Protein AF-A0A5C3QUU9-F1 (afdb_monomer)

Mean predicted aligned error: 21.96 Å

Organism: NCBI:txid1884261

Solvent-accessible surface area (backbone atoms only — not comparable to full-atom values): 62866 Å² total; per-residue (Å²): 100,36,44,51,45,60,39,82,82,58,54,63,36,36,36,40,36,47,45,37,34,44,34,37,33,35,50,41,89,89,76,72,44,80,40,82,76,49,72,47,71,82,41,70,57,47,57,31,64,34,70,46,66,42,92,69,86,27,44,32,43,38,22,18,48,56,37,40,36,38,36,40,70,68,72,83,77,86,84,69,95,65,98,69,101,64,100,67,76,81,65,50,69,51,88,65,93,68,86,35,35,21,51,28,51,32,50,26,80,78,40,55,46,33,37,42,38,21,19,44,53,40,88,95,43,55,11,32,40,32,32,47,46,65,80,56,54,60,83,69,51,82,83,83,86,76,94,75,92,80,91,86,77,85,79,77,82,83,69,89,76,93,64,95,68,77,58,70,53,90,62,64,104,83,56,65,94,41,55,28,44,74,39,55,72,51,35,30,28,41,21,60,44,55,41,57,100,36,73,40,41,37,39,34,15,33,69,50,43,27,40,34,44,38,52,48,81,47,76,88,54,85,58,54,71,37,88,36,49,20,60,39,72,32,63,33,77,83,39,59,48,35,35,40,36,29,27,95,36,36,38,36,32,34,39,66,89,52,77,76,60,66,62,39,76,51,43,65,74,78,36,46,90,75,69,49,79,84,57,92,88,52,31,64,70,48,65,46,48,41,85,84,43,86,46,34,37,35,41,26,46,57,80,27,31,40,50,35,41,38,36,45,42,75,38,75,76,78,75,75,78,78,76,87,74,77,88,77,88,77,86,90,77,90,81,83,89,84,85,89,91,82,86,86,81,86,82,93,82,88,83,84,82,84,80,85,89,79,90,83,83,92,76,95,72,94,68,86,79,75,87,69,47,55,57,41,83,74,48,68,48,70,54,73,78,44,82,70,41,42,50,29,56,40,74,51,66,70,94,44,97,82,56,59,97,41,57,51,41,34,40,37,30,20,72,89,64,56,77,45,82,46,77,45,72,55,58,56,69,43,75,47,74,46,76,65,47,29,40,36,42,32,42,63,92,46,70,46,79,40,75,60,61,84,81,80,74,79,89,78,85,85,89,78,89,88,85,93,87,78,89,84,87,82,86,80,90,85,85,89,80,85,88,90,89,85,88,86,89,85,87,86,86,86,90,85,90,77,89,87,81,89,70,83,79,75,82,82,74,89,77,60,68,65,56,55,50,55,56,58,73,29,60,70,45,45,52,50,51,40,46,75,69,53,56,53,70,96,48,70,47,35,59,53,52,54,59,58,55,73,79,48,91,72,69,101,70,80,46,63,39,60,43,43,53,41,52,56,43,26,49,76,73,28,54,70,76,46,103,49,45,71,50,51,42,57,8,43,47,44,52,63,75,56,79,77,63,61,80,72,92,70,75,95,70,89,81,90,79,84,92,78,84,88,87,84,88,82,90,82,90,81,81,92,71,96,69,82,81,67,53,74,68,58,49,51,52,50,52,50,50,52,52,52,44,55,59,59,56,68,76,54,74,91,67,92,68,87,74,71,61,85,37,85,62,99,54,56,57,33,43,52,54,43,30,53,64,67,67,48,71,80,46,70,70,5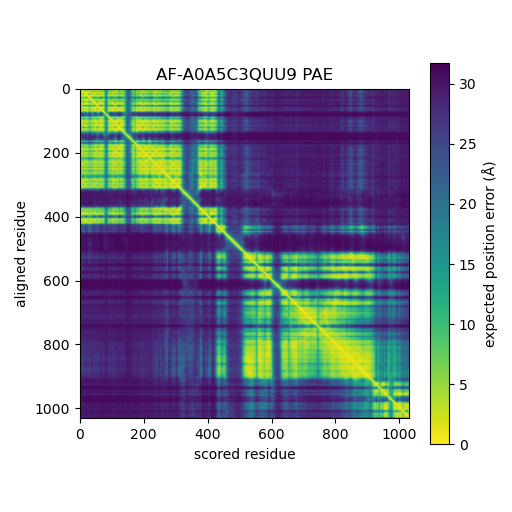7,47,53,49,48,31,54,53,30,43,76,71,68,40,46,54,57,24,34,35,52,29,48,76,74,66,40,54,68,63,26,37,51,54,23,62,71,42,90,47,69,69,52,28,59,45,27,60,57,47,68,72,55,57,89,48,102,87,57,67,88,76,81,52,55,70,60,30,58,47,42,57,64,46,32,80,72,49,84,54,62,41,54,23,37,42,42,45,34,65,53,69,70,47,65,70,68,47,58,64,48,76,87,50,59,67,71,58,42,50,48,50,40,61,38,64,41,44,70,67,57,37,53,54,48,51,52,49,47,46,54,50,13,42,74,70,16,43,66,56,36,34,59,37,47,8,80,36,81,68,21,52,47,21,45,50,28,24,31,75,73,61,65,52,38,56,63,46,26,51,60,39,52,77,39,48,65,57,77,46,78,57,76,65,48,57,53,30,42,54,52,39,49,54,48,30,55,54,57,66,38,54,68,61,44,50,50,46,53,50,50,49,47,52,52,54,50,51,32,35,78,71,67,58,35,66,65,86,82,71,53,79,75,73,93,72,80,56,56,39,91,86,77,67,46,66,62,80,78,64,89,65,82,88,68,88,73,58,35,38,91,89,76,68,45,72,48,66,47,14,56,81,82,64,46,58,61,69,76,75,70,58,64,78,64,43,54,79,71,70,64,90,69,95,63,77,66,60,52,65,30,79,42,62,40,87,85,80,64,53,34,22,45,25,51,62,50,48,56,59,31,24,42,100,81,72,75,48,78,74,40,50,60,44,80,45,86,97,42,88,46,56,50,53,80,81,106

Foldseek 3Di:
DWAKDAQPVQAQKIWIDFQFKIWIWGQDLPPRDIGTDFMDGRNHQFQDKEFFNDPLRFWMWTWGQQRKIKIDGTDDDPPDPDDDPDSDQDIDIDDDDGGWGWQDKDAQNQDSQKIWTATAFDAPFFRIWIFRCVVVVVVNDDDDDDDDDDDDDDPPPPDDDPDDDQAADDDDPPDDPGTRDGHHHRWGWQEKDAFPPDRQWIWTDTNQFKIWIGGSNCNVDDIDIETDRFNYKEYALVDRQWIWGFHQFKIFIPGNVPPYGTLDIDGQVVCVVVVRDDDVRKGWDDKYHDNQDPQKIWTDIPQFQKIKIWRKDFADPPPPPDDPDDDDDDDDDDDDDDDDDDDDDDDDDDDDDDDDDDDDDDDDDDDPPPCGGRMDGDDMDMDDGHPPHWDYKDWNRDSDPVPDSQKTWMWTAHSVGDIDIDIDGRQPQDWDAFLQLWTWTGGPPDIDIDGLDDPPPPPDDDDDDDDDDDDDDDDDYDYDDDDDDDDDDDDDDDDDDDDDDDDDPPPPPPDCVVVSVVSCPALSNVLVQLLVLPVFFPDLSLVSVVVVVVVDDDPLAPCVSVLSVLLVLLCVQQCPDDPWDGSRQAALQCLLVDDGTDDDPDDPDDDDDDDDDDDDDDDDDDDDDPDDPDDPVRVRVVVRLVVLVVSVVPPPPPDDDDQDFPDDAPRSSSLVSNCVSLVNDSDPVVLLVVLVVCLVVVVLLQSLLVCVVVVVLVVSLVSQCPHPDPVSPVVSVLSVVLRDDPPDDPPPCLVSLVVLLVVLVVDPDLSSSLSSVCSSPVDCPVSLPSPSDPPSVSLNSLSRPPYSVVSSVVLVVLLVVLLVQLRLSNCNSGTLDPSNLSSLVNVCVNRVNLVVSLRSNLLCPPLVHHDPVNVVSVVVVLVSCVSNVVVVSSVVNVVSSVVSVLVSVVVVSDDCPPPPPDPPDFDADPVPRDTQLPDPDDDDQQQARPVPRHGADAALFPRGHQGDPRDVSVCVVVPDDDPDPCQQSDWDAQPVPRHTHRNVVVLVQQDPPVSPHGDDQADSHPPGRDRSNVVD

Secondary structure (DSSP, 8-state):
-EEEEE-TT--SEEEEEETTEEEEEEE-TTT--EEEEEEE---TTEEEEEE--SSSTTEEEEEETTS-EEEEES----------------PEEEP-SS---EEEEEE-SS-TTEEEEEE--BTTBEEEEEEE-TTTTTTT----------------------S-PPPPP---TTS-TTEEEEEEET--EEEEEEPTT-SSEEEEEETTTEEEEEETT-TTSPPEEEE---SEEEEETTEEEEEEEEETTEEEEEEGGGTTS-SEEEEGGGGGGGT--PPTT--EEEEEE-SSSTTEEEEEETT-SS-EEEEEEEPPP-----------------------------------PPPPP-----------------EEEEEEEE----SS-EEEEEEPPPSSTT--TTEEEEEEEETT--EEEEEEE---EEEEE-TTS-EEEEETTEEEEE-S----------------------------------------------------------SSHHHHHHHHTSHHHHHHHHHHTT--TTS-HHHHHHHHTTTS---TT--HHHHHHHHHHHHHHH---BTTB--TTB-HHHHHH------------S-------------------------HHHHHHHHHHHHHHHHHHHHS-S-------SS--S-HHHHHHHHHHTT----HHHHHHHHHHHHHTT-HHHHHHHHHHTT-HHHHHHHHHT-S-HHHHHHHHHHHHHS--TT--TTTTHHHHHHHHHHHTT-S-HHHHHHHHHHHH--HHHHHH-TTS-HHHHHHHHHHHS-HHHHHHHHHHHHHHHHHHT-GGGHHHHBSSHHHHHHHHHHHHHH--HHHHHHHHTTTTTTT---HHHHHHHHHHHHHHHHHT-HHHHHHHHHHHHHHHHHHHHTTSS-HHHHSPPPSS--B-TTT--BSTT----SS--SB-TTT-PBPPB-TTT--B------HHHHHTTT------TTTT-EEE-TTT--EEEHHHHHHHHB-TTSSSB---S-SSTT----GGGG-

Nearest PDB structures (foldseek):
  8adl-assembly1_O  TM=5.332E-01  e=1.946E-45  Saccharomyces cerevisiae
  7uhy-assembly1_B-2  TM=5.182E-01  e=1.044E-45  Homo sapiens
  8adl-assembly1_J  TM=5.142E-01  e=5.577E-45  Saccharomyces cerevisiae
  7uhy-assembly1_A-2  TM=4.954E-01  e=9.490E-46  Homo sapiens
  7fik-assembly1_c  TM=7.117E-01  e=5.600E-07  Xenopus laevis

Sequence (1032 aa):
MARILWNPRQENRFVVGTGTRLTLYELASEHSEIRQVMAQTDLQLMKCFAWSPLQTNDLFAVGLSTGKVDLIRLGAKDSSRTNALSSTKPVISLPQRNSRACNTLTFCPGDPKSLAVGLDKVRGDSSLVIWDISSALPVTSIQATSPTSDALSPPTFTRSQSGPRIPRIESGARADPRVLQQHCPAEIVSAITFLPESCNLLLAGLSHRWLRLFDLRSPSSPPTNVASKVHGICTDPLDANRVGCFGDGTVTIWDMRQFVQPLLTFSEKDALADGAKTRSGSTYSHIEFSSTRRGQLATLEKDAGYVRFWDVRQSKAIARENEVAAPKKREPTSVGSNEPHSLSSKKSWANLTWIPNYAGSNASSRLHEVDLGSLVLCDTRRTQTFTPSVASFTHVPPSRPDAHPLKSDIMVVNHSGDLKLHSMHDTPKQLTWSSQGDLLVGGGRAMRHRSGVQDEFDEDSTSSSSPSREKESSTPLPNLRVSPNSQGLTTVMKKGSSTARGSVQHDRSPSTRPVIRVLRDDILMTMRARCLAGYNIGQDNHKILQEENNDHVQSDRDTLPEVWEWIMRSQDFLSSKHQRYDFSYQGVAGLWEGFGPAEKLQQNRDQSPLPSEVPHETRKSKRHSKTTVRSAAEEEQHNYQSTLQSLLNRKEGSHKHSWKPAVPSSRVPQRQAALQMLEWSLKEDELLHLTKKWEKRGQVSRAVCWLIFIKQYKEAIETLMRSKDEALNLLSGTLAALVPGPNHHPSRNSELRTHCERLSIRLQDPYIRIMLTYLSNGDWTEVIQEETIPFRERLAIALQFFDDKNLTSYLYRCTQNALHHGYIDGLVVTGLTPTGMSILQSYVDHTGDVQTAAIISSLVCPWKFTDVRAGRWLDTYRDLLDGFKLFGSRVNFDIQRGQLIHAAIKEGELDAEEHVPPPQILIRCNYCNKSVSQADVAASKPTACPHCARDLPRCAICLLTLEIVRDPIKEASAGIDSFRETIDDAIIICQTCRHGGHASHILQWFLAEDGLTPVRETCPVASCDCKCANDF

InterPro domains:
  IPR015943 WD40/YVTN repeat-like-containing domain superfamily [G3DSA:2.130.10.10] (4-365)
  IPR031488 GATOR2 complex protein MIO, zinc-ribbon like domain [PF17034] (925-1029)
  IPR031488 GATOR2 complex protein MIO, zinc-ribbon like domain [cd16691] (952-1028)
  IPR036322 WD40-repeat-containing domain superfamily [SSF50978] (4-319)
  IPR037593 MIOS/Sea4 [PTHR16453] (39-1031)
  IPR049092 MIOS-like, alpha-solenoid domain [PF21719] (527-801)

Radius of gyration: 45.3 Å; Cα contacts (8 Å, |Δi|>4): 1473; chains: 1; bounding box: 105×97×145 Å

pLDDT: mean 71.47, std 22.04, range [22.73, 96.19]

Structure (mmCIF, N/CA/C/O backbone):
data_AF-A0A5C3QUU9-F1
#
_entry.id   AF-A0A5C3QUU9-F1
#
loop_
_atom_site.group_PDB
_atom_site.id
_atom_site.type_symbol
_atom_site.label_atom_id
_atom_site.label_alt_id
_atom_site.label_comp_id
_atom_site.label_asym_id
_atom_site.label_entity_id
_atom_site.label_seq_id
_atom_site.pdbx_PDB_ins_code
_atom_site.Cartn_x
_atom_site.Cartn_y
_atom_site.Cartn_z
_atom_site.occupancy
_atom_site.B_iso_or_equiv
_atom_site.auth_seq_id
_atom_site.auth_comp_id
_atom_site.auth_asym_id
_atom_site.auth_atom_id
_atom_site.pdbx_PDB_model_num
ATOM 1 N N . MET A 1 1 ? 13.265 -32.659 -34.474 1.00 68.31 1 MET A N 1
ATOM 2 C CA . MET A 1 1 ? 13.412 -31.253 -34.042 1.00 68.31 1 MET A CA 1
ATOM 3 C C . MET A 1 1 ? 12.612 -30.384 -34.997 1.00 68.31 1 MET A C 1
ATOM 5 O O . MET A 1 1 ? 12.866 -30.477 -36.192 1.00 68.31 1 MET A O 1
ATOM 9 N N . ALA A 1 2 ? 11.653 -29.606 -34.497 1.00 84.56 2 ALA A N 1
ATOM 10 C CA . ALA A 1 2 ? 11.007 -28.532 -35.248 1.00 84.56 2 ALA A CA 1
ATOM 11 C C . ALA A 1 2 ? 11.436 -27.205 -34.605 1.00 84.56 2 ALA A C 1
ATOM 13 O O . ALA A 1 2 ? 11.178 -26.999 -33.422 1.00 84.56 2 ALA A O 1
ATOM 14 N N . ARG A 1 3 ? 12.166 -26.358 -35.335 1.00 90.50 3 ARG A N 1
ATOM 15 C CA . ARG A 1 3 ? 12.666 -25.061 -34.846 1.00 90.50 3 ARG A CA 1
ATOM 16 C C . ARG A 1 3 ? 12.366 -23.978 -35.868 1.00 90.50 3 ARG A C 1
ATOM 18 O O . ARG A 1 3 ? 12.518 -24.214 -37.065 1.00 90.50 3 ARG A O 1
ATOM 25 N N . ILE A 1 4 ? 11.967 -22.808 -35.388 1.00 93.31 4 ILE A N 1
ATOM 26 C CA . ILE A 1 4 ? 11.741 -21.614 -36.202 1.00 93.31 4 ILE A CA 1
ATOM 27 C C . ILE A 1 4 ? 12.798 -20.564 -35.857 1.00 93.31 4 ILE A C 1
ATOM 29 O O . ILE A 1 4 ? 13.188 -20.453 -34.698 1.00 93.31 4 ILE A O 1
ATOM 33 N N . LEU A 1 5 ? 13.293 -19.840 -36.861 1.00 91.12 5 LEU A N 1
ATOM 34 C CA . LEU A 1 5 ? 14.155 -18.671 -36.685 1.00 91.12 5 LEU A CA 1
ATOM 35 C C . LEU A 1 5 ? 13.671 -17.555 -37.609 1.00 91.12 5 LEU A C 1
ATOM 37 O O . LEU A 1 5 ? 13.460 -17.784 -38.804 1.00 91.12 5 LEU A O 1
ATOM 41 N N . TRP A 1 6 ? 13.521 -16.353 -37.064 1.00 90.94 6 TRP A N 1
ATOM 42 C CA . TRP A 1 6 ? 13.255 -15.165 -37.865 1.00 90.94 6 TRP A CA 1
ATOM 43 C C . TRP A 1 6 ? 14.528 -14.666 -38.566 1.00 90.94 6 TRP A C 1
ATOM 45 O O . TRP A 1 6 ? 15.641 -14.964 -38.126 1.00 90.94 6 TRP A O 1
ATOM 55 N N . ASN A 1 7 ? 14.382 -13.911 -39.661 1.00 87.94 7 ASN A N 1
ATOM 56 C CA . ASN A 1 7 ? 15.516 -13.261 -40.318 1.00 87.94 7 ASN A CA 1
ATOM 57 C C . ASN A 1 7 ? 16.270 -12.370 -39.302 1.00 87.94 7 ASN A C 1
ATOM 59 O O . ASN A 1 7 ? 15.646 -11.478 -38.721 1.00 87.94 7 ASN A O 1
ATOM 63 N N . PRO A 1 8 ? 17.596 -12.539 -39.111 1.00 83.44 8 PRO A N 1
ATOM 64 C CA . PRO A 1 8 ? 18.386 -11.715 -38.191 1.00 83.44 8 PRO A CA 1
ATOM 65 C C . PRO A 1 8 ? 18.281 -10.202 -38.439 1.00 83.44 8 PRO A C 1
ATOM 67 O O . PRO A 1 8 ? 18.467 -9.411 -37.520 1.00 83.44 8 PRO A O 1
ATOM 70 N N . ARG A 1 9 ? 17.965 -9.788 -39.674 1.00 77.88 9 ARG A N 1
ATOM 71 C CA . ARG A 1 9 ? 17.764 -8.383 -40.070 1.00 77.88 9 ARG A CA 1
ATOM 72 C C . ARG A 1 9 ? 16.326 -7.889 -39.887 1.00 77.88 9 ARG A C 1
ATOM 74 O O . ARG A 1 9 ? 16.010 -6.786 -40.314 1.00 77.88 9 ARG A O 1
ATOM 81 N N . GLN A 1 10 ? 15.464 -8.705 -39.282 1.00 74.94 10 GLN A N 1
ATOM 82 C CA . GLN A 1 10 ? 14.058 -8.407 -39.004 1.00 74.94 10 GLN A CA 1
ATOM 83 C C . GLN A 1 10 ? 13.188 -8.133 -40.247 1.00 74.94 10 GLN A C 1
ATOM 85 O O . GLN A 1 10 ? 12.117 -7.546 -40.142 1.00 74.94 10 GLN A O 1
ATOM 90 N N . GLU A 1 11 ? 13.602 -8.598 -41.429 1.00 80.81 11 GLU A N 1
ATOM 91 C CA . GLU A 1 11 ? 12.764 -8.560 -42.636 1.00 80.81 11 GLU A CA 1
ATOM 92 C C . GLU A 1 11 ? 11.621 -9.588 -42.555 1.00 80.81 11 GLU A C 1
ATOM 94 O O . GLU A 1 11 ? 11.659 -10.494 -41.728 1.00 80.81 11 GLU A O 1
ATOM 99 N N . ASN A 1 12 ? 10.640 -9.524 -43.460 1.00 84.81 12 ASN A N 1
ATOM 100 C CA . ASN A 1 12 ? 9.428 -10.361 -43.448 1.00 84.81 12 ASN A CA 1
ATOM 101 C C . ASN A 1 12 ? 9.645 -11.844 -43.826 1.00 84.81 12 ASN A C 1
ATOM 103 O O . ASN A 1 12 ? 8.780 -12.465 -44.441 1.00 84.81 12 ASN A O 1
ATOM 107 N N . ARG A 1 13 ? 10.796 -12.434 -43.501 1.00 88.00 13 ARG A N 1
ATOM 108 C CA . ARG A 1 13 ? 11.130 -13.827 -43.814 1.00 88.00 13 ARG A CA 1
ATOM 109 C C . ARG A 1 13 ? 11.528 -14.586 -42.564 1.00 88.00 13 ARG A C 1
ATOM 111 O O . ARG A 1 13 ? 12.182 -14.052 -41.674 1.00 88.00 13 ARG A O 1
ATOM 118 N N . PHE A 1 14 ? 11.176 -15.861 -42.535 1.00 90.81 14 PHE A N 1
ATOM 119 C CA . PHE A 1 14 ? 11.520 -16.765 -41.447 1.00 90.81 14 PHE A CA 1
ATOM 120 C C . PHE A 1 14 ? 11.787 -18.166 -41.993 1.00 90.81 14 PHE A C 1
ATOM 122 O O . PHE A 1 14 ? 11.279 -18.548 -43.046 1.00 90.81 14 PHE A O 1
ATOM 129 N N . VAL A 1 15 ? 12.600 -18.942 -41.287 1.00 91.44 15 VAL A N 1
ATOM 130 C CA . VAL A 1 15 ? 12.964 -20.302 -41.686 1.00 91.44 15 VAL A CA 1
ATOM 131 C C . VAL A 1 15 ? 12.468 -21.303 -40.650 1.00 91.44 15 VAL A C 1
ATOM 133 O O . VAL A 1 15 ? 12.514 -21.054 -39.445 1.00 91.44 15 VAL A O 1
ATOM 136 N N . VAL A 1 16 ? 12.003 -22.455 -41.123 1.00 92.50 16 VAL A N 1
ATOM 137 C CA . VAL A 1 16 ? 11.516 -23.557 -40.296 1.00 92.50 16 VAL A CA 1
ATOM 138 C C . VAL A 1 16 ? 12.310 -24.810 -40.633 1.00 92.50 16 VAL A C 1
ATOM 140 O O . VAL A 1 16 ? 12.289 -25.292 -41.767 1.00 92.50 16 VAL A O 1
ATOM 143 N N . GLY A 1 17 ? 13.017 -25.344 -39.643 1.00 90.38 17 GLY A N 1
ATOM 144 C CA . GLY A 1 17 ? 13.727 -26.613 -39.742 1.00 90.38 17 GLY A CA 1
ATOM 145 C C . GLY A 1 17 ? 12.920 -27.728 -39.094 1.00 90.38 17 GLY A C 1
ATOM 146 O O . GLY A 1 17 ? 12.737 -27.715 -37.880 1.00 90.38 17 GLY A O 1
ATOM 147 N N . THR A 1 18 ? 12.469 -28.700 -39.885 1.00 85.38 18 THR A N 1
ATOM 148 C CA . THR A 1 18 ? 11.746 -29.901 -39.445 1.00 85.38 18 THR A CA 1
ATOM 149 C C . THR A 1 18 ? 12.597 -31.133 -39.730 1.00 85.38 18 THR A C 1
ATOM 151 O O . THR A 1 18 ? 12.534 -31.656 -40.837 1.00 85.38 18 THR A O 1
ATOM 154 N N . GLY A 1 19 ? 13.393 -31.591 -38.759 1.00 80.88 19 GLY A N 1
ATOM 155 C CA . GLY A 1 19 ? 14.133 -32.867 -38.769 1.00 80.88 19 GLY A CA 1
ATOM 156 C C . GLY A 1 19 ? 15.095 -33.089 -39.944 1.00 80.88 19 GLY A C 1
ATOM 157 O O . GLY A 1 19 ? 16.301 -33.066 -39.755 1.00 80.88 19 GLY A O 1
ATOM 158 N N . THR A 1 20 ? 14.559 -33.329 -41.136 1.00 85.25 20 THR A N 1
ATOM 159 C CA . THR A 1 20 ? 15.264 -33.604 -42.394 1.00 85.25 20 THR A CA 1
ATOM 160 C C . THR A 1 20 ? 15.078 -32.516 -43.458 1.00 85.25 20 THR A C 1
ATOM 162 O O . THR A 1 20 ? 15.618 -32.632 -44.558 1.00 85.25 20 THR A O 1
ATOM 165 N N . ARG A 1 21 ? 14.306 -31.462 -43.165 1.00 88.56 21 ARG A N 1
ATOM 166 C CA . ARG A 1 21 ? 13.968 -30.394 -44.115 1.00 88.56 21 ARG A CA 1
ATOM 167 C C . ARG A 1 21 ? 14.172 -29.013 -43.502 1.00 88.56 21 ARG A C 1
ATOM 169 O O . ARG A 1 21 ? 13.820 -28.796 -42.345 1.00 88.56 21 ARG A O 1
ATOM 176 N N . LEU A 1 22 ? 14.669 -28.073 -44.302 1.00 89.88 22 LEU A N 1
ATOM 177 C CA . LEU A 1 22 ? 14.775 -26.650 -43.973 1.00 89.88 22 LEU A CA 1
ATOM 178 C C . LEU A 1 22 ? 13.951 -25.847 -44.987 1.00 89.88 22 LEU A C 1
ATOM 180 O O . LEU A 1 22 ? 14.198 -25.938 -46.187 1.00 89.88 22 LEU A O 1
ATOM 184 N N . THR A 1 23 ? 12.943 -25.108 -44.526 1.00 89.62 23 THR A N 1
ATOM 185 C CA . THR A 1 23 ? 11.979 -24.400 -45.389 1.00 89.62 23 THR A CA 1
ATOM 186 C C . THR A 1 23 ? 11.966 -22.909 -45.076 1.00 89.62 23 THR A C 1
ATOM 188 O O . THR A 1 23 ? 11.754 -22.528 -43.929 1.00 89.62 23 THR A O 1
ATOM 191 N N . LEU A 1 24 ? 12.188 -22.075 -46.090 1.00 89.50 24 LEU A N 1
ATOM 192 C CA . LEU A 1 24 ? 12.133 -20.618 -46.027 1.00 89.50 24 LEU A CA 1
ATOM 193 C C . LEU A 1 24 ? 10.721 -20.133 -46.380 1.00 89.50 24 LEU A C 1
ATOM 195 O O . LEU A 1 24 ? 10.187 -20.487 -47.435 1.00 89.50 24 LEU A O 1
ATOM 199 N N . TYR A 1 25 ? 10.157 -19.295 -45.518 1.00 89.75 25 TYR A N 1
ATOM 200 C CA . TYR A 1 25 ? 8.849 -18.669 -45.664 1.00 89.75 25 TYR A CA 1
ATOM 201 C C . TYR A 1 25 ? 8.967 -17.141 -45.696 1.00 89.75 25 TYR A C 1
ATOM 203 O O . TYR A 1 25 ? 9.905 -16.557 -45.150 1.00 89.75 25 TYR A O 1
ATOM 211 N N . GLU A 1 26 ? 7.986 -16.499 -46.318 1.00 88.31 26 GLU A N 1
ATOM 212 C CA . GLU A 1 26 ? 7.803 -15.052 -46.377 1.00 88.31 26 GLU A CA 1
ATOM 213 C C . GLU A 1 26 ? 6.403 -14.704 -45.859 1.00 88.31 26 GLU A C 1
ATOM 215 O O . GLU A 1 26 ? 5.416 -15.335 -46.240 1.00 88.31 26 GLU A O 1
ATOM 220 N N . LEU A 1 27 ? 6.323 -13.728 -44.955 1.00 85.44 27 LEU A N 1
ATOM 221 C CA . LEU A 1 27 ? 5.078 -13.224 -44.386 1.00 85.44 27 LEU A CA 1
ATOM 222 C C . LEU A 1 27 ? 4.619 -12.001 -45.189 1.00 85.44 27 LEU A C 1
ATOM 224 O O . LEU A 1 27 ? 5.266 -10.954 -45.165 1.00 85.44 27 LEU A O 1
ATOM 228 N N . ALA A 1 28 ? 3.501 -12.115 -45.904 1.00 79.69 28 ALA A N 1
ATOM 229 C CA . ALA A 1 28 ? 2.961 -11.010 -46.690 1.00 79.69 28 ALA A CA 1
ATOM 230 C C . ALA A 1 28 ? 2.468 -9.866 -45.781 1.00 79.69 28 ALA A C 1
ATOM 232 O O . ALA A 1 28 ? 1.714 -10.092 -44.833 1.00 79.69 28 ALA A O 1
ATOM 233 N N . SER A 1 29 ? 2.859 -8.624 -46.093 1.00 67.25 29 SER A N 1
ATOM 234 C CA . SER A 1 29 ? 2.577 -7.446 -45.254 1.00 67.25 29 SER A CA 1
ATOM 235 C C . SER A 1 29 ? 1.111 -6.995 -45.256 1.00 67.25 29 SER A C 1
ATOM 237 O O . SER A 1 29 ? 0.694 -6.317 -44.322 1.00 67.25 29 SER A O 1
ATOM 239 N N . GLU A 1 30 ? 0.331 -7.346 -46.284 1.00 59.94 30 GLU A N 1
ATOM 240 C CA . GLU A 1 30 ? -1.042 -6.844 -46.471 1.00 59.94 30 GLU A CA 1
ATOM 241 C C . GLU A 1 30 ? -2.118 -7.743 -45.836 1.00 59.94 30 GLU A C 1
ATOM 243 O O . GLU A 1 30 ? -3.123 -7.236 -45.341 1.00 59.94 30 GLU A O 1
ATOM 248 N N . HIS A 1 31 ? -1.896 -9.063 -45.789 1.00 59.50 31 HIS A N 1
ATOM 249 C CA . HIS A 1 31 ? -2.888 -10.042 -45.310 1.00 59.50 31 HIS A CA 1
ATOM 250 C C . HIS A 1 31 ? -2.357 -11.037 -44.264 1.00 59.50 31 HIS A C 1
ATOM 252 O O . HIS A 1 31 ? -3.062 -11.979 -43.911 1.00 59.50 31 HIS A O 1
ATOM 258 N N . SER A 1 32 ? -1.126 -10.853 -43.762 1.00 70.50 32 SER A N 1
ATOM 259 C CA . SER A 1 32 ? -0.464 -11.799 -42.840 1.00 70.50 32 SER A CA 1
ATOM 260 C C . SER A 1 32 ? -0.453 -13.247 -43.354 1.00 70.50 32 SER A C 1
ATOM 262 O O . SER A 1 32 ? -0.446 -14.201 -42.576 1.00 70.50 32 SER A O 1
ATOM 264 N N . GLU A 1 33 ? -0.450 -13.415 -44.677 1.00 80.38 33 GLU A N 1
ATOM 265 C CA . GLU A 1 33 ? -0.435 -14.719 -45.327 1.00 80.38 33 GLU A CA 1
ATOM 266 C C . GLU A 1 33 ? 0.995 -15.267 -45.364 1.00 80.38 33 GLU A C 1
ATOM 268 O O . GLU A 1 33 ? 1.949 -14.550 -45.681 1.00 80.38 33 GLU A O 1
ATOM 273 N N . ILE A 1 34 ? 1.150 -16.545 -45.020 1.00 86.88 34 ILE A N 1
ATOM 274 C CA . ILE A 1 34 ? 2.443 -17.229 -44.981 1.00 86.88 34 ILE A CA 1
ATOM 275 C C . ILE A 1 34 ? 2.679 -17.898 -46.334 1.00 86.88 34 ILE A C 1
ATOM 277 O O . ILE A 1 34 ? 1.958 -18.820 -46.712 1.00 86.88 34 ILE A O 1
ATOM 281 N N . ARG A 1 35 ? 3.723 -17.476 -47.049 1.00 85.38 35 ARG A N 1
ATOM 282 C CA . ARG A 1 35 ? 4.095 -18.028 -48.356 1.00 85.38 35 ARG A CA 1
ATOM 283 C C . ARG A 1 35 ? 5.392 -18.813 -48.252 1.00 85.38 35 ARG A C 1
ATOM 285 O O . ARG A 1 35 ? 6.397 -18.301 -47.772 1.00 85.38 35 ARG A O 1
ATOM 292 N N . GLN A 1 36 ? 5.392 -20.057 -48.722 1.00 86.06 36 GLN A N 1
ATOM 293 C CA . GLN A 1 36 ? 6.623 -20.837 -48.839 1.00 86.06 36 GLN A CA 1
ATOM 294 C C . GLN A 1 36 ? 7.444 -20.329 -50.031 1.00 86.06 36 GLN A C 1
ATOM 296 O O . GLN A 1 36 ? 6.960 -20.327 -51.160 1.00 86.06 36 GLN A O 1
ATOM 301 N N . VAL A 1 37 ? 8.693 -19.933 -49.784 1.00 83.69 37 VAL A N 1
ATOM 302 C CA . VAL A 1 37 ? 9.618 -19.449 -50.820 1.00 83.69 37 VAL A CA 1
ATOM 303 C C . VAL A 1 37 ? 10.447 -20.604 -51.374 1.00 83.69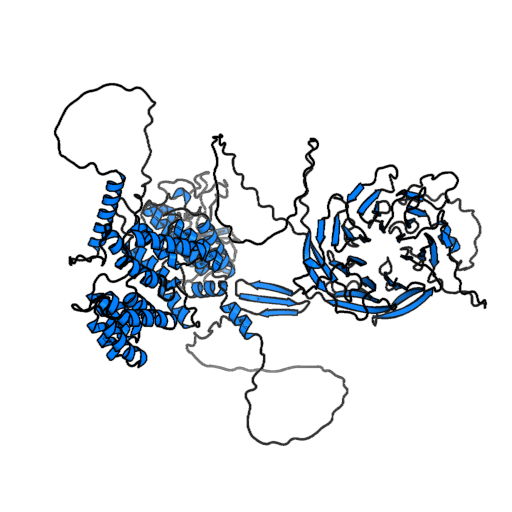 37 VAL A C 1
ATOM 305 O O . VAL A 1 37 ? 10.562 -20.775 -52.584 1.00 83.69 37 VAL A O 1
ATOM 308 N N . MET A 1 38 ? 11.048 -21.405 -50.491 1.00 83.19 38 MET A N 1
ATOM 309 C CA . MET A 1 38 ? 11.988 -22.455 -50.882 1.00 83.19 38 MET A CA 1
ATOM 310 C C . MET A 1 38 ? 12.097 -23.525 -49.797 1.00 83.19 38 MET A C 1
ATOM 312 O O . MET A 1 38 ? 12.000 -23.216 -48.615 1.00 83.19 38 MET A O 1
ATOM 316 N N . ALA A 1 39 ? 12.351 -24.775 -50.180 1.00 84.44 39 ALA A N 1
ATOM 317 C CA . ALA A 1 39 ? 12.685 -25.845 -49.245 1.00 84.44 39 ALA A CA 1
ATOM 318 C C . ALA A 1 39 ? 13.944 -26.585 -49.703 1.00 84.44 39 ALA A C 1
ATOM 320 O O . ALA A 1 39 ? 14.144 -26.799 -50.897 1.00 84.44 39 ALA A O 1
ATOM 321 N N . GLN A 1 40 ? 14.775 -26.978 -48.743 1.00 83.56 40 GLN A N 1
ATOM 322 C CA . GLN A 1 40 ? 15.856 -27.938 -48.922 1.00 83.56 40 GLN A CA 1
ATOM 323 C C . GLN A 1 40 ? 15.499 -29.209 -48.154 1.00 83.56 40 GLN A C 1
ATOM 325 O O . GLN A 1 40 ? 15.291 -29.164 -46.939 1.00 83.56 40 GLN A O 1
ATOM 330 N N . THR A 1 41 ? 15.405 -30.323 -48.873 1.00 83.69 41 THR A N 1
ATOM 331 C CA . THR A 1 41 ? 15.150 -31.662 -48.330 1.00 83.69 41 THR A CA 1
ATOM 332 C C . THR A 1 41 ? 16.457 -32.437 -48.158 1.00 83.69 41 THR A C 1
ATOM 334 O O . THR A 1 41 ? 17.532 -31.948 -48.512 1.00 83.69 41 THR A O 1
ATOM 337 N N . ASP A 1 42 ? 16.349 -33.635 -47.581 1.00 80.75 42 ASP A N 1
ATOM 338 C CA . ASP A 1 42 ? 17.434 -34.616 -47.447 1.00 80.75 42 ASP A CA 1
ATOM 339 C C . ASP A 1 42 ? 18.590 -34.194 -46.530 1.00 80.75 42 ASP A C 1
ATOM 341 O O . ASP A 1 42 ? 19.695 -34.729 -46.599 1.00 80.75 42 ASP A O 1
ATOM 345 N N . LEU A 1 43 ? 18.314 -33.296 -45.580 1.00 82.56 43 LEU A N 1
ATOM 346 C CA . LEU A 1 43 ? 19.232 -32.934 -44.497 1.00 82.56 43 LEU A CA 1
ATOM 347 C C . LEU A 1 43 ? 19.186 -33.991 -43.390 1.00 82.56 43 LEU A C 1
ATOM 349 O O . LEU A 1 43 ? 18.740 -33.737 -42.268 1.00 82.56 43 LEU A O 1
ATOM 353 N N . GLN A 1 44 ? 19.595 -35.216 -43.720 1.00 79.12 44 GLN A N 1
ATOM 354 C CA . GLN A 1 44 ? 19.636 -36.309 -42.756 1.00 79.12 44 GLN A CA 1
ATOM 355 C C . GLN A 1 44 ? 20.511 -35.923 -41.560 1.00 79.12 44 GLN A C 1
ATOM 357 O O . GLN A 1 44 ? 21.567 -35.316 -41.717 1.00 79.12 44 GLN A O 1
ATOM 362 N N . LEU A 1 45 ? 20.074 -36.299 -40.355 1.00 84.38 45 LEU A N 1
ATOM 363 C CA . LEU A 1 45 ? 20.822 -36.089 -39.113 1.00 84.38 45 LEU A CA 1
ATOM 364 C C . LEU A 1 45 ? 21.039 -34.615 -38.697 1.00 84.38 45 LEU A C 1
ATOM 366 O O . LEU A 1 45 ? 21.894 -34.363 -37.844 1.00 84.38 45 LEU A O 1
ATOM 370 N N . MET A 1 46 ? 20.276 -33.650 -39.229 1.00 90.69 46 MET A N 1
ATOM 371 C CA . MET A 1 46 ? 20.329 -32.249 -38.781 1.00 90.69 46 MET A CA 1
ATOM 372 C C . MET A 1 46 ? 19.986 -32.123 -37.287 1.00 90.69 46 MET A C 1
ATOM 374 O O . MET A 1 46 ? 18.916 -32.539 -36.837 1.00 90.69 46 MET A O 1
ATOM 378 N N . LYS A 1 47 ? 20.893 -31.505 -36.520 1.00 90.06 47 LYS A N 1
ATOM 379 C CA . LYS A 1 47 ? 20.756 -31.285 -35.071 1.00 90.06 47 LYS A CA 1
ATOM 380 C C . LYS A 1 47 ? 20.536 -29.818 -34.711 1.00 90.06 47 LYS A C 1
ATOM 382 O O . LYS A 1 47 ? 19.788 -29.530 -33.783 1.00 90.06 47 LYS A O 1
ATOM 387 N N . CYS A 1 48 ? 21.156 -28.894 -35.434 1.00 91.88 48 CYS A N 1
ATOM 388 C CA . CYS A 1 48 ? 20.980 -27.459 -35.240 1.00 91.88 48 CYS A CA 1
ATOM 389 C C . CYS A 1 48 ? 21.211 -26.713 -36.558 1.00 91.88 48 CYS A C 1
ATOM 391 O O . CYS A 1 48 ? 21.804 -27.247 -37.493 1.00 91.88 48 CYS A O 1
ATOM 393 N N . PHE A 1 49 ? 20.727 -25.480 -36.647 1.00 94.06 49 PHE A N 1
ATOM 394 C CA . PHE A 1 49 ? 21.001 -24.605 -37.779 1.00 94.06 49 PHE A CA 1
ATOM 395 C C . PHE A 1 49 ? 21.003 -23.145 -37.325 1.00 94.06 49 PHE A C 1
ATOM 397 O O . PHE A 1 49 ? 20.406 -22.811 -36.299 1.00 94.06 49 PHE A O 1
ATOM 404 N N . ALA A 1 50 ? 21.677 -22.291 -38.089 1.00 92.19 50 ALA A N 1
ATOM 405 C CA . ALA A 1 50 ? 21.758 -20.853 -37.865 1.00 92.19 50 ALA A CA 1
ATOM 406 C C . ALA A 1 50 ? 21.625 -20.097 -39.193 1.00 92.19 50 ALA A C 1
ATOM 408 O O . ALA A 1 50 ? 22.055 -20.589 -40.239 1.00 92.19 50 ALA A O 1
ATOM 409 N N . TRP A 1 51 ? 21.049 -18.896 -39.143 1.00 91.19 51 TRP A N 1
ATOM 410 C CA . TRP A 1 51 ? 20.913 -18.000 -40.294 1.00 91.19 51 TRP A CA 1
ATOM 411 C C . TRP A 1 51 ? 21.996 -16.920 -40.237 1.00 91.19 51 TRP A C 1
ATOM 413 O O . TRP A 1 51 ? 22.166 -16.262 -39.212 1.00 91.19 51 TRP A O 1
ATOM 423 N N . SER A 1 52 ? 22.746 -16.757 -41.327 1.00 88.50 52 SER A N 1
ATOM 424 C CA . SER A 1 52 ? 23.737 -15.691 -41.465 1.00 88.50 52 SER A CA 1
ATOM 425 C C . SER A 1 52 ? 23.091 -14.295 -41.528 1.00 88.50 52 SER A C 1
ATOM 427 O O . SER A 1 52 ? 22.138 -14.107 -42.283 1.00 88.50 52 SER A O 1
ATOM 429 N N . PRO A 1 53 ? 23.643 -13.289 -40.822 1.00 82.50 53 PRO A N 1
ATOM 430 C CA . PRO A 1 53 ? 23.198 -11.896 -40.906 1.00 82.50 53 PRO A CA 1
ATOM 431 C C . PRO A 1 53 ? 23.737 -11.132 -42.140 1.00 82.50 53 PRO A C 1
ATOM 433 O O . PRO A 1 53 ? 23.561 -9.917 -42.233 1.00 82.50 53 PRO A O 1
ATOM 436 N N . LEU A 1 54 ? 24.422 -11.800 -43.081 1.00 77.75 54 LEU A N 1
ATOM 437 C CA . LEU A 1 54 ? 25.033 -11.178 -44.266 1.00 77.75 54 LEU A CA 1
ATOM 438 C C . LEU A 1 54 ? 23.985 -10.593 -45.242 1.00 77.75 54 LEU A C 1
ATOM 440 O O . LEU A 1 54 ? 22.894 -11.128 -45.391 1.00 77.75 54 LEU A O 1
ATOM 444 N N . GLN A 1 55 ? 24.353 -9.532 -45.977 1.00 63.00 55 GLN A N 1
ATOM 445 C CA . GLN A 1 55 ? 23.480 -8.801 -46.918 1.00 63.00 55 GLN A CA 1
ATOM 446 C C . GLN A 1 55 ? 22.881 -9.662 -48.051 1.00 63.00 55 GLN A C 1
ATOM 448 O O . GLN A 1 55 ? 21.851 -9.309 -48.621 1.00 63.00 55 GLN A O 1
ATOM 453 N N . THR A 1 56 ? 23.507 -10.791 -48.393 1.00 63.31 56 THR A N 1
ATOM 454 C CA . THR A 1 56 ? 22.909 -11.808 -49.267 1.00 63.31 56 THR A CA 1
ATOM 455 C C . THR A 1 56 ? 22.037 -12.736 -48.415 1.00 63.31 56 THR A C 1
ATOM 457 O O . THR A 1 56 ? 22.560 -13.679 -47.821 1.00 63.31 56 THR A O 1
ATOM 460 N N . ASN A 1 57 ? 20.733 -12.454 -48.350 1.00 61.94 57 ASN A N 1
ATOM 461 C CA . ASN A 1 57 ? 19.741 -12.951 -47.373 1.00 61.94 57 ASN A CA 1
ATOM 462 C C . ASN A 1 57 ? 19.441 -14.475 -47.348 1.00 61.94 57 ASN A C 1
ATOM 464 O O . ASN A 1 57 ? 18.377 -14.882 -46.888 1.00 61.94 57 ASN A O 1
ATOM 468 N N . ASP A 1 58 ? 20.366 -15.337 -47.773 1.00 74.88 58 ASP A N 1
ATOM 469 C CA . ASP A 1 58 ? 20.063 -16.737 -48.088 1.00 74.88 58 ASP A CA 1
ATOM 470 C C . ASP A 1 58 ? 21.048 -17.761 -47.497 1.00 74.88 58 ASP A C 1
ATOM 472 O O . ASP A 1 58 ? 20.913 -18.940 -47.804 1.00 74.88 58 ASP A O 1
ATOM 476 N N . LEU A 1 59 ? 22.070 -17.370 -46.722 1.00 86.50 59 LEU A N 1
ATOM 477 C CA . LEU A 1 59 ? 23.089 -18.307 -46.217 1.00 86.50 59 LEU A CA 1
ATOM 478 C C . LEU A 1 59 ? 22.710 -18.908 -44.853 1.00 86.50 59 LEU A C 1
ATOM 480 O O . LEU A 1 59 ? 22.493 -18.188 -43.876 1.00 86.50 59 LEU A O 1
ATOM 484 N N . PHE A 1 60 ? 22.736 -20.237 -44.774 1.00 89.31 60 PHE A N 1
ATOM 485 C CA . PHE A 1 60 ? 22.433 -21.027 -43.584 1.00 89.31 60 PHE A CA 1
ATOM 486 C C . PHE A 1 60 ? 23.597 -21.959 -43.249 1.00 89.31 60 PHE A C 1
ATOM 488 O O . PHE A 1 60 ? 24.193 -22.561 -44.140 1.00 89.31 60 PHE A O 1
ATOM 495 N N . ALA A 1 61 ? 23.897 -22.108 -41.961 1.00 91.56 61 ALA A N 1
ATOM 496 C CA . ALA A 1 61 ? 24.782 -23.155 -41.458 1.00 91.56 61 ALA A CA 1
ATOM 497 C C . ALA A 1 61 ? 23.939 -24.254 -40.814 1.00 91.56 61 ALA A C 1
ATOM 499 O O . ALA A 1 61 ? 23.092 -23.956 -39.973 1.00 91.56 61 ALA A O 1
ATOM 500 N N . VAL A 1 62 ? 24.177 -25.508 -41.187 1.00 92.56 62 VAL A N 1
ATOM 501 C CA . VAL A 1 62 ? 23.463 -26.687 -40.687 1.00 92.56 62 VAL A CA 1
ATOM 502 C C . VAL A 1 62 ? 24.458 -27.620 -40.010 1.00 92.56 62 VAL A C 1
ATOM 504 O O . VAL A 1 62 ? 25.405 -28.092 -40.631 1.00 92.56 62 VAL A O 1
ATOM 507 N N . GLY A 1 63 ? 24.250 -27.880 -38.724 1.00 92.56 63 GLY A N 1
ATOM 508 C CA . GLY A 1 63 ? 25.072 -28.767 -37.911 1.00 92.56 63 GLY A CA 1
ATOM 509 C C . GLY A 1 63 ? 24.450 -30.152 -37.843 1.00 92.56 63 GLY A C 1
ATOM 510 O O . GLY A 1 63 ? 23.281 -30.303 -37.477 1.00 92.56 63 GLY A O 1
ATOM 511 N N . LEU A 1 64 ? 25.231 -31.169 -38.192 1.00 91.50 64 LEU A N 1
ATOM 512 C CA . LEU A 1 64 ? 24.788 -32.560 -38.199 1.00 91.50 64 LEU A CA 1
ATOM 513 C C . LEU A 1 64 ? 25.132 -33.267 -36.879 1.00 91.50 64 LEU A C 1
ATOM 515 O O . LEU A 1 64 ? 26.045 -32.871 -36.149 1.00 91.50 64 LEU A O 1
ATOM 519 N N . SER A 1 65 ? 24.439 -34.368 -36.578 1.00 90.69 65 SER A N 1
ATOM 520 C CA . SER A 1 65 ? 24.779 -35.240 -35.440 1.00 90.69 65 SER A CA 1
ATOM 521 C C . SER A 1 65 ? 26.121 -35.959 -35.615 1.00 90.69 65 SER A C 1
ATOM 523 O O . SER A 1 65 ? 26.715 -36.398 -34.633 1.00 90.69 65 SER A O 1
ATOM 525 N N . THR A 1 66 ? 26.635 -36.015 -36.845 1.00 89.12 66 THR A N 1
ATOM 526 C CA . THR A 1 66 ? 28.005 -36.447 -37.122 1.00 89.12 66 THR A CA 1
ATOM 527 C C . THR A 1 66 ? 29.025 -35.421 -36.647 1.00 89.12 66 THR A C 1
ATOM 529 O O . THR A 1 66 ? 30.114 -35.839 -36.291 1.00 89.12 66 THR A O 1
ATOM 532 N N . GLY A 1 67 ? 28.653 -34.131 -36.570 1.00 86.75 67 GLY A N 1
ATOM 533 C CA . GLY A 1 67 ? 29.463 -32.954 -36.194 1.00 86.75 67 GLY A CA 1
ATOM 534 C C . GLY A 1 67 ? 30.023 -32.155 -37.357 1.00 86.75 67 GLY A C 1
ATOM 535 O O . GLY A 1 67 ? 30.673 -31.128 -37.158 1.00 86.75 67 GLY A O 1
ATOM 536 N N . LYS A 1 68 ? 29.733 -32.611 -38.570 1.00 89.25 68 LYS A N 1
ATOM 537 C CA . LYS A 1 68 ? 29.962 -31.883 -39.804 1.00 89.25 68 LYS A CA 1
ATOM 538 C C . LYS A 1 68 ? 29.030 -30.670 -39.850 1.00 89.25 68 LYS A C 1
ATOM 540 O O . LYS A 1 68 ? 27.874 -30.759 -39.426 1.00 89.25 68 LYS A O 1
ATOM 545 N N . VAL A 1 69 ? 29.535 -29.555 -40.371 1.00 91.56 69 VAL A N 1
ATOM 546 C CA . VAL A 1 69 ? 28.749 -28.333 -40.576 1.00 91.56 69 VAL A CA 1
ATOM 547 C C . VAL A 1 69 ? 28.670 -28.046 -42.066 1.00 91.56 69 VAL A C 1
ATOM 549 O O . VAL A 1 69 ? 29.696 -27.873 -42.718 1.00 91.56 69 VAL A O 1
ATOM 552 N N . ASP A 1 70 ? 27.453 -27.995 -42.588 1.00 90.31 70 ASP A N 1
ATOM 553 C CA . ASP A 1 70 ? 27.160 -27.757 -43.995 1.00 90.31 70 ASP A CA 1
ATOM 554 C C . ASP A 1 70 ? 26.617 -26.334 -44.181 1.00 90.31 70 ASP A C 1
ATOM 556 O O . ASP A 1 70 ? 25.664 -25.918 -43.522 1.00 90.31 70 ASP A O 1
ATOM 560 N N . LEU A 1 71 ? 27.248 -25.568 -45.068 1.00 88.62 71 LEU A N 1
ATOM 561 C CA . LEU A 1 71 ? 26.828 -24.228 -45.468 1.00 88.62 71 LEU A CA 1
ATOM 562 C C . LEU A 1 71 ? 25.959 -24.336 -46.722 1.00 88.62 71 LEU A C 1
ATOM 564 O O . LEU A 1 71 ? 26.395 -24.874 -47.743 1.00 88.62 71 LEU A O 1
ATOM 568 N N . ILE A 1 72 ? 24.731 -23.827 -46.635 1.00 86.69 72 ILE A N 1
ATOM 569 C CA . ILE A 1 72 ? 23.681 -23.985 -47.647 1.00 86.69 72 ILE A CA 1
ATOM 570 C C . ILE A 1 72 ? 23.097 -22.618 -47.987 1.00 86.69 72 ILE A C 1
ATOM 572 O O . ILE A 1 72 ? 22.858 -21.807 -47.094 1.00 86.69 72 ILE A O 1
ATOM 576 N N . ARG A 1 73 ? 22.816 -22.374 -49.271 1.00 81.38 73 ARG A N 1
ATOM 577 C CA . ARG A 1 73 ? 22.142 -21.155 -49.728 1.00 81.38 73 ARG A CA 1
ATOM 578 C C . ARG A 1 73 ? 20.702 -21.422 -50.181 1.00 81.38 73 ARG A C 1
ATOM 580 O O . ARG A 1 73 ? 20.487 -22.182 -51.125 1.00 81.38 73 ARG A O 1
ATOM 587 N N . LEU A 1 74 ? 19.719 -20.772 -49.558 1.00 76.38 74 LEU A N 1
ATOM 588 C CA . LEU A 1 74 ? 18.294 -20.869 -49.898 1.00 76.38 74 LEU A CA 1
ATOM 589 C C . LEU A 1 74 ? 17.793 -19.547 -50.509 1.00 76.38 74 LEU A C 1
ATOM 591 O O . LEU A 1 74 ? 17.221 -18.735 -49.800 1.00 76.38 74 LEU A O 1
ATOM 595 N N . GLY A 1 75 ? 18.030 -19.305 -51.806 1.00 61.00 75 GLY A N 1
ATOM 596 C CA . GLY A 1 75 ? 17.479 -18.111 -52.482 1.00 61.00 75 GLY A CA 1
ATOM 597 C C . GLY A 1 75 ? 18.184 -17.605 -53.748 1.00 61.00 75 GLY A C 1
ATOM 598 O O . GLY A 1 75 ? 17.770 -16.590 -54.306 1.00 61.00 75 GLY A O 1
ATOM 599 N N . ALA A 1 76 ? 19.193 -18.311 -54.278 1.00 55.50 76 ALA A N 1
ATOM 600 C CA . ALA A 1 76 ? 19.717 -17.989 -55.608 1.00 55.50 76 ALA A CA 1
ATOM 601 C C . ALA A 1 76 ? 18.606 -18.186 -56.661 1.00 55.50 76 ALA A C 1
ATOM 603 O O . ALA A 1 76 ? 18.116 -19.300 -56.836 1.00 55.50 76 ALA A O 1
ATOM 604 N N . LYS A 1 77 ? 18.179 -17.107 -57.332 1.00 49.88 77 LYS A N 1
ATOM 605 C CA . LYS A 1 77 ? 17.279 -17.191 -58.489 1.00 49.88 77 LYS A CA 1
ATOM 606 C C . LYS A 1 77 ? 17.976 -18.004 -59.585 1.00 49.88 77 LYS A C 1
ATOM 608 O O . LYS A 1 77 ? 19.015 -17.574 -60.088 1.00 49.88 77 LYS A O 1
ATOM 613 N N . ASP A 1 78 ? 17.397 -19.147 -59.954 1.00 44.16 78 ASP A N 1
ATOM 614 C CA . ASP A 1 78 ? 17.798 -19.925 -61.129 1.00 44.16 78 ASP A CA 1
ATOM 615 C C . ASP A 1 78 ? 17.773 -19.022 -62.365 1.00 44.16 78 ASP A C 1
ATOM 617 O O . ASP A 1 78 ? 16.714 -18.637 -62.856 1.00 44.16 78 ASP A O 1
ATOM 621 N N . SER A 1 79 ? 18.956 -18.665 -62.861 1.00 41.88 79 SER A N 1
ATOM 622 C CA . SER A 1 79 ? 19.107 -17.943 -64.130 1.00 41.88 79 SER A CA 1
ATOM 623 C C . SER A 1 79 ? 19.435 -18.883 -65.296 1.00 41.88 79 SER A C 1
ATOM 625 O O . SER A 1 79 ? 19.563 -18.421 -66.423 1.00 41.88 79 SER A O 1
ATOM 627 N N . SER A 1 80 ? 19.535 -20.201 -65.078 1.00 37.47 80 SER A N 1
ATOM 628 C CA . SER A 1 80 ? 19.785 -21.172 -66.151 1.00 37.47 80 SER A CA 1
ATOM 629 C C . SER A 1 80 ? 18.604 -22.124 -66.334 1.00 37.47 80 SER A C 1
ATOM 631 O O . SER A 1 80 ? 18.501 -23.166 -65.688 1.00 37.47 80 SER A O 1
ATOM 633 N N . ARG A 1 81 ? 17.728 -21.789 -67.286 1.00 41.97 81 ARG A N 1
ATOM 634 C CA . ARG A 1 81 ? 16.867 -22.767 -67.959 1.00 41.97 81 ARG A CA 1
ATOM 635 C C . ARG A 1 81 ? 17.740 -23.699 -68.804 1.00 41.97 81 ARG A C 1
ATOM 637 O O . ARG A 1 81 ? 17.873 -23.481 -70.000 1.00 41.97 81 ARG A O 1
ATOM 644 N N . THR A 1 82 ? 18.305 -24.741 -68.207 1.00 34.59 82 THR A N 1
ATOM 645 C CA . THR A 1 82 ? 18.804 -25.900 -68.959 1.00 34.59 82 THR A CA 1
ATOM 646 C C . THR A 1 82 ? 18.582 -27.166 -68.145 1.00 34.59 82 THR A C 1
ATOM 648 O O . THR A 1 82 ? 19.093 -27.298 -67.037 1.00 34.59 82 THR A O 1
ATOM 651 N N . ASN A 1 83 ? 17.793 -28.073 -68.720 1.00 42.19 83 ASN A N 1
ATOM 652 C CA . ASN A 1 83 ? 17.517 -29.426 -68.250 1.00 42.19 83 ASN A CA 1
ATOM 653 C C . ASN A 1 83 ? 18.769 -30.130 -67.702 1.00 42.19 83 ASN A C 1
ATOM 655 O O . ASN A 1 83 ? 19.640 -30.519 -68.476 1.00 42.19 83 ASN A O 1
ATOM 659 N N . ALA A 1 84 ? 18.804 -30.375 -66.393 1.00 34.41 84 ALA A N 1
ATOM 660 C CA . ALA A 1 84 ? 19.569 -31.463 -65.793 1.00 34.41 84 ALA A CA 1
ATOM 661 C C . ALA A 1 84 ? 18.949 -31.830 -64.434 1.00 34.41 84 ALA A C 1
ATOM 663 O O . ALA A 1 84 ? 18.868 -31.003 -63.527 1.00 34.41 84 ALA A O 1
ATOM 664 N N . LEU A 1 85 ? 18.496 -33.078 -64.300 1.00 37.59 85 LEU A N 1
ATOM 665 C CA . LEU A 1 85 ? 17.981 -33.664 -63.063 1.00 37.59 85 LEU A CA 1
ATOM 666 C C . LEU A 1 85 ? 19.109 -33.867 -62.029 1.00 37.59 85 LEU A C 1
ATOM 668 O O . LEU A 1 85 ? 19.542 -34.992 -61.796 1.00 37.59 85 LEU A O 1
ATOM 672 N N . SER A 1 86 ? 19.570 -32.800 -61.374 1.00 34.44 86 SER A N 1
ATOM 673 C CA . SER A 1 86 ? 20.373 -32.927 -60.149 1.00 34.44 86 SER A CA 1
ATOM 674 C C . SER A 1 86 ? 19.923 -31.905 -59.105 1.00 34.44 86 SER A C 1
ATOM 676 O O . SER A 1 86 ? 20.335 -30.751 -59.096 1.00 34.44 86 SER A O 1
ATOM 678 N N . SER A 1 87 ? 19.045 -32.364 -58.213 1.00 41.88 87 SER A N 1
ATOM 679 C CA . SER A 1 87 ? 18.368 -31.642 -57.121 1.00 41.88 87 SER A CA 1
ATOM 680 C C . SER A 1 87 ? 19.290 -31.218 -55.954 1.00 41.88 87 SER A C 1
ATOM 682 O O . SER A 1 87 ? 18.860 -31.130 -54.803 1.00 41.88 87 SER A O 1
ATOM 684 N N . THR A 1 88 ? 20.575 -30.970 -56.196 1.00 49.72 88 THR A N 1
ATOM 685 C CA . THR A 1 88 ? 21.550 -30.682 -55.133 1.00 49.72 88 THR A CA 1
ATOM 686 C C . THR A 1 88 ? 22.267 -29.372 -55.415 1.00 49.72 88 THR A C 1
ATOM 688 O O . THR A 1 88 ? 23.179 -29.310 -56.237 1.00 49.72 88 THR A O 1
ATOM 691 N N . LYS A 1 89 ? 21.845 -28.314 -54.716 1.00 58.91 89 LYS A N 1
ATOM 692 C CA . LYS A 1 89 ? 22.557 -27.028 -54.654 1.00 58.91 89 LYS A CA 1
ATOM 693 C C . LYS A 1 89 ? 23.973 -27.229 -54.094 1.00 58.91 89 LYS A C 1
ATOM 695 O O . LYS A 1 89 ? 24.178 -28.173 -53.330 1.00 58.91 89 LYS A O 1
ATOM 700 N N . PRO A 1 90 ? 24.942 -26.352 -54.416 1.00 64.62 90 PRO A N 1
ATOM 701 C CA . PRO A 1 90 ? 26.292 -26.456 -53.872 1.00 64.62 90 PRO A CA 1
ATOM 702 C C . PRO A 1 90 ? 26.260 -26.317 -52.343 1.00 64.62 90 PRO A C 1
ATOM 704 O O . PRO A 1 90 ? 25.914 -25.262 -51.811 1.00 64.62 90 PRO A O 1
ATOM 707 N N . VAL A 1 91 ? 26.611 -27.400 -51.645 1.00 73.06 91 VAL A N 1
ATOM 708 C CA . VAL A 1 91 ? 26.785 -27.445 -50.188 1.00 73.06 91 VAL A CA 1
ATOM 709 C C . VAL A 1 91 ? 28.277 -27.392 -49.893 1.00 73.06 91 VAL A C 1
ATOM 711 O O . VAL A 1 91 ? 29.036 -28.220 -50.396 1.00 73.06 91 VAL A O 1
ATOM 714 N N . ILE A 1 92 ? 28.708 -26.432 -49.072 1.00 82.62 92 ILE A N 1
ATOM 715 C CA . ILE A 1 92 ? 30.105 -26.355 -48.629 1.00 82.62 92 ILE A CA 1
ATOM 716 C C . ILE A 1 92 ? 30.203 -26.901 -47.217 1.00 82.62 92 ILE A C 1
ATOM 718 O O . ILE A 1 92 ? 29.641 -26.348 -46.278 1.00 82.62 92 ILE A O 1
ATOM 722 N N . SER A 1 93 ? 30.969 -27.969 -47.068 1.00 84.69 93 SER A N 1
ATOM 723 C CA . SER A 1 93 ? 31.166 -28.635 -45.791 1.00 84.69 93 SER A CA 1
ATOM 724 C C . SER A 1 93 ? 32.423 -28.147 -45.079 1.00 84.69 93 SER A C 1
ATOM 726 O O . SER A 1 93 ? 33.514 -28.127 -45.659 1.00 84.69 93 SER A O 1
ATOM 728 N N . LEU A 1 94 ? 32.291 -27.800 -43.802 1.00 85.62 94 LEU A N 1
ATOM 729 C CA . LEU A 1 94 ? 33.423 -27.581 -42.908 1.00 85.62 94 LEU A CA 1
ATOM 730 C C . LEU A 1 94 ? 33.917 -28.949 -42.398 1.00 85.62 94 LEU A C 1
ATOM 732 O O . LEU A 1 94 ? 33.115 -29.726 -41.868 1.00 85.62 94 LEU A O 1
ATOM 736 N N . PRO A 1 95 ? 35.202 -29.289 -42.600 1.00 77.31 95 PRO A N 1
ATOM 737 C CA . PRO A 1 95 ? 35.724 -30.613 -42.312 1.00 77.31 95 PRO A CA 1
ATOM 738 C C . PRO A 1 95 ? 35.811 -30.851 -40.811 1.00 77.31 95 PRO A C 1
ATOM 740 O O . PRO A 1 95 ? 36.122 -29.962 -40.017 1.00 77.31 95 PRO A O 1
ATOM 743 N N . GLN A 1 96 ? 35.572 -32.100 -40.435 1.00 74.31 96 GLN A N 1
ATOM 744 C CA . GLN A 1 96 ? 35.541 -32.540 -39.055 1.00 74.31 96 GLN A CA 1
ATOM 745 C C . GLN A 1 96 ? 36.696 -33.497 -38.769 1.00 74.31 96 GLN A C 1
ATOM 747 O O . GLN A 1 96 ? 36.939 -34.426 -39.534 1.00 74.31 96 GLN A O 1
ATOM 752 N N . ARG A 1 97 ? 37.381 -33.295 -37.635 1.00 74.06 97 ARG A N 1
ATOM 753 C CA . ARG A 1 97 ? 38.488 -34.159 -37.189 1.00 74.06 97 ARG A CA 1
ATOM 754 C C . ARG A 1 97 ? 38.007 -35.462 -36.546 1.00 74.06 97 ARG A C 1
ATOM 756 O O . ARG A 1 97 ? 38.570 -36.510 -36.822 1.00 74.06 97 ARG A O 1
ATOM 763 N N . ASN A 1 98 ? 36.975 -35.389 -35.702 1.00 82.88 98 ASN A N 1
ATOM 764 C CA . ASN A 1 98 ? 36.425 -36.518 -34.942 1.00 82.88 98 ASN A CA 1
ATOM 765 C C . ASN A 1 98 ? 34.898 -36.490 -34.960 1.00 82.88 98 ASN A C 1
ATOM 767 O O . ASN A 1 98 ? 34.349 -35.461 -34.573 1.00 82.88 98 ASN A O 1
ATOM 771 N N . SER A 1 99 ? 34.237 -37.597 -35.322 1.00 86.56 99 SER A N 1
ATOM 772 C CA . SER A 1 99 ? 32.766 -37.722 -35.355 1.00 86.56 99 SER A CA 1
ATOM 773 C C . SER A 1 99 ? 32.141 -37.570 -33.959 1.00 86.56 99 SER A C 1
ATOM 775 O O . SER A 1 99 ? 32.421 -38.367 -33.065 1.00 86.56 99 SER A O 1
ATOM 777 N N . ARG A 1 100 ? 31.306 -36.542 -33.769 1.00 91.31 100 ARG A N 1
ATOM 778 C CA . ARG A 1 100 ? 30.629 -36.149 -32.514 1.00 91.31 100 ARG A CA 1
ATOM 779 C C . ARG A 1 100 ? 29.540 -35.124 -32.809 1.00 91.31 100 ARG A C 1
ATOM 781 O O . ARG A 1 100 ? 29.699 -34.366 -33.748 1.00 91.31 100 ARG A O 1
ATOM 788 N N . ALA A 1 101 ? 28.475 -35.023 -32.023 1.00 91.56 101 ALA A N 1
ATOM 789 C CA . ALA A 1 101 ? 27.353 -34.172 -32.416 1.00 91.56 101 ALA A CA 1
ATOM 790 C C . ALA A 1 101 ? 27.654 -32.663 -32.352 1.00 91.56 101 ALA A C 1
ATOM 792 O O . ALA A 1 101 ? 28.315 -32.186 -31.428 1.00 91.56 101 ALA A O 1
ATOM 793 N N . CYS A 1 102 ? 27.115 -31.907 -33.316 1.00 93.69 102 CYS A N 1
ATOM 794 C CA . CYS A 1 102 ? 27.089 -30.446 -33.285 1.00 93.69 102 CYS A CA 1
ATOM 795 C C . CYS A 1 102 ? 25.830 -29.952 -32.561 1.00 93.69 102 CYS A C 1
ATOM 797 O O . CYS A 1 102 ? 24.715 -30.123 -33.050 1.00 93.69 102 CYS A O 1
ATOM 799 N N . ASN A 1 103 ? 25.997 -29.370 -31.374 1.00 93.50 103 ASN A N 1
ATOM 800 C CA . ASN A 1 103 ? 24.889 -28.982 -30.498 1.00 93.50 103 ASN A CA 1
ATOM 801 C C . ASN A 1 103 ? 24.315 -27.613 -30.855 1.00 93.50 103 ASN A C 1
ATOM 803 O O . ASN A 1 103 ? 23.102 -27.422 -30.825 1.00 93.50 103 ASN A O 1
ATOM 807 N N . THR A 1 104 ? 25.180 -26.664 -31.210 1.00 94.38 104 THR A N 1
ATOM 808 C CA . THR A 1 104 ? 24.792 -25.268 -31.418 1.00 94.38 104 THR A CA 1
ATOM 809 C C . THR A 1 104 ? 25.717 -24.582 -32.415 1.00 94.38 104 THR A C 1
ATOM 811 O O . THR A 1 104 ? 26.907 -24.891 -32.504 1.00 94.38 104 THR A O 1
ATOM 814 N N . LEU A 1 105 ? 25.152 -23.635 -33.155 1.00 94.81 105 LEU A N 1
ATOM 815 C CA . LEU A 1 105 ? 25.816 -22.832 -34.174 1.00 94.81 105 LEU A CA 1
ATOM 816 C C . LEU A 1 105 ? 25.367 -21.386 -34.001 1.00 94.81 105 LEU A C 1
ATOM 818 O O . LEU A 1 105 ? 24.178 -21.143 -33.806 1.00 94.81 105 LEU A O 1
ATOM 822 N N . THR A 1 106 ? 26.290 -20.435 -34.106 1.00 93.56 106 THR A N 1
ATOM 823 C CA . THR A 1 106 ? 25.932 -19.014 -34.148 1.00 93.56 106 THR A CA 1
ATOM 824 C C . THR A 1 106 ? 26.888 -18.242 -35.040 1.00 93.56 106 THR A C 1
ATOM 826 O O . THR A 1 106 ? 28.109 -18.378 -34.940 1.00 93.56 106 THR A O 1
ATOM 829 N N . PHE A 1 107 ? 26.327 -17.413 -35.914 1.00 92.25 107 PHE A N 1
ATOM 830 C CA . PHE A 1 107 ? 27.100 -16.409 -36.635 1.00 92.25 107 PHE A CA 1
ATOM 831 C C . PHE A 1 107 ? 27.416 -15.241 -35.705 1.00 92.25 107 PHE A C 1
ATOM 833 O O . PHE A 1 107 ? 26.650 -14.954 -34.781 1.00 92.25 107 PHE A O 1
ATOM 840 N N . CYS A 1 108 ? 28.535 -14.570 -35.950 1.00 89.44 108 CYS A N 1
ATOM 841 C CA . CYS A 1 108 ? 28.834 -13.303 -35.303 1.00 89.44 108 CYS A CA 1
ATOM 842 C C . CYS A 1 108 ? 27.988 -12.181 -35.947 1.00 89.44 108 CYS A C 1
ATOM 844 O O . CYS A 1 108 ? 28.044 -12.016 -37.169 1.00 89.44 108 CYS A O 1
ATOM 846 N N . PRO A 1 109 ? 27.206 -11.403 -35.169 1.00 83.50 109 PRO A N 1
ATOM 847 C CA . PRO A 1 109 ? 26.369 -10.332 -35.712 1.00 83.50 109 PRO A CA 1
ATOM 848 C C . PRO A 1 109 ? 27.158 -9.211 -36.400 1.00 83.50 109 PRO A C 1
ATOM 850 O O . PRO A 1 109 ? 26.730 -8.719 -37.440 1.00 83.50 109 PRO A O 1
ATOM 853 N N . GLY A 1 110 ? 28.304 -8.807 -35.837 1.00 79.88 110 GLY A N 1
ATOM 854 C CA . GLY A 1 110 ? 29.113 -7.709 -36.381 1.00 79.88 110 GLY A CA 1
ATOM 855 C C . GLY A 1 110 ? 30.160 -8.136 -37.419 1.00 79.88 110 GLY A C 1
ATOM 856 O O . GLY A 1 110 ? 30.597 -7.308 -38.215 1.00 79.88 110 GLY A O 1
ATOM 857 N N . ASP A 1 111 ? 30.518 -9.423 -37.466 1.00 83.94 111 ASP A N 1
ATOM 858 C CA . ASP A 1 111 ? 31.342 -10.015 -38.525 1.00 83.94 111 ASP A CA 1
ATOM 859 C C . ASP A 1 111 ? 30.696 -11.314 -39.045 1.00 83.94 111 ASP A C 1
ATOM 861 O O . ASP A 1 111 ? 31.032 -12.408 -38.584 1.00 83.94 111 ASP A O 1
ATOM 865 N N . PRO A 1 112 ? 29.791 -11.233 -40.039 1.00 79.94 112 PRO A N 1
ATOM 866 C CA . PRO A 1 112 ? 29.050 -12.391 -40.551 1.00 79.94 112 PRO A CA 1
ATOM 867 C C . PRO A 1 112 ? 29.926 -13.499 -41.159 1.00 79.94 112 PRO A C 1
ATOM 869 O O . PRO A 1 112 ? 29.420 -14.576 -41.478 1.00 79.94 112 PRO A O 1
ATOM 872 N N . LYS A 1 113 ? 31.226 -13.240 -41.358 1.00 84.44 113 LYS A N 1
ATOM 873 C CA . LYS A 1 113 ? 32.216 -14.205 -41.856 1.00 84.44 113 LYS A CA 1
ATOM 874 C C . LYS A 1 113 ? 32.715 -15.154 -40.768 1.00 84.44 113 LYS A C 1
ATOM 876 O O . LYS A 1 113 ? 33.346 -16.158 -41.088 1.00 84.44 113 LYS A O 1
ATOM 881 N N . SER A 1 114 ? 32.433 -14.850 -39.507 1.00 89.31 114 SER A N 1
ATOM 882 C CA . SER A 1 114 ? 32.845 -15.645 -38.360 1.00 89.31 114 SER A CA 1
ATOM 883 C C . SER A 1 114 ? 31.684 -16.514 -37.862 1.00 89.31 114 SER A C 1
ATOM 885 O O . SER A 1 114 ? 30.601 -16.014 -37.545 1.00 89.31 114 SER A O 1
ATOM 887 N N . LEU A 1 115 ? 31.908 -17.828 -37.781 1.00 92.50 115 LEU A N 1
ATOM 888 C CA . LEU A 1 115 ? 30.934 -18.825 -37.321 1.00 92.50 115 LEU A CA 1
ATOM 889 C C . LEU A 1 115 ? 31.478 -19.575 -36.100 1.00 92.50 115 LEU A C 1
ATOM 891 O O . LEU A 1 115 ? 32.510 -20.239 -36.188 1.00 92.50 115 LEU A O 1
ATOM 895 N N . ALA A 1 116 ? 30.766 -19.519 -34.975 1.00 94.25 116 ALA A N 1
ATOM 896 C CA . ALA A 1 116 ? 31.088 -20.305 -33.789 1.00 94.25 116 ALA A CA 1
ATOM 897 C C . ALA A 1 116 ? 30.301 -21.624 -33.778 1.00 94.25 116 ALA A C 1
ATOM 899 O O . ALA A 1 116 ? 29.084 -21.647 -33.987 1.00 94.25 116 ALA A O 1
ATOM 900 N N . VAL A 1 117 ? 31.011 -22.720 -33.516 1.00 94.88 117 VAL A N 1
ATOM 901 C CA . VAL A 1 117 ? 30.498 -24.093 -33.542 1.00 94.88 117 VAL A CA 1
ATOM 902 C C . VAL A 1 117 ? 30.724 -24.751 -32.186 1.00 94.88 117 VAL A C 1
ATOM 904 O O . VAL A 1 117 ? 31.861 -24.844 -31.721 1.00 94.88 117 VAL A O 1
ATOM 907 N N . GLY A 1 118 ? 29.639 -25.225 -31.571 1.00 94.88 118 GLY A N 1
ATOM 908 C CA . GLY A 1 118 ? 29.652 -25.973 -30.316 1.00 94.88 118 GLY A CA 1
ATOM 909 C C . GLY A 1 118 ? 29.413 -27.457 -30.545 1.00 94.88 118 GLY A C 1
ATOM 910 O O . GLY A 1 118 ? 28.407 -27.852 -31.140 1.00 94.88 118 GLY A O 1
ATOM 911 N N . LEU A 1 119 ? 30.341 -28.276 -30.068 1.00 94.25 119 LEU A N 1
ATOM 912 C CA . LEU A 1 119 ? 30.388 -29.718 -30.273 1.00 94.25 119 LEU A CA 1
ATOM 913 C C . LEU A 1 119 ? 30.299 -30.471 -28.937 1.00 94.25 119 LEU A C 1
ATOM 915 O O . LEU A 1 119 ? 30.519 -29.917 -27.855 1.00 94.25 119 LEU A O 1
ATOM 919 N N . ASP A 1 120 ? 30.012 -31.767 -29.025 1.00 94.06 120 ASP A N 1
ATOM 920 C CA . ASP A 1 120 ? 30.145 -32.688 -27.898 1.00 94.06 120 ASP A CA 1
ATOM 921 C C . ASP A 1 120 ? 31.611 -32.914 -27.498 1.00 94.06 120 ASP A C 1
ATOM 923 O O . ASP A 1 120 ? 32.549 -32.733 -28.284 1.00 94.06 120 ASP A O 1
ATOM 927 N N . LYS A 1 121 ? 31.816 -33.353 -26.252 1.00 91.69 121 LYS A N 1
ATOM 928 C CA . LYS A 1 121 ? 33.152 -33.658 -25.735 1.00 91.69 121 LYS A CA 1
ATOM 929 C C . LYS A 1 121 ? 33.772 -34.847 -26.466 1.00 91.69 121 LYS A C 1
ATOM 931 O O . LYS A 1 121 ? 33.175 -35.916 -26.555 1.00 91.69 121 LYS A O 1
ATOM 936 N N . VAL A 1 122 ? 35.015 -34.686 -26.906 1.00 90.25 122 VAL A N 1
ATOM 937 C CA . VAL A 1 122 ? 35.882 -35.778 -27.366 1.00 90.25 122 VAL A CA 1
ATOM 938 C C . VAL A 1 122 ? 37.273 -35.569 -26.778 1.00 90.25 122 VAL A C 1
ATOM 940 O O . VAL A 1 122 ? 37.727 -34.438 -26.610 1.00 90.25 122 VAL A O 1
ATOM 943 N N . ARG A 1 123 ? 37.947 -36.663 -26.409 1.00 83.94 123 ARG A N 1
ATOM 944 C CA . ARG A 1 123 ? 39.313 -36.602 -25.875 1.00 83.94 123 ARG A CA 1
ATOM 945 C C . ARG A 1 123 ? 40.271 -36.114 -26.966 1.00 83.94 123 ARG A C 1
ATOM 947 O O . ARG A 1 123 ? 40.274 -36.661 -28.062 1.00 83.94 123 ARG A O 1
ATOM 954 N N . GLY A 1 124 ? 41.097 -35.120 -26.644 1.00 80.81 124 GLY A N 1
ATOM 955 C CA . GLY A 1 124 ? 42.140 -34.615 -27.544 1.00 80.81 124 GLY A CA 1
ATOM 956 C C . GLY A 1 124 ? 41.671 -33.640 -28.632 1.00 80.81 124 GLY A C 1
ATOM 957 O O . GLY A 1 124 ? 42.464 -33.318 -29.514 1.00 80.81 124 GLY A O 1
ATOM 958 N N . ASP A 1 125 ? 40.422 -33.158 -28.589 1.00 86.69 125 ASP A N 1
ATOM 959 C CA . ASP A 1 125 ? 39.916 -32.145 -29.525 1.00 86.69 125 ASP A CA 1
ATOM 960 C C . ASP A 1 125 ? 39.045 -31.100 -28.808 1.00 86.69 125 ASP A C 1
ATOM 962 O O . ASP A 1 125 ? 38.342 -31.400 -27.837 1.00 86.69 125 ASP A O 1
ATOM 966 N N . SER A 1 126 ? 39.097 -29.861 -29.288 1.00 89.56 126 SER A N 1
ATOM 967 C CA . SER A 1 126 ? 38.399 -28.714 -28.695 1.00 89.56 126 SER A CA 1
ATOM 968 C C . SER A 1 126 ? 36.929 -28.711 -29.085 1.00 89.56 126 SER A C 1
ATOM 970 O O . SER A 1 126 ? 36.601 -28.923 -30.249 1.00 89.56 126 SER A O 1
ATOM 972 N N . SER A 1 127 ? 36.026 -28.498 -28.135 1.00 92.12 127 SER A N 1
ATOM 973 C CA . SER A 1 127 ? 34.582 -28.574 -28.386 1.00 92.12 127 SER A CA 1
ATOM 974 C C . SER A 1 127 ? 33.955 -27.247 -28.812 1.00 92.12 127 SER A C 1
ATOM 976 O O . SER A 1 127 ? 32.828 -27.244 -29.296 1.00 92.12 127 SER A O 1
ATOM 978 N N . LEU A 1 128 ? 34.673 -26.132 -28.665 1.00 93.12 128 LEU A N 1
ATOM 979 C CA . LEU A 1 128 ? 34.283 -24.825 -29.186 1.00 93.12 128 LEU A CA 1
ATOM 980 C C . LEU A 1 128 ? 35.257 -24.420 -30.296 1.00 93.12 128 LEU A C 1
ATOM 982 O O . LEU A 1 128 ? 36.453 -24.281 -30.045 1.00 93.12 128 LEU A O 1
ATOM 986 N N . VAL A 1 129 ? 34.761 -24.236 -31.520 1.00 92.12 129 VAL A N 1
ATOM 987 C CA . VAL A 1 129 ? 35.592 -23.893 -32.686 1.00 92.12 129 VAL A CA 1
ATOM 988 C C . VAL A 1 129 ? 35.020 -22.676 -33.402 1.00 92.12 129 VAL A C 1
ATOM 990 O O . VAL A 1 129 ? 33.828 -22.637 -33.702 1.00 92.12 129 VAL A O 1
ATOM 993 N N . ILE A 1 130 ? 35.875 -21.699 -33.698 1.00 92.56 130 ILE A N 1
ATOM 994 C CA . ILE A 1 130 ? 35.518 -20.490 -34.446 1.00 92.56 130 ILE A CA 1
ATOM 995 C C . ILE A 1 130 ? 36.088 -20.605 -35.858 1.00 92.56 130 ILE A C 1
ATOM 997 O O . ILE A 1 130 ? 37.293 -20.794 -36.027 1.00 92.56 130 ILE A O 1
ATOM 1001 N N . TRP A 1 131 ? 35.226 -20.491 -36.861 1.00 90.56 131 TRP A N 1
ATOM 1002 C CA . TRP A 1 131 ? 35.549 -20.647 -38.277 1.00 90.56 131 TRP A CA 1
ATOM 1003 C C . TRP A 1 131 ? 35.440 -19.321 -39.030 1.00 90.56 131 TRP A C 1
ATOM 1005 O O . TRP A 1 131 ? 34.489 -18.572 -38.826 1.00 90.56 131 TRP A O 1
ATOM 1015 N N . ASP A 1 132 ? 36.375 -19.083 -39.948 1.00 88.19 132 ASP A N 1
ATOM 1016 C CA . ASP A 1 132 ? 36.308 -18.068 -40.998 1.00 88.19 132 ASP A CA 1
ATOM 1017 C C . ASP A 1 132 ? 35.702 -18.697 -42.259 1.00 88.19 132 ASP A C 1
ATOM 1019 O O . ASP A 1 132 ? 36.323 -19.519 -42.943 1.00 88.19 132 ASP A O 1
ATOM 1023 N N . ILE A 1 133 ? 34.471 -18.308 -42.575 1.00 86.69 133 ILE A N 1
ATOM 1024 C CA . ILE A 1 133 ? 33.747 -18.785 -43.754 1.00 86.69 133 ILE A CA 1
ATOM 1025 C C . ILE A 1 133 ? 33.977 -17.904 -44.991 1.00 86.69 133 ILE A C 1
ATOM 1027 O O . ILE A 1 133 ? 33.365 -18.150 -46.028 1.00 86.69 133 ILE A O 1
ATOM 1031 N N . SER A 1 134 ? 34.886 -16.919 -44.945 1.00 81.06 134 SER A N 1
ATOM 1032 C CA . SER A 1 134 ? 35.159 -16.004 -46.069 1.00 81.06 134 SER A CA 1
ATOM 1033 C C . SER A 1 134 ? 35.542 -16.722 -47.363 1.00 81.06 134 SER A C 1
ATOM 1035 O O . SER A 1 134 ? 35.191 -16.263 -48.443 1.00 81.06 134 SER A O 1
ATOM 1037 N N . SER A 1 135 ? 36.236 -17.858 -47.263 1.00 69.00 135 SER A N 1
ATOM 1038 C CA . SER A 1 135 ? 36.631 -18.686 -48.415 1.00 69.00 135 SER A CA 1
ATOM 1039 C C . SER A 1 135 ? 35.468 -19.475 -49.033 1.00 69.00 135 SER A C 1
ATOM 1041 O O . SER A 1 135 ? 35.545 -19.869 -50.193 1.00 69.00 135 SER A O 1
ATOM 1043 N N . ALA A 1 136 ? 34.378 -19.679 -48.287 1.00 67.38 136 ALA A N 1
ATOM 1044 C CA . ALA A 1 136 ? 33.180 -20.385 -48.739 1.00 67.38 136 ALA A CA 1
ATOM 1045 C C . ALA A 1 136 ? 32.159 -19.455 -49.432 1.00 67.38 136 ALA A C 1
ATOM 1047 O O . ALA A 1 136 ? 31.298 -19.922 -50.179 1.00 67.38 136 ALA A O 1
ATOM 1048 N N . LEU A 1 137 ? 32.259 -18.136 -49.225 1.00 68.62 137 LEU A N 1
ATOM 1049 C CA . LEU A 1 137 ? 31.341 -17.142 -49.803 1.00 68.62 137 LEU A CA 1
ATOM 1050 C C . LEU A 1 137 ? 31.434 -17.007 -51.345 1.00 68.62 137 LEU A C 1
ATOM 1052 O O . LEU A 1 137 ? 30.383 -16.917 -51.976 1.00 68.62 137 LEU A O 1
ATOM 1056 N N . PRO A 1 138 ? 32.620 -17.035 -51.996 1.00 58.41 138 PRO A N 1
ATOM 1057 C CA . PRO A 1 138 ? 32.730 -16.908 -53.455 1.00 58.41 138 PRO A CA 1
ATOM 1058 C C . PRO A 1 138 ? 32.294 -18.173 -54.205 1.00 58.41 138 PRO A C 1
ATOM 1060 O O . PRO A 1 138 ? 31.678 -18.098 -55.262 1.00 58.41 138 PRO A O 1
ATOM 1063 N N . VAL A 1 139 ? 32.569 -19.354 -53.639 1.00 56.69 139 VAL A N 1
ATOM 1064 C CA . VAL A 1 139 ? 32.196 -20.661 -54.219 1.00 56.69 139 VAL A CA 1
ATOM 1065 C C . VAL A 1 139 ? 30.672 -20.877 -54.193 1.00 56.69 139 VAL A C 1
ATOM 1067 O O . VAL A 1 139 ? 30.130 -21.658 -54.967 1.00 56.69 139 VAL A O 1
ATOM 1070 N N . THR A 1 140 ? 29.961 -20.135 -53.340 1.00 50.44 140 THR A N 1
ATOM 1071 C CA . THR A 1 140 ? 28.491 -20.101 -53.257 1.00 50.44 140 THR A CA 1
ATOM 1072 C C . THR A 1 140 ? 27.857 -18.904 -53.988 1.00 50.44 140 THR A C 1
ATOM 1074 O O . THR A 1 140 ? 26.629 -18.754 -53.979 1.00 50.44 140 THR A O 1
ATOM 1077 N N . SER A 1 141 ? 28.654 -18.049 -54.643 1.00 47.75 141 SER A N 1
ATOM 1078 C CA . SER A 1 141 ? 28.173 -16.961 -55.500 1.00 47.75 141 SER A CA 1
ATOM 1079 C C . SER A 1 141 ? 28.342 -17.327 -56.976 1.00 47.75 141 SER A C 1
ATOM 1081 O O . SER A 1 141 ? 29.449 -17.301 -57.504 1.00 47.75 141 SER A O 1
ATOM 1083 N N . ILE A 1 142 ? 27.244 -17.651 -57.659 1.00 44.62 142 ILE A N 1
ATOM 1084 C CA . ILE A 1 142 ? 27.234 -17.747 -59.124 1.00 44.62 142 ILE A CA 1
ATOM 1085 C C . ILE A 1 142 ? 27.239 -16.313 -59.673 1.00 44.62 142 ILE A C 1
ATOM 1087 O O . ILE A 1 142 ? 26.381 -15.508 -59.307 1.00 44.62 142 ILE A O 1
ATOM 1091 N N . GLN A 1 143 ? 28.238 -15.985 -60.497 1.00 38.69 143 GLN A N 1
ATOM 1092 C CA . GLN A 1 143 ? 28.388 -14.685 -61.156 1.00 38.69 143 GLN A CA 1
ATOM 1093 C C . GLN A 1 143 ? 27.165 -14.377 -62.033 1.00 38.69 143 GLN A C 1
ATOM 1095 O O . GLN A 1 143 ? 26.867 -15.113 -62.969 1.00 38.69 143 GLN A O 1
ATOM 1100 N N . ALA A 1 144 ? 26.491 -13.257 -61.770 1.00 32.72 144 ALA A N 1
ATOM 1101 C CA . ALA A 1 144 ? 25.627 -12.623 -62.757 1.00 32.72 144 ALA A CA 1
ATOM 1102 C C . ALA A 1 144 ? 26.523 -11.806 -63.701 1.00 32.72 144 ALA A C 1
ATOM 1104 O O . ALA A 1 144 ? 27.096 -10.794 -63.304 1.00 32.72 144 ALA A O 1
ATOM 1105 N N . THR A 1 145 ? 26.700 -12.281 -64.931 1.00 33.59 145 THR A N 1
ATOM 1106 C CA . THR A 1 145 ? 27.419 -11.572 -65.993 1.00 33.59 145 THR A CA 1
ATOM 1107 C C . THR A 1 145 ? 26.588 -10.408 -66.528 1.00 33.59 145 THR A C 1
ATOM 1109 O O . THR A 1 145 ? 25.475 -10.617 -67.007 1.00 33.59 145 THR A O 1
ATOM 1112 N N . SER A 1 146 ? 27.168 -9.212 -66.564 1.00 31.64 146 SER A N 1
ATOM 1113 C CA . SER A 1 146 ? 26.851 -8.185 -67.562 1.00 31.64 146 SER A CA 1
ATOM 1114 C C . SER A 1 146 ? 28.169 -7.733 -68.199 1.00 31.64 146 SER A C 1
ATOM 1116 O O . SER A 1 146 ? 29.075 -7.355 -67.453 1.00 31.64 146 SER A O 1
ATOM 1118 N N . PRO A 1 147 ? 28.330 -7.799 -69.534 1.00 39.34 147 PRO A N 1
ATOM 1119 C CA . PRO A 1 147 ? 29.554 -7.383 -70.193 1.00 39.34 147 PRO A CA 1
ATOM 1120 C C . PRO A 1 147 ? 29.477 -5.887 -70.492 1.00 39.34 147 PRO A C 1
ATOM 1122 O O . PRO A 1 147 ? 28.651 -5.460 -71.290 1.00 39.34 147 PRO A O 1
ATOM 1125 N N . THR A 1 148 ? 30.365 -5.094 -69.906 1.00 32.28 148 THR A N 1
ATOM 1126 C CA . THR A 1 148 ? 30.780 -3.825 -70.510 1.00 32.28 148 THR A CA 1
ATOM 1127 C C . THR A 1 148 ? 32.279 -3.671 -70.317 1.00 32.28 148 THR A C 1
ATOM 1129 O O . THR A 1 148 ? 32.799 -3.812 -69.212 1.00 32.28 148 THR A O 1
ATOM 1132 N N . SER A 1 149 ? 32.934 -3.466 -71.451 1.00 39.66 149 SER A N 1
ATOM 1133 C CA . SER A 1 149 ? 34.337 -3.142 -71.670 1.00 39.66 149 SER A CA 1
ATOM 1134 C C . SER A 1 149 ? 34.894 -2.139 -70.662 1.00 39.66 149 SER A C 1
ATOM 1136 O O . SER A 1 149 ? 34.338 -1.059 -70.505 1.00 39.66 149 SER A O 1
ATOM 1138 N N . ASP A 1 150 ? 35.990 -2.505 -70.001 1.00 31.91 150 ASP A N 1
ATOM 1139 C CA . ASP A 1 150 ? 37.276 -1.816 -70.161 1.00 31.91 150 ASP A CA 1
ATOM 1140 C C . ASP A 1 150 ? 38.335 -2.512 -69.299 1.00 31.91 150 ASP A C 1
ATOM 1142 O O . ASP A 1 150 ? 38.305 -2.508 -68.068 1.00 31.91 150 ASP A O 1
ATOM 1146 N N . ALA A 1 151 ? 39.276 -3.162 -69.978 1.00 38.06 151 ALA A N 1
ATOM 1147 C CA . ALA A 1 151 ? 40.509 -3.638 -69.382 1.00 38.06 151 ALA A CA 1
ATOM 1148 C C . ALA A 1 151 ? 41.541 -2.515 -69.478 1.00 38.06 151 ALA A C 1
ATOM 1150 O O . ALA A 1 151 ? 41.795 -2.044 -70.580 1.00 38.06 151 ALA A O 1
ATOM 1151 N N . LEU A 1 152 ? 42.133 -2.134 -68.342 1.00 36.75 152 LEU A N 1
ATOM 1152 C CA . LEU A 1 152 ? 43.542 -1.744 -68.171 1.00 36.75 152 LEU A CA 1
ATOM 1153 C C . LEU A 1 152 ? 43.753 -1.321 -66.710 1.00 36.75 152 LEU A C 1
ATOM 1155 O O . LEU A 1 152 ? 43.559 -0.160 -66.367 1.00 36.75 152 LEU A O 1
ATOM 1159 N N . SER A 1 153 ? 44.106 -2.285 -65.852 1.00 33.28 153 SER A N 1
ATOM 1160 C CA . SER A 1 153 ? 44.972 -2.159 -64.657 1.00 33.28 153 SER A CA 1
ATOM 1161 C C . SER A 1 153 ? 44.853 -3.434 -63.807 1.00 33.28 153 SER A C 1
ATOM 1163 O O . SER A 1 153 ? 43.730 -3.824 -63.485 1.00 33.28 153 SER A O 1
ATOM 1165 N N . PRO A 1 154 ? 45.951 -4.090 -63.388 1.00 36.78 154 PRO A N 1
ATOM 1166 C CA . PRO A 1 154 ? 45.874 -5.078 -62.319 1.00 36.78 154 PRO A CA 1
ATOM 1167 C C . PRO A 1 154 ? 45.611 -4.324 -61.004 1.00 36.78 154 PRO A C 1
ATOM 1169 O O . PRO A 1 154 ? 46.428 -3.480 -60.633 1.00 36.78 154 PRO A O 1
ATOM 1172 N N . PRO A 1 155 ? 44.508 -4.563 -60.271 1.00 36.97 155 PRO A N 1
ATOM 1173 C CA . PRO A 1 155 ? 44.364 -3.957 -58.963 1.00 36.97 155 PRO A CA 1
ATOM 1174 C C . PRO A 1 155 ? 45.294 -4.699 -58.007 1.00 36.97 155 PRO A C 1
ATOM 1176 O O . PRO A 1 155 ? 45.016 -5.810 -57.552 1.00 36.97 155 PRO A O 1
ATOM 1179 N N . THR A 1 156 ? 46.417 -4.070 -57.686 1.00 32.47 156 THR A N 1
ATOM 1180 C CA . THR A 1 156 ? 47.160 -4.319 -56.457 1.00 32.47 156 THR A CA 1
ATOM 1181 C C . THR A 1 156 ? 46.174 -4.120 -55.304 1.00 32.47 156 THR A C 1
ATOM 1183 O O . THR A 1 156 ? 45.850 -2.995 -54.932 1.00 32.47 156 THR A O 1
ATOM 1186 N N . PHE A 1 157 ? 45.624 -5.206 -54.755 1.00 31.81 157 PHE A N 1
ATOM 1187 C CA . PHE A 1 157 ? 44.768 -5.152 -53.569 1.00 31.81 157 PHE A CA 1
ATOM 1188 C C . PHE A 1 157 ? 45.619 -4.893 -52.315 1.00 31.81 157 PHE A C 1
ATOM 1190 O O . PHE A 1 157 ? 45.698 -5.711 -51.405 1.00 31.81 157 PHE A O 1
ATOM 1197 N N . THR A 1 158 ? 46.231 -3.716 -52.224 1.00 36.03 158 THR A N 1
ATOM 1198 C CA . THR A 1 158 ? 46.530 -3.091 -50.934 1.00 36.03 158 THR A CA 1
ATOM 1199 C C . THR A 1 158 ? 45.252 -2.407 -50.465 1.00 36.03 158 THR A C 1
ATOM 1201 O O . THR A 1 158 ? 45.050 -1.216 -50.688 1.00 36.03 158 THR A O 1
ATOM 1204 N N . ARG A 1 159 ? 44.342 -3.173 -49.855 1.00 32.56 159 ARG A N 1
ATOM 1205 C CA . ARG A 1 159 ? 43.179 -2.613 -49.159 1.00 32.56 159 ARG A CA 1
ATOM 1206 C C . ARG A 1 159 ? 43.337 -2.860 -47.666 1.00 32.56 159 ARG A C 1
ATOM 1208 O O . ARG A 1 159 ? 43.133 -3.973 -47.188 1.00 32.56 159 ARG A O 1
ATOM 1215 N N . SER A 1 160 ? 43.679 -1.796 -46.949 1.00 37.81 160 SER A N 1
ATOM 1216 C CA . SER A 1 160 ? 43.465 -1.663 -45.513 1.00 37.81 160 SER A CA 1
ATOM 1217 C C . SER A 1 160 ? 42.016 -2.045 -45.177 1.00 37.81 160 SER A C 1
ATOM 1219 O O . SER A 1 160 ? 41.064 -1.372 -45.568 1.00 37.81 160 SER A O 1
ATOM 1221 N N . GLN A 1 161 ? 41.823 -3.174 -44.491 1.00 37.91 161 GLN A N 1
ATOM 1222 C CA . GLN A 1 161 ? 40.535 -3.530 -43.893 1.00 37.91 161 GLN A CA 1
ATOM 1223 C C . GLN A 1 161 ? 40.582 -3.153 -42.412 1.00 37.91 161 GLN A C 1
ATOM 1225 O O . GLN A 1 161 ? 40.993 -3.941 -41.567 1.00 37.91 161 GLN A O 1
ATOM 1230 N N . SER A 1 162 ? 40.191 -1.918 -42.110 1.00 36.62 162 SER A N 1
ATOM 1231 C CA . SER A 1 162 ? 39.970 -1.417 -40.753 1.00 36.62 162 SER A CA 1
ATOM 1232 C C . SER A 1 162 ? 38.609 -1.898 -40.229 1.00 36.62 162 SER A C 1
ATOM 1234 O O . SER A 1 162 ? 37.631 -1.154 -40.241 1.00 36.62 162 SER A O 1
ATOM 1236 N N . GLY A 1 163 ? 38.533 -3.163 -39.814 1.00 46.59 163 GLY A N 1
ATOM 1237 C CA . GLY A 1 163 ? 37.391 -3.739 -39.096 1.00 46.59 163 GLY A CA 1
ATOM 1238 C C . GLY A 1 163 ? 37.872 -4.705 -38.004 1.00 46.59 163 GLY A C 1
ATOM 1239 O O . GLY A 1 163 ? 38.966 -5.260 -38.144 1.00 46.59 163 GLY A O 1
ATOM 1240 N N . PRO A 1 164 ? 37.116 -4.900 -36.907 1.00 50.06 164 PRO A N 1
ATOM 1241 C CA . PRO A 1 164 ? 37.521 -5.772 -35.807 1.00 50.06 164 PRO A CA 1
ATOM 1242 C C . PRO A 1 164 ? 37.566 -7.227 -36.288 1.00 50.06 164 PRO A C 1
ATOM 1244 O O . PRO A 1 164 ? 36.531 -7.857 -36.478 1.00 50.06 164 PRO A O 1
ATOM 1247 N N . ARG A 1 165 ? 38.769 -7.762 -36.516 1.00 65.00 165 ARG A N 1
ATOM 1248 C CA . ARG A 1 165 ? 38.971 -9.155 -36.929 1.00 65.00 165 ARG A CA 1
ATOM 1249 C C . ARG A 1 165 ? 39.387 -9.985 -35.718 1.00 65.00 165 ARG A C 1
ATOM 1251 O O . ARG A 1 165 ? 40.326 -9.608 -35.020 1.00 65.00 165 ARG A O 1
ATOM 1258 N N . ILE A 1 166 ? 38.708 -11.110 -35.485 1.00 77.88 166 ILE A N 1
ATOM 1259 C CA . ILE A 1 166 ? 39.086 -12.071 -34.439 1.00 77.88 166 ILE A CA 1
ATOM 1260 C C . ILE A 1 166 ? 40.522 -12.557 -34.727 1.00 77.88 166 ILE A C 1
ATOM 1262 O O . ILE A 1 166 ? 40.773 -13.049 -35.834 1.00 77.88 166 ILE A O 1
ATOM 1266 N N . PRO A 1 167 ? 41.473 -12.424 -33.780 1.00 75.25 167 PRO A N 1
ATOM 1267 C CA . PRO A 1 167 ? 42.845 -12.879 -33.966 1.00 75.25 167 PRO A CA 1
ATOM 1268 C C . PRO A 1 167 ? 42.895 -14.372 -34.271 1.00 75.25 167 PRO A C 1
ATOM 1270 O O . PRO A 1 167 ? 42.243 -15.180 -33.605 1.00 75.25 167 PRO A O 1
ATOM 1273 N N . ARG A 1 168 ? 43.696 -14.742 -35.266 1.00 77.50 168 ARG A N 1
ATOM 1274 C CA . ARG A 1 168 ? 43.958 -16.141 -35.581 1.00 77.50 168 ARG A CA 1
ATOM 1275 C C . ARG A 1 168 ? 45.026 -16.679 -34.634 1.00 77.50 168 ARG A C 1
ATOM 1277 O O . ARG A 1 168 ? 46.083 -16.071 -34.510 1.00 77.50 168 ARG A O 1
ATOM 1284 N N . ILE A 1 169 ? 44.769 -17.824 -34.012 1.00 75.19 169 ILE A N 1
ATOM 1285 C CA . ILE A 1 169 ? 45.767 -18.536 -33.206 1.00 75.19 169 ILE A CA 1
ATOM 1286 C C . ILE A 1 169 ? 46.277 -19.707 -34.036 1.00 75.19 169 ILE A C 1
ATOM 1288 O O . ILE A 1 169 ? 45.481 -20.518 -34.516 1.00 75.19 169 ILE A O 1
ATOM 1292 N N . GLU A 1 170 ? 47.592 -19.808 -34.209 1.00 56.41 170 GLU A N 1
ATOM 1293 C CA . GLU A 1 170 ? 48.214 -20.946 -34.884 1.00 56.41 170 GLU A CA 1
ATOM 1294 C C . GLU A 1 170 ? 47.981 -22.231 -34.076 1.00 56.41 170 GLU A C 1
ATOM 1296 O O . GLU A 1 170 ? 48.680 -22.549 -33.119 1.00 56.41 170 GLU A O 1
ATOM 1301 N N . SER A 1 171 ? 46.950 -22.982 -34.461 1.00 55.84 171 SER A N 1
ATOM 1302 C CA . SER A 1 171 ? 46.833 -24.398 -34.118 1.00 55.84 171 SER A CA 1
ATOM 1303 C C . SER A 1 171 ? 47.779 -25.174 -35.035 1.00 55.84 171 SER A C 1
ATOM 1305 O O . SER A 1 171 ? 47.846 -24.863 -36.221 1.00 55.84 171 SER A O 1
ATOM 1307 N N . GLY A 1 172 ? 48.530 -26.137 -34.481 1.00 57.53 172 GLY A N 1
ATOM 1308 C CA . GLY A 1 172 ? 49.701 -26.764 -35.120 1.00 57.53 172 GLY A CA 1
ATOM 1309 C C . GLY A 1 172 ? 49.503 -27.265 -36.560 1.00 57.53 172 GLY A C 1
ATOM 1310 O O . GLY A 1 172 ? 48.379 -27.385 -37.032 1.00 57.53 172 GLY A O 1
ATOM 1311 N N . ALA A 1 173 ? 50.608 -27.623 -37.232 1.00 48.72 173 ALA A N 1
ATOM 1312 C CA . ALA A 1 173 ? 50.788 -27.859 -38.683 1.00 48.72 173 ALA A CA 1
ATOM 1313 C C . ALA A 1 173 ? 49.778 -28.765 -39.450 1.00 48.72 173 ALA A C 1
ATOM 1315 O O . ALA A 1 173 ? 49.959 -29.010 -40.639 1.00 48.72 173 ALA A O 1
ATOM 1316 N N . ARG A 1 174 ? 48.723 -29.279 -38.807 1.00 54.97 174 ARG A N 1
ATOM 1317 C CA . ARG A 1 174 ? 47.624 -30.077 -39.382 1.00 54.97 174 ARG A CA 1
ATOM 1318 C C . ARG A 1 174 ? 46.229 -29.427 -39.252 1.00 54.97 174 ARG A C 1
ATOM 1320 O O . ARG A 1 174 ? 45.236 -30.103 -39.513 1.00 54.97 174 ARG A O 1
ATOM 1327 N N . ALA A 1 175 ? 46.116 -28.176 -38.799 1.00 64.94 175 ALA A N 1
ATOM 1328 C CA . ALA A 1 175 ? 44.829 -27.489 -38.639 1.00 64.94 175 ALA A CA 1
ATOM 1329 C C . ALA A 1 175 ? 44.340 -26.833 -39.948 1.00 64.94 175 ALA A C 1
ATOM 1331 O O . ALA A 1 175 ? 45.134 -26.289 -40.711 1.00 64.94 175 ALA A O 1
ATOM 1332 N N . ASP A 1 176 ? 43.026 -26.872 -40.206 1.00 73.81 176 ASP A N 1
ATOM 1333 C CA . ASP A 1 176 ? 42.420 -26.268 -41.402 1.00 73.81 176 ASP A CA 1
ATOM 1334 C C . ASP A 1 176 ? 42.635 -24.736 -41.409 1.00 73.81 176 ASP A C 1
ATOM 1336 O O . ASP A 1 176 ? 42.357 -24.070 -40.402 1.00 73.81 176 ASP A O 1
ATOM 1340 N N . PRO A 1 177 ? 43.075 -24.143 -42.538 1.00 74.81 177 PRO A N 1
ATOM 1341 C CA . PRO A 1 177 ? 43.304 -22.707 -42.674 1.00 74.81 177 PRO A CA 1
ATOM 1342 C C . PRO A 1 177 ? 42.029 -21.852 -42.546 1.00 74.81 177 PRO A C 1
ATOM 1344 O O . PRO A 1 177 ? 42.107 -20.627 -42.575 1.00 74.81 177 PRO A O 1
ATOM 1347 N N . ARG A 1 178 ? 40.853 -22.427 -42.314 1.00 83.19 178 ARG A N 1
ATOM 1348 C CA . ARG A 1 178 ? 39.615 -21.706 -41.979 1.00 83.19 178 ARG A CA 1
ATOM 1349 C C . ARG A 1 178 ? 39.334 -21.632 -40.479 1.00 83.19 178 ARG A C 1
ATOM 1351 O O . ARG A 1 178 ? 38.450 -20.889 -40.083 1.00 83.19 178 ARG A O 1
ATOM 1358 N N . VAL A 1 179 ? 40.066 -22.344 -39.623 1.00 86.69 179 VAL A N 1
ATOM 1359 C CA . VAL A 1 179 ? 39.869 -22.266 -38.164 1.00 86.69 179 VAL A CA 1
ATOM 1360 C C . VAL A 1 179 ? 40.590 -21.042 -37.592 1.00 86.69 179 VAL A C 1
ATOM 1362 O O . VAL A 1 179 ? 41.804 -20.915 -37.737 1.00 86.69 179 VAL A O 1
ATOM 1365 N N . LEU A 1 180 ? 39.849 -20.151 -36.932 1.00 86.56 180 LEU A N 1
ATOM 1366 C CA . LEU A 1 180 ? 40.375 -18.946 -36.284 1.00 86.56 180 LEU A CA 1
ATOM 1367 C C . LEU A 1 180 ? 40.879 -19.232 -34.869 1.00 86.56 180 LEU A C 1
ATOM 1369 O O . LEU A 1 180 ? 42.009 -18.874 -34.537 1.00 86.56 180 LEU A O 1
ATOM 1373 N N . GLN A 1 181 ? 40.045 -19.870 -34.044 1.00 88.81 181 GLN A N 1
ATOM 1374 C CA . GLN A 1 181 ? 40.344 -20.186 -32.644 1.00 88.81 181 GLN A CA 1
ATOM 1375 C C . GLN A 1 181 ? 39.657 -21.484 -32.207 1.00 88.81 181 GLN A C 1
ATOM 1377 O O . GLN A 1 181 ? 38.611 -21.862 -32.743 1.00 88.81 181 GLN A O 1
ATOM 1382 N N . GLN A 1 182 ? 40.234 -22.146 -31.204 1.00 89.56 182 GLN A N 1
ATOM 1383 C CA . GLN A 1 182 ? 39.717 -23.372 -30.602 1.00 89.56 182 GLN A CA 1
ATOM 1384 C C . GLN A 1 182 ? 39.773 -23.274 -29.076 1.00 89.56 182 GLN A C 1
ATOM 1386 O O . GLN A 1 182 ? 40.815 -22.947 -28.519 1.00 89.56 182 GLN A O 1
ATOM 1391 N N . HIS A 1 183 ? 38.666 -23.600 -28.414 1.00 89.94 183 HIS A N 1
ATOM 1392 C CA . HIS A 1 183 ? 38.466 -23.455 -26.970 1.00 89.94 183 HIS A CA 1
ATOM 1393 C C . HIS A 1 183 ? 37.760 -24.693 -26.386 1.00 89.94 183 HIS A C 1
ATOM 1395 O O . HIS A 1 183 ? 37.240 -25.534 -27.123 1.00 89.94 183 HIS A O 1
ATOM 1401 N N . CYS A 1 184 ? 37.695 -24.796 -25.054 1.00 89.19 184 CYS A N 1
ATOM 1402 C CA . CYS A 1 184 ? 36.985 -25.871 -24.336 1.00 89.19 184 CYS A CA 1
ATOM 1403 C C . CYS A 1 184 ? 37.454 -27.294 -24.700 1.00 89.19 184 CYS A C 1
ATOM 1405 O O . CYS A 1 184 ? 36.706 -28.053 -25.330 1.00 89.19 184 CYS A O 1
ATOM 1407 N N . PRO A 1 185 ? 38.676 -27.696 -24.307 1.00 87.81 185 PRO A N 1
ATOM 1408 C CA . PRO A 1 185 ? 39.130 -29.067 -24.510 1.00 87.81 185 PRO A CA 1
ATO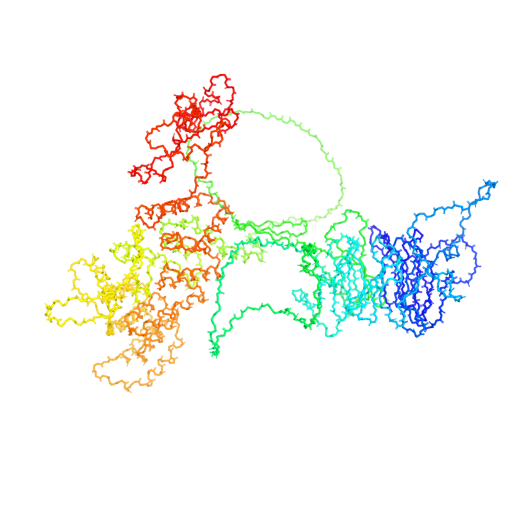M 1409 C C . PRO A 1 185 ? 38.270 -30.040 -23.690 1.00 87.81 185 PRO A C 1
ATOM 1411 O O . PRO A 1 185 ? 38.134 -29.890 -22.480 1.00 87.81 185 PRO A O 1
ATOM 1414 N N . ALA A 1 186 ? 37.699 -31.055 -24.347 1.00 85.31 186 ALA A N 1
ATOM 1415 C CA . ALA A 1 186 ? 36.938 -32.139 -23.709 1.00 85.31 186 ALA A CA 1
ATOM 1416 C C . ALA A 1 186 ? 35.723 -31.728 -22.834 1.00 85.31 186 ALA A C 1
ATOM 1418 O O . ALA A 1 186 ? 35.241 -32.534 -22.033 1.00 85.31 186 ALA A O 1
ATOM 1419 N N . GLU A 1 187 ? 35.167 -30.529 -23.019 1.00 91.88 187 GLU A N 1
ATOM 1420 C CA . GLU A 1 187 ? 33.900 -30.100 -22.402 1.00 91.88 187 GLU A CA 1
ATOM 1421 C C . GLU A 1 187 ? 32.744 -30.223 -23.409 1.00 91.88 187 GLU A C 1
ATOM 1423 O O . GLU A 1 187 ? 32.968 -30.183 -24.613 1.00 91.88 187 GLU A O 1
ATOM 1428 N N . ILE A 1 188 ? 31.500 -30.405 -22.959 1.00 94.00 188 ILE A N 1
ATOM 1429 C CA . ILE A 1 188 ? 30.333 -30.345 -23.862 1.00 94.00 188 ILE A CA 1
ATOM 1430 C C . ILE A 1 188 ? 29.928 -28.883 -23.993 1.00 94.00 188 ILE A C 1
ATOM 1432 O O . ILE A 1 188 ? 29.738 -28.232 -22.968 1.00 94.00 188 ILE A O 1
ATOM 1436 N N . VAL A 1 189 ? 29.744 -28.380 -25.211 1.00 95.44 189 VAL A N 1
ATOM 1437 C CA . VAL A 1 189 ? 29.184 -27.040 -25.421 1.00 95.44 189 VAL A CA 1
ATOM 1438 C C . VAL A 1 189 ? 27.693 -27.174 -25.718 1.00 95.44 189 VAL A C 1
ATOM 1440 O O . VAL A 1 189 ? 27.324 -27.727 -26.754 1.00 95.44 189 VAL A O 1
ATOM 1443 N N . SER A 1 190 ? 26.837 -26.726 -24.796 1.00 94.25 190 SER A N 1
ATOM 1444 C CA . SER A 1 190 ? 25.375 -26.867 -24.897 1.00 94.25 190 SER A CA 1
ATOM 1445 C C . SER A 1 190 ? 24.726 -25.717 -25.669 1.00 94.25 190 SER A C 1
ATOM 1447 O O . SER A 1 190 ? 23.835 -25.951 -26.480 1.00 94.25 190 SER A O 1
ATOM 1449 N N . ALA A 1 191 ? 25.197 -24.488 -25.457 1.00 94.88 191 ALA A N 1
ATOM 1450 C CA . ALA A 1 191 ? 24.676 -23.272 -26.078 1.00 94.88 191 ALA A CA 1
ATOM 1451 C C . ALA A 1 191 ? 25.807 -22.261 -26.307 1.00 94.88 191 ALA A C 1
ATOM 1453 O O . ALA A 1 191 ? 26.757 -22.222 -25.527 1.00 94.88 191 ALA A O 1
ATOM 1454 N N . ILE A 1 192 ? 25.718 -21.454 -27.366 1.00 95.94 192 ILE A N 1
ATOM 1455 C CA . ILE A 1 192 ? 26.687 -20.393 -27.680 1.00 95.94 192 ILE A CA 1
ATOM 1456 C C . ILE A 1 192 ? 25.929 -19.190 -28.234 1.00 95.94 192 ILE A C 1
ATOM 1458 O O . ILE A 1 192 ? 25.046 -19.371 -29.071 1.00 95.94 192 ILE A O 1
ATOM 1462 N N . THR A 1 193 ? 26.321 -17.983 -27.832 1.00 94.19 193 THR A N 1
ATOM 1463 C CA . THR A 1 193 ? 25.916 -16.735 -28.490 1.00 94.19 193 THR A CA 1
ATOM 1464 C C . THR A 1 193 ? 27.036 -15.700 -28.426 1.00 94.19 193 THR A C 1
ATOM 1466 O O . THR A 1 193 ? 27.777 -15.638 -27.444 1.00 94.19 193 THR A O 1
ATOM 1469 N N . PHE A 1 194 ? 27.152 -14.864 -29.454 1.00 93.00 194 PHE A N 1
ATOM 1470 C CA . PHE A 1 194 ? 27.912 -13.615 -29.352 1.00 93.00 194 PHE A CA 1
ATOM 1471 C C . PHE A 1 194 ? 27.073 -12.579 -28.598 1.00 93.00 194 PHE A C 1
ATOM 1473 O O . PHE A 1 194 ? 25.843 -12.620 -28.686 1.00 93.00 194 PHE A O 1
ATOM 1480 N N . LEU A 1 195 ? 27.713 -11.668 -27.858 1.00 89.88 195 LEU A N 1
ATOM 1481 C CA . LEU A 1 195 ? 26.989 -10.537 -27.270 1.00 89.88 195 LEU A CA 1
ATOM 1482 C C . LEU A 1 195 ? 26.589 -9.531 -28.362 1.00 89.88 195 LEU A C 1
ATOM 1484 O O . LEU A 1 195 ? 27.371 -9.332 -29.300 1.00 89.88 195 LEU A O 1
ATOM 1488 N N . PRO A 1 196 ? 25.419 -8.872 -28.248 1.00 81.31 196 PRO A N 1
ATOM 1489 C CA . PRO A 1 196 ? 25.016 -7.822 -29.177 1.00 81.31 196 PRO A CA 1
ATOM 1490 C C . PRO A 1 196 ? 26.088 -6.730 -29.260 1.00 81.31 196 PRO A C 1
ATOM 1492 O O . PRO A 1 196 ? 26.794 -6.471 -28.289 1.00 81.31 196 PRO A O 1
ATOM 1495 N N . GLU A 1 197 ? 26.245 -6.120 -30.435 1.00 79.00 197 GLU A N 1
ATOM 1496 C CA . GLU A 1 197 ? 27.208 -5.032 -30.710 1.00 79.00 197 GLU A CA 1
ATOM 1497 C C . GLU A 1 197 ? 28.704 -5.397 -30.608 1.00 79.00 197 GLU A C 1
ATOM 1499 O O . GLU A 1 197 ? 29.558 -4.613 -31.025 1.00 79.00 197 GLU A O 1
ATOM 1504 N N . SER A 1 198 ? 29.057 -6.601 -30.144 1.00 84.19 198 SER A N 1
ATOM 1505 C CA . SER A 1 198 ? 30.448 -7.040 -30.004 1.00 84.19 198 SER A CA 1
ATOM 1506 C C . SER A 1 198 ? 30.771 -8.248 -30.893 1.00 84.19 198 SER A C 1
ATOM 1508 O O . SER A 1 198 ? 30.016 -9.212 -30.970 1.00 84.19 198 SER A O 1
ATOM 1510 N N . CYS A 1 199 ? 31.937 -8.228 -31.548 1.00 83.88 199 CYS A N 1
ATOM 1511 C CA . CYS A 1 199 ? 32.453 -9.382 -32.309 1.00 83.88 199 CYS A CA 1
ATOM 1512 C C . CYS A 1 199 ? 33.429 -10.248 -31.504 1.00 83.88 199 CYS A C 1
ATOM 1514 O O . CYS A 1 199 ? 33.858 -11.307 -31.954 1.00 83.88 199 CYS A O 1
ATOM 1516 N N . ASN A 1 200 ? 33.817 -9.758 -30.327 1.00 87.50 200 ASN A N 1
ATOM 1517 C CA . ASN A 1 200 ? 34.943 -10.270 -29.559 1.00 87.50 200 ASN A CA 1
ATOM 1518 C C . ASN A 1 200 ? 34.519 -10.957 -28.264 1.00 87.50 200 ASN A C 1
ATOM 1520 O O . ASN A 1 200 ? 35.337 -11.646 -27.671 1.00 87.50 200 ASN A O 1
ATOM 1524 N N . LEU A 1 201 ? 33.282 -10.763 -27.804 1.00 90.38 201 LEU A N 1
ATOM 1525 C CA . LEU A 1 201 ? 32.786 -11.385 -26.584 1.00 90.38 201 LEU A CA 1
ATOM 1526 C C . LEU A 1 201 ? 31.824 -12.511 -26.951 1.00 90.38 201 LEU A C 1
ATOM 1528 O O . LEU A 1 201 ? 30.817 -12.299 -27.632 1.00 90.38 201 LEU A O 1
ATOM 1532 N N . LEU A 1 202 ? 32.161 -13.715 -26.503 1.00 92.69 202 LEU A N 1
ATOM 1533 C CA . LEU A 1 202 ? 31.425 -14.936 -26.801 1.00 92.69 202 LEU A CA 1
ATOM 1534 C C . LEU A 1 202 ? 31.005 -15.607 -25.498 1.00 92.69 202 LEU A C 1
ATOM 1536 O O . LEU A 1 202 ? 31.840 -15.890 -24.643 1.00 92.69 202 LEU A O 1
ATOM 1540 N N . LEU A 1 203 ? 29.717 -15.893 -25.355 1.00 94.62 203 LEU A N 1
ATOM 1541 C CA . LEU A 1 203 ? 29.165 -16.565 -24.188 1.00 94.62 203 LEU A CA 1
ATOM 1542 C C . LEU A 1 203 ? 28.821 -18.013 -24.537 1.00 94.62 203 LEU A C 1
ATOM 1544 O O . LEU A 1 203 ? 28.164 -18.268 -25.548 1.00 94.62 203 LEU A O 1
ATOM 1548 N N . ALA A 1 204 ? 29.242 -18.959 -23.699 1.00 95.31 204 ALA A N 1
ATOM 1549 C CA . ALA A 1 204 ? 28.963 -20.376 -23.900 1.00 95.31 204 ALA A CA 1
ATOM 1550 C C . ALA A 1 204 ? 28.454 -21.061 -22.626 1.00 95.31 204 ALA A C 1
ATOM 1552 O O . ALA A 1 204 ? 28.980 -20.860 -21.530 1.00 95.31 204 ALA A O 1
ATOM 1553 N N . GLY A 1 205 ? 27.449 -21.918 -22.799 1.00 95.75 205 GLY A N 1
ATOM 1554 C CA . GLY A 1 205 ? 26.997 -22.883 -21.805 1.00 95.75 205 GLY A CA 1
ATOM 1555 C C . GLY A 1 205 ? 27.815 -24.166 -21.928 1.00 95.75 205 GLY A C 1
ATOM 1556 O O . GLY A 1 205 ? 27.905 -24.742 -23.015 1.00 95.75 205 GLY A O 1
ATOM 1557 N N . LEU A 1 206 ? 28.428 -24.609 -20.831 1.00 94.62 206 LEU A N 1
ATOM 1558 C CA . LEU A 1 206 ? 29.355 -25.739 -20.817 1.00 94.62 206 LEU A CA 1
ATOM 1559 C C . LEU A 1 206 ? 28.915 -26.816 -19.831 1.00 94.62 206 LEU A C 1
ATOM 1561 O O . LEU A 1 206 ? 28.578 -26.543 -18.676 1.00 94.62 206 LEU A O 1
ATOM 1565 N N . SER A 1 207 ? 28.947 -28.067 -20.290 1.00 92.44 207 SER A N 1
ATOM 1566 C CA . SER A 1 207 ? 28.618 -29.279 -19.525 1.00 92.44 207 SER A CA 1
ATOM 1567 C C . SER A 1 207 ? 27.300 -29.189 -18.740 1.00 92.44 207 SER A C 1
ATOM 1569 O O . SER A 1 207 ? 27.160 -29.841 -17.709 1.00 92.44 207 SER A O 1
ATOM 1571 N N . HIS A 1 208 ? 26.358 -28.355 -19.201 1.00 90.81 208 HIS A N 1
ATOM 1572 C CA . HIS A 1 208 ? 25.086 -28.043 -18.534 1.00 90.81 208 HIS A CA 1
ATOM 1573 C C . HIS A 1 208 ? 25.220 -27.529 -17.084 1.00 90.81 208 HIS A C 1
ATOM 1575 O O . HIS A 1 208 ? 24.268 -27.604 -16.311 1.00 90.81 208 HIS A O 1
ATOM 1581 N N . ARG A 1 209 ? 26.394 -27.010 -16.700 1.00 92.00 209 ARG A N 1
ATOM 1582 C CA . ARG A 1 209 ? 26.708 -26.585 -15.321 1.00 92.00 209 ARG A CA 1
ATOM 1583 C C . ARG A 1 209 ? 27.382 -25.216 -15.235 1.00 92.00 209 ARG A C 1
ATOM 1585 O O . ARG A 1 209 ? 27.414 -24.615 -14.161 1.00 92.00 209 ARG A O 1
ATOM 1592 N N . TRP A 1 210 ? 27.935 -24.743 -16.338 1.00 92.94 210 TRP A N 1
ATOM 1593 C CA . TRP A 1 210 ? 28.772 -23.558 -16.366 1.00 92.94 210 TRP A CA 1
ATOM 1594 C C . TRP A 1 210 ? 28.286 -22.591 -17.437 1.00 92.94 210 TRP A C 1
ATOM 1596 O O . TRP A 1 210 ? 27.971 -23.012 -18.550 1.00 92.94 210 TRP A O 1
ATOM 1606 N N . LEU A 1 211 ? 28.276 -21.303 -17.106 1.00 94.75 211 LEU A N 1
ATOM 1607 C CA . LEU A 1 211 ? 28.141 -20.206 -18.056 1.00 94.75 211 LEU A CA 1
ATOM 1608 C C . LEU A 1 211 ? 29.484 -19.479 -18.109 1.00 94.75 211 LEU A C 1
ATOM 1610 O O . LEU A 1 211 ? 29.969 -18.997 -17.085 1.00 94.75 211 LEU A O 1
ATOM 1614 N N . ARG A 1 212 ? 30.103 -19.431 -19.290 1.00 94.44 212 ARG A N 1
ATOM 1615 C CA . ARG A 1 212 ? 31.477 -18.948 -19.457 1.00 94.44 212 ARG A CA 1
ATOM 1616 C C . ARG A 1 212 ? 31.567 -17.879 -20.540 1.00 94.44 212 ARG A C 1
ATOM 1618 O O . ARG A 1 212 ? 31.082 -18.092 -21.651 1.00 94.44 212 ARG A O 1
ATOM 1625 N N . LEU A 1 213 ? 32.208 -16.758 -20.210 1.00 93.44 213 LEU A N 1
ATOM 1626 C CA . LEU A 1 213 ? 32.446 -15.619 -21.095 1.00 93.44 213 LEU A CA 1
ATOM 1627 C C . LEU A 1 213 ? 33.887 -15.649 -21.622 1.00 93.44 213 LEU A C 1
ATOM 1629 O O . LEU A 1 213 ? 34.840 -15.663 -20.845 1.00 93.44 213 LEU A O 1
ATOM 1633 N N . PHE A 1 214 ? 34.035 -15.637 -22.943 1.00 91.38 214 PHE A N 1
ATOM 1634 C CA . PHE A 1 214 ? 35.311 -15.619 -23.651 1.00 91.38 214 PHE A CA 1
ATOM 1635 C C . PHE A 1 214 ? 35.554 -14.250 -24.283 1.00 91.38 214 PHE A C 1
ATOM 1637 O O . PHE A 1 214 ? 34.698 -13.750 -25.014 1.00 91.38 214 PHE A O 1
ATOM 1644 N N . ASP A 1 215 ? 36.744 -13.689 -24.063 1.00 89.88 215 ASP A N 1
ATOM 1645 C CA . ASP A 1 215 ? 37.252 -12.558 -24.839 1.00 89.88 215 ASP A CA 1
ATOM 1646 C C . ASP A 1 215 ? 38.175 -13.069 -25.950 1.00 89.88 215 ASP A C 1
ATOM 1648 O O . ASP A 1 215 ? 39.325 -13.447 -25.729 1.00 89.88 215 ASP A O 1
ATOM 1652 N N . LEU A 1 216 ? 37.660 -13.067 -27.174 1.00 88.50 216 LEU A N 1
ATOM 1653 C CA . LEU A 1 216 ? 38.341 -13.574 -28.359 1.00 88.50 216 LEU A CA 1
ATOM 1654 C C . LEU A 1 216 ? 39.561 -12.731 -28.756 1.00 88.50 216 LEU A C 1
ATOM 1656 O O . LEU A 1 216 ? 40.370 -13.190 -29.559 1.00 88.50 216 LEU A O 1
ATOM 1660 N N . ARG A 1 217 ? 39.738 -11.522 -28.202 1.00 85.56 217 ARG A N 1
ATOM 1661 C CA . ARG A 1 217 ? 40.950 -10.711 -28.428 1.00 85.56 217 ARG A CA 1
ATOM 1662 C C . ARG A 1 217 ? 42.156 -11.255 -27.673 1.00 85.56 217 ARG A C 1
ATOM 1664 O O . ARG A 1 217 ? 43.280 -11.092 -28.134 1.00 85.56 217 ARG A O 1
ATOM 1671 N N . SER A 1 218 ? 41.922 -11.873 -26.516 1.00 82.12 218 SER A N 1
ATOM 1672 C CA . SER A 1 218 ? 42.962 -12.370 -25.612 1.00 82.12 218 SER A CA 1
ATOM 1673 C C . SER A 1 218 ? 42.736 -13.853 -25.303 1.00 82.12 218 SER A C 1
ATOM 1675 O O . SER A 1 218 ? 42.452 -14.229 -24.170 1.00 82.12 218 SER A O 1
ATOM 1677 N N . PRO A 1 219 ? 42.877 -14.740 -26.299 1.00 74.81 219 PRO A N 1
ATOM 1678 C CA . PRO A 1 219 ? 42.519 -16.147 -26.142 1.00 74.81 219 PRO A CA 1
ATOM 1679 C C . PRO A 1 219 ? 43.407 -16.923 -25.155 1.00 74.81 219 PRO A C 1
ATOM 1681 O O . PRO A 1 219 ? 43.057 -18.033 -24.769 1.00 74.81 219 PRO A O 1
ATOM 1684 N N . SER A 1 220 ? 44.554 -16.363 -24.759 1.00 73.50 220 SER A N 1
ATOM 1685 C CA . SER A 1 220 ? 45.416 -16.890 -23.696 1.00 73.50 220 SER A CA 1
ATOM 1686 C C . SER A 1 220 ? 44.966 -16.489 -22.284 1.00 73.50 220 SER A C 1
ATOM 1688 O O . SER A 1 220 ? 45.450 -17.069 -21.314 1.00 73.50 220 SER A O 1
ATOM 1690 N N . SER A 1 221 ? 44.064 -15.510 -22.153 1.00 77.12 221 SER A N 1
ATOM 1691 C CA . SER A 1 221 ? 43.511 -15.076 -20.870 1.00 77.12 221 SER A CA 1
ATOM 1692 C C . SER A 1 221 ? 42.503 -16.108 -20.348 1.00 77.12 221 SER A C 1
ATOM 1694 O O . SER A 1 221 ? 41.696 -16.616 -21.135 1.00 77.12 221 SER A O 1
ATOM 1696 N N . PRO A 1 222 ? 42.506 -16.441 -19.042 1.00 77.00 222 PRO A N 1
ATOM 1697 C CA . PRO A 1 222 ? 41.507 -17.340 -18.486 1.00 77.00 222 PRO A CA 1
ATOM 1698 C C . PRO A 1 222 ? 40.104 -16.722 -18.632 1.00 77.00 222 PRO A C 1
ATOM 1700 O O . PRO A 1 222 ? 39.883 -15.587 -18.207 1.00 77.00 222 PRO A O 1
ATOM 1703 N N . PRO A 1 223 ? 39.138 -17.449 -19.217 1.00 80.69 223 PRO A N 1
ATOM 1704 C CA . PRO A 1 223 ? 37.779 -16.949 -19.381 1.00 80.69 223 PRO A CA 1
ATOM 1705 C C . PRO A 1 223 ? 37.050 -16.872 -18.034 1.00 80.69 223 PRO A C 1
ATOM 1707 O O . PRO A 1 223 ? 37.218 -17.740 -17.172 1.00 80.69 223 PRO A O 1
ATOM 1710 N N . THR A 1 224 ? 36.178 -15.878 -17.870 1.00 86.25 224 THR A N 1
ATOM 1711 C CA . THR A 1 224 ? 35.344 -15.746 -16.668 1.00 86.25 224 THR A CA 1
ATOM 1712 C C . THR A 1 224 ? 34.268 -16.830 -16.673 1.00 86.25 224 THR A C 1
ATOM 1714 O O . THR A 1 224 ? 33.563 -17.002 -17.669 1.00 86.25 224 THR A O 1
ATOM 1717 N N . ASN A 1 225 ? 34.129 -17.580 -15.579 1.00 90.06 225 ASN A N 1
ATOM 1718 C CA . ASN A 1 225 ? 33.215 -18.719 -15.486 1.00 90.06 225 ASN A CA 1
ATOM 1719 C C . ASN A 1 225 ? 32.336 -18.626 -14.234 1.00 90.06 225 ASN A C 1
ATOM 1721 O O . ASN A 1 225 ? 32.851 -18.394 -13.143 1.00 90.06 225 ASN A O 1
ATOM 1725 N N . VAL A 1 226 ? 31.034 -18.875 -14.383 1.00 92.56 226 VAL A N 1
ATOM 1726 C CA . VAL A 1 226 ? 30.054 -18.867 -13.290 1.00 92.56 226 VAL A CA 1
ATOM 1727 C C . VAL A 1 226 ? 29.264 -20.175 -13.286 1.00 92.56 226 VAL A C 1
ATOM 1729 O O . VAL A 1 226 ? 28.934 -20.731 -14.336 1.00 92.56 226 VAL A O 1
ATOM 1732 N N . ALA A 1 227 ? 28.961 -20.696 -12.095 1.00 90.56 227 ALA A N 1
ATOM 1733 C CA . ALA A 1 227 ? 28.119 -21.878 -11.941 1.00 90.56 227 ALA A CA 1
ATOM 1734 C C . ALA A 1 227 ? 26.666 -21.540 -12.312 1.00 90.56 227 ALA A C 1
ATOM 1736 O O . ALA A 1 227 ? 26.003 -20.773 -11.620 1.00 90.56 227 ALA A O 1
ATOM 1737 N N . SER A 1 228 ? 26.166 -22.117 -13.404 1.00 89.81 228 SER A N 1
ATOM 1738 C CA . SER A 1 228 ? 24.788 -21.944 -13.861 1.00 89.81 228 SER A CA 1
ATOM 1739 C C . SER A 1 228 ? 24.380 -23.102 -14.763 1.00 89.81 228 SER A C 1
ATOM 1741 O O . SER A 1 228 ? 25.133 -23.536 -15.636 1.00 89.81 228 SER A O 1
ATOM 1743 N N . LYS A 1 229 ? 23.172 -23.622 -14.567 1.00 90.62 229 LYS A N 1
ATOM 1744 C CA . LYS A 1 229 ? 22.626 -24.693 -15.401 1.00 90.62 229 LYS A CA 1
ATOM 1745 C C . LYS A 1 229 ? 22.108 -24.074 -16.693 1.00 90.62 229 LYS A C 1
ATOM 1747 O O . LYS A 1 229 ? 21.129 -23.337 -16.664 1.00 90.62 229 LYS A O 1
ATOM 1752 N N . VAL A 1 230 ? 22.776 -24.344 -17.813 1.00 93.12 230 VAL A N 1
ATOM 1753 C CA . VAL A 1 230 ? 22.489 -23.679 -19.094 1.00 93.12 230 VAL A CA 1
ATOM 1754 C C . VAL A 1 230 ? 22.272 -24.700 -20.207 1.00 93.12 230 VAL A C 1
ATOM 1756 O O . VAL A 1 230 ? 23.200 -25.388 -20.644 1.00 93.12 230 VAL A O 1
ATOM 1759 N N . HIS A 1 231 ? 21.030 -24.762 -20.682 1.00 92.56 231 HIS A N 1
ATOM 1760 C CA . HIS A 1 231 ? 20.601 -25.513 -21.867 1.00 92.56 231 HIS A CA 1
ATOM 1761 C C . HIS A 1 231 ? 20.430 -24.606 -23.090 1.00 92.56 231 HIS A C 1
ATOM 1763 O O . HIS A 1 231 ? 20.601 -25.070 -24.213 1.00 92.56 231 HIS A O 1
ATOM 1769 N N . GLY A 1 232 ? 20.153 -23.317 -22.885 1.00 92.75 232 GLY A N 1
ATOM 1770 C CA . GLY A 1 232 ? 20.063 -22.318 -23.947 1.00 92.75 232 GLY A CA 1
ATOM 1771 C C . GLY A 1 232 ? 20.317 -20.901 -23.441 1.00 92.75 232 GLY A C 1
ATOM 1772 O O . GLY A 1 232 ? 20.189 -20.626 -22.246 1.00 92.75 232 GLY A O 1
ATOM 1773 N N . ILE A 1 233 ? 20.703 -20.022 -24.367 1.00 95.56 233 ILE A N 1
ATOM 1774 C CA . ILE A 1 233 ? 21.090 -18.628 -24.120 1.00 95.56 233 ILE A CA 1
ATOM 1775 C C . ILE A 1 233 ? 20.372 -17.739 -25.144 1.00 95.56 233 ILE A C 1
ATOM 1777 O O . ILE A 1 233 ? 20.295 -18.104 -26.316 1.00 95.56 233 ILE A O 1
ATOM 1781 N N . CYS A 1 234 ? 19.886 -16.579 -24.709 1.00 93.69 234 CYS A N 1
ATOM 1782 C CA . CYS A 1 234 ? 19.333 -15.522 -25.551 1.00 93.69 234 CYS A CA 1
ATOM 1783 C C . CYS A 1 234 ? 19.864 -14.157 -25.105 1.00 93.69 234 CYS A C 1
ATOM 1785 O O . CYS A 1 234 ? 19.931 -13.864 -23.914 1.00 93.69 234 CYS A O 1
ATOM 1787 N N . THR A 1 235 ? 20.201 -13.303 -26.062 1.00 92.88 235 THR A N 1
ATOM 1788 C CA . THR A 1 235 ? 20.619 -11.915 -25.828 1.00 92.88 235 THR A CA 1
ATOM 1789 C C . THR A 1 235 ? 19.437 -10.965 -25.977 1.00 92.88 235 THR A C 1
ATOM 1791 O O . THR A 1 235 ? 18.570 -11.224 -26.810 1.00 92.88 235 THR A O 1
ATOM 1794 N N . ASP A 1 236 ? 19.398 -9.874 -25.213 1.00 90.44 236 ASP A N 1
ATOM 1795 C CA . ASP A 1 236 ? 18.383 -8.827 -25.380 1.00 90.44 236 ASP A CA 1
ATOM 1796 C C . ASP A 1 236 ? 18.742 -7.920 -26.582 1.00 90.44 236 ASP A C 1
ATOM 1798 O O . ASP A 1 236 ? 19.817 -7.316 -26.585 1.00 90.44 236 ASP A O 1
ATOM 1802 N N . PRO A 1 237 ? 17.884 -7.802 -27.618 1.00 85.75 237 PRO A N 1
ATOM 1803 C CA . PRO A 1 237 ? 18.129 -6.903 -28.748 1.00 85.75 237 PRO A CA 1
ATOM 1804 C C . PRO A 1 237 ? 18.162 -5.412 -28.377 1.00 85.75 237 PRO A C 1
ATOM 1806 O O . PRO A 1 237 ? 18.669 -4.610 -29.156 1.00 85.75 237 PRO A O 1
ATOM 1809 N N . LEU A 1 238 ? 17.587 -5.025 -27.232 1.00 86.06 238 LEU A N 1
ATOM 1810 C CA . LEU A 1 238 ? 17.429 -3.632 -26.798 1.00 86.06 238 LEU A CA 1
ATOM 1811 C C . LEU A 1 238 ? 18.407 -3.226 -25.678 1.00 86.06 238 LEU A C 1
ATOM 1813 O O . LEU A 1 238 ? 18.470 -2.042 -25.324 1.00 86.06 238 LEU A O 1
ATOM 1817 N N . ASP A 1 239 ? 19.147 -4.186 -25.115 1.00 86.94 239 ASP A N 1
ATOM 1818 C CA . ASP A 1 239 ? 20.144 -3.996 -24.055 1.00 86.94 239 ASP A CA 1
ATOM 1819 C C . ASP A 1 239 ? 21.332 -4.956 -24.261 1.00 86.94 239 ASP A C 1
ATOM 1821 O O . ASP A 1 239 ? 21.274 -6.135 -23.913 1.00 86.94 239 ASP A O 1
ATOM 1825 N N . ALA A 1 240 ? 22.439 -4.442 -24.807 1.00 86.06 240 ALA A N 1
ATOM 1826 C CA . ALA A 1 240 ? 23.595 -5.249 -25.211 1.00 86.06 240 ALA A CA 1
ATOM 1827 C C . ALA A 1 240 ? 24.261 -6.033 -24.065 1.00 86.06 240 ALA A C 1
ATOM 1829 O O . ALA A 1 240 ? 24.941 -7.031 -24.309 1.00 86.06 240 ALA A O 1
ATOM 1830 N N . ASN A 1 241 ? 24.067 -5.608 -22.812 1.00 88.31 241 ASN A N 1
ATOM 1831 C CA . ASN A 1 241 ? 24.670 -6.264 -21.653 1.00 88.31 241 ASN A CA 1
ATOM 1832 C C . ASN A 1 241 ? 23.726 -7.252 -20.965 1.00 88.31 241 ASN A C 1
ATOM 1834 O O . ASN A 1 241 ? 24.135 -7.887 -19.997 1.00 88.31 241 ASN A O 1
ATOM 1838 N N . ARG A 1 242 ? 22.485 -7.404 -21.436 1.00 91.12 242 ARG A N 1
ATOM 1839 C CA . ARG A 1 242 ? 21.499 -8.280 -20.806 1.00 91.12 242 ARG A CA 1
ATOM 1840 C C . ARG A 1 242 ? 21.382 -9.606 -21.534 1.00 91.12 242 ARG A C 1
ATOM 1842 O O . ARG A 1 242 ? 21.146 -9.671 -22.741 1.00 91.12 242 ARG A O 1
ATOM 1849 N N . VAL A 1 243 ? 21.500 -10.683 -20.766 1.00 93.88 243 VAL A N 1
ATOM 1850 C CA . VAL A 1 243 ? 21.434 -12.046 -21.295 1.00 93.88 243 VAL A CA 1
ATOM 1851 C C . VAL A 1 243 ? 20.501 -12.908 -20.458 1.00 93.88 243 VAL A C 1
ATOM 1853 O O . VAL A 1 243 ? 20.570 -12.923 -19.235 1.00 93.88 243 VAL A O 1
ATOM 1856 N N . GLY A 1 244 ? 19.634 -13.657 -21.129 1.00 94.81 244 GLY A N 1
ATOM 1857 C CA . GLY A 1 244 ? 18.728 -14.636 -20.548 1.00 94.81 244 GLY A CA 1
ATOM 1858 C C . GLY A 1 244 ? 19.244 -16.046 -20.806 1.00 94.81 244 GLY A C 1
ATOM 1859 O O . GLY A 1 244 ? 19.631 -16.382 -21.922 1.00 94.81 244 GLY A O 1
ATOM 1860 N N . CYS A 1 245 ? 19.241 -16.888 -19.783 1.00 95.62 245 CYS A N 1
ATOM 1861 C CA . CYS A 1 245 ? 19.603 -18.299 -19.876 1.00 95.62 245 CYS A CA 1
ATOM 1862 C C . CYS A 1 245 ? 18.492 -19.154 -19.270 1.00 95.62 245 CYS A C 1
ATOM 1864 O O . CYS A 1 245 ? 17.829 -18.726 -18.327 1.00 95.62 245 CYS A O 1
ATOM 1866 N N . PHE A 1 246 ? 18.323 -20.384 -19.751 1.00 95.12 246 PHE A N 1
ATOM 1867 C CA . PHE A 1 246 ? 17.440 -21.359 -19.105 1.00 95.12 246 PHE A CA 1
ATOM 1868 C C . PHE A 1 246 ? 18.153 -22.682 -18.834 1.00 95.12 246 PHE A C 1
ATOM 1870 O O . PHE A 1 246 ? 18.980 -23.127 -19.635 1.00 95.12 246 PHE A O 1
ATOM 1877 N N . GLY A 1 247 ? 17.791 -23.338 -17.731 1.00 90.94 247 GLY A N 1
ATOM 1878 C CA . GLY A 1 247 ? 18.247 -24.685 -17.403 1.00 90.94 247 GLY A CA 1
ATOM 1879 C C . GLY A 1 247 ? 17.488 -25.308 -16.234 1.00 90.94 247 GLY A C 1
ATOM 1880 O O . GLY A 1 247 ? 17.056 -24.606 -15.332 1.00 90.94 247 GLY A O 1
ATOM 1881 N N . ASP A 1 248 ? 17.288 -26.629 -16.273 1.00 81.75 248 ASP A N 1
ATOM 1882 C CA . ASP A 1 248 ? 16.636 -27.439 -15.224 1.00 81.75 248 ASP A CA 1
ATOM 1883 C C . ASP A 1 248 ? 15.391 -26.797 -14.570 1.00 81.75 248 ASP A C 1
ATOM 1885 O O . ASP A 1 248 ? 15.241 -26.792 -13.349 1.00 81.75 248 ASP A O 1
ATOM 1889 N N . GLY A 1 249 ? 14.492 -26.247 -15.394 1.00 87.81 249 GLY A N 1
ATOM 1890 C CA . GLY A 1 249 ? 13.214 -25.676 -14.946 1.00 87.81 249 GLY A CA 1
ATOM 1891 C C . GLY A 1 249 ? 13.280 -24.233 -14.430 1.00 87.81 249 GLY A C 1
ATOM 1892 O O . GLY A 1 249 ? 12.260 -23.707 -13.987 1.00 87.81 249 GLY A O 1
ATOM 1893 N N . THR A 1 250 ? 14.435 -23.567 -14.512 1.00 92.88 250 THR A N 1
ATOM 1894 C CA . THR A 1 250 ? 14.590 -22.149 -14.158 1.00 92.88 250 THR A CA 1
ATOM 1895 C C . THR A 1 250 ? 15.079 -21.311 -15.337 1.00 92.88 250 THR A C 1
ATOM 1897 O O . THR A 1 250 ? 15.712 -21.803 -16.277 1.00 92.88 250 THR A O 1
ATOM 1900 N N . VAL A 1 251 ? 14.757 -20.022 -15.280 1.00 95.00 251 VAL A N 1
ATOM 1901 C CA . VAL A 1 251 ? 15.250 -18.968 -16.164 1.00 95.00 251 VAL A CA 1
ATOM 1902 C C . VAL A 1 251 ? 16.050 -17.984 -15.323 1.00 95.00 251 VAL A C 1
ATOM 1904 O O . VAL A 1 251 ? 15.646 -17.627 -14.219 1.00 95.00 251 VAL A O 1
ATOM 1907 N N . THR A 1 252 ? 17.197 -17.558 -15.841 1.00 94.81 252 THR A N 1
ATOM 1908 C CA . THR A 1 252 ? 18.111 -16.615 -15.188 1.00 94.81 252 THR A CA 1
ATOM 1909 C C . THR A 1 252 ? 18.424 -15.457 -16.127 1.00 94.81 252 THR A C 1
ATOM 1911 O O . THR A 1 252 ? 18.644 -15.673 -17.318 1.00 94.81 252 THR A O 1
ATOM 1914 N N . ILE A 1 253 ? 18.449 -14.232 -15.606 1.00 94.44 253 ILE A N 1
ATOM 1915 C CA . ILE A 1 253 ? 18.840 -13.019 -16.338 1.00 94.44 253 ILE A CA 1
ATOM 1916 C C . ILE A 1 253 ? 20.157 -12.510 -15.760 1.00 94.44 253 ILE A C 1
ATOM 1918 O O . ILE A 1 253 ? 20.311 -12.457 -14.545 1.00 94.44 253 ILE A O 1
ATOM 1922 N N . TRP A 1 254 ? 21.091 -12.129 -16.622 1.00 93.06 254 TRP A N 1
ATOM 1923 C CA . TRP A 1 254 ? 22.458 -11.739 -16.288 1.00 93.06 254 TRP A CA 1
ATOM 1924 C C . TRP A 1 254 ? 22.783 -10.361 -16.865 1.00 93.06 254 TRP A C 1
ATOM 1926 O O . TRP A 1 254 ? 22.338 -10.042 -17.970 1.00 93.06 254 TRP A O 1
ATOM 1936 N N . ASP A 1 255 ? 23.587 -9.584 -16.135 1.00 90.62 255 ASP A N 1
ATOM 1937 C CA . ASP A 1 255 ? 24.296 -8.416 -16.670 1.00 90.62 255 ASP A CA 1
ATOM 1938 C C . ASP A 1 255 ? 25.742 -8.813 -16.955 1.00 90.62 255 ASP A C 1
ATOM 1940 O O . ASP A 1 255 ? 26.474 -9.235 -16.057 1.00 90.62 255 ASP A O 1
ATOM 1944 N N . MET A 1 256 ? 26.180 -8.660 -18.198 1.00 88.88 256 MET A N 1
ATOM 1945 C CA . MET A 1 256 ? 27.534 -9.021 -18.606 1.00 88.88 256 MET A CA 1
ATOM 1946 C C . MET A 1 256 ? 28.607 -8.116 -17.993 1.00 88.88 256 MET A C 1
ATOM 1948 O O . MET A 1 256 ? 29.766 -8.521 -17.911 1.00 88.88 256 MET A O 1
ATOM 1952 N N . ARG A 1 257 ? 28.237 -6.923 -17.511 1.00 85.12 257 ARG A N 1
ATOM 1953 C CA . ARG A 1 257 ? 29.134 -6.022 -16.771 1.00 85.12 257 ARG A CA 1
ATOM 1954 C C . ARG A 1 257 ? 29.359 -6.491 -15.332 1.00 85.12 257 ARG A C 1
ATOM 1956 O O . ARG A 1 257 ? 30.388 -6.170 -14.749 1.00 85.12 257 ARG A O 1
ATOM 1963 N N . GLN A 1 258 ? 28.428 -7.275 -14.781 1.00 83.31 258 GLN A N 1
ATOM 1964 C CA . GLN A 1 258 ? 28.492 -7.858 -13.439 1.00 83.31 258 GLN A CA 1
ATOM 1965 C C . GLN A 1 258 ? 28.317 -9.381 -13.519 1.00 83.31 258 GLN A C 1
ATOM 1967 O O . GLN A 1 258 ? 27.382 -9.974 -12.980 1.00 83.31 258 GLN A O 1
ATOM 1972 N N . PHE A 1 259 ? 29.249 -10.031 -14.213 1.00 88.06 259 PHE A N 1
ATOM 1973 C CA . PHE A 1 259 ? 29.196 -11.461 -14.509 1.00 88.06 259 PHE A CA 1
ATOM 1974 C C . PHE A 1 259 ? 29.669 -12.330 -13.324 1.00 88.06 259 PHE A C 1
ATOM 1976 O O . PHE A 1 259 ? 30.668 -13.043 -13.406 1.00 88.06 259 PHE A O 1
ATOM 1983 N N . VAL A 1 260 ? 28.956 -12.228 -12.197 1.00 86.50 260 VAL A N 1
ATOM 1984 C CA . VAL A 1 260 ? 29.222 -12.974 -10.950 1.00 86.50 260 VAL A CA 1
ATOM 1985 C C . VAL A 1 260 ? 27.969 -13.702 -10.466 1.00 86.50 260 VAL A C 1
ATOM 1987 O O . VAL A 1 260 ? 28.034 -14.884 -10.137 1.00 86.50 260 VAL A O 1
ATOM 1990 N N . GLN A 1 261 ? 26.821 -13.022 -10.467 1.00 88.38 261 GLN A N 1
ATOM 1991 C CA . GLN A 1 261 ? 25.534 -13.572 -10.038 1.00 88.38 261 GLN A CA 1
ATOM 1992 C C . GLN A 1 261 ? 24.416 -13.150 -11.003 1.00 88.38 261 GLN A C 1
ATOM 1994 O O . GLN A 1 261 ? 24.533 -12.094 -11.632 1.00 88.38 261 GLN A O 1
ATOM 1999 N N . PRO A 1 262 ? 23.336 -13.940 -11.138 1.00 89.81 262 PRO A N 1
ATOM 2000 C CA . PRO A 1 262 ? 22.203 -13.542 -11.962 1.00 89.81 262 PRO A CA 1
ATOM 2001 C C . PRO A 1 262 ? 21.471 -12.356 -11.321 1.00 89.81 262 PRO A C 1
ATOM 2003 O O . PRO A 1 262 ? 21.267 -12.330 -10.109 1.00 89.81 262 PRO A O 1
ATOM 2006 N N . LEU A 1 263 ? 21.023 -11.405 -12.142 1.00 89.38 263 LEU A N 1
ATOM 2007 C CA . LEU A 1 263 ? 20.161 -10.295 -11.725 1.00 89.38 263 LEU A CA 1
ATOM 2008 C C . LEU A 1 263 ? 18.789 -10.774 -11.245 1.00 89.38 263 LEU A C 1
ATOM 2010 O O . LEU A 1 263 ? 18.190 -10.170 -10.363 1.00 89.38 263 LEU A O 1
ATOM 2014 N N . LEU A 1 264 ? 18.262 -11.826 -11.874 1.00 91.12 264 LEU A N 1
ATOM 2015 C CA . LEU A 1 264 ? 16.938 -12.363 -11.590 1.00 91.12 264 LEU A CA 1
ATOM 2016 C C . LEU A 1 264 ? 16.912 -13.856 -11.917 1.00 91.12 264 LEU A C 1
ATOM 2018 O O . LEU A 1 264 ? 17.422 -14.269 -12.957 1.00 91.12 264 LEU A O 1
ATOM 2022 N N . THR A 1 265 ? 16.303 -14.657 -11.046 1.00 92.75 265 THR A N 1
ATOM 2023 C CA . THR A 1 265 ? 16.050 -16.086 -11.273 1.00 92.75 265 THR A CA 1
ATOM 2024 C C . THR A 1 265 ? 14.585 -16.372 -11.005 1.00 92.75 265 THR A C 1
ATOM 2026 O O . THR A 1 265 ? 14.082 -15.996 -9.951 1.00 92.75 265 THR A O 1
ATOM 2029 N N . PHE A 1 266 ? 13.910 -17.033 -11.939 1.00 92.88 266 PHE A N 1
ATOM 2030 C CA . PHE A 1 266 ? 12.496 -17.375 -11.810 1.00 92.88 266 PHE A CA 1
ATOM 2031 C C . PHE A 1 266 ? 12.158 -18.685 -12.522 1.00 92.88 266 PHE A C 1
ATOM 2033 O O . PHE A 1 266 ? 12.964 -19.265 -13.254 1.00 92.88 266 PHE A O 1
ATOM 2040 N N . SER A 1 267 ? 10.959 -19.189 -12.276 1.00 92.00 267 SER A N 1
ATOM 2041 C CA . SER A 1 267 ? 10.446 -20.462 -12.765 1.00 92.00 267 SER A CA 1
ATOM 2042 C C . SER A 1 267 ? 8.940 -20.381 -13.012 1.00 92.00 267 SER A C 1
ATOM 2044 O O . SER A 1 267 ? 8.289 -19.387 -12.709 1.00 92.00 267 SER A O 1
ATOM 2046 N N . GLU A 1 268 ? 8.358 -21.472 -13.505 1.00 88.81 268 GLU A N 1
ATOM 2047 C CA . GLU A 1 268 ? 6.906 -21.592 -13.687 1.00 88.81 268 GLU A CA 1
ATOM 2048 C C . GLU A 1 268 ? 6.112 -21.342 -12.389 1.00 88.81 268 GLU A C 1
ATOM 2050 O O . GLU A 1 268 ? 4.963 -20.902 -12.427 1.00 88.81 268 GLU A O 1
ATOM 2055 N N . LYS A 1 269 ? 6.732 -21.595 -11.226 1.00 87.81 269 LYS A N 1
ATOM 2056 C CA . LYS A 1 269 ? 6.130 -21.374 -9.902 1.00 87.81 269 LYS A CA 1
ATOM 2057 C C . LYS A 1 269 ? 5.826 -19.899 -9.632 1.00 87.81 269 LYS A C 1
ATOM 2059 O O . LYS A 1 269 ? 4.896 -19.606 -8.890 1.00 87.81 269 LYS A O 1
ATOM 2064 N N . ASP A 1 270 ? 6.560 -18.982 -10.250 1.00 87.00 270 ASP A N 1
ATOM 2065 C CA . ASP A 1 270 ? 6.376 -17.542 -10.047 1.00 87.00 270 ASP A CA 1
ATOM 2066 C C . ASP A 1 270 ? 5.149 -17.001 -10.806 1.00 87.00 270 ASP A C 1
ATOM 2068 O O . ASP A 1 270 ? 4.693 -15.892 -10.549 1.00 87.00 270 ASP A O 1
ATOM 2072 N N . ALA A 1 271 ? 4.549 -17.814 -11.686 1.00 85.25 271 ALA A N 1
ATOM 2073 C CA . ALA A 1 271 ? 3.320 -17.504 -12.416 1.00 85.25 271 ALA A CA 1
ATOM 2074 C C . ALA A 1 271 ? 2.059 -18.174 -11.819 1.00 85.25 271 ALA A C 1
ATOM 2076 O O . ALA A 1 271 ? 1.029 -18.273 -12.491 1.00 85.25 271 ALA A O 1
ATOM 2077 N N . LEU A 1 272 ? 2.102 -18.658 -10.567 1.00 82.19 272 LEU A N 1
ATOM 2078 C CA . LEU A 1 272 ? 0.951 -19.319 -9.924 1.00 82.19 272 LEU A CA 1
ATOM 2079 C C . LEU A 1 272 ? -0.288 -18.410 -9.825 1.00 82.19 272 LEU A C 1
ATOM 2081 O O . LEU A 1 272 ? -1.409 -18.902 -9.947 1.00 82.19 272 LEU A O 1
ATOM 2085 N N . ALA A 1 273 ? -0.093 -17.097 -9.664 1.00 68.62 273 ALA A N 1
ATOM 2086 C CA . ALA A 1 273 ? -1.180 -16.118 -9.602 1.00 68.62 273 ALA A CA 1
ATOM 2087 C C . ALA A 1 273 ? -1.978 -15.999 -10.921 1.00 68.62 273 ALA A C 1
ATOM 2089 O O . ALA A 1 273 ? -3.173 -15.726 -10.881 1.00 68.62 273 ALA A O 1
ATOM 2090 N N . ASP A 1 274 ? -1.356 -16.286 -12.074 1.00 67.12 274 ASP A N 1
ATOM 2091 C CA . ASP A 1 274 ? -2.001 -16.342 -13.404 1.00 67.12 274 ASP A CA 1
ATOM 2092 C C . ASP A 1 274 ? -2.581 -17.749 -13.713 1.00 67.12 274 ASP A C 1
ATOM 2094 O O . ASP A 1 274 ? -2.868 -18.126 -14.852 1.00 67.12 274 ASP A O 1
ATOM 2098 N N . GLY A 1 275 ? -2.721 -18.604 -12.692 1.00 68.31 275 GLY A N 1
ATOM 2099 C CA . GLY A 1 275 ? -3.251 -19.960 -12.849 1.00 68.31 275 GLY A CA 1
ATOM 2100 C C . GLY A 1 275 ? -2.317 -20.898 -13.624 1.00 68.31 275 GLY A C 1
ATOM 2101 O O . GLY A 1 275 ? -2.784 -21.779 -14.365 1.00 68.31 275 GLY A O 1
ATOM 2102 N N . ALA A 1 276 ? -0.998 -20.711 -13.498 1.00 75.50 276 ALA A N 1
ATOM 2103 C CA . ALA A 1 276 ? -0.009 -21.666 -13.991 1.00 75.50 276 ALA A CA 1
ATOM 2104 C C . ALA A 1 276 ? -0.128 -23.008 -13.247 1.00 75.50 276 ALA A C 1
ATOM 2106 O O . ALA A 1 276 ? -0.323 -23.054 -12.034 1.00 75.50 276 ALA A O 1
ATOM 2107 N N . LYS A 1 277 ? 0.001 -24.120 -13.979 1.00 75.44 277 LYS A N 1
ATOM 2108 C CA . LYS A 1 277 ? 0.032 -25.471 -13.403 1.00 75.44 277 LYS A CA 1
ATOM 2109 C C . LYS A 1 277 ? 1.444 -26.012 -13.532 1.00 75.44 277 LYS A C 1
ATOM 2111 O O . LYS A 1 277 ? 1.889 -26.292 -14.642 1.00 75.44 277 LYS A O 1
ATOM 2116 N N . THR A 1 278 ? 2.129 -26.178 -12.409 1.00 77.00 278 THR A N 1
ATOM 2117 C CA . THR A 1 278 ? 3.481 -26.734 -12.383 1.00 77.00 278 THR A CA 1
ATOM 2118 C C . THR A 1 278 ? 3.436 -28.214 -12.762 1.00 77.00 278 THR A C 1
ATOM 2120 O O . THR A 1 278 ? 2.734 -29.018 -12.148 1.00 77.00 278 THR A O 1
ATOM 2123 N N . ARG A 1 279 ? 4.166 -28.589 -13.815 1.00 78.31 279 ARG A N 1
ATOM 2124 C CA . ARG A 1 279 ? 4.311 -29.988 -14.231 1.00 78.31 279 ARG A CA 1
ATOM 2125 C C . ARG A 1 279 ? 5.566 -30.553 -13.571 1.00 78.31 279 ARG A C 1
ATOM 2127 O O . ARG A 1 279 ? 6.629 -29.942 -13.624 1.00 78.31 279 ARG A O 1
ATOM 2134 N N . SER A 1 280 ? 5.457 -31.714 -12.928 1.00 73.31 280 SER A N 1
ATOM 2135 C CA . SER A 1 280 ? 6.622 -32.350 -12.303 1.00 73.31 280 SER A CA 1
ATOM 2136 C C . SER A 1 280 ? 7.669 -32.681 -13.371 1.00 73.31 280 SER A C 1
ATOM 2138 O O . SER A 1 280 ? 7.366 -33.381 -14.335 1.00 73.31 280 SER A O 1
ATOM 2140 N N . GLY A 1 281 ? 8.881 -32.143 -13.219 1.00 77.12 281 GLY A N 1
ATOM 2141 C CA . GLY A 1 281 ? 9.978 -32.337 -14.168 1.00 77.12 281 GLY A CA 1
ATOM 21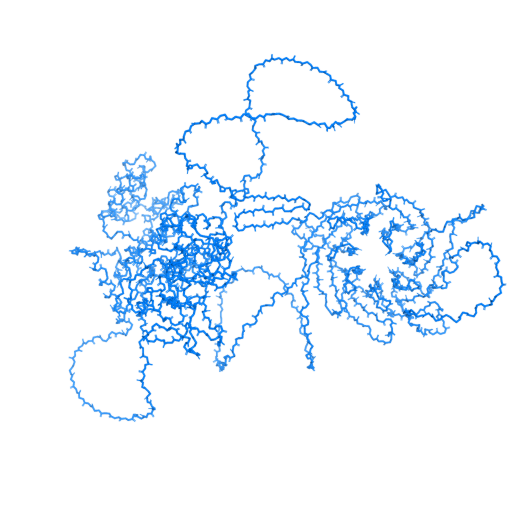42 C C . GLY A 1 281 ? 9.890 -31.520 -15.464 1.00 77.12 281 GLY A C 1
ATOM 2143 O O . GLY A 1 281 ? 10.616 -31.847 -16.403 1.00 77.12 281 GLY A O 1
ATOM 2144 N N . SER A 1 282 ? 9.043 -30.480 -15.556 1.00 82.44 282 SER A N 1
ATOM 2145 C CA . SER A 1 282 ? 9.075 -29.591 -16.724 1.00 82.44 282 SER A CA 1
ATOM 2146 C C . SER A 1 282 ? 10.391 -28.820 -16.809 1.00 82.44 282 SER A C 1
ATOM 2148 O O . SER A 1 282 ? 10.925 -28.304 -15.828 1.00 82.44 282 SER A O 1
ATOM 2150 N N . THR A 1 283 ? 10.927 -28.747 -18.023 1.00 90.44 283 THR A N 1
ATOM 2151 C CA . THR A 1 283 ? 12.127 -27.976 -18.348 1.00 90.44 283 THR A CA 1
ATOM 2152 C C . THR A 1 283 ? 11.802 -26.992 -19.454 1.00 90.44 283 THR A C 1
ATOM 2154 O O . THR A 1 283 ? 11.054 -27.325 -20.374 1.00 90.44 283 THR A O 1
ATOM 2157 N N . TYR A 1 284 ? 12.418 -25.816 -19.433 1.00 92.88 284 TYR A N 1
ATOM 2158 C CA . TYR A 1 284 ? 12.350 -24.895 -20.562 1.00 92.88 284 TYR A CA 1
ATOM 2159 C C . TYR A 1 284 ? 13.056 -25.466 -21.796 1.00 92.88 284 TYR A C 1
ATOM 2161 O O . TYR A 1 284 ? 14.043 -26.194 -21.687 1.00 92.88 284 TYR A O 1
ATOM 2169 N N . SER A 1 285 ? 12.513 -25.148 -22.967 1.00 92.06 285 SER A N 1
ATOM 2170 C CA . SER A 1 285 ? 13.022 -25.564 -24.279 1.00 92.06 285 SER A CA 1
ATOM 2171 C C . SER A 1 285 ? 13.402 -24.379 -25.168 1.00 92.06 285 SER A C 1
ATOM 2173 O O . SER A 1 285 ? 14.265 -24.520 -26.035 1.00 92.06 285 SER A O 1
ATOM 2175 N N . HIS A 1 286 ? 12.792 -23.210 -24.944 1.00 92.56 286 HIS A N 1
ATOM 2176 C CA . HIS A 1 286 ? 13.056 -21.997 -25.709 1.00 92.56 286 HIS A CA 1
ATOM 2177 C C . HIS A 1 286 ? 12.883 -20.738 -24.852 1.00 92.56 286 HIS A C 1
ATOM 2179 O O . HIS A 1 286 ? 12.021 -20.698 -23.967 1.00 92.56 286 HIS A O 1
ATOM 2185 N N . ILE A 1 287 ? 13.689 -19.719 -25.145 1.00 94.81 287 ILE A N 1
ATOM 2186 C CA . ILE A 1 287 ? 13.646 -18.385 -24.543 1.00 94.81 287 ILE A CA 1
ATOM 2187 C C . ILE A 1 287 ? 13.976 -17.352 -25.626 1.00 94.81 287 ILE A C 1
ATOM 2189 O O . ILE A 1 287 ? 14.898 -17.578 -26.408 1.00 94.81 287 ILE A O 1
ATOM 2193 N N . GLU A 1 288 ? 13.249 -16.238 -25.667 1.00 93.56 288 GLU A N 1
ATOM 2194 C CA . GLU A 1 288 ? 13.514 -15.139 -26.604 1.00 93.56 288 GLU A CA 1
ATOM 2195 C C . GLU A 1 288 ? 13.121 -13.794 -25.975 1.00 93.56 288 GLU A C 1
ATOM 2197 O O . GLU A 1 288 ? 12.051 -13.681 -25.375 1.00 93.56 288 GLU A O 1
ATOM 2202 N N . PHE A 1 289 ? 13.981 -12.778 -26.083 1.00 92.88 289 PHE A N 1
ATOM 2203 C CA . PHE A 1 289 ? 13.624 -11.405 -25.715 1.00 92.88 289 PHE A CA 1
ATOM 2204 C C . PHE A 1 289 ? 12.826 -10.738 -26.832 1.00 92.88 289 PHE A C 1
ATOM 2206 O O . PHE A 1 289 ? 13.073 -10.968 -28.016 1.00 92.88 289 PHE A O 1
ATOM 2213 N N . SER A 1 290 ? 11.914 -9.845 -26.454 1.00 88.56 290 SER A N 1
ATOM 2214 C CA . SER A 1 290 ? 11.207 -9.027 -27.432 1.00 88.56 290 SER A CA 1
ATOM 2215 C C . SER A 1 290 ? 12.156 -8.034 -28.104 1.00 88.56 290 SER A C 1
ATOM 2217 O O . SER A 1 290 ? 12.847 -7.264 -27.443 1.00 88.56 290 SER A O 1
ATOM 2219 N N . SER A 1 291 ? 12.130 -7.987 -29.435 1.00 83.00 291 SER A N 1
ATOM 2220 C CA . SER A 1 291 ? 12.847 -6.981 -30.229 1.00 83.00 291 SER A CA 1
ATOM 2221 C C . SER A 1 291 ? 12.162 -5.610 -30.250 1.00 83.00 291 SER A C 1
ATOM 2223 O O . SER A 1 291 ? 12.731 -4.650 -30.763 1.00 83.00 291 SER A O 1
ATOM 2225 N N . THR A 1 292 ? 10.944 -5.505 -29.709 1.00 79.19 292 THR A N 1
ATOM 2226 C CA . THR A 1 292 ? 10.120 -4.283 -29.753 1.00 79.19 292 THR A CA 1
ATOM 2227 C C . THR A 1 292 ? 9.895 -3.670 -28.380 1.00 79.19 292 THR A C 1
ATOM 2229 O O . THR A 1 292 ? 9.818 -2.448 -28.256 1.00 79.19 292 THR A O 1
ATOM 2232 N N . ARG A 1 293 ? 9.798 -4.498 -27.333 1.00 80.12 293 ARG A N 1
ATOM 2233 C CA . ARG A 1 293 ? 9.478 -4.050 -25.976 1.00 80.12 293 ARG A CA 1
ATOM 2234 C C . ARG A 1 293 ? 10.602 -4.365 -25.007 1.00 80.12 293 ARG A C 1
ATOM 2236 O O . ARG A 1 293 ? 10.914 -5.525 -24.751 1.00 80.12 293 ARG A O 1
ATOM 2243 N N . ARG A 1 294 ? 11.159 -3.315 -24.404 1.00 83.12 294 ARG A N 1
ATOM 2244 C CA . ARG A 1 294 ? 12.170 -3.448 -23.349 1.00 83.12 294 ARG A CA 1
ATOM 2245 C C . ARG A 1 294 ? 11.592 -4.207 -22.159 1.00 83.12 294 ARG A C 1
ATOM 2247 O O . ARG A 1 294 ? 10.495 -3.895 -21.705 1.00 83.12 294 ARG A O 1
ATOM 2254 N N . GLY A 1 295 ? 12.360 -5.154 -21.630 1.00 83.38 295 GLY A N 1
ATOM 2255 C CA . GLY A 1 295 ? 11.986 -5.900 -20.429 1.00 83.38 295 GLY A CA 1
ATOM 2256 C C . GLY A 1 295 ? 10.939 -6.994 -20.645 1.00 83.38 295 GLY A C 1
ATOM 2257 O O . GLY A 1 295 ? 10.586 -7.646 -19.674 1.00 83.38 295 GLY A O 1
ATOM 2258 N N . GLN A 1 296 ? 10.472 -7.241 -21.873 1.00 89.12 296 GLN A N 1
ATOM 2259 C CA . GLN A 1 296 ? 9.589 -8.372 -22.164 1.00 89.12 296 GLN A CA 1
ATOM 2260 C C . GLN A 1 296 ? 10.398 -9.586 -22.630 1.00 89.12 296 GLN A C 1
ATOM 2262 O O . GLN A 1 296 ? 11.203 -9.501 -23.560 1.00 89.12 296 GLN A O 1
ATOM 2267 N N . LEU A 1 297 ? 10.143 -10.728 -22.001 1.00 92.94 297 LEU A N 1
ATOM 2268 C CA . LEU A 1 297 ? 10.819 -11.995 -22.250 1.00 92.94 297 LEU A CA 1
ATOM 2269 C C . LEU A 1 297 ? 9.781 -13.095 -22.460 1.00 92.94 297 LEU A C 1
ATOM 2271 O O . LEU A 1 297 ? 8.855 -13.224 -21.666 1.00 92.94 297 LEU A O 1
ATOM 2275 N N . ALA A 1 298 ? 9.930 -13.908 -23.498 1.00 94.19 298 ALA A N 1
ATOM 2276 C CA . ALA A 1 298 ? 9.054 -15.041 -23.762 1.00 94.19 298 ALA A CA 1
ATOM 2277 C C . ALA A 1 298 ? 9.767 -16.372 -23.487 1.00 94.19 298 ALA A C 1
ATOM 2279 O O . ALA A 1 298 ? 10.960 -16.525 -23.758 1.00 94.19 298 ALA A O 1
ATOM 2280 N N . THR A 1 299 ? 9.040 -17.356 -22.955 1.00 95.06 299 THR A N 1
ATOM 2281 C CA . THR A 1 299 ? 9.552 -18.700 -22.656 1.00 95.06 299 THR A CA 1
ATOM 2282 C C . THR A 1 299 ? 8.583 -19.793 -23.106 1.00 95.06 299 THR A C 1
ATOM 2284 O O . THR A 1 299 ? 7.365 -19.605 -23.165 1.00 95.06 299 THR A O 1
ATOM 2287 N N . LEU A 1 300 ? 9.140 -20.967 -23.410 1.00 93.81 300 LEU A N 1
ATOM 2288 C CA . LEU A 1 300 ? 8.398 -22.177 -23.763 1.00 93.81 300 LEU A CA 1
ATOM 2289 C C . LEU A 1 300 ? 8.909 -23.364 -22.944 1.00 93.81 300 LEU A C 1
ATOM 2291 O O . LEU A 1 300 ? 10.070 -23.766 -23.070 1.00 93.81 300 LEU A O 1
ATOM 2295 N N . GLU A 1 301 ? 8.037 -23.958 -22.132 1.00 92.19 301 GLU A N 1
ATOM 2296 C CA . GLU A 1 301 ? 8.304 -25.251 -21.499 1.00 92.19 301 GLU A CA 1
ATOM 2297 C C . GLU A 1 301 ? 8.235 -26.392 -22.525 1.00 92.19 301 GLU A C 1
ATOM 2299 O O . GLU A 1 301 ? 7.483 -26.347 -23.499 1.00 92.19 301 GLU A O 1
ATOM 2304 N N . LYS A 1 302 ? 9.031 -27.439 -22.307 1.00 89.56 302 LYS A N 1
ATOM 2305 C CA . LYS A 1 302 ? 9.020 -28.644 -23.135 1.00 89.56 302 LYS A CA 1
ATOM 2306 C C . LYS A 1 302 ? 7.627 -29.285 -23.105 1.00 89.56 302 LYS A C 1
ATOM 2308 O O . LYS A 1 302 ? 7.025 -29.428 -22.042 1.00 89.56 302 LYS A O 1
ATOM 2313 N N . ASP A 1 303 ? 7.118 -29.653 -24.280 1.00 87.12 303 ASP A N 1
ATOM 2314 C CA . ASP A 1 303 ? 5.782 -30.236 -24.472 1.00 87.12 303 ASP A CA 1
ATOM 2315 C C . ASP A 1 303 ? 4.622 -29.329 -23.996 1.00 87.12 303 ASP A C 1
ATOM 2317 O O . ASP A 1 303 ? 3.495 -29.786 -23.757 1.00 87.12 303 ASP A O 1
ATOM 2321 N N . ALA A 1 304 ? 4.863 -28.021 -23.848 1.00 88.81 304 ALA A N 1
ATOM 2322 C CA . ALA A 1 304 ? 3.811 -27.059 -23.557 1.00 88.81 304 ALA A CA 1
ATOM 2323 C C . ALA A 1 304 ? 2.975 -26.750 -24.804 1.00 88.81 304 ALA A C 1
ATOM 2325 O O . ALA A 1 304 ? 3.461 -26.668 -25.931 1.00 88.81 304 ALA A O 1
ATOM 2326 N N . GLY A 1 305 ? 1.676 -26.559 -24.586 1.00 89.88 305 GLY A N 1
ATOM 2327 C CA . GLY A 1 305 ? 0.760 -26.077 -25.615 1.00 89.88 305 GLY A CA 1
ATOM 2328 C C . GLY A 1 305 ? 0.702 -24.556 -25.685 1.00 89.88 305 GLY A C 1
ATOM 2329 O O . GLY A 1 305 ? -0.150 -24.042 -26.378 1.00 89.88 305 GLY A O 1
ATOM 2330 N N . TYR A 1 306 ? 1.521 -23.810 -24.951 1.00 91.50 306 TYR A N 1
ATOM 2331 C CA . TYR A 1 306 ? 1.444 -22.351 -24.908 1.00 91.50 306 TYR A CA 1
ATOM 2332 C C . TYR A 1 306 ? 2.838 -21.749 -24.739 1.00 91.50 306 TYR A C 1
ATOM 2334 O O . TYR A 1 306 ? 3.735 -22.370 -24.172 1.00 91.50 306 TYR A O 1
ATOM 2342 N N . VAL A 1 307 ? 2.989 -20.517 -25.208 1.00 93.44 307 VAL A N 1
ATOM 2343 C CA . VAL A 1 307 ? 4.124 -19.629 -24.926 1.00 93.44 307 VAL A CA 1
ATOM 2344 C C . VAL A 1 307 ? 3.734 -18.687 -23.786 1.00 93.44 307 VAL A C 1
ATOM 2346 O O . VAL A 1 307 ? 2.598 -18.190 -23.766 1.00 93.44 307 VAL A O 1
ATOM 2349 N N . ARG A 1 308 ? 4.653 -18.450 -22.843 1.00 92.31 308 ARG A N 1
ATOM 2350 C CA . ARG A 1 308 ? 4.481 -17.495 -21.737 1.00 92.31 308 ARG A CA 1
ATOM 2351 C C . ARG A 1 308 ? 5.358 -16.268 -21.934 1.00 92.31 308 ARG A C 1
ATOM 2353 O O . ARG A 1 308 ? 6.482 -16.384 -22.400 1.00 92.31 308 ARG A O 1
ATOM 2360 N N . PHE A 1 309 ? 4.837 -15.120 -21.533 1.00 91.94 309 PHE A N 1
ATOM 2361 C CA . PHE A 1 309 ? 5.491 -13.824 -21.510 1.00 91.94 309 PHE A CA 1
ATOM 2362 C C . PHE A 1 309 ? 5.709 -13.385 -20.063 1.00 91.94 309 PHE A C 1
ATOM 2364 O O . PHE A 1 309 ? 4.847 -13.590 -19.204 1.00 91.94 309 PHE A O 1
ATOM 2371 N N . TRP A 1 310 ? 6.855 -12.766 -19.827 1.00 91.62 310 TRP A N 1
ATOM 2372 C CA . TRP A 1 310 ? 7.321 -12.257 -18.548 1.00 91.62 310 TRP A CA 1
ATOM 2373 C C . TRP A 1 310 ? 7.726 -10.804 -18.741 1.00 91.62 310 TRP A C 1
ATOM 2375 O O . TRP A 1 310 ? 8.580 -10.512 -19.582 1.00 91.62 310 TRP A O 1
ATOM 2385 N N . ASP A 1 311 ? 7.137 -9.908 -17.958 1.00 89.00 311 ASP A N 1
ATOM 2386 C CA . ASP A 1 311 ? 7.509 -8.500 -17.961 1.00 89.00 311 ASP A CA 1
ATOM 2387 C C . ASP A 1 311 ? 8.445 -8.229 -16.772 1.00 89.00 311 ASP A C 1
ATOM 2389 O O . ASP A 1 311 ? 8.086 -8.387 -15.601 1.00 89.00 311 ASP A O 1
ATOM 2393 N N . VAL A 1 312 ? 9.671 -7.819 -17.083 1.00 89.44 312 VAL A N 1
ATOM 2394 C CA . VAL A 1 312 ? 10.764 -7.557 -16.145 1.00 89.44 312 VAL A CA 1
ATOM 2395 C C . VAL A 1 312 ? 11.015 -6.055 -16.087 1.00 89.44 312 VAL A C 1
ATOM 2397 O O . VAL A 1 312 ? 11.340 -5.425 -17.097 1.00 89.44 312 VAL A O 1
ATOM 2400 N N . ARG A 1 313 ? 10.908 -5.466 -14.893 1.00 84.50 313 ARG A N 1
ATOM 2401 C CA . ARG A 1 313 ? 11.151 -4.033 -14.677 1.00 84.50 313 ARG A CA 1
ATOM 2402 C C . ARG A 1 313 ? 12.280 -3.806 -13.691 1.00 84.50 313 ARG A C 1
ATOM 2404 O O . ARG A 1 313 ? 12.481 -4.580 -12.764 1.00 84.50 313 ARG A O 1
ATOM 2411 N N . GLN A 1 314 ? 13.002 -2.712 -13.896 1.00 79.56 314 GLN A N 1
ATOM 2412 C CA . GLN A 1 314 ? 14.005 -2.250 -12.951 1.00 79.56 314 GLN A CA 1
ATOM 2413 C C . GLN A 1 314 ? 13.321 -1.452 -11.839 1.00 79.56 314 GLN A C 1
ATOM 2415 O O . GLN A 1 314 ? 12.645 -0.459 -12.112 1.00 79.56 314 GLN A O 1
ATOM 2420 N N . SER A 1 315 ? 13.484 -1.899 -10.599 1.00 65.81 315 SER A N 1
ATOM 2421 C CA . SER A 1 315 ? 13.074 -1.173 -9.404 1.00 65.81 315 SER A CA 1
ATOM 2422 C C . SER A 1 315 ? 14.185 -0.213 -8.996 1.00 65.81 315 SER A C 1
ATOM 2424 O O . SER A 1 315 ? 15.340 -0.616 -8.873 1.00 65.81 315 SER A O 1
ATOM 2426 N N . LYS A 1 316 ? 13.851 1.062 -8.785 1.00 51.09 316 LYS A N 1
ATOM 2427 C CA . LYS A 1 316 ? 14.756 1.998 -8.114 1.00 51.09 316 LYS A CA 1
ATOM 2428 C C . LYS A 1 316 ? 14.549 1.816 -6.617 1.00 51.09 316 LYS A C 1
ATOM 2430 O O . LYS A 1 316 ? 13.450 2.075 -6.130 1.00 51.09 316 LYS A O 1
ATOM 2435 N N . ALA A 1 317 ? 15.574 1.368 -5.898 1.00 46.16 317 ALA A N 1
ATOM 2436 C CA . ALA A 1 317 ? 15.552 1.469 -4.449 1.00 46.16 317 ALA A CA 1
ATOM 2437 C C . ALA A 1 317 ? 15.471 2.963 -4.104 1.00 46.16 317 ALA A C 1
ATOM 2439 O O . ALA A 1 317 ? 16.337 3.745 -4.491 1.00 46.16 317 ALA A O 1
ATOM 2440 N N . ILE A 1 318 ? 14.394 3.383 -3.441 1.00 39.25 318 ILE A N 1
ATOM 2441 C CA . ILE A 1 318 ? 14.392 4.677 -2.765 1.00 39.25 318 ILE A CA 1
ATOM 2442 C C . ILE A 1 318 ? 15.347 4.477 -1.597 1.00 39.25 318 ILE A C 1
ATOM 2444 O O . ILE A 1 318 ? 15.022 3.756 -0.651 1.00 39.25 318 ILE A O 1
ATOM 2448 N N . ALA A 1 319 ? 16.551 5.034 -1.712 1.00 34.41 319 ALA A N 1
ATOM 2449 C CA . ALA A 1 319 ? 17.473 5.108 -0.598 1.00 34.41 319 ALA A CA 1
ATOM 2450 C C . ALA A 1 319 ? 16.709 5.731 0.576 1.00 34.41 319 ALA A C 1
ATOM 2452 O O . ALA A 1 319 ? 16.255 6.871 0.495 1.00 34.41 319 ALA A O 1
ATOM 2453 N N . ARG A 1 320 ? 16.511 4.957 1.647 1.00 33.69 320 ARG A N 1
ATOM 2454 C CA . ARG A 1 320 ? 16.169 5.534 2.943 1.00 33.69 320 ARG A CA 1
ATOM 2455 C C . ARG A 1 320 ? 17.318 6.477 3.268 1.00 33.69 320 ARG A C 1
ATOM 2457 O O . ARG A 1 320 ? 18.440 6.008 3.450 1.00 33.69 320 ARG A O 1
ATOM 2464 N N . GLU A 1 321 ? 17.068 7.780 3.251 1.00 28.91 321 GLU A N 1
ATOM 2465 C CA . GLU A 1 321 ? 18.050 8.743 3.727 1.00 28.91 321 GLU A CA 1
ATOM 2466 C C . GLU A 1 321 ? 18.438 8.349 5.153 1.00 28.91 321 GLU A C 1
ATOM 2468 O O . GLU A 1 321 ? 17.594 8.139 6.024 1.00 28.91 321 GLU A O 1
ATOM 2473 N N . ASN A 1 322 ? 19.738 8.139 5.339 1.00 31.73 322 ASN A N 1
ATOM 2474 C CA . ASN A 1 322 ? 20.334 7.767 6.606 1.00 31.73 322 ASN A CA 1
ATOM 2475 C C . ASN A 1 322 ? 20.052 8.861 7.643 1.00 31.73 322 ASN A C 1
ATOM 2477 O O . ASN A 1 322 ? 20.637 9.942 7.576 1.00 31.73 322 ASN A O 1
ATOM 2481 N N . GLU A 1 323 ? 19.230 8.556 8.646 1.00 29.94 323 GLU A N 1
ATOM 2482 C CA . GLU A 1 323 ? 19.285 9.262 9.922 1.00 29.94 323 GLU A CA 1
ATOM 2483 C C . GLU A 1 323 ? 20.667 9.022 10.547 1.00 29.94 323 GLU A C 1
ATOM 2485 O O . GLU A 1 323 ? 21.091 7.888 10.790 1.00 29.94 323 GLU A O 1
ATOM 2490 N N . VAL A 1 324 ? 21.390 10.113 10.796 1.00 34.75 324 VAL A N 1
ATOM 2491 C CA . VAL A 1 324 ? 22.655 10.122 11.532 1.00 34.75 324 VAL A CA 1
ATOM 2492 C C . VAL A 1 324 ? 22.360 9.784 12.996 1.00 34.75 324 VAL A C 1
ATOM 2494 O O . VAL A 1 324 ? 22.147 10.661 13.829 1.00 34.75 324 VAL A O 1
ATOM 2497 N N . ALA A 1 325 ? 22.344 8.494 13.328 1.00 29.19 325 ALA A N 1
ATOM 2498 C CA . ALA A 1 325 ? 22.325 8.038 14.711 1.00 29.19 325 ALA A CA 1
ATOM 2499 C C . ALA A 1 325 ? 23.749 8.103 15.292 1.00 29.19 325 ALA A C 1
ATOM 2501 O O . ALA A 1 325 ? 24.635 7.326 14.931 1.00 29.19 325 ALA A O 1
ATOM 2502 N N . ALA A 1 326 ? 23.972 9.056 16.198 1.00 26.52 326 ALA A N 1
ATOM 2503 C CA . ALA A 1 326 ? 25.209 9.207 16.959 1.00 26.52 326 ALA A CA 1
ATOM 2504 C C . ALA A 1 326 ? 25.534 7.940 17.789 1.00 26.52 326 ALA A C 1
ATOM 2506 O O . ALA A 1 326 ? 24.629 7.335 18.374 1.00 26.52 326 ALA A O 1
ATOM 2507 N N . PRO A 1 327 ? 26.815 7.536 17.916 1.00 30.22 327 PRO A N 1
ATOM 2508 C CA . PRO A 1 327 ? 27.172 6.306 18.609 1.00 30.22 327 PRO A CA 1
ATOM 2509 C C . PRO A 1 327 ? 27.154 6.519 20.130 1.00 30.22 327 PRO A C 1
ATOM 2511 O O . PRO A 1 327 ? 28.052 7.141 20.699 1.00 30.22 327 PRO A O 1
ATOM 2514 N N . LYS A 1 328 ? 26.154 5.961 20.824 1.00 29.47 328 LYS A N 1
ATOM 2515 C CA . LYS A 1 328 ? 26.210 5.796 22.285 1.00 29.47 328 LYS A CA 1
ATOM 2516 C C . LYS A 1 328 ? 27.053 4.564 22.627 1.00 29.47 328 LYS A C 1
ATOM 2518 O O . LYS A 1 328 ? 26.669 3.434 22.336 1.00 29.47 328 LYS A O 1
ATOM 2523 N N . LYS A 1 329 ? 28.198 4.802 23.273 1.00 29.00 329 LYS A N 1
ATOM 2524 C CA . LYS A 1 329 ? 29.007 3.784 23.960 1.00 29.00 329 LYS A CA 1
ATOM 2525 C C . LYS A 1 329 ? 28.151 3.062 25.008 1.00 29.00 329 LYS A C 1
ATOM 2527 O O . LYS A 1 329 ? 27.514 3.717 25.830 1.00 29.00 329 LYS A O 1
ATOM 2532 N N . ARG A 1 330 ? 28.187 1.729 25.023 1.00 26.48 330 ARG A N 1
ATOM 2533 C CA . ARG A 1 330 ? 27.789 0.914 26.178 1.00 26.48 330 ARG A CA 1
ATOM 2534 C C . ARG A 1 330 ? 28.888 -0.101 26.471 1.00 26.48 330 ARG A C 1
ATOM 2536 O O . ARG A 1 330 ? 29.293 -0.852 25.589 1.00 26.48 330 ARG A O 1
ATOM 2543 N N . GLU A 1 331 ? 29.375 -0.048 27.704 1.00 24.36 331 GLU A N 1
ATOM 2544 C CA . GLU A 1 331 ? 30.280 -1.023 28.310 1.00 24.36 331 GLU A CA 1
ATOM 2545 C C . GLU A 1 331 ? 29.554 -2.349 28.604 1.00 24.36 331 GLU A C 1
ATOM 2547 O O . GLU A 1 331 ? 28.323 -2.357 28.719 1.00 24.36 331 GLU A O 1
ATOM 2552 N N . PRO A 1 332 ? 30.288 -3.471 28.718 1.00 29.69 332 PRO A N 1
ATOM 2553 C CA . PRO A 1 332 ? 29.705 -4.791 28.877 1.00 29.69 332 PRO A CA 1
ATOM 2554 C C . PRO A 1 332 ? 29.605 -5.189 30.354 1.00 29.69 332 PRO A C 1
ATOM 2556 O O . PRO A 1 332 ? 30.580 -5.103 31.096 1.00 29.69 332 PRO A O 1
ATOM 2559 N N . THR A 1 333 ? 28.470 -5.758 30.752 1.00 27.55 333 THR A N 1
ATOM 2560 C CA . THR A 1 333 ? 28.413 -6.661 31.906 1.00 27.55 333 THR A CA 1
ATOM 2561 C C . THR A 1 333 ? 27.674 -7.944 31.532 1.00 27.55 333 THR A C 1
ATOM 2563 O O . THR A 1 333 ? 26.511 -7.950 31.140 1.00 27.55 333 THR A O 1
ATOM 2566 N N . SER A 1 334 ? 28.418 -9.048 31.631 1.00 27.78 334 SER A N 1
ATOM 2567 C CA . SER A 1 334 ? 27.953 -10.432 31.786 1.00 27.78 334 SER A CA 1
ATOM 2568 C C . SER A 1 334 ? 26.943 -10.527 32.943 1.00 27.78 334 SER A C 1
ATOM 2570 O O . SER A 1 334 ? 27.089 -9.789 33.912 1.00 27.78 334 SER A O 1
ATOM 2572 N N . VAL A 1 335 ? 25.916 -11.384 32.920 1.00 29.92 335 VAL A N 1
ATOM 2573 C CA . VAL A 1 335 ? 25.986 -12.821 33.259 1.00 29.92 335 VAL A CA 1
ATOM 2574 C C . VAL A 1 335 ? 24.670 -13.532 32.857 1.00 29.92 335 VAL A C 1
ATOM 2576 O O . VAL A 1 335 ? 23.591 -13.064 33.197 1.00 29.92 335 VAL A O 1
ATOM 2579 N N . GLY A 1 336 ? 24.793 -14.693 32.193 1.00 27.72 336 GLY A N 1
ATOM 2580 C CA . GLY A 1 336 ? 24.122 -15.963 32.547 1.00 27.72 336 GLY A CA 1
ATOM 2581 C C . GLY A 1 336 ? 22.598 -16.141 32.422 1.00 27.72 336 GLY A C 1
ATOM 2582 O O . GLY A 1 336 ? 21.888 -16.058 33.413 1.00 27.72 336 GLY A O 1
ATOM 2583 N N . SER A 1 337 ? 22.155 -16.533 31.221 1.00 27.70 337 SER A N 1
ATOM 2584 C CA . SER A 1 337 ? 21.292 -17.698 30.901 1.00 27.70 337 SER A CA 1
ATOM 2585 C C . SER A 1 337 ? 20.165 -18.146 31.862 1.00 27.70 337 SER A C 1
ATOM 2587 O O . SER A 1 337 ? 20.438 -18.745 32.901 1.00 27.70 337 SER A O 1
ATOM 2589 N N . ASN A 1 338 ? 18.905 -18.070 31.409 1.00 26.50 338 ASN A N 1
ATOM 2590 C CA . ASN A 1 338 ? 18.145 -19.236 30.906 1.00 26.50 338 ASN A CA 1
ATOM 2591 C C . ASN A 1 338 ? 16.715 -18.840 30.471 1.00 26.50 338 ASN A C 1
ATOM 2593 O O . ASN A 1 338 ? 15.907 -18.362 31.260 1.00 26.50 338 ASN A O 1
ATOM 2597 N N . GLU A 1 339 ? 16.443 -19.064 29.187 1.00 26.64 339 GLU A N 1
ATOM 2598 C CA . GLU A 1 339 ? 15.138 -19.098 28.499 1.00 26.64 339 GLU A CA 1
ATOM 2599 C C . GLU A 1 339 ? 14.333 -20.386 28.873 1.00 26.64 339 GLU A C 1
ATOM 2601 O O . GLU A 1 339 ? 14.901 -21.186 29.626 1.00 26.64 339 GLU A O 1
ATOM 2606 N N . PRO A 1 340 ? 13.104 -20.701 28.356 1.00 36.62 340 PRO A N 1
ATOM 2607 C CA . PRO A 1 340 ? 12.463 -20.193 27.122 1.00 36.62 340 PRO A CA 1
ATOM 2608 C C . PRO A 1 340 ? 10.918 -19.986 27.133 1.00 36.62 340 PRO A C 1
ATOM 2610 O O . PRO A 1 340 ? 10.198 -20.370 28.052 1.00 36.62 340 PRO A O 1
ATOM 2613 N N . HIS A 1 341 ? 10.445 -19.481 25.981 1.00 25.72 341 HIS A N 1
ATOM 2614 C CA . HIS A 1 341 ? 9.120 -19.621 25.342 1.00 25.72 341 HIS A CA 1
ATOM 2615 C C . HIS A 1 341 ? 8.145 -18.430 25.405 1.00 25.72 341 HIS A C 1
ATOM 2617 O O . HIS A 1 341 ? 7.301 -18.316 26.288 1.00 25.72 341 HIS A O 1
ATOM 2623 N N . SER A 1 342 ? 8.166 -17.626 24.332 1.00 26.84 342 SER A N 1
ATOM 2624 C CA . SER A 1 342 ? 7.013 -16.864 23.838 1.00 26.84 342 SER A CA 1
ATOM 2625 C C . SER A 1 342 ? 6.833 -17.119 22.338 1.00 26.84 342 SER A C 1
ATOM 2627 O O . SER A 1 342 ? 7.790 -17.116 21.563 1.00 26.84 342 SER A O 1
ATOM 2629 N N . LEU A 1 343 ? 5.588 -17.423 21.973 1.00 29.27 343 LEU A N 1
ATOM 2630 C CA . LEU A 1 343 ? 5.126 -17.929 20.688 1.00 29.27 343 LEU A CA 1
ATOM 2631 C C . LEU A 1 343 ? 4.975 -16.816 19.650 1.00 29.27 343 LEU A C 1
ATOM 2633 O O . LEU A 1 343 ? 4.328 -15.795 19.870 1.00 29.27 343 LEU A O 1
ATOM 2637 N N . SER A 1 344 ? 5.520 -17.096 18.469 1.00 25.44 344 SER A N 1
ATOM 2638 C CA . SER A 1 344 ? 5.377 -16.314 17.250 1.00 25.44 344 SER A CA 1
ATOM 2639 C C . SER A 1 344 ? 3.943 -16.351 16.707 1.00 25.44 344 SER A C 1
ATOM 2641 O O . SER A 1 344 ? 3.442 -17.424 16.352 1.00 25.44 344 SER A O 1
ATOM 2643 N N . SER A 1 345 ? 3.331 -15.181 16.514 1.00 25.36 345 SER A N 1
ATOM 2644 C CA . SER A 1 345 ? 2.228 -15.010 15.565 1.00 25.36 345 SER A CA 1
ATOM 2645 C C . SER A 1 345 ? 2.774 -14.540 14.212 1.00 25.36 345 SER A C 1
ATOM 2647 O O . SER A 1 345 ? 3.262 -13.425 14.046 1.00 25.36 345 SER A O 1
ATOM 2649 N N . LYS A 1 346 ? 2.749 -15.491 13.279 1.00 28.94 346 LYS A N 1
ATOM 2650 C CA . LYS A 1 346 ? 2.751 -15.432 11.811 1.00 28.94 346 LYS A CA 1
ATOM 2651 C C . LYS A 1 346 ? 2.853 -14.040 11.154 1.00 28.94 346 LYS A C 1
ATOM 2653 O O . LYS A 1 346 ? 1.855 -13.349 10.979 1.00 28.94 346 LYS A O 1
ATOM 2658 N N . LYS A 1 347 ? 4.017 -13.760 10.556 1.00 27.75 347 LYS A N 1
ATOM 2659 C CA . LYS A 1 347 ? 4.100 -13.054 9.266 1.00 27.75 347 LYS A CA 1
ATOM 2660 C C . LYS A 1 347 ? 4.900 -13.906 8.282 1.00 27.75 347 LYS A C 1
ATOM 2662 O O . LYS A 1 347 ? 6.066 -14.221 8.485 1.00 27.75 347 LYS A O 1
ATOM 2667 N N . SER A 1 348 ? 4.182 -14.340 7.254 1.00 26.36 348 SER A N 1
ATOM 2668 C CA . SER A 1 348 ? 4.609 -15.190 6.149 1.00 26.36 348 SER A CA 1
ATOM 2669 C C . SER A 1 348 ? 5.313 -14.344 5.095 1.00 26.36 348 SER A C 1
ATOM 2671 O O . SER A 1 348 ? 4.615 -13.712 4.318 1.00 26.36 348 SER A O 1
ATOM 2673 N N . TRP A 1 349 ? 6.644 -14.384 5.035 1.00 26.22 349 TRP A N 1
ATOM 2674 C CA . TRP A 1 349 ? 7.447 -14.195 3.816 1.00 26.22 349 TRP A CA 1
ATOM 2675 C C . TRP A 1 349 ? 8.696 -15.076 3.972 1.00 26.22 349 TRP A C 1
ATOM 2677 O O . TRP A 1 349 ? 9.714 -14.654 4.511 1.00 26.22 349 TRP A O 1
ATOM 2687 N N . ALA A 1 350 ? 8.586 -16.348 3.583 1.00 26.03 350 ALA A N 1
ATOM 2688 C CA . ALA A 1 350 ? 9.690 -17.303 3.601 1.00 26.03 350 ALA A CA 1
ATOM 2689 C C . ALA A 1 350 ? 10.206 -17.528 2.176 1.00 26.03 350 ALA A C 1
ATOM 2691 O O . ALA A 1 350 ? 9.489 -18.076 1.342 1.00 26.03 350 ALA A O 1
ATOM 2692 N N . ASN A 1 351 ? 11.444 -17.104 1.909 1.00 24.34 351 ASN A N 1
ATOM 2693 C CA . ASN A 1 351 ? 12.566 -18.001 1.587 1.00 24.34 351 ASN A CA 1
ATOM 2694 C C . ASN A 1 351 ? 13.744 -17.200 1.013 1.00 24.34 351 ASN A C 1
ATOM 2696 O O . ASN A 1 351 ? 13.929 -17.112 -0.198 1.00 24.34 351 ASN A O 1
ATOM 2700 N N . LEU A 1 352 ? 14.579 -16.663 1.903 1.00 27.66 352 LEU A N 1
ATOM 2701 C CA . LEU A 1 352 ? 15.968 -16.345 1.582 1.00 27.66 352 LEU A CA 1
ATOM 2702 C C . LEU A 1 352 ? 16.810 -17.572 1.946 1.00 27.66 352 LEU A C 1
ATOM 2704 O O . LEU A 1 352 ? 16.954 -17.916 3.118 1.00 27.66 352 LEU A O 1
ATOM 2708 N N . THR A 1 353 ? 17.323 -18.271 0.936 1.00 26.23 353 THR A N 1
ATOM 2709 C CA . THR A 1 353 ? 18.234 -19.407 1.111 1.00 26.23 353 THR A CA 1
ATOM 2710 C C . THR A 1 353 ? 19.635 -18.912 1.462 1.00 26.23 353 THR A C 1
ATOM 2712 O O . THR A 1 353 ? 20.243 -18.168 0.696 1.00 26.23 353 THR A O 1
ATOM 2715 N N . TRP A 1 354 ? 20.141 -19.349 2.614 1.00 28.89 354 TRP A N 1
ATOM 2716 C CA . TRP A 1 354 ? 21.515 -19.154 3.075 1.00 28.89 354 TRP A CA 1
ATOM 2717 C C . TRP A 1 354 ? 22.539 -19.857 2.157 1.00 28.89 354 TRP A C 1
ATOM 2719 O O . TRP A 1 354 ? 22.289 -20.962 1.676 1.00 28.89 354 TRP A O 1
ATOM 2729 N N . ILE A 1 355 ? 23.712 -19.239 1.973 1.00 28.84 355 ILE A N 1
ATOM 2730 C CA . ILE A 1 355 ? 24.935 -19.824 1.382 1.00 28.84 355 ILE A CA 1
ATOM 2731 C C . ILE A 1 355 ? 25.897 -20.196 2.535 1.00 28.84 355 ILE A C 1
ATOM 2733 O O . ILE A 1 355 ? 25.949 -19.451 3.516 1.00 28.84 355 ILE A O 1
ATOM 2737 N N . PRO A 1 356 ? 26.670 -21.303 2.463 1.00 27.08 356 PRO A N 1
ATOM 2738 C CA . PRO A 1 356 ? 27.649 -21.649 3.488 1.00 27.08 356 PRO A CA 1
ATOM 2739 C C . PRO A 1 356 ? 28.962 -20.862 3.352 1.00 27.08 356 PRO A C 1
ATOM 2741 O O . PRO A 1 356 ? 29.453 -20.608 2.253 1.00 27.08 356 PRO A O 1
ATOM 2744 N N . ASN A 1 357 ? 29.537 -20.537 4.512 1.00 26.47 357 ASN A N 1
ATOM 2745 C CA . ASN A 1 357 ? 30.827 -19.879 4.710 1.00 26.47 357 ASN A CA 1
ATOM 2746 C C . ASN A 1 357 ? 31.983 -20.542 3.944 1.00 26.47 357 ASN A C 1
ATOM 2748 O O . ASN A 1 357 ? 32.256 -21.727 4.129 1.00 26.47 357 ASN A O 1
ATOM 2752 N N . TYR A 1 358 ? 32.764 -19.721 3.241 1.00 24.00 358 TYR A N 1
ATOM 2753 C CA . TYR A 1 358 ? 34.202 -19.923 3.083 1.00 24.00 358 TYR A CA 1
ATOM 2754 C C . TYR A 1 358 ? 34.920 -18.645 3.521 1.00 24.00 358 TYR A C 1
ATOM 2756 O O . TYR A 1 358 ? 34.749 -17.581 2.934 1.00 24.00 358 TYR A O 1
ATOM 2764 N N . ALA A 1 359 ? 35.701 -18.765 4.593 1.00 27.80 359 ALA A N 1
ATOM 2765 C CA . ALA A 1 359 ? 36.636 -17.749 5.047 1.00 27.80 359 ALA A CA 1
ATOM 2766 C C . ALA A 1 359 ? 37.885 -17.757 4.152 1.00 27.80 359 ALA A C 1
ATOM 2768 O O . ALA A 1 359 ? 38.410 -18.826 3.838 1.00 27.80 359 ALA A O 1
ATOM 2769 N N . GLY A 1 360 ? 38.385 -16.574 3.781 1.00 23.88 360 GLY A N 1
ATOM 2770 C CA . GLY A 1 360 ? 39.646 -16.453 3.054 1.00 23.88 360 GLY A CA 1
ATOM 2771 C C . GLY A 1 360 ? 40.002 -15.037 2.603 1.00 23.88 360 GLY A C 1
ATOM 2772 O O . GLY A 1 360 ? 39.686 -14.645 1.489 1.00 23.88 360 GLY A O 1
ATOM 2773 N N . SER A 1 361 ? 40.757 -14.345 3.461 1.00 25.89 361 SER A N 1
ATOM 2774 C CA . SER A 1 361 ? 41.703 -13.243 3.194 1.00 25.89 361 SER A CA 1
ATOM 2775 C C . SER A 1 361 ? 41.214 -11.864 2.717 1.00 25.89 361 SER A C 1
ATOM 2777 O O . SER A 1 361 ? 40.715 -11.668 1.615 1.00 25.89 361 SER A O 1
ATOM 2779 N N . ASN A 1 362 ? 41.532 -10.893 3.579 1.00 27.91 362 ASN A N 1
ATOM 2780 C CA . ASN A 1 362 ? 41.596 -9.448 3.383 1.00 27.91 362 ASN A CA 1
ATOM 2781 C C . ASN A 1 362 ? 42.226 -9.007 2.051 1.00 27.91 362 ASN A C 1
ATOM 2783 O O . ASN A 1 362 ? 43.387 -9.312 1.788 1.00 27.91 362 ASN A O 1
ATOM 2787 N N . ALA A 1 363 ? 41.535 -8.115 1.341 1.00 26.12 363 ALA A N 1
ATOM 2788 C CA . ALA A 1 363 ? 42.165 -7.014 0.618 1.00 26.12 363 ALA A CA 1
ATOM 2789 C C . ALA A 1 363 ? 41.179 -5.841 0.512 1.00 26.12 363 ALA A C 1
ATOM 2791 O O . ALA A 1 363 ? 40.149 -5.910 -0.152 1.00 26.12 363 ALA A O 1
ATOM 2792 N N . SER A 1 364 ? 41.518 -4.762 1.212 1.00 28.52 364 SER A N 1
ATOM 2793 C CA . SER A 1 364 ? 40.878 -3.456 1.115 1.00 28.52 364 SER A CA 1
ATOM 2794 C C . SER A 1 364 ? 41.012 -2.912 -0.309 1.00 28.52 364 SER A C 1
ATOM 2796 O O . SER A 1 364 ? 42.121 -2.655 -0.769 1.00 28.52 364 SER A O 1
ATOM 2798 N N . SER A 1 365 ? 39.892 -2.698 -0.995 1.00 25.48 365 SER A N 1
ATOM 2799 C CA . SER A 1 365 ? 39.782 -1.637 -1.997 1.00 25.48 365 SER A CA 1
ATOM 2800 C C . SER A 1 365 ? 38.323 -1.197 -2.105 1.00 25.48 365 SER A C 1
ATOM 2802 O O . SER A 1 365 ? 37.432 -1.974 -2.436 1.00 25.48 365 SER A O 1
ATOM 2804 N N . ARG A 1 366 ? 38.081 0.067 -1.744 1.00 30.52 366 ARG A N 1
ATOM 2805 C CA . ARG A 1 366 ? 36.814 0.762 -1.965 1.00 30.52 366 ARG A CA 1
ATOM 2806 C C . ARG A 1 366 ? 36.598 0.872 -3.472 1.00 30.52 366 ARG A C 1
ATOM 2808 O O . ARG A 1 366 ? 37.300 1.637 -4.129 1.00 30.52 366 ARG A O 1
ATOM 2815 N N . LEU A 1 367 ? 35.620 0.149 -3.998 1.00 26.52 367 LEU A N 1
ATOM 2816 C CA . LEU A 1 367 ? 34.983 0.483 -5.264 1.00 26.52 367 LEU A CA 1
ATOM 2817 C C . LEU A 1 367 ? 33.576 0.971 -4.941 1.00 26.52 367 LEU A C 1
ATOM 2819 O O . LEU A 1 367 ? 32.871 0.353 -4.149 1.00 26.52 367 LEU A O 1
ATOM 2823 N N . HIS A 1 368 ? 33.220 2.119 -5.514 1.00 26.80 368 HIS A N 1
ATOM 2824 C CA . HIS A 1 368 ? 31.870 2.663 -5.503 1.00 26.80 368 HIS A CA 1
ATOM 2825 C C . HIS A 1 368 ? 30.878 1.567 -5.907 1.00 26.80 368 HIS A C 1
ATOM 2827 O O . HIS A 1 368 ? 30.873 1.125 -7.056 1.00 26.80 368 HIS A O 1
ATOM 2833 N N . GLU A 1 369 ? 30.053 1.136 -4.960 1.00 29.52 369 GLU A N 1
ATOM 2834 C CA . GLU A 1 369 ? 28.901 0.290 -5.224 1.00 29.52 369 GLU A CA 1
ATOM 2835 C C . GLU A 1 369 ? 27.889 1.171 -5.965 1.00 29.52 369 GLU A C 1
ATOM 2837 O O . GLU A 1 369 ? 27.219 2.025 -5.385 1.00 29.52 369 GLU A O 1
ATOM 2842 N N . VAL A 1 370 ? 27.889 1.079 -7.296 1.00 31.56 370 VAL A N 1
ATOM 2843 C CA . VAL A 1 370 ? 26.836 1.677 -8.113 1.00 31.56 370 VAL A CA 1
ATOM 2844 C C . VAL A 1 370 ? 25.575 0.895 -7.775 1.00 31.56 370 VAL A C 1
ATOM 2846 O O . VAL A 1 370 ? 25.466 -0.274 -8.140 1.00 31.56 370 VAL A O 1
ATOM 2849 N N . ASP A 1 371 ? 24.665 1.530 -7.041 1.00 38.25 371 ASP A N 1
ATOM 2850 C CA . ASP A 1 371 ? 23.359 0.988 -6.671 1.00 38.25 371 ASP A CA 1
ATOM 2851 C C . ASP A 1 371 ? 22.531 0.762 -7.951 1.00 38.25 371 ASP A C 1
ATOM 2853 O O . ASP A 1 371 ? 21.862 1.652 -8.486 1.00 38.25 371 ASP A O 1
ATOM 2857 N N . LEU A 1 372 ? 22.698 -0.420 -8.547 1.00 45.00 372 LEU A N 1
ATOM 2858 C CA . LEU A 1 372 ? 22.023 -0.836 -9.767 1.00 45.00 372 LEU A CA 1
ATOM 2859 C C . LEU A 1 372 ? 20.676 -1.432 -9.369 1.00 45.00 372 LEU A C 1
ATOM 2861 O O . LEU A 1 372 ? 20.604 -2.500 -8.768 1.00 45.00 372 LEU A O 1
ATOM 2865 N N . GLY A 1 373 ? 19.605 -0.719 -9.723 1.00 54.91 373 GLY A N 1
ATOM 2866 C CA . GLY A 1 373 ? 18.235 -1.074 -9.368 1.00 54.91 373 GLY A CA 1
ATOM 2867 C C . GLY A 1 373 ? 17.900 -2.555 -9.581 1.00 54.91 373 GLY A C 1
ATOM 2868 O O . GLY A 1 373 ? 18.150 -3.105 -10.655 1.00 54.91 373 GLY A O 1
ATOM 2869 N N . SER A 1 374 ? 17.318 -3.177 -8.554 1.00 73.25 374 SER A N 1
ATOM 2870 C CA . SER A 1 374 ? 16.912 -4.586 -8.544 1.00 73.25 374 SER A CA 1
ATOM 2871 C C . SER A 1 374 ? 15.892 -4.874 -9.652 1.00 73.25 374 SER A C 1
ATOM 2873 O O . SER A 1 374 ? 14.899 -4.154 -9.787 1.00 73.25 374 SER A O 1
ATOM 2875 N N . LEU A 1 375 ? 16.122 -5.906 -10.473 1.00 83.50 375 LEU A N 1
ATOM 2876 C CA . LEU A 1 375 ? 15.126 -6.361 -11.447 1.00 83.50 375 LEU A CA 1
ATOM 2877 C C . LEU A 1 375 ? 14.026 -7.148 -10.732 1.00 83.50 375 LEU A C 1
ATOM 2879 O O . LEU A 1 375 ? 14.304 -8.050 -9.948 1.00 83.50 375 LEU A O 1
ATOM 2883 N N . VAL A 1 376 ? 12.771 -6.844 -11.052 1.00 84.81 376 VAL A N 1
ATOM 2884 C CA . VAL A 1 376 ? 11.594 -7.501 -10.477 1.00 84.81 376 VAL A CA 1
ATOM 2885 C C . VAL A 1 376 ? 10.680 -7.988 -11.601 1.00 84.81 376 VAL A C 1
ATOM 2887 O O . VAL A 1 376 ? 10.476 -7.289 -12.600 1.00 84.81 376 VAL A O 1
ATOM 2890 N N . LEU A 1 377 ? 10.120 -9.191 -11.434 1.00 86.44 377 LEU A N 1
ATOM 2891 C CA . LEU A 1 377 ? 9.003 -9.672 -12.250 1.00 86.44 377 LEU A CA 1
ATOM 2892 C C . LEU A 1 377 ? 7.750 -8.873 -11.900 1.00 86.44 377 LEU A C 1
ATOM 2894 O O . LEU A 1 377 ? 7.274 -8.943 -10.770 1.00 86.44 377 LEU A O 1
ATOM 2898 N N . CYS A 1 378 ? 7.231 -8.104 -12.854 1.00 83.44 378 CYS A N 1
ATOM 2899 C CA . CYS A 1 378 ? 6.083 -7.230 -12.615 1.00 83.44 378 CYS A CA 1
ATOM 2900 C C . CYS A 1 378 ? 4.764 -7.783 -13.161 1.00 83.44 378 CYS A C 1
ATOM 2902 O O . CYS A 1 378 ? 3.713 -7.453 -12.620 1.00 83.44 378 CYS A O 1
ATOM 2904 N N . ASP A 1 379 ? 4.810 -8.605 -14.212 1.00 81.38 379 ASP A N 1
ATOM 2905 C CA . ASP A 1 379 ? 3.618 -9.190 -14.824 1.00 81.38 379 ASP A CA 1
ATOM 2906 C C . ASP A 1 379 ? 3.970 -10.496 -15.556 1.00 81.38 379 ASP A C 1
ATOM 2908 O O . ASP A 1 379 ? 5.104 -10.693 -16.012 1.00 81.38 379 ASP A O 1
ATOM 2912 N N . THR A 1 380 ? 2.992 -11.392 -15.675 1.00 88.50 380 THR A N 1
ATOM 2913 C CA . THR A 1 380 ? 3.106 -12.663 -16.399 1.00 88.50 380 THR A CA 1
ATOM 2914 C C . THR A 1 380 ? 1.849 -12.902 -17.216 1.00 88.50 380 THR A C 1
ATOM 2916 O O . THR A 1 380 ? 0.746 -12.712 -16.712 1.00 88.50 380 THR A O 1
ATOM 2919 N N . ARG A 1 381 ? 1.999 -13.349 -18.465 1.00 86.81 381 ARG A N 1
ATOM 2920 C CA . ARG A 1 381 ? 0.866 -13.616 -19.365 1.00 86.81 381 ARG A CA 1
ATOM 2921 C C . ARG A 1 381 ? 1.117 -14.878 -20.167 1.00 86.81 381 ARG A C 1
ATOM 2923 O O . ARG A 1 381 ? 2.251 -15.140 -20.558 1.00 86.81 381 ARG A O 1
ATOM 2930 N N . ARG A 1 382 ? 0.075 -15.621 -20.532 1.00 88.38 382 ARG A N 1
ATOM 2931 C CA . ARG A 1 382 ? 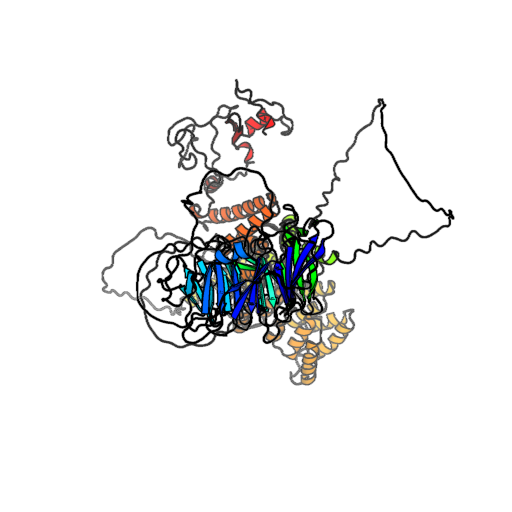0.201 -16.752 -21.466 1.00 88.38 382 ARG A CA 1
ATOM 2932 C C . ARG A 1 382 ? -0.682 -16.606 -22.694 1.00 88.38 382 ARG A C 1
ATOM 2934 O O . ARG A 1 382 ? -1.761 -16.025 -22.651 1.00 88.38 382 ARG A O 1
ATOM 2941 N N . THR A 1 383 ? -0.212 -17.203 -23.777 1.00 90.00 383 THR A N 1
ATOM 2942 C CA . THR A 1 383 ? -0.998 -17.406 -24.998 1.00 90.00 383 THR A CA 1
ATOM 2943 C C . THR A 1 383 ? -2.128 -18.406 -24.777 1.00 90.00 383 THR A C 1
ATOM 2945 O O . THR A 1 383 ? -2.158 -19.153 -23.792 1.00 90.00 383 THR A O 1
ATOM 2948 N N . GLN A 1 384 ? -3.057 -18.449 -25.731 1.00 87.12 384 GLN A N 1
ATOM 2949 C CA . GLN A 1 384 ? -4.012 -19.548 -25.817 1.00 87.12 384 GLN A CA 1
ATOM 2950 C C . GLN A 1 384 ? -3.294 -20.899 -25.939 1.00 87.12 384 GLN A C 1
ATOM 2952 O O . GLN A 1 384 ? -2.188 -20.994 -26.469 1.00 87.12 384 GLN A O 1
ATOM 2957 N N . THR A 1 385 ? -3.941 -21.968 -25.477 1.00 88.25 385 THR A N 1
ATOM 2958 C CA . THR A 1 385 ? -3.381 -23.313 -25.627 1.00 88.25 385 THR A CA 1
ATOM 2959 C C . THR A 1 385 ? -3.545 -23.791 -27.069 1.00 88.25 385 THR A C 1
ATOM 2961 O O . THR A 1 385 ? -4.653 -24.008 -27.551 1.00 88.25 385 THR A O 1
ATOM 2964 N N . PHE A 1 386 ? -2.426 -23.963 -27.756 1.00 87.31 386 PHE A N 1
ATOM 2965 C CA . PHE A 1 386 ? -2.295 -24.606 -29.049 1.00 87.31 386 PHE A CA 1
ATOM 2966 C C . PHE A 1 386 ? -2.363 -26.130 -28.907 1.00 87.31 386 PHE A C 1
ATOM 2968 O O . PHE A 1 386 ? -1.698 -26.740 -28.066 1.00 87.31 386 PHE A O 1
ATOM 2975 N N . THR A 1 387 ? -3.151 -26.746 -29.781 1.00 86.25 387 THR A N 1
ATOM 2976 C CA . THR A 1 387 ? -3.166 -28.187 -30.026 1.00 86.25 387 THR A CA 1
ATOM 2977 C C . THR A 1 387 ? -2.821 -28.434 -31.502 1.00 86.25 387 THR A C 1
ATOM 2979 O O . THR A 1 387 ? -3.398 -27.765 -32.375 1.00 86.25 387 THR A O 1
ATOM 2982 N N . PRO A 1 388 ? -1.860 -29.331 -31.817 1.00 87.44 388 PRO A N 1
ATOM 2983 C CA . PRO A 1 388 ? -0.932 -30.051 -30.917 1.00 87.44 388 PRO A CA 1
ATOM 2984 C C . PRO A 1 388 ? 0.119 -29.131 -30.246 1.00 87.44 388 PRO A C 1
ATOM 2986 O O . PRO A 1 388 ? 0.152 -27.933 -30.523 1.00 87.44 388 PRO A O 1
ATOM 2989 N N . SER A 1 389 ? 0.951 -29.682 -29.345 1.00 90.19 389 SER A N 1
ATOM 2990 C CA . SER A 1 389 ? 1.927 -28.919 -28.543 1.00 90.19 389 SER A CA 1
ATOM 2991 C C . SER A 1 389 ? 2.943 -28.145 -29.388 1.00 90.19 389 SER A C 1
ATOM 2993 O O . SER A 1 389 ? 3.328 -28.556 -30.490 1.00 90.19 389 SER A O 1
ATOM 2995 N N . VAL A 1 390 ? 3.399 -27.021 -28.837 1.00 92.75 390 VAL A N 1
ATOM 2996 C CA . VAL A 1 390 ? 4.343 -26.111 -29.482 1.00 92.75 390 VAL A CA 1
ATOM 2997 C C . VAL A 1 390 ? 5.753 -26.693 -29.414 1.00 92.75 390 VAL A C 1
ATOM 2999 O O . VAL A 1 390 ? 6.203 -27.122 -28.355 1.00 92.75 390 VAL A O 1
ATOM 3002 N N . ALA A 1 391 ? 6.455 -26.693 -30.547 1.00 92.19 391 ALA A N 1
ATOM 3003 C CA . ALA A 1 391 ? 7.844 -27.136 -30.633 1.00 92.19 391 ALA A CA 1
ATOM 3004 C C . ALA A 1 391 ? 8.836 -25.967 -30.543 1.00 92.19 391 ALA A C 1
ATOM 3006 O O . ALA A 1 391 ? 9.891 -26.095 -29.930 1.00 92.19 391 ALA A O 1
ATOM 3007 N N . SER A 1 392 ? 8.508 -24.827 -31.158 1.00 93.88 392 SER A N 1
ATOM 3008 C CA . SER A 1 392 ? 9.330 -23.612 -31.140 1.00 93.88 392 SER A CA 1
ATOM 3009 C C . SER A 1 392 ? 8.454 -22.399 -31.439 1.00 93.88 392 SER A C 1
ATOM 3011 O O . SER A 1 392 ? 7.421 -22.515 -32.102 1.00 93.88 392 SER A O 1
ATOM 3013 N N . PHE A 1 393 ? 8.877 -21.226 -30.984 1.00 95.06 393 PHE A N 1
ATOM 3014 C CA . PHE A 1 393 ? 8.255 -19.954 -31.340 1.00 95.06 393 PHE A CA 1
ATOM 3015 C C . PHE A 1 393 ? 9.332 -18.941 -31.735 1.00 95.06 393 PHE A C 1
ATOM 3017 O O . PHE A 1 393 ? 10.511 -19.212 -31.529 1.00 95.06 393 PHE A O 1
ATOM 3024 N N . THR A 1 394 ? 8.926 -17.819 -32.323 1.00 92.62 394 THR A N 1
ATOM 3025 C CA . THR A 1 394 ? 9.777 -16.632 -32.480 1.00 92.62 394 THR A CA 1
ATOM 3026 C C . THR A 1 394 ? 8.932 -15.360 -32.498 1.00 92.62 394 THR A C 1
ATOM 3028 O O . THR A 1 394 ? 7.756 -15.412 -32.886 1.00 92.62 394 THR A O 1
ATOM 3031 N N . HIS A 1 395 ? 9.490 -14.229 -32.061 1.00 90.31 395 HIS A N 1
ATOM 3032 C CA . HIS A 1 395 ? 8.808 -12.941 -32.170 1.00 90.31 395 HIS A CA 1
ATOM 3033 C C . HIS A 1 395 ? 8.725 -12.493 -33.631 1.00 90.31 395 HIS A C 1
ATOM 3035 O O . HIS A 1 395 ? 9.682 -12.609 -34.394 1.00 90.31 395 HIS A O 1
ATOM 3041 N N . VAL A 1 396 ? 7.571 -11.952 -34.023 1.00 87.81 396 VAL A N 1
ATOM 3042 C CA . VAL A 1 396 ? 7.380 -11.352 -35.345 1.00 87.81 396 VAL A CA 1
ATOM 3043 C C . VAL A 1 396 ? 7.724 -9.867 -35.242 1.00 87.81 396 VAL A C 1
ATOM 3045 O O . VAL A 1 396 ? 7.060 -9.147 -34.490 1.00 87.81 396 VAL A O 1
ATOM 3048 N N . PRO A 1 397 ? 8.747 -9.380 -35.965 1.00 82.56 397 PRO A N 1
ATOM 3049 C CA . PRO A 1 397 ? 9.051 -7.963 -36.015 1.00 82.56 397 PRO A CA 1
ATOM 3050 C C . PRO A 1 397 ? 7.880 -7.163 -36.594 1.00 82.56 397 PRO A C 1
ATOM 3052 O O . PRO A 1 397 ? 7.129 -7.660 -37.440 1.00 82.56 397 PRO A O 1
ATOM 3055 N N . PRO A 1 398 ? 7.711 -5.909 -36.162 1.00 72.69 398 PRO A N 1
ATOM 3056 C CA . PRO A 1 398 ? 6.593 -5.091 -36.584 1.00 72.69 398 PRO A CA 1
ATOM 3057 C C . PRO A 1 398 ? 6.730 -4.743 -38.069 1.00 72.69 398 PRO A C 1
ATOM 3059 O O . PRO A 1 398 ? 7.737 -4.197 -38.508 1.00 72.69 398 PRO A O 1
ATOM 3062 N N . SER A 1 399 ? 5.682 -5.009 -38.852 1.00 63.62 399 SER A N 1
ATOM 3063 C CA . SER A 1 399 ? 5.663 -4.727 -40.297 1.00 63.62 399 SER A CA 1
ATOM 3064 C C . SER A 1 399 ? 5.642 -3.225 -40.622 1.00 63.62 399 SER A C 1
ATOM 3066 O O . SER A 1 399 ? 5.869 -2.839 -41.767 1.00 63.62 399 SER A O 1
ATOM 3068 N N . ARG A 1 400 ? 5.336 -2.373 -39.632 1.00 61.97 400 ARG A N 1
ATOM 3069 C CA . ARG A 1 400 ? 5.360 -0.906 -39.715 1.00 61.97 400 ARG A CA 1
ATOM 3070 C C . ARG A 1 400 ? 6.020 -0.327 -38.457 1.00 61.97 400 ARG A C 1
ATOM 3072 O O . ARG A 1 400 ? 5.701 -0.804 -37.369 1.00 61.97 400 ARG A O 1
ATOM 3079 N N . PRO A 1 401 ? 6.848 0.724 -38.571 1.00 57.62 401 PRO A N 1
ATOM 3080 C CA . PRO A 1 401 ? 7.466 1.385 -37.417 1.00 57.62 401 PRO A CA 1
ATOM 3081 C C . PRO A 1 401 ? 6.451 1.989 -36.423 1.00 57.62 401 PRO A C 1
ATOM 3083 O O . PRO A 1 401 ? 6.781 2.137 -35.253 1.00 57.62 401 PRO A O 1
ATOM 3086 N N . ASP A 1 402 ? 5.202 2.236 -36.844 1.00 51.19 402 ASP A N 1
ATOM 3087 C CA . ASP A 1 402 ? 4.106 2.734 -35.987 1.00 51.19 402 ASP A CA 1
ATOM 3088 C C . ASP A 1 402 ? 3.256 1.623 -35.328 1.00 51.19 402 ASP A C 1
ATOM 3090 O O . ASP A 1 402 ? 2.183 1.889 -34.772 1.00 51.19 402 ASP A O 1
ATOM 3094 N N . ALA A 1 403 ? 3.674 0.354 -35.423 1.00 55.25 403 ALA A N 1
ATOM 3095 C CA . ALA A 1 403 ? 2.944 -0.755 -34.817 1.00 55.25 403 ALA A CA 1
ATOM 3096 C C . ALA A 1 403 ? 2.842 -0.564 -33.296 1.00 55.25 403 ALA A C 1
ATOM 3098 O O . ALA A 1 403 ? 3.830 -0.328 -32.604 1.00 55.25 403 ALA A O 1
ATOM 3099 N N . HIS A 1 404 ? 1.615 -0.639 -32.778 1.00 56.09 404 HIS A N 1
ATOM 3100 C CA . HIS A 1 404 ? 1.310 -0.303 -31.393 1.00 56.09 404 HIS A CA 1
ATOM 3101 C C . HIS A 1 404 ? 2.193 -1.076 -30.399 1.00 56.09 404 HIS A C 1
ATOM 3103 O O . HIS A 1 404 ? 2.189 -2.309 -30.439 1.00 56.09 404 HIS A O 1
ATOM 3109 N N . PRO A 1 405 ? 2.822 -0.402 -29.414 1.00 64.06 405 PRO A N 1
ATOM 3110 C CA . PRO A 1 405 ? 3.693 -1.025 -28.412 1.00 64.06 405 PRO A CA 1
ATOM 3111 C C . PRO A 1 405 ? 2.921 -1.883 -27.402 1.00 64.06 405 PRO A C 1
ATOM 3113 O O . PRO A 1 405 ? 3.464 -2.200 -26.354 1.00 64.06 405 PRO A O 1
ATOM 3116 N N . LEU A 1 406 ? 1.651 -2.192 -27.689 1.00 67.44 406 LEU A N 1
ATOM 3117 C CA . LEU A 1 406 ? 0.701 -2.979 -26.906 1.00 67.44 406 LEU A CA 1
ATOM 3118 C C . LEU A 1 406 ? 0.299 -4.284 -27.613 1.00 67.44 406 LEU A C 1
ATOM 3120 O O . LEU A 1 406 ? -0.481 -5.059 -27.066 1.00 67.44 406 LEU A O 1
ATOM 3124 N N . LYS A 1 407 ? 0.826 -4.556 -28.813 1.00 78.75 407 LYS A N 1
ATOM 3125 C CA . LYS A 1 407 ? 0.632 -5.818 -29.534 1.00 78.75 407 LYS A CA 1
ATOM 3126 C C . LYS A 1 407 ? 1.979 -6.528 -29.693 1.00 78.75 407 LYS A C 1
ATOM 3128 O O . LYS A 1 407 ? 2.919 -5.943 -30.214 1.00 78.75 407 LYS A O 1
ATOM 3133 N N . SER A 1 408 ? 2.076 -7.771 -29.231 1.00 83.69 408 SER A N 1
ATOM 3134 C CA . SER A 1 408 ? 3.231 -8.648 -29.443 1.00 83.69 408 SER A CA 1
ATOM 3135 C C . SER A 1 408 ? 2.798 -9.808 -30.329 1.00 83.69 408 SER A C 1
ATOM 3137 O O . SER A 1 408 ? 2.025 -10.663 -29.903 1.00 83.69 408 SER A O 1
ATOM 3139 N N . ASP A 1 409 ? 3.279 -9.825 -31.567 1.00 86.94 409 ASP A N 1
ATOM 3140 C CA . ASP A 1 409 ? 3.004 -10.905 -32.509 1.00 86.94 409 ASP A CA 1
ATOM 3141 C C . ASP A 1 409 ? 4.074 -11.996 -32.378 1.00 86.94 409 ASP A C 1
ATOM 3143 O O . ASP A 1 409 ? 5.270 -11.710 -32.287 1.00 86.94 409 ASP A O 1
ATOM 3147 N N . ILE A 1 410 ? 3.642 -13.256 -32.347 1.00 91.00 410 ILE A N 1
ATOM 3148 C CA . ILE A 1 410 ? 4.527 -14.423 -32.328 1.00 91.00 410 ILE A CA 1
ATOM 3149 C C . ILE A 1 410 ? 4.147 -15.409 -33.425 1.00 91.00 410 ILE A C 1
ATOM 3151 O O . ILE A 1 410 ? 2.968 -15.634 -33.714 1.00 91.00 410 ILE A O 1
ATOM 3155 N N . MET A 1 411 ? 5.165 -16.033 -34.008 1.00 91.94 411 MET A N 1
ATOM 3156 C CA . MET A 1 411 ? 5.009 -17.156 -34.919 1.00 91.94 411 MET A CA 1
ATOM 3157 C C . MET A 1 411 ? 5.333 -18.439 -34.168 1.00 91.94 411 MET A C 1
ATOM 3159 O O . MET A 1 411 ? 6.397 -18.566 -33.563 1.00 91.94 411 MET A O 1
ATOM 3163 N N . VAL A 1 412 ? 4.412 -19.394 -34.208 1.00 93.75 412 VAL A N 1
ATOM 3164 C CA . VAL A 1 412 ? 4.508 -20.653 -33.473 1.00 93.75 412 VAL A CA 1
ATOM 3165 C C . VAL A 1 412 ? 4.543 -21.811 -34.461 1.00 93.75 412 VAL A C 1
ATOM 3167 O O . VAL A 1 412 ? 3.743 -21.846 -35.395 1.00 93.75 412 VAL A O 1
ATOM 3170 N N . VAL A 1 413 ? 5.447 -22.769 -34.240 1.00 93.38 413 VAL A N 1
ATOM 3171 C CA . VAL A 1 413 ? 5.503 -24.034 -34.983 1.00 93.38 413 VAL A CA 1
ATOM 3172 C C . VAL A 1 413 ? 5.309 -25.213 -34.035 1.00 93.38 413 VAL A C 1
ATOM 3174 O O . VAL A 1 413 ? 5.889 -25.261 -32.946 1.00 93.38 413 VAL A O 1
ATOM 3177 N N . ASN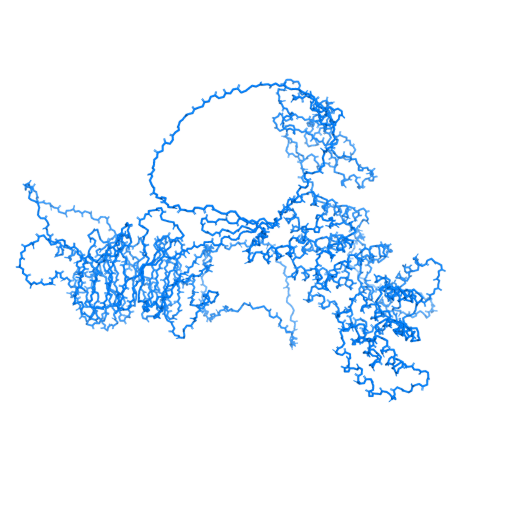 A 1 414 ? 4.479 -26.171 -34.432 1.00 92.06 414 ASN A N 1
ATOM 3178 C CA . ASN A 1 414 ? 4.272 -27.406 -33.677 1.00 92.06 414 ASN A CA 1
ATOM 3179 C C . ASN A 1 414 ? 5.243 -28.523 -34.119 1.00 92.06 414 ASN A C 1
ATOM 3181 O O . ASN A 1 414 ? 6.074 -28.350 -35.012 1.00 92.06 414 ASN A O 1
ATOM 3185 N N . HIS A 1 415 ? 5.136 -29.697 -33.495 1.00 88.38 415 HIS A N 1
ATOM 3186 C CA . HIS A 1 415 ? 5.982 -30.849 -33.827 1.00 88.38 415 HIS A CA 1
ATOM 3187 C C . HIS A 1 415 ? 5.704 -31.457 -35.216 1.00 88.38 415 HIS A C 1
ATOM 3189 O O . HIS A 1 415 ? 6.605 -32.084 -35.775 1.00 88.38 415 HIS A O 1
ATOM 3195 N N . SER A 1 416 ? 4.506 -31.261 -35.784 1.00 85.81 416 SER A N 1
ATOM 3196 C CA . SER A 1 416 ? 4.158 -31.669 -37.156 1.00 85.81 416 SER A CA 1
ATOM 3197 C C . SER A 1 416 ? 4.649 -30.687 -38.228 1.00 85.81 416 SER A C 1
ATOM 3199 O O . SER A 1 416 ? 4.709 -31.055 -39.398 1.00 85.81 416 SER A O 1
ATOM 3201 N N . GLY A 1 417 ? 5.070 -29.479 -37.842 1.00 84.00 417 GLY A N 1
ATOM 3202 C CA . GLY A 1 417 ? 5.530 -28.429 -38.753 1.00 84.00 417 GLY A CA 1
ATOM 3203 C C . GLY A 1 417 ? 4.455 -27.419 -39.168 1.00 84.00 417 GLY A C 1
ATOM 3204 O O . GLY A 1 417 ? 4.733 -26.589 -40.032 1.00 84.00 417 GLY A O 1
ATOM 3205 N N . ASP A 1 418 ? 3.267 -27.451 -38.561 1.00 88.12 418 ASP A N 1
ATOM 3206 C CA . ASP A 1 418 ? 2.205 -26.476 -38.817 1.00 88.12 418 ASP A CA 1
ATOM 3207 C C . ASP A 1 418 ? 2.526 -25.136 -38.151 1.00 88.12 418 ASP A C 1
ATOM 3209 O O . ASP A 1 418 ? 2.971 -25.082 -36.998 1.00 88.12 418 ASP A O 1
ATOM 3213 N N . LEU A 1 419 ? 2.257 -24.055 -38.884 1.00 90.88 419 LEU A N 1
ATOM 3214 C CA . LEU A 1 419 ? 2.548 -22.683 -38.486 1.00 90.88 419 LEU A CA 1
ATOM 3215 C C . LEU A 1 419 ? 1.277 -21.955 -38.058 1.00 90.88 419 LEU A C 1
ATOM 3217 O O . LEU A 1 419 ? 0.248 -22.032 -38.730 1.00 90.88 419 LEU A O 1
ATOM 3221 N N . LYS A 1 420 ? 1.356 -21.219 -36.949 1.00 89.69 420 LYS A N 1
ATOM 3222 C CA . LYS A 1 420 ? 0.281 -20.347 -36.466 1.00 89.69 420 LYS A CA 1
ATOM 3223 C C . LYS A 1 420 ? 0.854 -18.990 -36.069 1.00 89.69 420 LYS A C 1
ATOM 3225 O O . LYS A 1 420 ? 1.728 -18.916 -35.207 1.00 89.69 420 LYS A O 1
ATOM 3230 N N . LEU A 1 421 ? 0.326 -17.927 -36.675 1.00 88.88 421 LEU A N 1
ATOM 3231 C CA . LEU A 1 421 ? 0.549 -16.552 -36.236 1.00 88.88 421 LEU A CA 1
ATOM 3232 C C . LEU A 1 421 ? -0.429 -16.236 -35.100 1.00 88.88 421 LEU A C 1
ATOM 3234 O O . LEU A 1 421 ? -1.632 -16.466 -35.236 1.00 88.88 421 LEU A O 1
ATOM 3238 N N . HIS A 1 422 ? 0.073 -15.723 -33.981 1.00 88.06 422 HIS A N 1
ATOM 3239 C CA . HIS A 1 422 ? -0.754 -15.339 -32.845 1.00 88.06 422 HIS A CA 1
ATOM 3240 C C . HIS A 1 422 ? -0.364 -13.959 -32.325 1.00 88.06 422 HIS A C 1
ATOM 3242 O O . HIS A 1 422 ? 0.813 -13.662 -32.138 1.00 88.06 422 HIS A O 1
ATOM 3248 N N . SER A 1 423 ? -1.376 -13.137 -32.066 1.00 85.31 423 SER A N 1
ATOM 3249 C CA . SER A 1 423 ? -1.227 -11.785 -31.545 1.00 85.31 423 SER A CA 1
ATOM 3250 C C . SER A 1 423 ? -1.586 -11.748 -30.068 1.00 85.31 423 SER A C 1
ATOM 3252 O O . SER A 1 423 ? -2.727 -12.018 -29.699 1.00 85.31 423 SER A O 1
ATOM 3254 N N . MET A 1 424 ? -0.625 -11.370 -29.233 1.00 80.75 424 MET A N 1
ATOM 3255 C CA . MET A 1 424 ? -0.853 -11.065 -27.826 1.00 80.75 424 MET A CA 1
ATOM 3256 C C . MET A 1 424 ? -1.088 -9.570 -27.663 1.00 80.75 424 MET A C 1
ATOM 3258 O O . MET A 1 424 ? -0.266 -8.751 -28.072 1.00 80.75 424 MET A O 1
ATOM 3262 N N . HIS A 1 425 ? -2.213 -9.210 -27.057 1.00 76.00 425 HIS A N 1
ATOM 3263 C CA . HIS A 1 425 ? -2.523 -7.829 -26.721 1.00 76.00 425 HIS A CA 1
ATOM 3264 C C . HIS A 1 425 ? -2.238 -7.595 -25.243 1.00 76.00 425 HIS A C 1
ATOM 3266 O O . HIS A 1 425 ? -2.887 -8.182 -24.379 1.00 76.00 425 HIS A O 1
ATOM 3272 N N . ASP A 1 426 ? -1.308 -6.692 -24.962 1.00 65.44 426 ASP A N 1
ATOM 3273 C CA . ASP A 1 426 ? -1.156 -6.134 -23.631 1.00 65.44 426 ASP A CA 1
ATOM 3274 C C . ASP A 1 426 ? -2.220 -5.054 -23.500 1.00 65.44 426 ASP A C 1
ATOM 3276 O O . ASP A 1 426 ? -2.094 -3.955 -24.034 1.00 65.44 426 ASP A O 1
ATOM 3280 N N . THR A 1 427 ? -3.321 -5.368 -22.825 1.00 56.62 427 THR A N 1
ATOM 3281 C CA . THR A 1 427 ? -4.173 -4.320 -22.269 1.00 56.62 427 THR A CA 1
ATOM 3282 C C . THR A 1 427 ? -3.529 -3.898 -20.954 1.00 56.62 427 THR A C 1
ATOM 3284 O O . THR A 1 427 ? -3.738 -4.604 -19.963 1.00 56.62 427 THR A O 1
ATOM 3287 N N . PRO A 1 428 ? -2.746 -2.801 -20.889 1.00 53.41 428 PRO A N 1
ATOM 3288 C CA . PRO A 1 428 ? -2.354 -2.259 -19.604 1.00 53.41 428 PRO A CA 1
ATOM 3289 C C . PRO A 1 428 ? -3.657 -1.885 -18.912 1.00 53.41 428 PRO A C 1
ATOM 3291 O O . PRO A 1 428 ? -4.348 -0.964 -19.348 1.00 53.41 428 PRO A O 1
ATOM 3294 N N . LYS A 1 429 ? -4.036 -2.658 -17.893 1.00 54.59 429 LYS A N 1
ATOM 3295 C CA . LYS A 1 429 ? -5.108 -2.273 -16.986 1.00 54.59 429 LYS A CA 1
ATOM 3296 C C . LYS A 1 429 ? -4.504 -1.226 -16.067 1.00 54.59 429 LYS A C 1
ATOM 3298 O O . LYS A 1 429 ? -3.968 -1.556 -15.017 1.00 54.59 429 LYS A O 1
ATOM 3303 N N . GLN A 1 430 ? -4.478 0.020 -16.524 1.00 57.03 430 GLN A N 1
ATOM 3304 C CA . GLN A 1 430 ? -4.114 1.126 -15.655 1.00 57.03 430 GLN A CA 1
ATOM 3305 C C . GLN A 1 430 ? -5.307 1.368 -14.757 1.00 57.03 430 GLN A C 1
ATOM 3307 O O . GLN A 1 430 ? -6.375 1.741 -15.229 1.00 57.03 430 GLN A O 1
ATOM 3312 N N . LEU A 1 431 ? -5.139 1.088 -13.479 1.00 58.34 431 LEU A N 1
ATOM 3313 C CA . LEU A 1 431 ? -6.148 1.368 -12.485 1.00 58.34 431 LEU A CA 1
ATOM 3314 C C . LEU A 1 431 ? -5.569 2.475 -11.619 1.00 58.34 431 LEU A C 1
ATOM 3316 O O . LEU A 1 431 ? -4.605 2.243 -10.895 1.00 58.34 431 LEU A O 1
ATOM 3320 N N . THR A 1 432 ? -6.091 3.689 -11.778 1.00 64.56 432 THR A N 1
ATOM 3321 C CA . THR A 1 432 ? -5.762 4.793 -10.878 1.00 64.56 432 THR A CA 1
ATOM 3322 C C . THR A 1 432 ? -7.013 5.206 -10.139 1.00 64.56 432 THR A C 1
ATOM 3324 O O . THR A 1 432 ? -8.105 5.266 -10.705 1.00 64.56 432 THR A O 1
ATOM 3327 N N . TRP A 1 433 ? -6.821 5.454 -8.857 1.00 67.88 433 TRP A N 1
ATOM 3328 C CA . TRP A 1 433 ? -7.836 5.942 -7.953 1.00 67.88 433 TRP A CA 1
ATOM 3329 C C . TRP A 1 433 ? -7.514 7.383 -7.605 1.00 67.88 433 TRP A C 1
ATOM 3331 O O . TRP A 1 433 ? -6.352 7.710 -7.364 1.00 67.88 433 TRP A O 1
ATOM 3341 N N . SER A 1 434 ? -8.528 8.239 -7.621 1.00 69.69 434 SER A N 1
ATOM 3342 C CA . SER A 1 434 ? -8.439 9.570 -7.043 1.00 69.69 434 SER A CA 1
ATOM 3343 C C . SER A 1 434 ? -8.871 9.498 -5.581 1.00 69.69 434 SER A C 1
ATOM 3345 O O . SER A 1 434 ? -9.715 8.688 -5.194 1.00 69.69 434 SER A O 1
ATOM 3347 N N . SER A 1 435 ? -8.300 10.380 -4.770 1.00 63.38 435 SER A N 1
ATOM 3348 C CA . SER A 1 435 ? -8.758 10.650 -3.408 1.00 63.38 435 SER A CA 1
ATOM 3349 C C . SER A 1 435 ? -10.237 11.058 -3.371 1.00 63.38 435 SER A C 1
ATOM 3351 O O . SER A 1 435 ? -10.903 10.831 -2.379 1.00 63.38 435 SER A O 1
ATOM 3353 N N . GLN A 1 436 ? -10.809 11.590 -4.451 1.00 67.19 436 GLN A N 1
ATOM 3354 C CA . GLN A 1 436 ? -12.234 11.942 -4.519 1.00 67.19 436 GLN A CA 1
ATOM 3355 C C . GLN A 1 436 ? -13.151 10.733 -4.791 1.00 67.19 436 GLN A C 1
ATOM 3357 O O . GLN A 1 436 ? -14.353 10.897 -4.977 1.00 67.19 436 GLN A O 1
ATOM 3362 N N . GLY A 1 437 ? -12.599 9.517 -4.821 1.00 66.88 437 GLY A N 1
ATOM 3363 C CA . GLY A 1 437 ? -13.341 8.292 -5.104 1.00 66.88 437 GLY A CA 1
ATOM 3364 C C . GLY A 1 437 ? -13.482 7.991 -6.597 1.00 66.88 437 GLY A C 1
ATOM 3365 O O . GLY A 1 437 ? -14.154 7.029 -6.973 1.00 66.88 437 GLY A O 1
ATOM 3366 N N . ASP A 1 438 ? -12.855 8.790 -7.465 1.00 74.00 438 ASP A N 1
ATOM 3367 C CA . ASP A 1 438 ? -12.881 8.519 -8.895 1.00 74.00 438 ASP A CA 1
ATOM 3368 C C . ASP A 1 438 ? -12.000 7.325 -9.222 1.00 74.00 438 ASP A C 1
ATOM 3370 O O . ASP A 1 438 ? -10.822 7.252 -8.869 1.00 74.00 438 ASP A O 1
ATOM 3374 N N . LEU A 1 439 ? -12.567 6.406 -9.982 1.00 76.06 439 LEU A N 1
ATOM 3375 C CA . LEU A 1 439 ? -11.874 5.250 -10.493 1.00 76.06 439 LEU A CA 1
ATOM 3376 C C . LEU A 1 439 ? -11.666 5.417 -11.992 1.00 76.06 439 LEU A C 1
ATOM 3378 O O . LEU A 1 439 ? -12.607 5.384 -12.790 1.00 76.06 439 LEU A O 1
ATOM 3382 N N . LEU A 1 440 ? -10.406 5.537 -12.390 1.00 74.12 440 LEU A N 1
ATOM 3383 C CA . LEU A 1 440 ? -10.011 5.503 -13.784 1.00 74.12 440 LEU A CA 1
ATOM 3384 C C . LEU A 1 440 ? -9.478 4.114 -14.121 1.00 74.12 440 LEU A C 1
ATOM 3386 O O . LEU A 1 440 ? -8.433 3.688 -13.629 1.00 74.12 440 LEU A O 1
ATOM 3390 N N . VAL A 1 441 ? -10.194 3.415 -14.998 1.00 74.50 441 VAL A N 1
ATOM 3391 C CA . VAL A 1 441 ? -9.747 2.143 -15.566 1.00 74.50 441 VAL A CA 1
ATOM 3392 C C . VAL A 1 441 ? -9.351 2.374 -17.017 1.00 74.50 441 VAL A C 1
ATOM 3394 O O . VAL A 1 441 ? -10.197 2.466 -17.907 1.00 74.50 441 VAL A O 1
ATOM 3397 N N . GLY A 1 442 ? -8.053 2.481 -17.260 1.00 56.34 442 GLY A N 1
ATOM 3398 C CA . GLY A 1 442 ? -7.452 2.408 -18.584 1.00 56.34 442 GLY A CA 1
ATOM 3399 C C . GLY A 1 442 ? -7.295 0.956 -19.028 1.00 56.34 442 GLY A C 1
ATOM 3400 O O . GLY A 1 442 ? -6.866 0.111 -18.253 1.00 56.34 442 GLY A O 1
ATOM 3401 N N . GLY A 1 443 ? -7.641 0.666 -20.278 1.00 54.75 443 GLY A N 1
ATOM 3402 C CA . GLY A 1 443 ? -7.426 -0.603 -20.962 1.00 54.75 443 GLY A CA 1
ATOM 3403 C C . GLY A 1 443 ? -7.054 -0.344 -22.421 1.00 54.75 443 GLY A C 1
ATOM 3404 O O . GLY A 1 443 ? -7.922 -0.154 -23.274 1.00 54.75 443 GLY A O 1
ATOM 3405 N N . GLY A 1 444 ? -5.755 -0.320 -22.729 1.00 60.06 444 GLY A N 1
ATOM 3406 C CA . GLY A 1 444 ? -5.273 -0.004 -24.079 1.00 60.06 444 GLY A CA 1
ATOM 3407 C C . GLY A 1 444 ? -5.624 1.430 -24.503 1.00 60.06 444 GLY A C 1
ATOM 3408 O O . GLY A 1 444 ? -5.170 2.379 -23.876 1.00 60.06 444 GLY A O 1
ATOM 3409 N N . ARG A 1 445 ? -6.425 1.596 -25.569 1.00 46.31 445 ARG A N 1
ATOM 3410 C CA . ARG A 1 445 ? -6.949 2.903 -26.034 1.00 46.31 445 ARG A CA 1
ATOM 3411 C C . ARG A 1 445 ? -8.282 3.302 -25.391 1.00 46.31 445 ARG A C 1
ATOM 3413 O O . ARG A 1 445 ? -8.780 4.389 -25.660 1.00 46.31 445 ARG A O 1
ATOM 3420 N N . ALA A 1 446 ? -8.880 2.421 -24.592 1.00 45.78 446 ALA A N 1
ATOM 3421 C CA . ALA A 1 446 ? -10.119 2.708 -23.892 1.00 45.78 446 ALA A CA 1
ATOM 3422 C C . ALA A 1 446 ? -9.796 3.181 -22.475 1.00 45.78 446 ALA A C 1
ATOM 3424 O O . ALA A 1 446 ? -9.044 2.534 -21.752 1.00 45.78 446 ALA A O 1
ATOM 3425 N N . MET A 1 447 ? -10.389 4.294 -22.071 1.00 60.47 447 MET A N 1
ATOM 3426 C CA . MET A 1 447 ? -10.339 4.789 -20.705 1.00 60.47 447 MET A CA 1
ATOM 3427 C C . MET A 1 447 ? -11.773 4.872 -20.207 1.00 60.47 447 MET A C 1
ATOM 3429 O O . MET A 1 447 ? -12.636 5.449 -20.868 1.00 60.47 447 MET A O 1
ATOM 3433 N N . ARG A 1 448 ? -12.041 4.261 -19.059 1.00 66.50 448 ARG A N 1
ATOM 3434 C CA . ARG A 1 448 ? -13.325 4.369 -18.382 1.00 66.50 448 ARG A CA 1
ATOM 3435 C C . ARG A 1 448 ? -13.101 5.109 -17.077 1.00 66.50 448 ARG A C 1
ATOM 3437 O O . ARG A 1 448 ? -12.594 4.536 -16.119 1.00 66.50 448 ARG A O 1
ATOM 3444 N N . HIS A 1 449 ? -13.484 6.377 -17.077 1.00 76.25 449 HIS A N 1
ATOM 3445 C CA . HIS A 1 449 ? -13.642 7.158 -15.863 1.00 76.25 449 HIS A CA 1
ATOM 3446 C C . HIS A 1 449 ? -14.966 6.776 -15.200 1.00 76.25 449 HIS A C 1
ATOM 3448 O O . HIS A 1 449 ? -16.003 6.667 -15.864 1.00 76.25 449 HIS A O 1
ATOM 3454 N N . ARG A 1 450 ? -14.926 6.523 -13.900 1.00 69.94 450 ARG A N 1
ATOM 3455 C CA . ARG A 1 450 ? -16.097 6.351 -13.052 1.00 69.94 450 ARG A CA 1
ATOM 3456 C C . ARG A 1 450 ? -15.935 7.317 -11.903 1.00 69.94 450 ARG A C 1
ATOM 3458 O O . ARG A 1 450 ? -15.017 7.134 -11.116 1.00 69.94 450 ARG A O 1
ATOM 3465 N N . SER A 1 451 ? -16.815 8.305 -11.823 1.00 68.50 451 SER A N 1
ATOM 3466 C CA . SER A 1 451 ? -16.806 9.157 -10.648 1.00 68.50 451 SER A CA 1
ATOM 3467 C C . SER A 1 451 ? -17.413 8.412 -9.467 1.00 68.50 451 SER A C 1
ATOM 3469 O O . SER A 1 451 ? -18.441 7.742 -9.622 1.00 68.50 451 SER A O 1
ATOM 3471 N N . GLY A 1 452 ? -16.730 8.466 -8.325 1.00 59.66 452 GLY A N 1
ATOM 3472 C CA . GLY A 1 452 ? -17.219 7.897 -7.070 1.00 59.66 452 GLY A CA 1
ATOM 3473 C C . GLY A 1 452 ? -18.313 8.750 -6.435 1.00 59.66 452 GLY A C 1
ATOM 3474 O O . GLY A 1 452 ? -19.158 8.217 -5.716 1.00 59.66 452 GLY A O 1
ATOM 3475 N N . VAL A 1 453 ? -18.338 10.048 -6.755 1.00 58.72 453 VAL A N 1
ATOM 3476 C CA . VAL A 1 453 ? -19.207 11.049 -6.135 1.00 58.72 453 VAL A CA 1
ATOM 3477 C C . VAL A 1 453 ? -19.872 11.889 -7.227 1.00 58.72 453 VAL A C 1
ATOM 3479 O O . VAL A 1 453 ? -19.207 12.581 -7.990 1.00 58.72 453 VAL A O 1
ATOM 3482 N N . GLN A 1 454 ? -21.200 11.828 -7.312 1.00 52.09 454 GLN A N 1
ATOM 3483 C CA . GLN A 1 454 ? -21.980 12.901 -7.924 1.00 52.09 454 GLN A CA 1
ATOM 3484 C C . GLN A 1 454 ? -22.364 13.825 -6.774 1.00 52.09 454 GLN A C 1
ATOM 3486 O O . GLN A 1 454 ? -23.260 13.483 -6.008 1.00 52.09 454 GLN A O 1
ATOM 3491 N N . ASP A 1 455 ? -21.649 14.936 -6.609 1.00 44.31 455 ASP A N 1
ATOM 3492 C CA . ASP A 1 455 ? -22.181 16.044 -5.823 1.00 44.31 455 ASP A CA 1
ATOM 3493 C C . ASP A 1 455 ? -23.337 16.602 -6.672 1.00 44.31 455 ASP A C 1
ATOM 3495 O O . ASP A 1 455 ? -23.112 17.288 -7.672 1.00 44.31 455 ASP A O 1
ATOM 3499 N N . GLU A 1 456 ? -24.574 16.211 -6.357 1.00 38.72 456 GLU A N 1
ATOM 3500 C CA . GLU A 1 456 ? -25.750 16.963 -6.795 1.00 38.72 456 GLU A CA 1
ATOM 3501 C C . GLU A 1 456 ? -25.660 18.318 -6.091 1.00 38.72 456 GLU A C 1
ATOM 3503 O O . GLU A 1 456 ? -26.089 18.489 -4.955 1.00 38.72 456 GLU A O 1
ATOM 3508 N N . PHE A 1 457 ? -24.992 19.274 -6.734 1.00 32.22 457 PHE A N 1
ATOM 3509 C CA . PHE A 1 457 ? -25.168 20.671 -6.384 1.00 32.22 457 PHE A CA 1
ATOM 3510 C C . PHE A 1 457 ? -26.604 21.032 -6.761 1.00 32.22 457 PHE A C 1
ATOM 3512 O O . PHE A 1 457 ? -26.924 21.160 -7.943 1.00 32.22 457 PHE A O 1
ATOM 3519 N N . ASP A 1 458 ? -27.456 21.159 -5.745 1.00 30.50 458 ASP A N 1
ATOM 3520 C CA . ASP A 1 458 ? -28.748 21.831 -5.825 1.00 30.50 458 ASP A CA 1
ATOM 3521 C C . ASP A 1 458 ? -28.523 23.288 -6.274 1.00 30.50 458 ASP A C 1
ATOM 3523 O O . ASP A 1 458 ? -28.371 24.206 -5.466 1.00 30.50 458 ASP A O 1
ATOM 3527 N N . GLU A 1 459 ? -28.494 23.525 -7.587 1.00 30.81 459 GLU A N 1
ATOM 3528 C CA . GLU A 1 459 ? -28.799 24.836 -8.164 1.00 30.81 459 GLU A CA 1
ATOM 3529 C C . GLU A 1 459 ? -30.311 25.076 -8.050 1.00 30.81 459 GLU A C 1
ATOM 3531 O O . GLU A 1 459 ? -31.032 25.051 -9.042 1.00 30.81 459 GLU A O 1
ATOM 3536 N N . ASP A 1 460 ? -30.815 25.281 -6.833 1.00 32.41 460 ASP A N 1
ATOM 3537 C CA . ASP A 1 460 ? -32.202 25.713 -6.643 1.00 32.41 460 ASP A CA 1
ATOM 3538 C C . ASP A 1 460 ? -32.363 26.573 -5.381 1.00 32.41 460 ASP A C 1
ATOM 3540 O O . ASP A 1 460 ? -33.067 26.249 -4.429 1.00 32.41 460 ASP A O 1
ATOM 3544 N N . SER A 1 461 ? -31.714 27.741 -5.372 1.00 32.22 461 SER A N 1
ATOM 3545 C CA . SER A 1 461 ? -32.147 28.847 -4.510 1.00 32.22 461 SER A CA 1
ATOM 3546 C C . SER A 1 461 ? -31.671 30.203 -5.028 1.00 32.22 461 SER A C 1
ATOM 3548 O O . SER A 1 461 ? -30.678 30.746 -4.559 1.00 32.22 461 SER A O 1
ATOM 3550 N N . THR A 1 462 ? -32.388 30.777 -5.992 1.00 26.78 462 THR A N 1
ATOM 3551 C CA . THR A 1 462 ? -32.659 32.229 -6.066 1.00 26.78 462 THR A CA 1
ATOM 3552 C C . THR A 1 462 ? -33.747 32.484 -7.112 1.00 26.78 462 THR A C 1
ATOM 3554 O O . THR A 1 462 ? -33.494 32.883 -8.244 1.00 26.78 462 THR A O 1
ATOM 3557 N N . SER A 1 463 ? -35.006 32.263 -6.726 1.00 29.77 463 SER A N 1
ATOM 3558 C CA . SER A 1 463 ? -36.145 32.852 -7.431 1.00 29.77 463 SER A CA 1
ATOM 3559 C C . SER A 1 463 ? -36.787 33.929 -6.556 1.00 29.77 463 SER A C 1
ATOM 3561 O O . SER A 1 463 ? -37.491 33.652 -5.589 1.00 29.77 463 SER A O 1
ATOM 3563 N N . SER A 1 464 ? -36.555 35.191 -6.914 1.00 27.16 464 SER A N 1
ATOM 3564 C CA . SER A 1 464 ? -37.412 36.308 -6.514 1.00 27.16 464 SER A CA 1
ATOM 3565 C C . SER A 1 464 ? -37.460 37.380 -7.614 1.00 27.16 464 SER A C 1
ATOM 3567 O O . SER A 1 464 ? -36.543 38.165 -7.807 1.00 27.16 464 SER A O 1
ATOM 3569 N N . SER A 1 465 ? -38.575 37.352 -8.359 1.00 25.12 465 SER A N 1
ATOM 3570 C CA . SER A 1 465 ? -39.364 38.490 -8.887 1.00 25.12 465 SER A CA 1
ATOM 3571 C C . SER A 1 465 ? -38.605 39.747 -9.372 1.00 25.12 465 SER A C 1
ATOM 3573 O O . SER A 1 465 ? -38.100 40.510 -8.554 1.00 25.12 465 SER A O 1
ATOM 3575 N N . SER A 1 466 ? -38.647 40.164 -10.647 1.00 22.84 466 SER A N 1
ATOM 3576 C CA . SER A 1 466 ? -39.769 40.841 -11.366 1.00 22.84 466 SER A CA 1
ATOM 3577 C C . SER A 1 466 ? -39.216 41.472 -12.687 1.00 22.84 466 SER A C 1
ATOM 3579 O O . SER A 1 466 ? -38.000 41.499 -12.838 1.00 22.84 466 SER A O 1
ATOM 3581 N N . PRO A 1 467 ? -39.986 42.196 -13.537 1.00 30.20 467 PRO A N 1
ATOM 3582 C CA . PRO A 1 467 ? -41.032 41.768 -14.464 1.00 30.20 467 PRO A CA 1
ATOM 3583 C C . PRO A 1 467 ? -40.751 42.157 -15.951 1.00 30.20 467 PRO A C 1
ATOM 3585 O O . PRO A 1 467 ? -39.775 42.804 -16.307 1.00 30.20 467 PRO A O 1
ATOM 3588 N N . SER A 1 468 ? -41.683 41.749 -16.813 1.00 25.91 468 SER A N 1
ATOM 3589 C CA . SER A 1 468 ? -41.839 41.914 -18.273 1.00 25.91 468 SER A CA 1
ATOM 3590 C C . SER A 1 468 ? -41.572 43.276 -18.956 1.00 25.91 468 SER A C 1
ATOM 3592 O O . SER A 1 468 ? -42.021 44.302 -18.448 1.00 25.91 468 SER A O 1
ATOM 3594 N N . ARG A 1 469 ? -41.069 43.202 -20.211 1.00 25.06 469 ARG A N 1
ATOM 3595 C CA . ARG A 1 469 ? -41.304 43.999 -21.468 1.00 25.06 469 ARG A CA 1
ATOM 3596 C C . ARG A 1 469 ? -39.960 44.120 -22.219 1.00 25.06 469 ARG A C 1
ATOM 3598 O O . ARG A 1 469 ? -38.937 44.155 -21.564 1.00 25.06 469 ARG A O 1
ATOM 3605 N N . GLU A 1 470 ? -39.801 44.195 -23.538 1.00 24.62 470 GLU A N 1
ATOM 3606 C CA . GLU A 1 470 ? -40.623 44.161 -24.752 1.00 24.62 470 GLU A CA 1
ATOM 3607 C C . GLU A 1 470 ? -39.662 43.785 -25.926 1.00 24.62 470 GLU A C 1
ATOM 3609 O O . GLU A 1 470 ? -38.459 43.999 -25.821 1.00 24.62 470 GLU A O 1
ATOM 3614 N N . LYS A 1 471 ? -40.213 43.167 -26.988 1.00 26.52 471 LYS A N 1
ATOM 3615 C CA . LYS A 1 471 ? -39.859 43.167 -28.442 1.00 26.52 471 LYS A CA 1
ATOM 3616 C C . LYS A 1 471 ? -38.526 43.834 -28.866 1.00 26.52 471 LYS A C 1
ATOM 3618 O O . LYS A 1 471 ? -38.273 44.966 -28.500 1.00 26.52 471 LYS A O 1
ATOM 3623 N N . GLU A 1 472 ? -37.708 43.231 -29.738 1.00 25.28 472 GLU A N 1
ATOM 3624 C CA . GLU A 1 472 ? -37.873 43.348 -31.205 1.00 25.28 472 GLU A CA 1
ATOM 3625 C C . GLU A 1 472 ? -37.048 42.346 -32.056 1.00 25.28 472 GLU A C 1
ATOM 3627 O O . GLU A 1 472 ? -36.030 41.796 -31.650 1.00 25.28 472 GLU A O 1
ATOM 3632 N N . SER A 1 473 ? -37.570 42.166 -33.276 1.00 23.95 473 SER A N 1
ATOM 3633 C CA . SER A 1 473 ? -37.115 41.499 -34.512 1.00 23.95 473 SER A CA 1
ATOM 3634 C C . SER A 1 473 ? -35.611 41.567 -34.849 1.00 23.95 473 SER A C 1
ATOM 3636 O O . SER A 1 473 ? -34.966 42.567 -34.580 1.00 23.95 473 SER A O 1
ATOM 3638 N N . SER A 1 474 ? -34.989 40.639 -35.584 1.00 26.12 474 SER A N 1
ATOM 3639 C CA . SER A 1 474 ? -35.330 40.231 -36.956 1.00 26.12 474 SER A CA 1
ATOM 3640 C C . SER A 1 474 ? -34.388 39.107 -37.438 1.00 26.12 474 SER A C 1
ATOM 3642 O O . SER A 1 474 ? -33.184 39.120 -37.211 1.00 26.12 474 SER A O 1
ATOM 3644 N N . THR A 1 475 ? -34.968 38.124 -38.122 1.00 22.83 475 THR A N 1
ATOM 3645 C CA . THR A 1 475 ? -34.333 37.159 -39.046 1.00 22.83 475 THR A CA 1
ATOM 3646 C C . THR A 1 475 ? -33.895 37.865 -40.361 1.00 22.83 475 THR A C 1
ATOM 3648 O O . THR A 1 475 ? -34.193 39.053 -40.470 1.00 22.83 475 THR A O 1
ATOM 3651 N N . PRO A 1 476 ? -33.422 37.213 -41.459 1.00 34.59 476 PRO A N 1
ATOM 3652 C CA . PRO A 1 476 ? -32.946 35.826 -41.664 1.00 34.59 476 PRO A CA 1
ATOM 3653 C C . PRO A 1 476 ? -31.708 35.666 -42.615 1.00 34.59 476 PRO A C 1
ATOM 3655 O O . PRO A 1 476 ? -31.542 36.441 -43.546 1.00 34.59 476 PRO A O 1
ATOM 3658 N N . LEU A 1 477 ? -31.018 34.510 -42.513 1.00 23.58 477 LEU A N 1
ATOM 3659 C CA . LEU A 1 477 ? -30.556 33.648 -43.641 1.00 23.58 477 LEU A CA 1
ATOM 3660 C C . LEU A 1 477 ? -29.482 34.197 -44.644 1.00 23.58 477 LEU A C 1
ATOM 3662 O O . LEU A 1 477 ? -29.236 35.391 -44.706 1.00 23.58 477 LEU A O 1
ATOM 3666 N N . PRO A 1 478 ? -28.917 33.387 -45.574 1.00 34.69 478 PRO A N 1
ATOM 3667 C CA . PRO A 1 478 ? -28.620 31.947 -45.515 1.00 34.69 478 PRO A CA 1
ATOM 3668 C C . PRO A 1 478 ? -27.358 31.466 -46.300 1.00 34.69 478 PRO A C 1
ATOM 3670 O O . PRO A 1 478 ? -26.761 32.188 -47.089 1.00 34.69 478 PRO A O 1
ATOM 3673 N N . ASN A 1 479 ? -27.128 30.145 -46.228 1.00 26.08 479 ASN A N 1
ATOM 3674 C CA . ASN A 1 479 ? -27.177 29.204 -47.369 1.00 26.08 479 ASN A CA 1
ATOM 3675 C C . ASN A 1 479 ? -25.900 28.543 -47.937 1.00 26.08 479 ASN A C 1
ATOM 3677 O O . ASN A 1 479 ? -24.999 29.197 -48.446 1.00 26.08 479 ASN A O 1
ATOM 3681 N N . LEU A 1 480 ? -26.075 27.215 -48.099 1.00 23.42 480 LEU A N 1
ATOM 3682 C CA . LEU A 1 480 ? -25.670 26.346 -49.226 1.00 23.42 480 LEU A CA 1
ATOM 3683 C C . LEU A 1 480 ? -24.202 25.874 -49.218 1.00 23.42 480 LEU A C 1
ATOM 3685 O O . LEU A 1 480 ? -23.295 26.643 -48.963 1.00 23.42 480 LEU A O 1
ATOM 3689 N N . ARG A 1 481 ? -23.860 24.618 -49.535 1.00 23.64 481 ARG A N 1
ATOM 3690 C CA . ARG A 1 481 ? -24.522 23.556 -50.321 1.00 23.64 481 ARG A CA 1
ATOM 3691 C C . ARG A 1 481 ? -23.803 22.226 -49.984 1.00 23.64 481 ARG A C 1
ATOM 3693 O O . ARG A 1 481 ? -22.591 22.233 -49.841 1.00 23.64 481 ARG A O 1
ATOM 3700 N N . VAL A 1 482 ? -24.514 21.146 -49.647 1.00 23.44 482 VAL A N 1
ATOM 3701 C CA . VAL A 1 482 ? -25.003 20.058 -50.535 1.00 23.44 482 VAL A CA 1
ATOM 3702 C C . VAL A 1 482 ? -24.008 18.893 -50.725 1.00 23.44 482 VAL A C 1
ATOM 3704 O O . VAL A 1 482 ? -22.893 19.064 -51.197 1.00 23.44 482 VAL A O 1
ATOM 3707 N N . SER A 1 483 ? -24.501 17.708 -50.335 1.00 25.62 483 SER A N 1
ATOM 3708 C CA . SER A 1 483 ? -24.085 16.312 -50.608 1.00 25.62 483 SER A CA 1
ATOM 3709 C C . SER A 1 483 ? -24.238 15.968 -52.122 1.00 25.62 483 SER A C 1
ATOM 3711 O O . SER A 1 483 ? -24.232 16.910 -52.906 1.00 25.62 483 SER A O 1
ATOM 3713 N N . PRO A 1 484 ? -24.508 14.737 -52.635 1.00 45.97 484 PRO A N 1
ATOM 3714 C CA . PRO A 1 484 ? -24.457 13.349 -52.122 1.00 45.97 484 PRO A CA 1
ATOM 3715 C C . PRO A 1 484 ? -23.903 12.311 -53.150 1.00 45.97 484 PRO A C 1
ATOM 3717 O O . PRO A 1 484 ? -23.602 12.649 -54.290 1.00 45.97 484 PRO A O 1
ATOM 3720 N N . ASN A 1 485 ? -23.840 11.023 -52.769 1.00 24.14 485 ASN A N 1
ATOM 3721 C CA . ASN A 1 485 ? -24.356 9.851 -53.524 1.00 24.14 485 ASN A CA 1
ATOM 3722 C C . ASN A 1 485 ? -23.890 8.531 -52.874 1.00 24.14 485 ASN A C 1
ATOM 3724 O O . ASN A 1 485 ? -22.819 8.498 -52.285 1.00 24.14 485 ASN A O 1
ATOM 3728 N N . SER A 1 486 ? -24.496 7.367 -53.112 1.00 27.61 486 SER A N 1
ATOM 3729 C CA . SER A 1 486 ? -25.858 6.823 -52.934 1.00 27.61 486 SER A CA 1
ATOM 3730 C C . SER A 1 486 ? -25.783 5.327 -53.333 1.00 27.61 486 SER A C 1
ATOM 3732 O O . SER A 1 486 ? -24.758 4.893 -53.853 1.00 27.61 486 SER A O 1
ATOM 3734 N N . GLN A 1 487 ? -26.889 4.587 -53.143 1.00 27.33 487 GLN A N 1
ATOM 3735 C CA . GLN A 1 487 ? -27.174 3.167 -53.470 1.00 27.33 487 GLN A CA 1
ATOM 3736 C C . GLN A 1 487 ? -26.906 2.183 -52.312 1.00 27.33 487 GLN A C 1
ATOM 3738 O O . GLN A 1 487 ? -25.786 2.056 -51.846 1.00 27.33 487 GLN A O 1
ATOM 3743 N N . GLY A 1 488 ? -27.865 1.430 -51.767 1.00 22.89 488 GLY A N 1
ATOM 3744 C CA . GLY A 1 488 ? -29.275 1.215 -52.092 1.00 22.89 488 GLY A CA 1
ATOM 3745 C C . GLY A 1 488 ? -29.627 -0.258 -51.847 1.00 22.89 488 GLY A C 1
ATOM 3746 O O . GLY A 1 488 ? -28.971 -1.116 -52.416 1.00 22.89 488 GLY A O 1
ATOM 3747 N N . LEU A 1 489 ? -30.634 -0.553 -51.017 1.00 23.95 489 LEU A N 1
ATOM 3748 C CA . LEU A 1 489 ? -31.734 -1.473 -51.347 1.00 23.95 489 LEU A CA 1
ATOM 3749 C C . LEU A 1 489 ? -32.779 -1.494 -50.220 1.00 23.95 489 LEU A C 1
ATOM 3751 O O . LEU A 1 489 ? -32.479 -1.685 -49.046 1.00 23.95 489 LEU A O 1
ATOM 3755 N N . THR A 1 490 ? -34.025 -1.297 -50.628 1.00 22.73 490 THR A N 1
ATOM 3756 C CA . THR A 1 490 ? -35.257 -1.288 -49.838 1.00 22.73 490 THR A CA 1
ATOM 3757 C C . THR A 1 490 ? -35.998 -2.616 -49.977 1.00 22.73 490 THR A C 1
ATOM 3759 O O . THR A 1 490 ? -36.088 -3.139 -51.087 1.00 22.73 490 THR A O 1
ATOM 3762 N N . THR A 1 491 ? -36.684 -3.087 -48.932 1.00 24.44 491 THR A N 1
ATOM 3763 C CA . THR A 1 491 ? -37.951 -3.823 -49.106 1.00 24.44 491 THR A CA 1
ATOM 3764 C C . THR A 1 491 ? -38.912 -3.522 -47.952 1.00 24.44 491 THR A C 1
ATOM 3766 O O . THR A 1 491 ? -38.524 -3.371 -46.800 1.00 24.44 491 THR A O 1
ATOM 3769 N N . VAL A 1 492 ? -40.169 -3.347 -48.339 1.00 24.05 492 VAL A N 1
ATOM 3770 C CA . VAL A 1 492 ? -41.330 -2.766 -47.653 1.00 24.05 492 VAL A CA 1
ATOM 3771 C C . VAL A 1 492 ? -42.124 -3.848 -46.904 1.00 24.05 492 VAL A C 1
ATOM 3773 O O . VAL A 1 492 ? -42.195 -4.953 -47.423 1.00 24.05 492 VAL A O 1
ATOM 3776 N N . MET A 1 493 ? -42.801 -3.530 -45.781 1.00 24.22 493 MET A N 1
ATOM 3777 C CA . MET A 1 493 ? -44.250 -3.800 -45.590 1.00 24.22 493 MET A CA 1
ATOM 3778 C C . MET A 1 493 ? -44.872 -3.280 -44.266 1.00 24.22 493 MET A C 1
ATOM 3780 O O . MET A 1 493 ? -44.546 -3.728 -43.178 1.00 24.22 493 MET A O 1
ATOM 3784 N N . LYS A 1 494 ? -45.847 -2.373 -44.465 1.00 24.69 494 LYS A N 1
ATOM 3785 C CA . LYS A 1 494 ? -47.185 -2.175 -43.850 1.00 24.69 494 LYS A CA 1
ATOM 3786 C C . LYS A 1 494 ? -47.395 -1.940 -42.334 1.00 24.69 494 LYS A C 1
ATOM 3788 O O . LYS A 1 494 ? -47.083 -2.749 -41.475 1.00 24.69 494 LYS A O 1
ATOM 3793 N N . LYS A 1 495 ? -48.116 -0.831 -42.089 1.00 25.66 495 LYS A N 1
ATOM 3794 C CA . LYS A 1 495 ? -48.794 -0.377 -40.860 1.00 25.66 495 LYS A CA 1
ATOM 3795 C C . LYS A 1 495 ? -49.916 -1.321 -40.396 1.00 25.66 495 LYS A C 1
ATOM 3797 O O . LYS A 1 495 ? -50.690 -1.798 -41.222 1.00 25.66 495 LYS A O 1
ATOM 3802 N N . GLY A 1 496 ? -50.105 -1.387 -39.078 1.00 24.27 496 GLY A N 1
ATOM 3803 C CA . GLY A 1 496 ? -51.361 -1.732 -38.405 1.00 24.27 496 GLY A CA 1
ATOM 3804 C C . GLY A 1 496 ? -51.325 -1.224 -36.959 1.00 24.27 496 GLY A C 1
ATOM 3805 O O . GLY A 1 496 ? -50.395 -1.549 -36.228 1.00 24.27 496 GLY A O 1
ATOM 3806 N N . SER A 1 497 ? -52.277 -0.373 -36.568 1.00 24.98 497 SER A N 1
ATOM 3807 C CA . SER A 1 497 ? -52.408 0.146 -35.203 1.00 24.98 497 SER A CA 1
ATOM 3808 C C . SER A 1 497 ? -53.294 -0.758 -34.352 1.00 24.98 497 SER A C 1
ATOM 3810 O O . SER A 1 497 ? -54.404 -1.075 -34.769 1.00 24.98 497 SER A O 1
ATOM 3812 N N . SER A 1 498 ? -52.869 -1.060 -33.124 1.00 25.38 498 SER A N 1
ATOM 3813 C CA . SER A 1 498 ? -53.774 -1.393 -32.016 1.00 25.38 498 SER A CA 1
ATOM 3814 C C . SER A 1 498 ? -53.040 -1.312 -30.672 1.00 25.38 498 SER A C 1
ATOM 3816 O O . SER A 1 498 ? -52.120 -2.076 -30.408 1.00 25.38 498 SER A O 1
ATOM 3818 N N . THR A 1 499 ? -53.458 -0.335 -29.869 1.00 25.59 499 THR A N 1
ATOM 3819 C CA . THR A 1 499 ? -53.650 -0.357 -28.407 1.00 25.59 499 THR A CA 1
ATOM 3820 C C . THR A 1 499 ? -52.903 -1.376 -27.527 1.00 25.59 499 THR A C 1
ATOM 3822 O O . THR A 1 499 ? -53.095 -2.581 -27.653 1.00 25.59 499 THR A O 1
ATOM 3825 N N . ALA A 1 500 ? -52.301 -0.807 -26.472 1.00 26.38 500 ALA A N 1
ATOM 3826 C CA . ALA A 1 500 ? -52.126 -1.320 -25.105 1.00 26.38 500 ALA A CA 1
ATOM 3827 C C . ALA A 1 500 ? -50.717 -1.788 -24.677 1.00 26.38 500 ALA A C 1
ATOM 3829 O O . ALA A 1 500 ? -50.117 -2.681 -25.261 1.00 26.38 500 ALA A O 1
ATOM 3830 N N . ARG A 1 501 ? -50.307 -1.221 -23.526 1.00 26.34 501 ARG A N 1
ATOM 3831 C CA . ARG A 1 501 ? -49.201 -1.585 -22.616 1.00 26.34 501 ARG A CA 1
ATOM 3832 C C . ARG A 1 501 ? -47.790 -1.160 -23.036 1.00 26.34 501 ARG A C 1
ATOM 3834 O O . ARG A 1 501 ? -47.001 -1.947 -23.543 1.00 26.34 501 ARG A O 1
ATOM 3841 N N . GLY A 1 502 ? -47.443 0.079 -22.680 1.00 25.00 502 GLY A N 1
ATOM 3842 C CA . GLY A 1 502 ? -46.054 0.505 -22.525 1.00 25.00 502 GLY A CA 1
ATOM 3843 C C . GLY A 1 502 ? -45.440 -0.167 -21.300 1.00 25.00 502 GLY A C 1
ATOM 3844 O O . GLY A 1 502 ? -45.630 0.275 -20.171 1.00 25.00 502 GLY A O 1
ATOM 3845 N N . SER A 1 503 ? -44.752 -1.277 -21.542 1.00 25.80 503 SER A N 1
ATOM 3846 C CA . SER A 1 503 ? -43.834 -1.918 -20.613 1.00 25.80 503 SER A CA 1
ATOM 3847 C C . SER A 1 503 ? -42.715 -0.951 -20.235 1.00 25.80 503 SER A C 1
ATOM 3849 O O . SER A 1 503 ? -42.013 -0.450 -21.115 1.00 25.80 503 SER A O 1
ATOM 3851 N N . VAL A 1 504 ? -42.508 -0.760 -18.933 1.00 28.58 504 VAL A N 1
ATOM 3852 C CA . VAL A 1 504 ? -41.252 -0.256 -18.375 1.00 28.58 504 VAL A CA 1
ATOM 3853 C C . VAL A 1 504 ? -40.135 -1.153 -18.910 1.00 28.58 504 VAL A C 1
ATOM 3855 O O . VAL A 1 504 ? -40.046 -2.329 -18.550 1.00 28.58 504 VAL A O 1
ATOM 3858 N N . GLN A 1 505 ? -39.319 -0.628 -19.825 1.00 28.72 505 GLN A N 1
ATOM 3859 C CA . GLN A 1 505 ? -38.074 -1.276 -20.203 1.00 28.72 505 GLN A CA 1
ATOM 3860 C C . GLN A 1 505 ? -37.159 -1.221 -18.984 1.00 28.72 505 GLN A C 1
ATOM 3862 O O . GLN A 1 505 ? -36.541 -0.208 -18.675 1.00 28.72 505 GLN A O 1
ATOM 3867 N N . HIS A 1 506 ? -37.127 -2.340 -18.266 1.00 28.61 506 HIS A N 1
ATOM 3868 C CA . HIS A 1 506 ? -36.030 -2.695 -17.390 1.00 28.61 506 HIS A CA 1
ATOM 3869 C C . HIS A 1 506 ? -34.742 -2.635 -18.207 1.00 28.61 506 HIS A C 1
ATOM 3871 O O . HIS A 1 506 ? -34.453 -3.548 -18.986 1.00 28.61 506 HIS A O 1
ATOM 3877 N N . ASP A 1 507 ? -33.969 -1.574 -18.003 1.00 27.48 507 ASP A N 1
ATOM 3878 C CA . ASP A 1 507 ? -32.585 -1.516 -18.435 1.00 27.48 507 ASP A CA 1
ATOM 3879 C C . ASP A 1 507 ? -31.802 -2.539 -17.597 1.00 27.48 507 ASP A C 1
ATOM 3881 O O . ASP A 1 507 ? -31.391 -2.315 -16.454 1.00 27.48 507 ASP A O 1
ATOM 3885 N N . ARG A 1 508 ? -31.731 -3.766 -18.117 1.00 33.00 508 ARG A N 1
ATOM 3886 C CA . ARG A 1 508 ? -30.953 -4.856 -17.537 1.00 33.00 508 ARG A CA 1
ATOM 3887 C C . ARG A 1 508 ? -29.487 -4.632 -17.897 1.00 33.00 508 ARG A C 1
ATOM 3889 O O . ARG A 1 508 ? -28.971 -5.262 -18.813 1.00 33.00 508 ARG A O 1
ATOM 3896 N N . SER A 1 509 ? -28.793 -3.831 -17.091 1.00 30.67 509 SER A N 1
ATOM 3897 C CA . SER A 1 509 ? -27.349 -3.990 -16.883 1.00 30.67 509 SER A CA 1
ATOM 3898 C C . SER A 1 509 ? -27.088 -4.628 -15.506 1.00 30.67 509 SER A C 1
ATOM 3900 O O . SER A 1 509 ? -26.994 -3.919 -14.499 1.00 30.67 509 SER A O 1
ATOM 3902 N N . PRO A 1 510 ? -26.986 -5.964 -15.396 1.00 40.94 510 PRO A N 1
ATOM 3903 C CA . PRO A 1 510 ? -26.593 -6.612 -14.154 1.00 40.94 510 PRO A CA 1
ATOM 3904 C C . PRO A 1 510 ? -25.061 -6.722 -14.114 1.00 40.94 510 PRO A C 1
ATOM 3906 O O . PRO A 1 510 ? -24.509 -7.540 -14.838 1.00 40.94 510 PRO A O 1
ATOM 3909 N N . SER A 1 511 ? -24.373 -5.885 -13.315 1.00 42.69 511 SER A N 1
ATOM 3910 C CA . SER A 1 511 ? -23.021 -6.177 -12.763 1.00 42.69 511 SER A CA 1
ATOM 3911 C C . SER A 1 511 ? -22.353 -5.019 -11.990 1.00 42.69 511 SER A C 1
ATOM 3913 O O . SER A 1 511 ? -21.406 -5.285 -11.254 1.00 42.69 511 SER A O 1
ATOM 3915 N N . THR A 1 512 ? -22.778 -3.754 -12.108 1.00 43.22 512 THR A N 1
ATOM 3916 C CA . THR A 1 512 ? -21.984 -2.601 -11.600 1.00 43.22 512 THR A CA 1
ATOM 3917 C C . THR A 1 512 ? -22.411 -2.017 -10.249 1.00 43.22 512 THR A C 1
ATOM 3919 O O . THR A 1 512 ? -21.612 -1.323 -9.625 1.00 43.22 512 THR A O 1
ATOM 3922 N N . ARG A 1 513 ? -23.616 -2.328 -9.750 1.00 51.56 513 ARG A N 1
ATOM 3923 C CA . ARG A 1 513 ? -24.066 -1.938 -8.396 1.00 51.56 513 ARG A CA 1
ATOM 3924 C C . ARG A 1 513 ? -23.151 -2.401 -7.245 1.00 51.56 513 ARG A C 1
ATOM 3926 O O . ARG A 1 513 ? -22.952 -1.597 -6.340 1.00 51.56 513 ARG A O 1
ATOM 3933 N N . PRO A 1 514 ? -22.575 -3.624 -7.241 1.00 56.78 514 PRO A N 1
ATOM 3934 C CA . PRO A 1 514 ? -21.734 -4.053 -6.124 1.00 56.78 514 PRO A CA 1
ATOM 3935 C C . PRO A 1 514 ? -20.435 -3.252 -6.025 1.00 56.78 514 PRO A C 1
ATOM 3937 O O . PRO A 1 514 ? -20.004 -2.968 -4.919 1.00 56.78 514 PRO A O 1
ATOM 3940 N N . VAL A 1 515 ? -19.845 -2.828 -7.150 1.00 57.22 515 VAL A N 1
ATOM 3941 C CA . VAL A 1 515 ? -18.596 -2.050 -7.122 1.00 57.22 515 VAL A CA 1
ATOM 3942 C C . VAL A 1 515 ? -18.836 -0.685 -6.489 1.00 57.22 515 VAL A C 1
ATOM 3944 O O . VAL A 1 515 ? -18.138 -0.350 -5.551 1.00 57.22 515 VAL A O 1
ATOM 3947 N N . ILE A 1 516 ? -19.858 0.059 -6.931 1.00 61.44 516 ILE A N 1
ATOM 3948 C CA . ILE A 1 516 ? -20.178 1.392 -6.382 1.00 61.44 516 ILE A CA 1
ATOM 3949 C C . ILE A 1 516 ? -20.471 1.319 -4.881 1.00 61.44 516 ILE A C 1
ATOM 3951 O O . ILE A 1 516 ? -20.039 2.189 -4.137 1.00 61.44 516 ILE A O 1
ATOM 3955 N N . ARG A 1 517 ? -21.166 0.269 -4.433 1.00 63.47 517 ARG A N 1
ATOM 3956 C CA . ARG A 1 517 ? -21.407 0.041 -3.007 1.00 63.47 517 ARG A CA 1
ATOM 3957 C C . ARG A 1 517 ? -20.100 -0.177 -2.240 1.00 63.47 517 ARG A C 1
ATOM 3959 O O . ARG A 1 517 ? -19.883 0.497 -1.250 1.00 63.47 517 ARG A O 1
ATOM 3966 N N . VAL A 1 518 ? -19.197 -1.014 -2.756 1.00 67.56 518 VAL A N 1
ATOM 3967 C CA . VAL A 1 518 ? -17.865 -1.223 -2.158 1.00 67.56 518 VAL A CA 1
ATOM 3968 C C . VAL A 1 518 ? -17.045 0.071 -2.109 1.00 67.56 518 VAL A C 1
ATOM 3970 O O . VAL A 1 518 ? -16.302 0.261 -1.160 1.00 67.56 518 VAL A O 1
ATOM 3973 N N . LEU A 1 519 ? -17.180 0.964 -3.098 1.00 67.75 519 LEU A N 1
ATOM 3974 C CA . LEU A 1 519 ? -16.459 2.245 -3.096 1.00 67.75 519 LEU A CA 1
ATOM 3975 C C . LEU A 1 519 ? -17.030 3.216 -2.060 1.00 67.75 519 LEU A C 1
ATOM 3977 O O . LEU A 1 519 ? -16.274 3.949 -1.442 1.00 67.75 519 LEU A O 1
ATOM 3981 N N . ARG A 1 520 ? -18.357 3.230 -1.887 1.00 68.25 520 ARG A N 1
ATOM 3982 C CA . ARG A 1 520 ? -19.032 4.058 -0.876 1.00 68.25 520 ARG A CA 1
ATOM 3983 C C . ARG A 1 520 ? -18.752 3.580 0.544 1.00 68.25 520 ARG A C 1
ATOM 3985 O O . ARG A 1 520 ? -18.607 4.413 1.426 1.00 68.25 520 ARG A O 1
ATOM 3992 N N . ASP A 1 521 ? -18.652 2.268 0.727 1.00 68.44 521 ASP A N 1
ATOM 3993 C CA . ASP A 1 521 ? -18.362 1.636 2.015 1.00 68.44 521 ASP A CA 1
ATOM 3994 C C . ASP A 1 521 ? -16.839 1.621 2.330 1.00 68.44 521 ASP A C 1
ATOM 3996 O O . ASP A 1 521 ? -16.420 1.021 3.318 1.00 68.44 521 ASP A O 1
ATOM 4000 N N . ASP A 1 522 ? -15.990 2.239 1.491 1.00 82.19 522 ASP A N 1
ATOM 4001 C CA . ASP A 1 522 ? -14.547 2.367 1.737 1.00 82.19 522 ASP A CA 1
ATOM 4002 C C . ASP A 1 522 ? -14.253 3.426 2.810 1.00 82.19 522 ASP A C 1
ATOM 4004 O O . ASP A 1 522 ? -14.839 4.512 2.814 1.00 82.19 522 ASP A O 1
ATOM 4008 N N . ILE A 1 523 ? -13.276 3.146 3.678 1.00 85.94 523 ILE A N 1
ATOM 4009 C CA . ILE A 1 523 ? -12.936 4.011 4.813 1.00 85.94 523 ILE A CA 1
ATOM 4010 C C . ILE A 1 523 ? -12.544 5.435 4.395 1.00 85.94 523 ILE A C 1
ATOM 4012 O O . ILE A 1 523 ? -12.826 6.382 5.125 1.00 85.94 523 ILE A O 1
ATOM 4016 N N . LEU A 1 524 ? -11.942 5.633 3.217 1.00 86.00 524 LEU A N 1
ATOM 4017 C CA . LEU A 1 524 ? -11.613 6.974 2.724 1.00 86.00 524 LEU A CA 1
ATOM 4018 C C . LEU A 1 524 ? -12.878 7.790 2.450 1.00 86.00 524 LEU A C 1
ATOM 4020 O O . LEU A 1 524 ? -12.918 8.985 2.751 1.00 86.00 524 LEU A O 1
ATOM 4024 N N . MET A 1 525 ? -13.914 7.148 1.904 1.00 82.69 525 MET A N 1
ATOM 4025 C CA . MET A 1 525 ? -15.196 7.799 1.643 1.00 82.69 525 MET A CA 1
ATOM 4026 C C . MET A 1 525 ? -15.955 8.055 2.943 1.00 82.69 525 MET A C 1
ATOM 4028 O O . MET A 1 525 ? -16.502 9.145 3.101 1.00 82.69 525 MET A O 1
ATOM 4032 N N . THR A 1 526 ? -15.899 7.129 3.905 1.00 84.81 526 THR A N 1
ATOM 4033 C CA . THR A 1 526 ? -16.428 7.343 5.261 1.00 84.81 526 THR A CA 1
ATOM 4034 C C . THR A 1 526 ? -15.749 8.533 5.944 1.00 84.81 526 THR A C 1
ATOM 4036 O O . THR A 1 526 ? -16.427 9.431 6.435 1.00 84.81 526 THR A O 1
ATOM 4039 N N . MET A 1 527 ? -14.413 8.623 5.914 1.00 88.75 527 MET A N 1
ATOM 4040 C CA . MET A 1 527 ? -13.686 9.755 6.507 1.00 88.75 527 MET A CA 1
ATOM 4041 C C . MET A 1 527 ? -14.049 11.093 5.841 1.00 88.75 527 MET A C 1
ATOM 4043 O O . MET A 1 527 ? -14.199 12.114 6.521 1.00 88.75 527 MET A O 1
ATOM 4047 N N . ARG A 1 528 ? -14.233 11.102 4.511 1.00 86.62 528 ARG A N 1
ATOM 4048 C CA . ARG A 1 528 ? -14.711 12.283 3.775 1.00 86.62 528 ARG A CA 1
ATOM 4049 C C . ARG A 1 528 ? -16.132 12.664 4.195 1.00 86.62 528 ARG A C 1
ATOM 4051 O O . ARG A 1 528 ? -16.368 13.836 4.476 1.00 86.62 528 ARG A O 1
ATOM 4058 N N . ALA A 1 529 ? -17.054 11.702 4.249 1.00 84.44 529 ALA A N 1
ATOM 4059 C CA . ALA A 1 529 ? -18.446 11.922 4.642 1.00 84.44 529 ALA A CA 1
ATOM 4060 C C . ALA A 1 529 ? -18.540 12.490 6.064 1.00 84.44 529 ALA A C 1
ATOM 4062 O O . ALA A 1 529 ? -19.158 13.532 6.267 1.00 84.44 529 ALA A O 1
ATOM 4063 N N . ARG A 1 530 ? -17.810 11.896 7.016 1.00 87.75 530 ARG A N 1
ATOM 4064 C CA . ARG A 1 530 ? -17.673 12.409 8.385 1.00 87.75 530 ARG A CA 1
ATOM 4065 C C . ARG A 1 530 ? -17.151 13.839 8.413 1.00 87.75 530 ARG A C 1
ATOM 4067 O O . ARG A 1 530 ? -17.712 14.683 9.105 1.00 87.75 530 ARG A O 1
ATOM 4074 N N . CYS A 1 531 ? -16.104 14.141 7.643 1.00 89.00 531 CYS A N 1
ATOM 4075 C CA . CYS A 1 531 ? -15.552 15.495 7.574 1.00 89.00 531 CYS A CA 1
ATOM 4076 C C . CYS A 1 531 ? -16.588 16.515 7.069 1.00 89.00 531 CYS A C 1
ATOM 4078 O O . CYS A 1 531 ? -16.706 17.597 7.644 1.00 89.00 531 CYS A O 1
ATOM 4080 N N . LEU A 1 532 ? -17.362 16.163 6.036 1.00 86.56 532 LEU A N 1
ATOM 4081 C CA . LEU A 1 532 ? -18.437 17.005 5.497 1.00 86.56 532 LEU A CA 1
ATOM 4082 C C . LEU A 1 532 ? -19.602 17.173 6.481 1.00 86.56 532 LEU A C 1
ATOM 4084 O O . LEU A 1 532 ? -20.172 18.256 6.563 1.00 86.56 532 LEU A O 1
ATOM 4088 N N . ALA A 1 533 ? -19.900 16.143 7.273 1.00 85.94 533 ALA A N 1
ATOM 4089 C CA . ALA A 1 533 ? -20.866 16.204 8.367 1.00 85.94 533 ALA A CA 1
ATOM 4090 C C . ALA A 1 533 ? -20.353 16.989 9.596 1.00 85.94 533 ALA A C 1
ATOM 4092 O O . ALA A 1 533 ? -21.080 17.157 10.572 1.00 85.94 533 ALA A O 1
ATOM 4093 N N . GLY A 1 534 ? -19.110 17.489 9.561 1.00 86.06 534 GLY A N 1
ATOM 4094 C CA . GLY A 1 534 ? -18.529 18.326 10.611 1.00 86.06 534 GLY A CA 1
ATOM 4095 C C . GLY A 1 534 ? -17.707 17.580 11.664 1.00 86.06 534 GLY A C 1
ATOM 4096 O O . GLY A 1 534 ? -17.400 18.165 12.702 1.00 86.06 534 GLY A O 1
ATOM 4097 N N . TYR A 1 535 ? -17.327 16.321 11.420 1.00 89.50 535 TYR A N 1
ATOM 4098 C CA . TYR A 1 535 ? -16.496 15.525 12.331 1.00 89.50 535 TYR A CA 1
ATOM 4099 C C . TYR A 1 535 ? -15.102 16.146 12.495 1.00 89.50 535 TYR A C 1
ATOM 4101 O O . TYR A 1 535 ? -14.246 16.056 11.606 1.00 89.50 535 TYR A O 1
ATOM 4109 N N . ASN A 1 536 ? -14.890 16.828 13.621 1.00 88.12 536 ASN A N 1
ATOM 4110 C CA . ASN A 1 536 ? -13.706 17.647 13.873 1.00 88.12 536 ASN A CA 1
ATOM 4111 C C . ASN A 1 536 ? -13.445 17.829 15.384 1.00 88.12 536 ASN A C 1
ATOM 4113 O O . ASN A 1 536 ? -14.179 17.310 16.226 1.00 88.12 536 ASN A O 1
ATOM 4117 N N . ILE A 1 537 ? -12.388 18.554 15.755 1.00 87.25 537 ILE A N 1
ATOM 4118 C CA . ILE A 1 537 ? -12.068 18.857 17.156 1.00 87.25 537 ILE A CA 1
ATOM 4119 C C . ILE A 1 537 ? -13.140 19.800 17.743 1.00 87.25 537 ILE A C 1
ATOM 4121 O O . ILE A 1 537 ? -13.551 20.776 17.124 1.00 87.25 537 ILE A O 1
ATOM 4125 N N . GLY A 1 538 ? -13.611 19.528 18.963 1.00 70.44 538 GLY A N 1
ATOM 4126 C CA . GLY A 1 538 ? -14.518 20.434 19.687 1.00 70.44 538 GLY A CA 1
ATOM 4127 C C . GLY A 1 538 ? -15.974 20.471 19.196 1.00 70.44 538 GLY A C 1
ATOM 4128 O O . GLY A 1 538 ? -16.750 21.278 19.702 1.00 70.44 538 GLY A O 1
ATOM 4129 N N . GLN A 1 539 ? -16.356 19.611 18.247 1.00 74.19 539 GLN A N 1
ATOM 4130 C CA . GLN A 1 539 ? -17.750 19.383 17.851 1.00 74.19 539 GLN A CA 1
ATOM 4131 C C . GLN A 1 539 ? -18.348 18.184 18.598 1.00 74.19 539 GLN A C 1
ATOM 4133 O O . GLN A 1 539 ? -17.623 17.335 19.123 1.00 74.19 539 GLN A O 1
ATOM 4138 N N . ASP A 1 540 ? -19.681 18.090 18.628 1.00 79.50 540 ASP A N 1
ATOM 4139 C CA . ASP A 1 540 ? -20.396 16.946 19.209 1.00 79.50 540 ASP A CA 1
ATOM 4140 C C . ASP A 1 540 ? -20.350 15.736 18.257 1.00 79.50 540 ASP A C 1
ATOM 4142 O O . ASP A 1 540 ? -21.342 15.328 17.650 1.00 79.50 540 ASP A O 1
ATOM 4146 N N . ASN A 1 541 ? -19.147 15.170 18.116 1.00 84.06 541 ASN A N 1
ATOM 4147 C CA . ASN A 1 541 ? -18.840 14.038 17.241 1.00 84.06 541 ASN A CA 1
ATOM 4148 C C . ASN A 1 541 ? -19.712 12.807 17.534 1.00 84.06 541 ASN A C 1
ATOM 4150 O O . ASN A 1 541 ? -19.931 11.983 16.651 1.00 84.06 541 ASN A O 1
ATOM 4154 N N . HIS A 1 542 ? -20.238 12.686 18.755 1.00 79.06 542 HIS A N 1
ATOM 4155 C CA . HIS A 1 542 ? -21.160 11.618 19.125 1.00 79.06 542 HIS A CA 1
ATOM 4156 C C . HIS A 1 542 ? -22.471 11.684 18.327 1.00 79.06 542 HIS A C 1
ATOM 4158 O O . HIS A 1 542 ? -22.923 10.656 17.824 1.00 79.06 542 HIS A O 1
ATOM 4164 N N . LYS A 1 543 ? -23.065 12.876 18.174 1.00 79.50 543 LYS A N 1
ATOM 4165 C CA . LYS A 1 543 ? -24.310 13.054 17.407 1.00 79.50 543 LYS A CA 1
ATOM 4166 C C . LYS A 1 543 ? -24.108 12.805 15.918 1.00 79.50 543 LYS A C 1
ATOM 4168 O O . LYS A 1 543 ? -24.891 12.077 15.320 1.00 79.50 543 LYS A O 1
ATOM 4173 N N . ILE A 1 544 ? -23.018 13.336 15.364 1.00 80.94 544 ILE A N 1
ATOM 4174 C CA . ILE A 1 544 ? -22.662 13.183 13.945 1.00 80.94 544 ILE A CA 1
ATOM 4175 C C . ILE A 1 544 ? -22.608 11.696 13.562 1.00 80.94 544 ILE A C 1
ATOM 4177 O O . ILE A 1 544 ? -23.20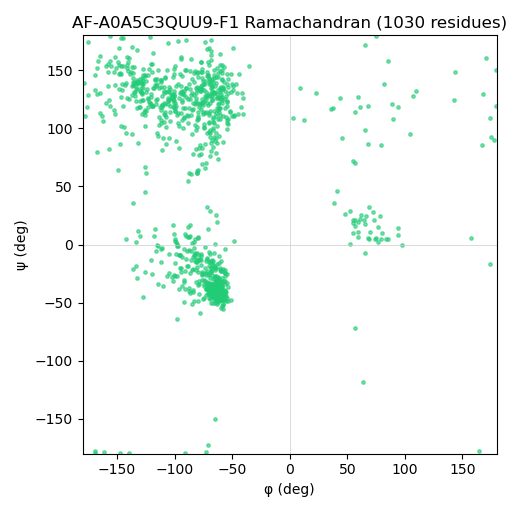7 11.273 12.578 1.00 80.94 544 ILE A O 1
ATOM 4181 N N . LEU A 1 545 ? -21.956 10.879 14.393 1.00 80.00 545 LEU A N 1
ATOM 4182 C CA . LEU A 1 545 ? -21.829 9.441 14.149 1.00 80.00 545 LEU A CA 1
ATOM 4183 C C . LEU A 1 545 ? -23.137 8.656 14.375 1.00 80.00 545 LEU A C 1
ATOM 4185 O O . LEU A 1 545 ? -23.311 7.580 13.811 1.00 80.00 545 LEU A O 1
ATOM 4189 N N . GLN A 1 546 ? -24.065 9.153 15.202 1.00 72.94 546 GLN A N 1
ATOM 4190 C CA . GLN A 1 546 ? -25.382 8.521 15.374 1.00 72.94 546 GLN A CA 1
ATOM 4191 C C . GLN A 1 546 ? -26.304 8.754 14.177 1.00 72.94 546 GLN A C 1
ATOM 4193 O O . GLN A 1 546 ? -27.107 7.880 13.853 1.00 72.94 546 GLN A O 1
ATOM 4198 N N . GLU A 1 547 ? -26.200 9.917 13.539 1.00 67.12 547 GLU A N 1
ATOM 4199 C CA . GLU A 1 547 ? -26.971 10.248 12.341 1.00 67.12 547 GLU A CA 1
ATOM 4200 C C . GLU A 1 547 ? -26.493 9.422 11.135 1.00 67.12 547 GLU A C 1
ATOM 4202 O O . GLU A 1 547 ? -27.325 8.858 10.427 1.00 67.12 547 GLU A O 1
ATOM 4207 N N . GLU A 1 548 ? -25.177 9.224 10.986 1.00 64.62 548 GLU A N 1
ATOM 4208 C CA . GLU A 1 548 ? -24.560 8.377 9.946 1.00 64.62 548 GLU A CA 1
ATOM 4209 C C . GLU A 1 548 ? -25.006 6.895 10.032 1.00 64.62 548 GLU A C 1
ATOM 4211 O O . GLU A 1 548 ? -25.263 6.246 9.015 1.00 64.62 548 GLU A O 1
ATOM 4216 N N . ASN A 1 549 ? -25.185 6.365 11.249 1.00 58.12 549 ASN A N 1
ATOM 4217 C CA . ASN A 1 549 ? -25.579 4.969 11.493 1.00 58.12 549 ASN A CA 1
ATOM 4218 C C . ASN A 1 549 ? -27.043 4.638 11.146 1.00 58.12 549 ASN A C 1
ATOM 4220 O O . ASN A 1 549 ? -27.400 3.459 11.105 1.00 58.12 549 ASN A O 1
ATOM 4224 N N . ASN A 1 550 ? -27.903 5.635 10.909 1.00 52.91 550 ASN A N 1
ATOM 4225 C CA . ASN A 1 550 ? -29.302 5.389 10.539 1.00 52.91 550 ASN A CA 1
ATOM 4226 C C . ASN A 1 550 ? -29.483 5.062 9.043 1.00 52.91 550 ASN A C 1
ATOM 4228 O O . ASN A 1 550 ? -30.474 4.420 8.690 1.00 52.91 550 ASN A O 1
ATOM 4232 N N . ASP A 1 551 ? -28.530 5.447 8.184 1.00 46.78 551 ASP A N 1
ATOM 4233 C CA . ASP A 1 551 ? -28.619 5.276 6.724 1.00 46.78 551 ASP A CA 1
ATOM 4234 C C . ASP A 1 551 ? -27.923 4.003 6.201 1.00 46.78 551 ASP A C 1
ATOM 4236 O O . ASP A 1 551 ? -28.259 3.496 5.124 1.00 46.78 551 ASP A O 1
ATOM 4240 N N . HIS A 1 552 ? -26.998 3.423 6.972 1.00 46.16 552 HIS A N 1
ATOM 4241 C CA . HIS A 1 552 ? -26.311 2.178 6.630 1.00 46.16 552 HIS A CA 1
ATOM 4242 C C . HIS A 1 552 ? -26.852 0.998 7.447 1.00 46.16 552 HIS A C 1
ATOM 4244 O O . HIS A 1 552 ? -26.977 1.055 8.665 1.00 46.16 552 HIS A O 1
ATOM 4250 N N . VAL A 1 553 ? -27.170 -0.110 6.767 1.00 37.88 553 VAL A N 1
ATOM 4251 C CA . VAL A 1 553 ? -27.586 -1.375 7.397 1.00 37.88 553 VAL A CA 1
ATOM 4252 C C . VAL A 1 553 ? -26.442 -1.898 8.274 1.00 37.88 553 VAL A C 1
ATOM 4254 O O . VAL A 1 553 ? -25.537 -2.562 7.777 1.00 37.88 553 VAL A O 1
ATOM 4257 N N . GLN A 1 554 ? -26.509 -1.526 9.553 1.00 39.19 554 GLN A N 1
ATOM 4258 C CA . GLN A 1 554 ? -25.876 -2.076 10.753 1.00 39.19 554 GLN A CA 1
ATOM 4259 C C . GLN A 1 554 ? -24.748 -3.088 10.516 1.00 39.19 554 GLN A C 1
ATOM 4261 O O . GLN A 1 554 ? -24.983 -4.270 10.252 1.00 39.19 554 GLN A O 1
ATOM 4266 N N . SER A 1 555 ? -23.515 -2.643 10.764 1.00 40.44 555 SER A N 1
ATOM 4267 C CA . SER A 1 555 ? -22.563 -3.503 11.460 1.00 40.44 555 SER A CA 1
ATOM 4268 C C . SER A 1 555 ? -22.843 -3.337 12.959 1.00 40.44 555 SER A C 1
ATOM 4270 O O . SER A 1 555 ? -22.796 -2.227 13.482 1.00 40.44 555 SER A O 1
ATOM 4272 N N . ASP A 1 556 ? -23.164 -4.421 13.666 1.00 40.50 556 ASP A N 1
ATOM 4273 C CA . ASP A 1 556 ? -23.429 -4.454 15.121 1.00 40.50 556 ASP A CA 1
ATOM 4274 C C . ASP A 1 556 ? -22.203 -4.051 15.993 1.00 40.50 556 ASP A C 1
ATOM 4276 O O . ASP A 1 556 ? -22.124 -4.396 17.171 1.00 40.50 556 ASP A O 1
ATOM 4280 N N . ARG A 1 557 ? -21.196 -3.363 15.430 1.00 52.62 557 ARG A N 1
ATOM 4281 C CA . ARG A 1 557 ? -19.890 -3.091 16.051 1.00 52.62 557 ARG A CA 1
ATOM 4282 C C . ARG A 1 557 ? -19.413 -1.635 15.980 1.00 52.62 557 ARG A C 1
ATOM 4284 O O . ARG A 1 557 ? -18.257 -1.392 16.321 1.00 52.62 557 ARG A O 1
ATOM 4291 N N . ASP A 1 558 ? -20.241 -0.664 15.594 1.00 66.81 558 ASP A N 1
ATOM 4292 C CA . ASP A 1 558 ? -19.811 0.744 15.628 1.00 66.81 558 ASP A CA 1
ATOM 4293 C C . ASP A 1 558 ? -19.756 1.286 17.065 1.00 66.81 558 ASP A C 1
ATOM 4295 O O . ASP A 1 558 ? -20.698 1.877 17.588 1.00 66.81 558 ASP A O 1
ATOM 4299 N N . THR A 1 559 ? -18.611 1.073 17.719 1.00 82.31 559 THR A N 1
ATOM 4300 C CA . THR A 1 559 ? -18.321 1.491 19.103 1.00 82.31 559 THR A CA 1
ATOM 4301 C C . THR A 1 559 ? -17.795 2.926 19.208 1.00 82.31 559 THR A C 1
ATOM 4303 O O . THR A 1 559 ? -17.592 3.444 20.306 1.00 82.31 559 THR A O 1
ATOM 4306 N N . LEU A 1 560 ? -17.545 3.588 18.077 1.00 87.75 560 LEU A N 1
ATOM 4307 C CA . LEU A 1 560 ? -16.959 4.928 18.023 1.00 87.75 560 LEU A CA 1
ATOM 4308 C C . LEU A 1 560 ? -17.814 6.019 18.708 1.00 87.75 560 LEU A C 1
ATOM 4310 O O . LEU A 1 560 ? -17.229 6.844 19.418 1.00 87.75 560 LEU A O 1
ATOM 4314 N N . PRO A 1 561 ? -19.162 6.034 18.592 1.00 87.31 561 PRO A N 1
ATOM 4315 C CA . PRO A 1 561 ? -19.990 7.002 19.310 1.00 87.31 561 PRO A CA 1
ATOM 4316 C C . PRO A 1 561 ? -19.823 6.907 20.829 1.00 87.31 561 PRO A C 1
ATOM 4318 O O . PRO A 1 561 ? -19.782 7.938 21.496 1.00 87.31 561 PRO A O 1
ATOM 4321 N N . GLU A 1 562 ? -19.701 5.693 21.379 1.00 83.94 562 GLU A N 1
ATOM 4322 C CA . GLU A 1 562 ? -19.524 5.470 22.822 1.00 83.94 562 GLU A CA 1
ATOM 4323 C C . GLU A 1 562 ? -18.175 6.007 23.317 1.00 83.94 562 GLU A C 1
ATOM 4325 O O . GLU A 1 562 ? -18.087 6.572 24.409 1.00 83.94 562 GLU A O 1
ATOM 4330 N N . VAL A 1 563 ? -17.127 5.883 22.498 1.00 89.81 563 VAL A N 1
ATOM 4331 C CA . VAL A 1 563 ? -15.796 6.421 22.808 1.00 89.81 563 VAL A CA 1
ATOM 4332 C C . VAL A 1 563 ? -15.825 7.946 22.873 1.00 89.81 563 VAL A C 1
ATOM 4334 O O . VAL A 1 563 ? -15.293 8.515 23.824 1.00 89.81 563 VAL A O 1
ATOM 4337 N N . TRP A 1 564 ? -16.479 8.621 21.923 1.00 89.94 564 TRP A N 1
ATOM 4338 C CA . TRP A 1 564 ? -16.621 10.085 21.960 1.00 89.94 564 TRP A CA 1
ATOM 4339 C C . TRP A 1 564 ? -17.425 10.567 23.161 1.00 89.94 564 TRP A C 1
ATOM 4341 O O . TRP A 1 564 ? -17.056 11.546 23.808 1.00 89.94 564 TRP A O 1
ATOM 4351 N N . GLU A 1 565 ? -18.479 9.833 23.500 1.00 86.69 565 GLU A N 1
ATOM 4352 C CA . GLU A 1 565 ? -19.271 10.070 24.701 1.00 86.69 565 GLU A CA 1
ATOM 4353 C C . GLU A 1 565 ? -18.405 9.987 25.972 1.00 86.69 565 GLU A C 1
ATOM 4355 O O . GLU A 1 565 ? -18.502 10.825 26.869 1.00 86.69 565 GLU A O 1
ATOM 4360 N N . TRP A 1 566 ? -17.518 8.989 26.044 1.00 88.69 566 TRP A N 1
ATOM 4361 C CA . TRP A 1 566 ? -16.555 8.848 27.133 1.00 88.69 566 TRP A CA 1
ATOM 4362 C C . TRP A 1 566 ? -15.510 9.977 27.147 1.00 88.69 566 TRP A C 1
ATOM 4364 O O . TRP A 1 566 ? -15.238 10.517 28.219 1.00 88.69 566 TRP A O 1
ATOM 4374 N N . ILE A 1 567 ? -14.961 10.379 25.994 1.00 89.00 567 ILE A N 1
ATOM 4375 C CA . ILE A 1 567 ? -13.974 11.471 25.895 1.00 89.00 567 ILE A CA 1
ATOM 4376 C C . ILE A 1 567 ? -14.550 12.769 26.470 1.00 89.00 567 ILE A C 1
ATOM 4378 O O . ILE A 1 567 ? -13.932 13.356 27.364 1.00 89.00 567 ILE A O 1
ATOM 4382 N N . MET A 1 568 ? -15.746 13.165 26.019 1.00 83.62 568 MET A N 1
ATOM 4383 C CA . MET A 1 568 ? -16.443 14.369 26.489 1.00 83.62 568 MET A CA 1
ATOM 4384 C C . MET A 1 568 ? -16.640 14.345 28.007 1.00 83.62 568 MET A C 1
ATOM 4386 O O . MET A 1 568 ? -16.360 15.319 28.703 1.00 83.62 568 MET A O 1
ATOM 4390 N N . ARG A 1 569 ? -17.033 13.192 28.560 1.00 78.94 569 ARG A N 1
ATOM 4391 C CA . ARG A 1 569 ? -17.168 13.028 30.013 1.00 78.94 569 ARG A CA 1
ATOM 4392 C C . ARG A 1 569 ? -15.847 13.092 30.739 1.00 78.94 569 ARG A C 1
ATOM 4394 O O . ARG A 1 569 ? -15.799 13.672 31.815 1.00 78.94 569 ARG A O 1
ATOM 4401 N N . SER A 1 570 ? -14.794 12.479 30.206 1.00 81.94 570 SER A N 1
ATOM 4402 C CA . SER A 1 570 ? -13.476 12.538 30.837 1.00 81.94 570 SER A CA 1
ATOM 4403 C C . SER A 1 570 ? -13.017 13.994 30.957 1.00 81.94 570 SER A C 1
ATOM 4405 O O . SER A 1 570 ? -12.480 14.387 31.992 1.00 81.94 570 SER A O 1
ATOM 4407 N N . GLN A 1 571 ? -13.334 14.821 29.956 1.00 76.06 571 GLN A N 1
ATOM 4408 C CA . GLN A 1 571 ? -13.086 16.252 29.985 1.00 76.06 571 GLN A CA 1
ATOM 4409 C C . GLN A 1 571 ? -13.983 16.948 31.021 1.00 76.06 571 GLN A C 1
ATOM 4411 O O . GLN A 1 571 ? -13.466 17.623 31.899 1.00 76.06 571 GLN A O 1
ATOM 4416 N N . ASP A 1 572 ? -15.296 16.735 31.041 1.00 74.00 572 ASP A N 1
ATOM 4417 C CA . ASP A 1 572 ? -16.189 17.429 31.988 1.00 74.00 572 ASP A CA 1
ATOM 4418 C C . ASP A 1 572 ? -16.050 16.979 33.454 1.00 74.00 572 ASP A C 1
ATOM 4420 O O . ASP A 1 572 ? -16.277 17.753 34.389 1.00 74.00 572 ASP A O 1
ATOM 4424 N N . PHE A 1 573 ? -15.749 15.700 33.677 1.00 68.56 573 PHE A N 1
ATOM 4425 C CA . PHE A 1 573 ? -15.719 15.066 34.995 1.00 68.56 573 PHE A CA 1
ATOM 4426 C C . PHE A 1 573 ? -14.335 15.138 35.645 1.00 68.56 573 PHE A C 1
ATOM 4428 O O . PHE A 1 573 ? -14.252 15.352 36.854 1.00 68.56 573 PHE A O 1
ATOM 4435 N N . LEU A 1 574 ? -13.257 14.987 34.863 1.00 67.19 574 LEU A N 1
ATOM 4436 C CA . LEU A 1 574 ? -11.892 14.837 35.380 1.00 67.19 574 LEU A CA 1
ATOM 4437 C C . LEU A 1 574 ? -10.961 16.028 35.077 1.00 67.19 574 LEU A C 1
ATOM 4439 O O . LEU A 1 574 ? -9.834 16.036 35.570 1.00 67.19 574 LEU A O 1
ATOM 4443 N N . SER A 1 575 ? -11.401 17.055 34.333 1.00 61.78 575 SER A N 1
ATOM 4444 C CA . SER A 1 575 ? -10.565 18.229 33.986 1.00 61.78 575 SER A CA 1
ATOM 4445 C C . SER A 1 575 ? -10.234 19.174 35.142 1.00 61.78 575 SER A C 1
ATOM 4447 O O . SER A 1 575 ? -9.446 20.106 34.969 1.00 61.78 575 SER A O 1
ATOM 4449 N N . SER A 1 576 ? -10.791 18.982 36.342 1.00 57.28 576 SER A N 1
ATOM 4450 C CA . SER A 1 576 ? -10.438 19.849 37.464 1.00 57.28 576 SER A CA 1
ATOM 4451 C C . SER A 1 576 ? -9.042 19.504 37.987 1.00 57.28 576 SER A C 1
ATOM 4453 O O . SER A 1 576 ? -8.884 18.568 38.773 1.00 57.28 576 SER A O 1
ATOM 4455 N N . LYS A 1 577 ? -8.039 20.292 37.586 1.00 55.53 577 LYS A N 1
ATOM 4456 C CA . LYS A 1 577 ? -6.670 20.233 38.115 1.00 55.53 577 LYS A CA 1
ATOM 4457 C C . LYS A 1 577 ? -6.692 20.377 39.637 1.00 55.53 577 LYS A C 1
ATOM 4459 O O . LYS A 1 577 ? -6.886 21.473 40.167 1.00 55.53 577 LYS A O 1
ATOM 4464 N N . HIS A 1 578 ? -6.488 19.277 40.357 1.00 54.00 578 HIS A N 1
ATOM 4465 C CA . HIS A 1 578 ? -6.195 19.333 41.785 1.00 54.00 578 HIS A CA 1
ATOM 4466 C C . HIS A 1 578 ? -4.674 19.338 41.961 1.00 54.00 578 HIS A C 1
ATOM 4468 O O . HIS A 1 578 ? -3.965 18.720 41.178 1.00 54.00 578 HIS A O 1
ATOM 4474 N N . GLN A 1 579 ? -4.161 20.056 42.964 1.00 57.22 579 GLN A N 1
ATOM 4475 C CA . GLN A 1 579 ? -2.780 20.579 43.046 1.00 57.22 579 GLN A CA 1
ATOM 4476 C C . GLN A 1 579 ? -1.626 19.553 42.920 1.00 57.22 579 GLN A C 1
ATOM 4478 O O . GLN A 1 579 ? -0.467 19.970 42.907 1.00 57.22 579 GLN A O 1
ATOM 4483 N N . ARG A 1 580 ? -1.921 18.249 42.821 1.00 68.62 580 ARG A N 1
ATOM 4484 C CA . ARG A 1 580 ? -0.949 17.152 42.746 1.00 68.62 580 ARG A CA 1
ATOM 4485 C C . ARG A 1 580 ? -1.250 16.060 41.698 1.00 68.62 580 ARG A C 1
ATOM 4487 O O . ARG A 1 580 ? -0.312 15.377 41.311 1.00 68.62 580 ARG A O 1
ATOM 4494 N N . TYR A 1 581 ? -2.489 15.893 41.220 1.00 75.75 581 TYR A N 1
ATOM 4495 C CA . TYR A 1 581 ? -2.868 14.827 40.273 1.00 75.75 581 TYR A CA 1
ATOM 4496 C C . TYR A 1 581 ? -3.749 15.376 39.147 1.00 75.75 581 TYR A C 1
ATOM 4498 O O . TYR A 1 581 ? -4.677 16.145 39.407 1.00 75.75 581 TYR A O 1
ATOM 4506 N N . ASP A 1 582 ? -3.471 14.945 37.917 1.00 78.25 582 ASP A N 1
ATOM 4507 C CA . ASP A 1 582 ? -4.264 15.257 36.729 1.00 78.25 582 ASP A CA 1
ATOM 4508 C C . ASP A 1 582 ? -5.033 14.013 36.273 1.00 78.25 582 ASP A C 1
ATOM 4510 O O . ASP A 1 582 ? -4.443 13.025 35.838 1.00 78.25 582 ASP A O 1
ATOM 4514 N N . PHE A 1 583 ? -6.356 14.056 36.413 1.00 81.94 583 PHE A N 1
ATOM 4515 C CA . PHE A 1 583 ? -7.236 12.952 36.041 1.00 81.94 583 PHE A CA 1
ATOM 4516 C C . PHE A 1 583 ? -7.758 13.070 34.602 1.00 81.94 583 PHE A C 1
ATOM 4518 O O . PHE A 1 583 ? -8.457 12.166 34.142 1.00 81.94 583 PHE A O 1
ATOM 4525 N N . SER A 1 584 ? -7.448 14.157 33.886 1.00 81.50 584 SER A N 1
ATOM 4526 C CA . SER A 1 584 ? -7.954 14.370 32.530 1.00 81.50 584 SER A CA 1
ATOM 4527 C C . SER A 1 584 ? -7.558 13.220 31.597 1.00 81.50 584 SER A C 1
ATOM 4529 O O . SER A 1 584 ? -6.426 12.738 31.611 1.00 81.50 584 SER A O 1
ATOM 4531 N N . TYR A 1 585 ? -8.533 12.742 30.817 1.00 85.81 585 TYR A N 1
ATOM 4532 C CA . TYR A 1 585 ? -8.389 11.644 29.854 1.00 85.81 585 TYR A CA 1
ATOM 4533 C C . TYR A 1 585 ? -7.878 10.299 30.410 1.00 85.81 585 TYR A C 1
ATOM 4535 O O . TYR A 1 585 ? -7.492 9.418 29.634 1.00 85.81 585 TYR A O 1
ATOM 4543 N N . GLN A 1 586 ? -7.904 10.099 31.732 1.00 88.38 586 GLN A N 1
ATOM 4544 C CA . GLN A 1 586 ? -7.580 8.813 32.351 1.00 88.38 586 GLN A CA 1
ATOM 4545 C C . GLN A 1 586 ? -8.707 7.796 32.136 1.00 88.38 586 GLN A C 1
ATOM 4547 O O . GLN A 1 586 ? -9.889 8.128 32.214 1.00 88.38 586 GLN A O 1
ATOM 4552 N N . GLY A 1 587 ? -8.338 6.542 31.873 1.00 90.25 587 GLY A N 1
ATOM 4553 C CA . GLY A 1 587 ? -9.289 5.439 31.713 1.00 90.25 587 GLY A CA 1
ATOM 4554 C C . GLY A 1 587 ? -9.597 4.710 33.019 1.00 90.25 587 GLY A C 1
ATOM 4555 O O . GLY A 1 587 ? -8.986 4.965 34.059 1.00 90.25 587 GLY A O 1
ATOM 4556 N N . VAL A 1 588 ? -10.516 3.740 32.957 1.00 91.75 588 VAL A N 1
ATOM 4557 C CA . VAL A 1 588 ? -10.938 2.936 34.121 1.00 91.75 588 VAL A CA 1
ATOM 4558 C C . VAL A 1 588 ? -9.746 2.258 34.805 1.00 91.75 588 VAL A C 1
ATOM 4560 O O . VAL A 1 588 ? -9.683 2.236 36.033 1.00 91.75 588 VAL A O 1
ATOM 4563 N N . ALA A 1 589 ? -8.794 1.722 34.035 1.00 90.88 589 ALA A N 1
ATOM 4564 C CA . ALA A 1 589 ? -7.611 1.060 34.581 1.00 90.88 589 ALA A CA 1
ATOM 4565 C C . ALA A 1 589 ? -6.705 2.045 35.333 1.00 90.88 589 ALA A C 1
ATOM 4567 O O . ALA A 1 589 ? -6.302 1.752 36.456 1.00 90.88 589 ALA A O 1
ATOM 4568 N N . GLY A 1 590 ? -6.470 3.237 34.772 1.00 88.31 590 GLY A N 1
ATOM 4569 C CA . GLY A 1 590 ? -5.702 4.295 35.438 1.00 88.31 590 GLY A CA 1
ATOM 4570 C C . GLY A 1 590 ? -6.362 4.755 36.740 1.00 88.31 590 GLY A C 1
ATOM 4571 O O . GLY A 1 590 ? -5.695 4.878 37.767 1.00 88.31 590 GLY A O 1
ATOM 4572 N N . LEU A 1 591 ? -7.692 4.912 36.741 1.00 88.81 591 LEU A N 1
ATOM 4573 C CA . LEU A 1 591 ? -8.450 5.246 37.951 1.00 88.81 591 LEU A CA 1
ATOM 4574 C C . LEU A 1 591 ? -8.365 4.145 39.022 1.00 88.81 591 LEU A C 1
ATOM 4576 O O . LEU A 1 591 ? -8.272 4.457 40.212 1.00 88.81 591 LEU A O 1
ATOM 4580 N N . TRP A 1 592 ? -8.395 2.878 38.599 1.00 90.88 592 TRP A N 1
ATOM 4581 C CA . TRP A 1 592 ? -8.389 1.690 39.456 1.00 90.88 592 TRP A CA 1
ATOM 4582 C C . TRP A 1 592 ? -7.027 1.384 40.094 1.00 90.88 592 TRP A C 1
ATOM 4584 O O . TRP A 1 592 ? -6.953 1.075 41.291 1.00 90.88 592 TRP A O 1
ATOM 4594 N N . GLU A 1 593 ? -5.958 1.443 39.301 1.00 87.38 593 GLU A N 1
ATOM 4595 C CA . GLU A 1 593 ? -4.586 1.173 39.741 1.00 87.38 593 GLU A CA 1
ATOM 4596 C C . GLU A 1 593 ? -3.990 2.371 40.486 1.00 87.38 593 GLU A C 1
ATOM 4598 O O . GLU A 1 593 ? -3.298 2.183 41.489 1.00 87.38 593 GLU A O 1
ATOM 4603 N N . GLY A 1 594 ? -4.365 3.584 40.073 1.00 83.12 594 GLY A N 1
ATOM 4604 C CA . GLY A 1 594 ? -3.763 4.834 40.515 1.00 83.12 594 GLY A CA 1
ATOM 4605 C C . GLY A 1 594 ? -2.525 5.190 39.693 1.00 83.12 594 GLY A C 1
ATOM 4606 O O . GLY A 1 594 ? -1.901 4.336 39.068 1.00 83.12 594 GLY A O 1
ATOM 4607 N N . PHE A 1 595 ? -2.170 6.471 39.688 1.00 83.25 595 PHE A N 1
ATOM 4608 C CA . PHE A 1 595 ? -1.016 6.998 38.959 1.00 83.25 595 PHE A CA 1
ATOM 4609 C C . PHE A 1 595 ? -0.277 8.047 39.797 1.00 83.25 595 PHE A C 1
ATOM 4611 O O . PHE A 1 595 ? -0.820 8.571 40.772 1.00 83.25 595 PHE A O 1
ATOM 4618 N N . GLY A 1 596 ? 0.984 8.307 39.441 1.00 73.06 596 GLY A N 1
ATOM 4619 C CA . GLY A 1 596 ? 1.863 9.229 40.162 1.00 73.06 596 GLY A CA 1
ATOM 4620 C C . GLY A 1 596 ? 1.432 10.700 40.056 1.00 73.06 596 GLY A C 1
ATOM 4621 O O . GLY A 1 596 ? 0.626 11.052 39.193 1.00 73.06 596 GLY A O 1
ATOM 4622 N N . PRO A 1 597 ? 1.945 11.575 40.939 1.00 70.88 597 PRO A N 1
ATOM 4623 C CA . PRO A 1 597 ? 1.659 13.001 40.878 1.00 70.88 597 PRO A CA 1
ATOM 4624 C C . PRO A 1 597 ? 2.177 13.614 39.571 1.00 70.88 597 PRO A C 1
ATOM 4626 O O . PRO A 1 597 ? 3.239 13.228 39.088 1.00 70.88 597 PRO A O 1
ATOM 4629 N N . ALA A 1 598 ? 1.448 14.584 39.016 1.00 65.25 598 ALA A N 1
ATOM 4630 C CA . ALA A 1 598 ? 1.893 15.309 37.827 1.00 65.25 598 ALA A CA 1
ATOM 4631 C C . ALA A 1 598 ? 3.176 16.088 38.173 1.00 65.25 598 ALA A C 1
ATOM 4633 O O . ALA A 1 598 ? 3.142 16.995 39.012 1.00 65.25 598 ALA A O 1
ATOM 4634 N N . GLU A 1 599 ? 4.312 15.708 37.581 1.00 53.34 599 GLU A N 1
ATOM 4635 C CA . GLU A 1 599 ? 5.582 16.411 37.765 1.00 53.34 599 GLU A CA 1
ATOM 4636 C C . GLU A 1 599 ? 5.435 17.837 37.229 1.00 53.34 599 GLU A C 1
ATOM 4638 O O . GLU A 1 599 ? 5.362 18.071 36.026 1.00 53.34 599 GLU A O 1
ATOM 4643 N N . LYS A 1 600 ? 5.377 18.822 38.129 1.00 45.12 600 LYS A N 1
ATOM 4644 C CA . LYS A 1 600 ? 5.590 20.209 37.725 1.00 45.12 600 LYS A CA 1
ATOM 4645 C C . LYS A 1 600 ? 7.053 20.334 37.318 1.00 45.12 600 LYS A C 1
ATOM 4647 O O . LYS A 1 600 ? 7.932 20.075 38.139 1.00 45.12 600 LYS A O 1
ATOM 4652 N N . LEU A 1 601 ? 7.302 20.798 36.096 1.00 38.12 601 LEU A N 1
ATOM 4653 C CA . LEU A 1 601 ? 8.576 21.381 35.673 1.00 38.12 601 LEU A CA 1
ATOM 4654 C C . LEU A 1 601 ? 8.850 22.642 36.516 1.00 38.12 601 LEU A C 1
ATOM 4656 O O . LEU A 1 601 ? 8.690 23.774 36.074 1.00 38.12 601 LEU A O 1
ATOM 4660 N N . GLN A 1 602 ? 9.210 22.462 37.785 1.00 34.00 602 GLN A N 1
ATOM 4661 C CA . GLN A 1 602 ? 9.615 23.531 38.688 1.00 34.00 602 GLN A CA 1
ATOM 4662 C C . GLN A 1 602 ? 11.109 23.396 38.978 1.00 34.00 602 GLN A C 1
ATOM 4664 O O . GLN A 1 602 ? 11.534 22.696 39.887 1.00 34.00 602 GLN A O 1
ATOM 4669 N N . GLN A 1 603 ? 11.879 24.098 38.141 1.00 35.25 603 GLN A N 1
ATOM 4670 C CA . GLN A 1 603 ? 13.126 24.796 38.460 1.00 35.25 603 GLN A CA 1
ATOM 4671 C C . GLN A 1 603 ? 14.155 24.039 39.319 1.00 35.25 603 GLN A C 1
ATOM 4673 O O . GLN A 1 603 ? 14.252 24.253 40.522 1.00 35.25 603 GLN A O 1
ATOM 4678 N N . ASN A 1 604 ? 15.074 23.332 38.658 1.00 28.56 604 ASN A N 1
ATOM 4679 C CA . ASN A 1 604 ? 16.469 23.321 39.107 1.00 28.56 604 ASN A CA 1
ATOM 4680 C C . ASN A 1 604 ? 17.173 24.555 38.520 1.00 28.56 604 ASN A C 1
ATOM 4682 O O . ASN A 1 604 ? 17.886 24.474 37.521 1.00 28.56 604 ASN A O 1
ATOM 4686 N N . ARG A 1 605 ? 16.935 25.721 39.130 1.00 33.53 605 ARG A N 1
ATOM 4687 C CA . ARG A 1 605 ? 17.873 26.847 39.078 1.00 33.53 605 ARG A CA 1
ATOM 4688 C C . ARG A 1 605 ? 18.559 26.930 40.438 1.00 33.53 605 ARG A C 1
ATOM 4690 O O . ARG A 1 605 ? 17.889 27.035 41.456 1.00 33.53 605 ARG A O 1
ATOM 4697 N N . ASP A 1 606 ? 19.885 26.885 40.383 1.00 33.00 606 ASP A N 1
ATOM 4698 C CA . ASP A 1 606 ? 20.848 27.236 41.426 1.00 33.00 606 ASP A CA 1
ATOM 4699 C C . ASP A 1 606 ? 20.870 26.379 42.702 1.00 33.00 606 ASP A C 1
ATOM 4701 O O . ASP A 1 606 ? 20.151 26.630 43.662 1.00 33.00 606 ASP A O 1
ATOM 4705 N N . GLN A 1 607 ? 21.819 25.434 42.757 1.00 31.53 607 GLN A N 1
ATOM 4706 C CA . GLN A 1 607 ? 22.978 25.494 43.670 1.00 31.53 607 GLN A CA 1
ATOM 4707 C C . GLN A 1 607 ? 23.792 24.191 43.604 1.00 31.53 607 GLN A C 1
ATOM 4709 O O . GLN A 1 607 ? 23.396 23.142 44.104 1.00 31.53 607 GLN A O 1
ATOM 4714 N N . SER A 1 608 ? 24.983 24.273 43.017 1.00 34.16 608 SER A N 1
ATOM 4715 C CA . SER A 1 608 ? 26.081 23.338 43.276 1.00 34.16 608 SER A CA 1
ATOM 4716 C C . SER A 1 608 ? 26.579 23.488 44.719 1.00 34.16 608 SER A C 1
ATOM 4718 O O . SER A 1 608 ? 26.769 24.622 45.166 1.00 34.16 608 SER A O 1
ATOM 4720 N N . PRO A 1 609 ? 26.899 22.380 45.410 1.00 37.22 609 PRO A N 1
ATOM 4721 C CA . PRO A 1 609 ? 28.242 22.310 45.991 1.00 37.22 609 PRO A CA 1
ATOM 4722 C C . PRO A 1 609 ? 28.908 20.922 45.917 1.00 37.22 609 PRO A C 1
ATOM 4724 O O . PRO A 1 609 ? 28.267 19.876 45.847 1.00 37.22 609 PRO A O 1
ATOM 4727 N N . LEU A 1 610 ? 30.243 20.966 45.930 1.00 29.03 610 LEU A N 1
ATOM 4728 C CA . LEU A 1 610 ? 31.193 19.851 45.967 1.00 29.03 610 LEU A CA 1
ATOM 4729 C C . LEU A 1 610 ? 31.058 18.950 47.220 1.00 29.03 610 LEU A C 1
ATOM 4731 O O . LEU A 1 610 ? 30.483 19.373 48.223 1.00 29.03 610 LEU A O 1
ATOM 4735 N N . PRO A 1 611 ? 31.635 17.729 47.196 1.00 39.19 611 PRO A N 1
ATOM 4736 C CA . PRO A 1 611 ? 31.486 16.739 48.257 1.00 39.19 611 PRO A CA 1
ATOM 4737 C C . PRO A 1 611 ? 32.521 16.944 49.369 1.00 39.19 611 PRO A C 1
ATOM 4739 O O . PRO A 1 611 ? 33.713 17.071 49.090 1.00 39.19 611 PRO A O 1
ATOM 4742 N N . SER A 1 612 ? 32.102 16.899 50.634 1.00 28.58 612 SER A N 1
ATOM 4743 C CA . SER A 1 612 ? 33.000 16.649 51.771 1.00 28.58 612 SER A CA 1
ATOM 4744 C C . SER A 1 612 ? 32.234 16.099 52.980 1.00 28.58 612 SER A C 1
ATOM 4746 O O . SER A 1 612 ? 31.267 16.694 53.436 1.00 28.58 612 SER A O 1
ATOM 4748 N N . GLU A 1 613 ? 32.708 14.942 53.445 1.00 27.86 613 GLU A N 1
ATOM 4749 C CA . GLU A 1 613 ? 32.908 14.542 54.848 1.00 27.86 613 GLU A CA 1
ATOM 4750 C C . GLU A 1 613 ? 31.729 14.562 55.851 1.00 27.86 613 GLU A C 1
ATOM 4752 O O . GLU A 1 613 ? 31.239 15.586 56.313 1.00 27.86 613 GLU A O 1
ATOM 4757 N N . VAL A 1 614 ? 31.368 13.353 56.292 1.00 34.28 614 VAL A N 1
ATOM 4758 C CA . VAL A 1 614 ? 30.763 13.029 57.604 1.00 34.28 614 VAL A CA 1
ATOM 4759 C C . VAL A 1 614 ? 31.875 13.250 58.659 1.00 34.28 614 VAL A C 1
ATOM 4761 O O . VAL A 1 614 ? 32.988 12.816 58.345 1.00 34.28 614 VAL A O 1
ATOM 4764 N N . PRO A 1 615 ? 31.676 13.821 59.884 1.00 43.66 615 PRO A N 1
ATOM 4765 C CA . PRO A 1 615 ? 30.815 13.196 60.905 1.00 43.66 615 PRO A CA 1
ATOM 4766 C C . PRO A 1 615 ? 30.270 14.048 62.094 1.00 43.66 615 PRO A C 1
ATOM 4768 O O . PRO A 1 615 ? 30.586 15.214 62.286 1.00 43.66 615 PRO A O 1
ATOM 4771 N N . HIS A 1 616 ? 29.530 13.332 62.956 1.00 28.30 616 HIS A N 1
ATOM 4772 C CA . HIS A 1 616 ? 29.277 13.528 64.399 1.00 28.30 616 HIS A CA 1
ATOM 4773 C C . HIS A 1 616 ? 28.088 14.379 64.907 1.00 28.30 616 HIS A C 1
ATOM 4775 O O . HIS A 1 616 ? 28.087 15.601 64.913 1.00 28.30 616 HIS A O 1
ATOM 4781 N N . GLU A 1 617 ? 27.118 13.626 65.450 1.00 30.81 617 GLU A N 1
ATOM 4782 C CA . GLU A 1 617 ? 26.419 13.773 66.741 1.00 30.81 617 GLU A CA 1
ATOM 4783 C C . GLU A 1 617 ? 25.932 15.151 67.236 1.00 30.81 617 GLU A C 1
ATOM 4785 O O . GLU A 1 617 ? 26.704 16.039 67.571 1.00 30.81 617 GLU A O 1
ATOM 4790 N N . THR A 1 618 ? 24.636 15.227 67.573 1.00 30.00 618 THR A N 1
ATOM 4791 C CA . THR A 1 618 ? 24.207 15.384 68.982 1.00 30.00 618 THR A CA 1
ATOM 4792 C C . THR A 1 618 ? 22.705 15.132 69.176 1.00 30.00 618 THR A C 1
ATOM 4794 O O . THR A 1 618 ? 21.836 15.699 68.521 1.00 30.00 618 THR A O 1
ATOM 4797 N N . ARG A 1 619 ? 22.412 14.267 70.155 1.00 33.53 619 ARG A N 1
ATOM 4798 C CA . ARG A 1 619 ? 21.108 14.021 70.796 1.00 33.53 619 ARG A CA 1
ATOM 4799 C C . ARG A 1 619 ? 20.389 15.320 71.180 1.00 33.53 619 ARG A C 1
ATOM 4801 O O . ARG A 1 619 ? 20.978 16.083 71.936 1.00 33.53 619 ARG A O 1
ATOM 4808 N N . LYS A 1 620 ? 19.068 15.404 70.946 1.00 30.02 620 LYS A N 1
ATOM 4809 C CA . LYS A 1 620 ? 18.076 15.672 72.016 1.00 30.02 620 LYS A CA 1
ATOM 4810 C C . LYS A 1 620 ? 16.742 14.961 71.751 1.00 30.02 620 LYS A C 1
ATOM 4812 O O . LYS A 1 620 ? 16.123 15.086 70.705 1.00 30.02 620 LYS A O 1
ATOM 4817 N N . SER A 1 621 ? 16.340 14.212 72.772 1.00 34.03 621 SER A N 1
ATOM 4818 C CA . SER A 1 621 ? 15.089 13.475 72.947 1.00 34.03 621 SER A CA 1
ATOM 4819 C C . SER A 1 621 ? 13.849 14.372 72.889 1.00 34.03 621 SER A C 1
ATOM 4821 O O . SER A 1 621 ? 13.857 15.438 73.507 1.00 34.03 621 SER A O 1
ATOM 4823 N N . LYS A 1 622 ? 12.761 13.884 72.270 1.00 32.88 622 LYS A N 1
ATOM 4824 C CA . LYS A 1 622 ? 11.394 14.033 72.804 1.00 32.88 622 LYS A CA 1
ATOM 4825 C C . LYS A 1 622 ? 10.392 13.055 72.164 1.00 32.88 622 LYS A C 1
ATOM 4827 O O . LYS A 1 622 ? 9.982 13.213 71.027 1.00 32.88 622 LYS A O 1
ATOM 4832 N N . ARG A 1 623 ? 9.972 12.116 73.019 1.00 32.44 623 ARG A N 1
ATOM 4833 C CA . ARG A 1 623 ? 8.623 11.549 73.214 1.00 32.44 623 ARG A CA 1
ATOM 4834 C C . ARG A 1 623 ? 7.924 10.806 72.066 1.00 32.44 623 ARG A C 1
ATOM 4836 O O . ARG A 1 623 ? 7.486 11.372 71.079 1.00 32.44 623 ARG A O 1
ATOM 4843 N N . HIS A 1 624 ? 7.679 9.531 72.367 1.00 33.25 624 HIS A N 1
ATOM 4844 C CA . HIS A 1 624 ? 6.699 8.640 71.760 1.00 33.25 624 HIS A CA 1
ATOM 4845 C C . HIS A 1 624 ? 5.332 9.290 71.496 1.00 33.25 624 HIS A C 1
ATOM 4847 O O . HIS A 1 624 ? 4.578 9.575 72.425 1.00 33.25 624 HIS A O 1
ATOM 4853 N N . SER A 1 625 ? 4.961 9.337 70.223 1.00 33.25 625 SER A N 1
ATOM 4854 C CA . SER A 1 625 ? 3.619 8.999 69.757 1.00 33.25 625 SER A CA 1
ATOM 4855 C C . SER A 1 625 ? 3.768 7.766 68.868 1.00 33.25 625 SER A C 1
ATOM 4857 O O . SER A 1 625 ? 4.594 7.758 67.959 1.00 33.25 625 SER A O 1
ATOM 4859 N N . LYS A 1 626 ? 3.030 6.689 69.162 1.00 35.84 626 LYS A N 1
ATOM 4860 C CA . LYS A 1 626 ? 2.937 5.511 68.288 1.00 35.84 626 LYS A CA 1
ATOM 4861 C C . LYS A 1 626 ? 2.174 5.908 67.019 1.00 35.84 626 LYS A C 1
ATOM 4863 O O . LYS A 1 626 ? 0.978 5.668 66.918 1.00 35.84 626 LYS A O 1
ATOM 4868 N N . THR A 1 627 ? 2.852 6.543 66.077 1.00 38.47 627 THR A N 1
ATOM 4869 C CA . THR A 1 627 ? 2.408 6.644 64.689 1.00 38.47 627 THR A CA 1
ATOM 4870 C C . THR A 1 627 ? 2.968 5.429 63.963 1.00 38.47 627 THR A C 1
ATOM 4872 O O . THR A 1 627 ? 4.179 5.277 63.829 1.00 38.47 627 THR A O 1
ATOM 4875 N N . THR A 1 628 ? 2.087 4.518 63.554 1.00 40.28 628 THR A N 1
ATOM 4876 C CA . THR A 1 628 ? 2.386 3.481 62.559 1.00 40.28 628 THR A CA 1
ATOM 4877 C C . THR A 1 628 ? 3.028 4.148 61.348 1.00 40.28 628 THR A C 1
ATOM 4879 O O . THR A 1 628 ? 2.364 4.919 60.656 1.00 40.28 628 THR A O 1
ATOM 4882 N N . VAL A 1 629 ? 4.317 3.889 61.128 1.00 42.50 629 VAL A N 1
ATOM 4883 C CA . VAL A 1 629 ? 5.038 4.304 59.923 1.00 42.50 629 VAL A CA 1
ATOM 4884 C C . VAL A 1 629 ? 4.433 3.511 58.768 1.00 42.50 629 VAL A C 1
ATOM 4886 O O . VAL A 1 629 ? 4.700 2.320 58.632 1.00 42.50 629 VAL A O 1
ATOM 4889 N N . ARG A 1 630 ? 3.537 4.144 58.007 1.00 53.97 630 ARG A N 1
ATOM 4890 C CA . ARG A 1 630 ? 3.077 3.615 56.719 1.00 53.97 630 ARG A CA 1
ATOM 4891 C C . ARG A 1 630 ? 4.264 3.628 55.760 1.00 53.97 630 ARG A C 1
ATOM 4893 O O . ARG A 1 630 ? 5.100 4.527 55.828 1.00 53.97 630 ARG A O 1
ATOM 4900 N N . SER A 1 631 ? 4.365 2.621 54.901 1.00 63.91 631 SER A N 1
ATOM 4901 C CA . SER A 1 631 ? 5.355 2.646 53.822 1.00 63.91 631 SER A CA 1
ATOM 4902 C C . SER A 1 631 ? 5.061 3.816 52.870 1.00 63.91 631 SER A C 1
ATOM 4904 O O . SER A 1 631 ? 3.906 4.216 52.720 1.00 63.91 631 SER A O 1
ATOM 4906 N N . ALA A 1 632 ? 6.086 4.364 52.210 1.00 64.25 632 ALA A N 1
ATOM 4907 C CA . ALA A 1 632 ? 5.921 5.494 51.286 1.00 64.25 632 ALA A CA 1
ATOM 4908 C C . ALA A 1 632 ? 4.858 5.220 50.196 1.00 64.25 632 ALA A C 1
ATOM 4910 O O . ALA A 1 632 ? 4.059 6.094 49.876 1.00 64.25 632 ALA A O 1
ATOM 4911 N N . ALA A 1 633 ? 4.775 3.974 49.712 1.00 61.59 633 ALA A N 1
ATOM 4912 C CA . ALA A 1 633 ? 3.768 3.538 48.744 1.00 61.59 633 ALA A CA 1
ATOM 4913 C C . ALA A 1 633 ? 2.333 3.544 49.312 1.00 61.59 633 ALA A C 1
ATOM 4915 O O . ALA A 1 633 ? 1.388 3.934 48.629 1.00 61.59 633 ALA A O 1
ATOM 4916 N N . GLU A 1 634 ? 2.147 3.152 50.577 1.00 69.56 634 GLU A N 1
ATOM 4917 C CA . GLU A 1 634 ? 0.835 3.202 51.241 1.00 69.56 634 GLU A CA 1
ATOM 4918 C C . GLU A 1 634 ? 0.383 4.643 51.508 1.00 69.56 634 GLU A C 1
ATOM 4920 O O . GLU A 1 634 ? -0.812 4.940 51.471 1.00 69.56 634 GLU A O 1
ATOM 4925 N N . GLU A 1 635 ? 1.325 5.546 51.779 1.00 73.81 635 GLU A N 1
ATOM 4926 C CA . GLU A 1 635 ? 1.045 6.968 51.971 1.00 73.81 635 GLU A CA 1
ATOM 4927 C C . GLU A 1 635 ? 0.655 7.656 50.655 1.00 73.81 635 GLU A C 1
ATOM 4929 O O . GLU A 1 635 ? -0.317 8.414 50.615 1.00 73.81 635 GLU A O 1
ATOM 4934 N N . GLU A 1 636 ? 1.339 7.338 49.555 1.00 74.25 636 GLU A N 1
ATOM 4935 C CA . GLU A 1 636 ? 0.978 7.810 48.214 1.00 74.25 636 GLU A CA 1
ATOM 4936 C C . GLU A 1 636 ? -0.395 7.306 47.774 1.00 74.25 636 GLU A C 1
ATOM 4938 O O . GLU A 1 636 ? -1.231 8.098 47.332 1.00 74.25 636 GLU A O 1
ATOM 4943 N N . GLN A 1 637 ? -0.684 6.021 47.980 1.00 76.44 637 GLN A N 1
ATOM 4944 C CA . GLN A 1 637 ? -1.976 5.445 47.620 1.00 76.44 637 GLN A CA 1
ATOM 4945 C C . GLN A 1 637 ? -3.126 6.015 48.463 1.00 76.44 637 GLN A C 1
ATOM 4947 O O . GLN A 1 637 ? -4.221 6.254 47.947 1.00 76.44 637 GLN A O 1
ATOM 4952 N N . HIS A 1 638 ? -2.872 6.311 49.739 1.00 77.25 638 HIS A N 1
ATOM 4953 C CA . HIS A 1 638 ? -3.826 7.005 50.600 1.00 77.25 638 HIS A CA 1
ATOM 4954 C C . HIS A 1 638 ? -4.067 8.456 50.149 1.00 77.25 638 HIS A C 1
ATOM 4956 O O . HIS A 1 638 ? -5.205 8.925 50.164 1.00 77.25 638 HIS A O 1
ATOM 4962 N N . ASN A 1 639 ? -3.019 9.161 49.710 1.00 81.56 639 ASN A N 1
ATOM 4963 C CA . ASN A 1 639 ? -3.127 10.517 49.163 1.00 81.56 639 ASN A CA 1
ATOM 4964 C C . ASN A 1 639 ? -3.879 10.549 47.824 1.00 81.56 639 ASN A C 1
ATOM 4966 O O . ASN A 1 639 ? -4.661 11.465 47.573 1.00 81.56 639 ASN A O 1
ATOM 4970 N N . TYR A 1 640 ? -3.675 9.546 46.971 1.00 84.25 640 TYR A N 1
ATOM 4971 C CA . TYR A 1 640 ? -4.444 9.384 45.740 1.00 84.25 640 TYR A CA 1
ATOM 4972 C C . TYR A 1 640 ? -5.931 9.148 46.048 1.00 84.25 640 TYR A C 1
ATOM 4974 O O . TYR A 1 640 ? -6.796 9.853 45.530 1.00 84.25 640 TYR A O 1
ATOM 4982 N N . GLN A 1 641 ? -6.239 8.219 46.962 1.00 83.19 641 GLN A N 1
ATOM 4983 C CA . GLN A 1 641 ? -7.619 7.925 47.364 1.00 83.19 641 GLN A CA 1
ATOM 4984 C C . GLN A 1 641 ? -8.335 9.125 47.991 1.00 83.19 641 GLN A C 1
ATOM 4986 O O . GLN A 1 641 ? -9.507 9.351 47.695 1.00 83.19 641 GLN A O 1
ATOM 4991 N N . SER A 1 642 ? -7.655 9.910 48.830 1.00 80.19 642 SER A N 1
ATOM 4992 C CA . SER A 1 642 ? -8.250 11.100 49.451 1.00 80.19 642 SER A CA 1
ATOM 4993 C C . SER A 1 642 ? -8.546 12.203 48.429 1.00 80.19 642 SER A C 1
ATOM 4995 O O . SER A 1 642 ? -9.604 12.829 48.496 1.00 80.19 642 SER A O 1
ATOM 4997 N N . THR A 1 643 ? -7.654 12.390 47.453 1.00 82.12 643 THR A N 1
ATOM 4998 C CA . THR A 1 643 ? -7.831 13.323 46.329 1.00 82.12 643 THR A CA 1
ATOM 4999 C C . THR A 1 643 ? -8.996 12.889 45.437 1.00 82.12 643 THR A C 1
ATOM 5001 O O . THR A 1 643 ? -9.837 13.700 45.065 1.00 82.12 643 THR A O 1
ATOM 5004 N N . LEU A 1 644 ? -9.104 11.595 45.128 1.00 83.31 644 LEU A N 1
ATOM 5005 C CA . LEU A 1 644 ? -10.215 11.076 44.331 1.00 83.31 644 LEU A CA 1
ATOM 5006 C C . LEU A 1 644 ? -11.558 11.223 45.065 1.00 83.31 644 LEU A C 1
ATOM 5008 O O . LEU A 1 644 ? -12.562 11.609 44.470 1.00 83.31 644 LEU A O 1
ATOM 5012 N N . GLN A 1 645 ? -11.577 10.987 46.379 1.00 82.44 645 GLN A N 1
ATOM 5013 C CA . GLN A 1 645 ? -12.774 11.177 47.198 1.00 82.44 645 GLN A CA 1
ATOM 5014 C C . GLN A 1 645 ? -13.215 12.650 47.256 1.00 82.44 645 GLN A C 1
ATOM 5016 O O . GLN A 1 645 ? -14.416 12.924 47.280 1.00 82.44 645 GLN A O 1
ATOM 5021 N N . SER A 1 646 ? -12.281 13.610 47.271 1.00 79.31 646 SER A N 1
ATOM 5022 C CA . SER A 1 646 ? -12.630 15.038 47.261 1.00 79.31 646 SER A CA 1
ATOM 5023 C C . SER A 1 646 ? -13.262 15.469 45.934 1.00 79.31 646 SER A C 1
ATOM 5025 O O . SER A 1 646 ? -14.204 16.263 45.948 1.00 79.31 646 SER A O 1
ATOM 5027 N N . LEU A 1 647 ? -12.813 14.895 44.811 1.00 77.94 647 LEU A N 1
ATOM 5028 C CA . LEU A 1 647 ? -13.420 15.101 43.493 1.00 77.94 647 LEU A CA 1
ATOM 5029 C C . LEU A 1 647 ? -14.858 14.574 43.438 1.00 77.94 647 LEU A C 1
ATOM 5031 O O . LEU A 1 647 ? -15.759 15.304 43.023 1.00 77.94 647 LEU A O 1
ATOM 5035 N N . LEU A 1 648 ? -15.090 13.354 43.932 1.00 77.88 648 LEU A N 1
ATOM 5036 C CA . LEU A 1 648 ? -16.424 12.740 43.978 1.00 77.88 648 LEU A CA 1
ATOM 5037 C C . LEU A 1 648 ? -17.425 13.576 44.793 1.00 77.88 648 LEU A C 1
ATOM 5039 O O . LEU A 1 648 ? -18.560 13.788 44.369 1.00 77.88 648 LEU A O 1
ATOM 5043 N N . ASN A 1 649 ? -16.987 14.126 45.927 1.00 74.62 649 ASN A N 1
ATOM 5044 C CA . ASN A 1 649 ? -17.844 14.910 46.819 1.00 74.62 649 ASN A CA 1
ATOM 5045 C C . ASN A 1 649 ? -18.264 16.283 46.243 1.00 74.62 649 ASN A C 1
ATOM 5047 O O . ASN A 1 649 ? -19.173 16.909 46.783 1.00 74.62 649 ASN A O 1
ATOM 5051 N N . ARG A 1 650 ? -17.613 16.794 45.184 1.00 68.00 650 ARG A N 1
ATOM 5052 C CA . ARG A 1 650 ? -17.863 18.148 44.645 1.00 68.00 650 ARG A CA 1
ATOM 5053 C C . ARG A 1 650 ? -19.122 18.242 43.776 1.00 68.00 650 ARG A C 1
ATOM 5055 O O . ARG A 1 650 ? -19.746 19.300 43.747 1.00 68.00 650 ARG A O 1
ATOM 5062 N N . LYS A 1 651 ? -19.488 17.172 43.060 1.00 61.25 651 LYS A N 1
ATOM 5063 C CA . LYS A 1 651 ? -20.691 17.145 42.201 1.00 61.25 651 LYS A CA 1
ATOM 5064 C C . LYS A 1 651 ? -21.945 16.639 42.921 1.00 61.25 651 LYS A C 1
ATOM 5066 O O . LYS A 1 651 ? -23.048 17.003 42.519 1.00 61.25 651 LYS A O 1
ATOM 5071 N N . GLU A 1 652 ? -21.810 15.867 44.000 1.00 54.66 652 GLU A N 1
ATOM 5072 C CA . GLU A 1 652 ? -22.941 15.489 44.856 1.00 54.66 652 GLU A CA 1
ATOM 5073 C C . GLU A 1 652 ? -23.302 16.648 45.796 1.00 54.66 652 GLU A C 1
ATOM 5075 O O . GLU A 1 652 ? -22.892 16.705 46.954 1.00 54.66 652 GLU A O 1
ATOM 5080 N N . GLY A 1 653 ? -24.090 17.605 45.303 1.00 44.72 653 GLY A N 1
ATOM 5081 C CA . GLY A 1 653 ? -24.736 18.587 46.170 1.00 44.72 653 GLY A CA 1
ATOM 5082 C C . GLY A 1 653 ? -25.500 17.884 47.302 1.00 44.72 653 GLY A C 1
ATOM 5083 O O . GLY A 1 653 ? -26.467 17.175 47.054 1.00 44.72 653 GLY A O 1
ATOM 5084 N N . SER A 1 654 ? -25.050 18.070 48.545 1.00 38.69 654 SER A N 1
ATOM 5085 C CA . SER A 1 654 ? -25.754 17.830 49.820 1.00 38.69 654 SER A CA 1
ATOM 5086 C C . SER A 1 654 ? -26.431 16.464 50.103 1.00 38.69 654 SER A C 1
ATOM 5088 O O . SER A 1 654 ? -26.966 16.304 51.203 1.00 38.69 654 SER A O 1
ATOM 5090 N N . HIS A 1 655 ? -26.404 15.456 49.228 1.00 43.38 655 HIS A N 1
ATOM 5091 C CA . HIS A 1 655 ? -27.042 14.156 49.489 1.00 43.38 655 HIS A CA 1
ATOM 5092 C C . HIS A 1 655 ? -26.020 13.049 49.772 1.00 43.38 655 HIS A C 1
ATOM 5094 O O . HIS A 1 655 ? -25.635 12.280 48.900 1.00 43.38 655 HIS A O 1
ATOM 5100 N N . LYS A 1 656 ? -25.624 12.946 51.048 1.00 45.69 656 LYS A N 1
ATOM 5101 C CA . LYS A 1 656 ? -24.864 11.820 51.614 1.00 45.69 656 LYS A CA 1
ATOM 5102 C C . LYS A 1 656 ? -25.681 10.520 51.551 1.00 45.69 656 LYS A C 1
ATOM 5104 O O . LYS A 1 656 ? -26.367 10.190 52.515 1.00 45.69 656 LYS A O 1
ATOM 5109 N N . HIS A 1 657 ? -25.555 9.733 50.489 1.00 51.75 657 HIS A N 1
ATOM 5110 C CA . HIS A 1 657 ? -25.888 8.307 50.547 1.00 51.75 657 HIS A CA 1
ATOM 5111 C C . HIS A 1 657 ? -24.690 7.491 50.066 1.00 51.75 657 HIS A C 1
ATOM 5113 O O . HIS A 1 657 ? -24.302 7.553 48.907 1.00 51.75 657 HIS A O 1
ATOM 5119 N N . SER A 1 658 ? -24.073 6.752 50.996 1.00 60.47 658 SER A N 1
ATOM 5120 C CA . SER A 1 658 ? -22.893 5.931 50.731 1.00 60.47 658 SER A CA 1
ATOM 5121 C C . SER A 1 658 ? -23.278 4.747 49.848 1.00 60.47 658 SER A C 1
ATOM 5123 O O . SER A 1 658 ? -23.701 3.704 50.356 1.00 60.47 658 SER A O 1
ATOM 5125 N N . TRP A 1 659 ? -23.146 4.897 48.534 1.00 70.94 659 TRP A N 1
ATOM 5126 C CA . TRP A 1 659 ? -23.114 3.738 47.656 1.00 70.94 659 TRP A CA 1
ATOM 5127 C C . TRP A 1 659 ? -22.030 2.767 48.145 1.00 70.94 659 TRP A C 1
ATOM 5129 O O . TRP A 1 659 ? -20.928 3.183 48.516 1.00 70.94 659 TRP A O 1
ATOM 5139 N N . LYS A 1 660 ? -22.354 1.473 48.188 1.00 69.94 660 LYS A N 1
ATOM 5140 C CA . LYS A 1 660 ? -21.405 0.408 48.517 1.00 69.94 660 LYS A CA 1
ATOM 5141 C C . LYS A 1 660 ? -21.460 -0.653 47.418 1.00 69.94 660 LYS A C 1
ATOM 5143 O O . LYS A 1 660 ? -22.561 -1.041 47.031 1.00 69.94 660 LYS A O 1
ATOM 5148 N N . PRO A 1 661 ? -20.305 -1.135 46.931 1.00 74.75 661 PRO A N 1
ATOM 5149 C CA . PRO A 1 661 ? -20.274 -2.233 45.974 1.00 74.75 661 PRO A CA 1
ATOM 5150 C C . PRO A 1 661 ? -20.914 -3.492 46.572 1.00 74.75 661 PRO A C 1
ATOM 5152 O O . PRO A 1 661 ? -20.909 -3.688 47.790 1.00 74.75 661 PRO A O 1
ATOM 5155 N N . ALA A 1 662 ? -21.433 -4.371 45.710 1.00 74.88 662 ALA A N 1
ATOM 5156 C CA . ALA A 1 662 ? -22.048 -5.631 46.137 1.00 74.88 662 ALA A CA 1
ATOM 5157 C C . ALA A 1 662 ? -21.034 -6.592 46.792 1.00 74.88 662 ALA A C 1
ATOM 5159 O O . ALA A 1 662 ? -21.424 -7.515 47.508 1.00 74.88 662 ALA A O 1
ATOM 5160 N N . VAL A 1 663 ? -19.739 -6.357 46.558 1.00 80.06 663 VAL A N 1
ATOM 5161 C CA . VAL A 1 663 ? -18.605 -7.122 47.087 1.00 80.06 663 VAL A CA 1
ATOM 5162 C C . VAL A 1 663 ? -17.737 -6.222 47.976 1.00 80.06 663 VAL A C 1
ATOM 5164 O O . VAL A 1 663 ? -17.545 -5.051 47.637 1.00 80.06 663 VAL A O 1
ATOM 5167 N N . PRO A 1 664 ? -17.175 -6.726 49.095 1.00 82.38 664 PRO A N 1
ATOM 5168 C CA . PRO A 1 664 ? -16.224 -5.967 49.905 1.00 82.38 664 PRO A CA 1
ATOM 5169 C C . PRO A 1 664 ? -15.038 -5.488 49.059 1.00 82.38 664 PRO A C 1
ATOM 5171 O O . PRO A 1 664 ? -14.396 -6.288 48.382 1.00 82.38 664 PRO A O 1
ATOM 5174 N N . SER A 1 665 ? -14.732 -4.191 49.110 1.00 84.31 665 SER A N 1
ATOM 5175 C CA . SER A 1 665 ? -13.631 -3.597 48.346 1.00 84.31 665 SER A CA 1
ATOM 5176 C C . SER A 1 665 ? -12.798 -2.665 49.215 1.00 84.31 665 SER A C 1
ATOM 5178 O O . SER A 1 665 ? -13.330 -1.893 50.013 1.00 84.31 665 SER A O 1
ATOM 5180 N N . SER A 1 666 ? -11.481 -2.718 49.026 1.00 84.19 666 SER A N 1
ATOM 5181 C CA . SER A 1 666 ? -10.513 -1.796 49.634 1.00 84.19 666 SER A CA 1
ATOM 5182 C C . SER A 1 666 ? -10.385 -0.472 48.863 1.00 84.19 666 SER A C 1
ATOM 5184 O O . SER A 1 666 ? -9.777 0.486 49.341 1.00 84.19 666 SER A O 1
ATOM 5186 N N . ARG A 1 667 ? -10.976 -0.410 47.662 1.00 86.38 667 ARG A N 1
ATOM 5187 C CA . ARG A 1 667 ? -10.844 0.676 46.682 1.00 86.38 667 ARG A CA 1
ATOM 5188 C C . ARG A 1 667 ? -12.209 1.226 46.257 1.00 86.38 667 ARG A C 1
ATOM 5190 O O . ARG A 1 667 ? -12.481 1.423 45.074 1.00 86.38 667 ARG A O 1
ATOM 5197 N N . VAL A 1 668 ? -13.094 1.461 47.229 1.00 85.19 668 VAL A N 1
ATOM 5198 C CA . VAL A 1 668 ? -14.452 1.990 46.986 1.00 85.19 668 VAL A CA 1
ATOM 5199 C C . VAL A 1 668 ? -14.451 3.320 46.207 1.00 85.19 668 VAL A C 1
ATOM 5201 O O . VAL A 1 668 ? -15.214 3.401 45.243 1.00 85.19 668 VAL A O 1
ATOM 5204 N N . PRO A 1 669 ? -13.591 4.319 46.522 1.00 85.00 669 PRO A N 1
ATOM 5205 C CA . PRO A 1 669 ? -13.555 5.583 45.778 1.00 85.00 669 PRO A CA 1
ATOM 5206 C C . PRO A 1 669 ? -13.208 5.376 44.299 1.00 85.00 669 PRO A C 1
ATOM 5208 O O . PRO A 1 669 ? -13.824 5.975 43.422 1.00 85.00 669 PRO A O 1
ATOM 5211 N N . GLN A 1 670 ? -12.270 4.468 44.006 1.00 88.69 670 GLN A N 1
ATOM 5212 C CA . GLN A 1 670 ? -11.895 4.125 42.634 1.00 88.69 670 GLN A CA 1
ATOM 5213 C C . GLN A 1 670 ? -13.048 3.489 41.855 1.00 88.69 670 GLN A C 1
ATOM 5215 O O . GLN A 1 670 ? -13.295 3.875 40.714 1.00 88.69 670 GLN A O 1
ATOM 5220 N N . ARG A 1 671 ? -13.788 2.549 42.464 1.00 88.00 671 ARG A N 1
ATOM 5221 C CA . ARG A 1 671 ? -14.966 1.941 41.816 1.00 88.00 671 ARG A CA 1
ATOM 5222 C C . ARG A 1 671 ? -16.047 2.973 41.534 1.00 88.00 671 ARG A C 1
ATOM 5224 O O . ARG A 1 671 ? -16.625 2.962 40.453 1.00 88.00 671 ARG A O 1
ATOM 5231 N N . GLN A 1 672 ? -16.301 3.860 42.495 1.00 85.50 672 GLN A N 1
ATOM 5232 C CA . GLN A 1 672 ? -17.308 4.907 42.361 1.00 85.50 672 GLN A CA 1
ATOM 5233 C C . GLN A 1 672 ? -16.959 5.865 41.214 1.00 85.50 672 GLN A C 1
ATOM 5235 O O . GLN A 1 672 ? -17.810 6.135 40.370 1.00 85.50 672 GLN A O 1
ATOM 5240 N N . ALA A 1 673 ? -15.702 6.312 41.135 1.00 83.94 673 ALA A N 1
ATOM 5241 C CA . ALA A 1 673 ? -15.227 7.163 40.045 1.00 83.94 673 ALA A CA 1
ATOM 5242 C C . ALA A 1 673 ? -15.302 6.464 38.678 1.00 83.94 673 ALA A C 1
ATOM 5244 O O . ALA A 1 673 ? -15.788 7.052 37.715 1.00 83.94 673 ALA A O 1
ATOM 5245 N N . ALA A 1 674 ? -14.887 5.196 38.598 1.00 88.12 674 ALA A N 1
ATOM 5246 C CA . ALA A 1 674 ? -14.964 4.415 37.366 1.00 88.12 674 ALA A CA 1
ATOM 5247 C C . ALA A 1 674 ? -16.413 4.215 36.883 1.00 88.12 674 ALA A C 1
ATOM 5249 O O . ALA A 1 674 ? -16.688 4.377 35.697 1.00 88.12 674 ALA A O 1
ATOM 5250 N N . LEU A 1 675 ? -17.353 3.913 37.785 1.00 86.00 675 LEU A N 1
ATOM 5251 C CA . LEU A 1 675 ? -18.773 3.767 37.443 1.00 86.00 675 LEU A CA 1
ATOM 5252 C C . LEU A 1 675 ? -19.395 5.089 36.983 1.00 86.00 675 LEU A C 1
ATOM 5254 O O . LEU A 1 675 ? -20.134 5.096 36.001 1.00 86.00 675 LEU A O 1
ATOM 5258 N N . GLN A 1 676 ? -19.062 6.209 37.632 1.00 80.69 676 GLN A N 1
ATOM 5259 C CA . GLN A 1 676 ? -19.523 7.533 37.201 1.00 80.69 676 GLN A CA 1
ATOM 5260 C C . GLN A 1 676 ? -18.974 7.914 35.820 1.00 80.69 676 GLN A C 1
ATOM 5262 O O . GLN A 1 676 ? -19.714 8.463 35.007 1.00 80.69 676 GLN A O 1
ATOM 5267 N N . MET A 1 677 ? -17.721 7.562 35.516 1.00 81.75 677 MET A N 1
ATOM 5268 C CA . MET A 1 677 ? -17.128 7.782 34.192 1.00 81.75 677 MET A CA 1
ATOM 5269 C C . MET A 1 677 ? -17.839 6.980 33.085 1.00 81.75 677 MET A C 1
ATOM 5271 O O . MET A 1 677 ? -17.926 7.436 31.947 1.00 81.75 677 MET A O 1
ATOM 5275 N N . LEU A 1 678 ? -18.396 5.813 33.423 1.00 83.06 678 LEU A N 1
ATOM 5276 C CA . LEU A 1 678 ? -19.236 4.996 32.539 1.00 83.06 678 LEU A CA 1
ATOM 5277 C C . LEU A 1 678 ? -20.724 5.408 32.571 1.00 83.06 678 LEU A C 1
ATOM 5279 O O . LEU A 1 678 ? -21.551 4.679 32.035 1.00 83.06 678 LEU A O 1
ATOM 5283 N N . GLU A 1 679 ? -21.102 6.511 33.229 1.00 74.12 679 GLU A N 1
ATOM 5284 C CA . GLU A 1 679 ? -22.478 6.886 33.639 1.00 74.12 679 GLU A CA 1
ATOM 5285 C C . GLU A 1 679 ? -23.356 5.737 34.134 1.00 74.12 679 GLU A C 1
ATOM 5287 O O . GLU A 1 679 ? -24.570 5.694 33.905 1.00 74.12 679 GLU A O 1
ATOM 5292 N N . TRP A 1 680 ? -22.757 4.779 34.819 1.00 76.19 680 TRP A N 1
ATOM 5293 C CA . TRP A 1 680 ? -23.568 3.776 35.462 1.00 76.19 680 TRP A CA 1
ATOM 5294 C C . TRP A 1 680 ? -24.134 4.366 36.751 1.00 76.19 680 TRP A C 1
ATOM 5296 O O . TRP A 1 680 ? -23.382 4.766 37.645 1.00 76.19 680 TRP A O 1
ATOM 5306 N N . SER A 1 681 ? -25.464 4.460 36.844 1.00 66.44 681 SER A N 1
ATOM 5307 C CA . SER A 1 681 ? -26.123 5.037 38.015 1.00 66.44 681 SER A CA 1
ATOM 5308 C C . SER A 1 681 ? -25.800 4.213 39.259 1.00 66.44 681 SER A C 1
ATOM 5310 O O . SER A 1 681 ? -26.041 3.006 39.300 1.00 66.44 681 SER A O 1
ATOM 5312 N N . LEU A 1 682 ? -25.299 4.879 40.297 1.00 62.69 682 LEU A N 1
ATOM 5313 C CA . LEU A 1 682 ? -24.961 4.250 41.575 1.00 62.69 682 LEU A CA 1
ATOM 5314 C C . LEU A 1 682 ? -26.209 3.975 42.433 1.00 62.69 682 LEU A C 1
ATOM 5316 O O . LEU A 1 682 ? -26.146 3.192 43.376 1.00 62.69 682 LEU A O 1
ATOM 5320 N N . LYS A 1 683 ? -27.349 4.611 42.138 1.00 65.38 683 LYS A N 1
ATOM 5321 C CA . LYS A 1 683 ? -28.581 4.467 42.926 1.00 65.38 683 LYS A CA 1
ATOM 5322 C C . LYS A 1 683 ? -29.469 3.354 42.380 1.00 65.38 683 LYS A C 1
ATOM 5324 O O . LYS A 1 683 ? -29.794 3.345 41.193 1.00 65.38 683 LYS A O 1
ATOM 5329 N N . GLU A 1 684 ? -29.939 2.481 43.270 1.00 67.62 684 GLU A N 1
ATOM 5330 C CA . GLU A 1 684 ? -30.911 1.432 42.932 1.00 67.62 684 GLU A CA 1
ATOM 5331 C C . GLU A 1 684 ? -32.213 2.024 42.358 1.00 67.62 684 GLU A C 1
ATOM 5333 O O . GLU A 1 684 ? -32.747 1.486 41.392 1.00 67.62 684 GLU A O 1
ATOM 5338 N N . ASP A 1 685 ? -32.669 3.179 42.858 1.00 67.88 685 ASP A N 1
ATOM 5339 C CA . ASP A 1 685 ? -33.885 3.860 42.379 1.00 67.88 685 ASP A CA 1
ATOM 5340 C C . ASP A 1 685 ? -33.763 4.405 40.945 1.00 67.88 685 ASP A C 1
ATOM 5342 O O . ASP A 1 685 ? -34.715 4.351 40.162 1.00 67.88 685 ASP A O 1
ATOM 5346 N N . GLU A 1 686 ? -32.587 4.915 40.568 1.00 72.88 686 GLU A N 1
ATOM 5347 C CA . GLU A 1 686 ? -32.326 5.395 39.204 1.00 72.88 686 GLU A CA 1
ATOM 5348 C C . GLU A 1 686 ? -32.217 4.215 38.231 1.00 72.88 686 GLU A C 1
ATOM 5350 O O . GLU A 1 686 ? -32.764 4.267 37.128 1.00 72.88 686 GLU A O 1
ATOM 5355 N N . LEU A 1 687 ? -31.618 3.105 38.667 1.00 75.12 687 LEU A N 1
ATOM 5356 C CA . LEU A 1 687 ? -31.543 1.871 37.887 1.00 75.12 687 LEU A CA 1
ATOM 5357 C C . LEU A 1 687 ? -32.933 1.221 37.714 1.00 75.12 687 LEU A C 1
ATOM 5359 O O . LEU A 1 687 ? -33.275 0.737 36.632 1.00 75.12 687 LEU A O 1
ATOM 5363 N N . LEU A 1 688 ? -33.799 1.304 38.730 1.00 79.19 688 LEU A N 1
ATOM 5364 C CA . LEU A 1 688 ? -35.222 0.952 38.633 1.00 79.19 688 LEU A CA 1
ATOM 5365 C C . LEU A 1 688 ? -35.986 1.870 37.662 1.00 79.19 688 LEU A 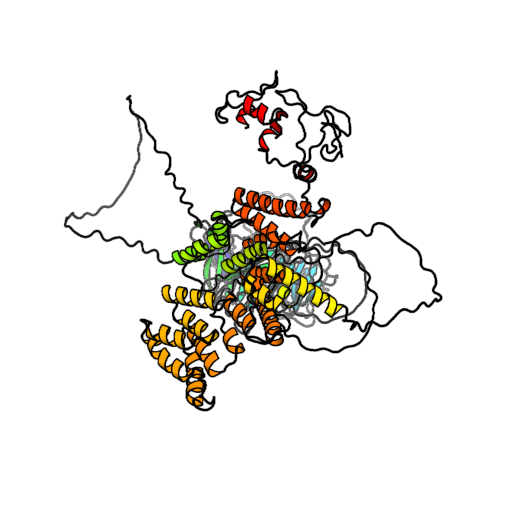C 1
ATOM 5367 O O . LEU A 1 688 ? -36.894 1.428 36.957 1.00 79.19 688 LEU A O 1
ATOM 5371 N N . HIS A 1 689 ? -35.622 3.149 37.570 1.00 81.56 689 HIS A N 1
ATOM 5372 C CA . HIS A 1 689 ? -36.197 4.043 36.566 1.00 81.56 689 HIS A CA 1
ATOM 5373 C C . HIS A 1 689 ? -35.731 3.692 35.141 1.00 81.56 689 HIS A C 1
ATOM 5375 O O . HIS A 1 689 ? -36.537 3.698 34.206 1.00 81.56 689 HIS A O 1
ATOM 5381 N N . LEU A 1 690 ? -34.455 3.328 34.972 1.00 79.25 690 LEU A N 1
ATOM 5382 C CA . LEU A 1 690 ? -33.896 2.877 33.694 1.00 79.25 690 LEU A CA 1
ATOM 5383 C C . LEU A 1 690 ? -34.544 1.578 33.205 1.00 79.25 690 LEU A C 1
ATOM 5385 O O . LEU A 1 690 ? -34.917 1.496 32.035 1.00 79.25 690 LEU A O 1
ATOM 5389 N N . THR A 1 691 ? -34.771 0.605 34.090 1.00 83.94 691 THR A N 1
ATOM 5390 C CA . THR A 1 691 ? -35.467 -0.645 33.733 1.00 83.94 691 THR A CA 1
ATOM 5391 C C . THR A 1 691 ? -36.901 -0.385 33.264 1.00 83.94 691 THR A C 1
ATOM 5393 O O . THR A 1 691 ? -37.294 -0.897 32.216 1.00 83.94 691 THR A O 1
ATOM 5396 N N . LYS A 1 692 ? -37.644 0.520 33.920 1.00 84.31 692 LYS A N 1
ATOM 5397 C CA . LYS A 1 692 ? -38.967 0.979 33.445 1.00 84.31 692 LYS A CA 1
ATOM 5398 C C . LYS A 1 692 ? -38.901 1.699 32.093 1.00 84.31 692 LYS A C 1
ATOM 5400 O O . LYS A 1 692 ? -39.820 1.598 31.280 1.00 84.31 692 LYS A O 1
ATOM 5405 N N . LYS A 1 693 ? -37.828 2.449 31.820 1.00 85.44 693 LYS A N 1
ATOM 5406 C CA . LYS A 1 693 ? -37.604 3.100 30.516 1.00 85.44 693 LYS A CA 1
ATOM 5407 C C . LYS A 1 693 ? -37.322 2.073 29.415 1.00 85.44 693 LYS A C 1
ATOM 5409 O O . LYS A 1 693 ? -37.835 2.233 28.309 1.00 85.44 693 LYS A O 1
ATOM 5414 N N . TRP A 1 694 ? -36.545 1.030 29.703 1.00 85.19 694 TRP A N 1
ATOM 5415 C CA . TRP A 1 694 ? -36.286 -0.074 28.772 1.00 85.19 694 TRP A CA 1
ATOM 5416 C C . TRP A 1 694 ? -37.542 -0.904 28.499 1.00 85.19 694 TRP A C 1
ATOM 5418 O O . TRP A 1 694 ? -37.821 -1.187 27.336 1.00 85.19 694 TRP A O 1
ATOM 5428 N N . GLU A 1 695 ? -38.358 -1.178 29.522 1.00 85.75 695 GLU A N 1
ATOM 5429 C CA . GLU A 1 695 ? -39.674 -1.822 29.375 1.00 85.75 695 GLU A CA 1
ATOM 5430 C C . GLU A 1 695 ? -40.570 -1.028 28.406 1.00 85.75 695 GLU A C 1
ATOM 5432 O O . GLU A 1 695 ? -41.095 -1.588 27.444 1.00 85.75 695 GLU A O 1
ATOM 5437 N N . LYS A 1 696 ? -40.656 0.303 28.567 1.00 84.25 696 LYS A N 1
ATOM 5438 C CA . LYS A 1 696 ? -41.410 1.186 27.651 1.00 84.25 696 LYS A CA 1
ATOM 5439 C C . LYS A 1 696 ? -40.882 1.188 26.213 1.00 84.25 696 LYS A C 1
ATOM 5441 O O . LYS A 1 696 ? -41.658 1.408 25.289 1.00 84.25 696 LYS A O 1
ATOM 5446 N N . ARG A 1 697 ? -39.578 0.969 26.018 1.00 83.31 697 ARG A N 1
ATOM 5447 C CA . ARG A 1 697 ? -38.933 0.862 24.695 1.00 83.31 697 ARG A CA 1
ATOM 5448 C C . ARG A 1 697 ? -39.042 -0.541 24.082 1.00 83.31 697 ARG A C 1
ATOM 5450 O O . ARG A 1 697 ? -38.496 -0.762 23.009 1.00 83.31 697 ARG A O 1
ATOM 5457 N N . GLY A 1 698 ? -39.711 -1.485 24.752 1.00 80.62 698 GLY A N 1
ATOM 5458 C CA . GLY A 1 698 ? -39.837 -2.874 24.303 1.00 80.62 698 GLY A CA 1
ATOM 5459 C C . GLY A 1 698 ? -38.609 -3.750 24.583 1.00 80.62 698 GLY A C 1
ATOM 5460 O O . GLY A 1 698 ? -38.605 -4.917 24.212 1.00 80.62 698 GLY A O 1
ATOM 5461 N N . GLN A 1 699 ? -37.586 -3.236 25.274 1.00 84.69 699 GLN A N 1
ATOM 5462 C CA . GLN A 1 699 ? -36.375 -3.977 25.654 1.00 84.69 699 GLN A CA 1
ATOM 5463 C C . GLN A 1 699 ? -36.591 -4.737 26.973 1.00 84.69 699 GLN A C 1
ATOM 5465 O O . GLN A 1 699 ? -35.932 -4.482 27.984 1.00 84.69 699 GLN A O 1
ATOM 5470 N N . VAL A 1 700 ? -37.566 -5.648 26.977 1.00 86.44 700 VAL A N 1
ATOM 5471 C CA . VAL A 1 700 ? -38.022 -6.347 28.190 1.00 86.44 700 VAL A CA 1
ATOM 5472 C C . VAL A 1 700 ? -36.949 -7.294 28.742 1.00 86.44 700 VAL A C 1
ATOM 5474 O O . VAL A 1 700 ? -36.719 -7.304 29.949 1.00 86.44 700 VAL A O 1
ATOM 5477 N N . SER A 1 701 ? -36.239 -8.035 27.885 1.00 87.75 701 SER A N 1
ATOM 5478 C CA . SER A 1 701 ? -35.184 -8.975 28.301 1.00 87.75 701 SER A CA 1
ATOM 5479 C C . SER A 1 701 ? -34.037 -8.284 29.044 1.00 87.75 701 SER A C 1
ATOM 5481 O O . SER A 1 701 ? -33.645 -8.724 30.127 1.00 87.75 701 SER A O 1
ATOM 5483 N N . ARG A 1 702 ? -33.569 -7.141 28.526 1.00 87.06 702 ARG A N 1
ATOM 5484 C CA . ARG A 1 702 ? -32.577 -6.277 29.186 1.00 87.06 702 ARG A CA 1
ATOM 5485 C C . ARG A 1 702 ? -33.068 -5.780 30.546 1.00 87.06 702 ARG A C 1
ATOM 5487 O O . ARG A 1 702 ? -32.334 -5.874 31.527 1.00 87.06 702 ARG A O 1
ATOM 5494 N N . ALA A 1 703 ? -34.304 -5.281 30.624 1.00 87.31 703 ALA A N 1
ATOM 5495 C CA . ALA A 1 703 ? -34.874 -4.776 31.874 1.00 87.31 703 ALA A CA 1
ATOM 5496 C C . ALA A 1 703 ? -34.930 -5.859 32.963 1.00 87.31 703 ALA A C 1
ATOM 5498 O O . ALA A 1 703 ? -34.476 -5.639 34.085 1.00 87.31 703 ALA A O 1
ATOM 5499 N N . VAL A 1 704 ? -35.426 -7.045 32.615 1.00 88.25 704 VAL A N 1
ATOM 5500 C CA . VAL A 1 704 ? -35.572 -8.182 33.533 1.00 88.25 704 VAL A CA 1
ATOM 5501 C C . VAL A 1 704 ? -34.215 -8.702 34.005 1.00 88.25 704 VAL A C 1
ATOM 5503 O O . VAL A 1 704 ? -34.038 -8.944 35.200 1.00 88.25 704 VAL A O 1
ATOM 5506 N N . CYS A 1 705 ? -33.243 -8.815 33.097 1.00 87.50 705 CYS A N 1
ATOM 5507 C CA . CYS A 1 705 ? -31.878 -9.217 33.430 1.00 87.50 705 CYS A CA 1
ATOM 5508 C C . CYS A 1 705 ? -31.274 -8.304 34.511 1.00 87.50 705 CYS A C 1
ATOM 5510 O O . CYS A 1 705 ? -30.768 -8.780 35.529 1.00 87.50 705 CYS A O 1
ATOM 5512 N N . TRP A 1 706 ? -31.393 -6.986 34.336 1.00 84.19 706 TRP A N 1
ATOM 5513 C CA . TRP A 1 706 ? -30.886 -6.018 35.308 1.00 84.19 706 TRP A CA 1
ATOM 5514 C C . TRP A 1 706 ? -31.666 -6.026 36.631 1.00 84.19 706 TRP A C 1
ATOM 5516 O O . TRP A 1 706 ? -31.046 -5.936 37.689 1.00 84.19 706 TRP A O 1
ATOM 5526 N N . LEU A 1 707 ? -32.991 -6.219 36.619 1.00 87.00 707 LEU A N 1
ATOM 5527 C CA . LEU A 1 707 ? -33.780 -6.385 37.853 1.00 87.00 707 LEU A CA 1
ATOM 5528 C C . LEU A 1 707 ? -33.310 -7.591 38.684 1.00 87.00 707 LEU A C 1
ATOM 5530 O O . LEU A 1 707 ? -33.250 -7.517 39.914 1.00 87.00 707 LEU A O 1
ATOM 5534 N N . ILE A 1 708 ? -32.918 -8.682 38.023 1.00 85.25 708 ILE A N 1
ATOM 5535 C CA . ILE A 1 708 ? -32.357 -9.873 38.676 1.00 85.25 708 ILE A CA 1
ATOM 5536 C C . ILE A 1 708 ? -30.981 -9.585 39.282 1.00 85.25 708 ILE A C 1
ATOM 5538 O O . ILE A 1 708 ? -30.724 -10.007 40.412 1.00 85.25 708 ILE A O 1
ATOM 5542 N N . PHE A 1 709 ? -30.122 -8.826 38.597 1.00 82.81 709 PHE A N 1
ATOM 5543 C CA . PHE A 1 709 ? -28.807 -8.431 39.123 1.00 82.81 709 PHE A CA 1
ATOM 5544 C C . PHE A 1 709 ? -28.905 -7.548 40.377 1.00 82.81 709 PHE A C 1
ATOM 5546 O O . PHE A 1 709 ? -28.079 -7.671 41.281 1.00 82.81 709 PHE A O 1
ATOM 5553 N N . ILE A 1 710 ? -29.957 -6.730 40.486 1.00 81.06 710 ILE A N 1
ATOM 5554 C CA . ILE A 1 710 ? -30.254 -5.890 41.665 1.00 81.06 710 ILE A CA 1
ATOM 5555 C C . ILE A 1 710 ? -31.032 -6.679 42.741 1.00 81.06 710 ILE A C 1
ATOM 5557 O O . ILE A 1 710 ? -31.369 -6.151 43.795 1.00 81.06 710 ILE A O 1
ATOM 5561 N N . LYS A 1 711 ? -31.306 -7.973 42.517 1.00 83.06 711 LYS A N 1
ATOM 5562 C CA . LYS A 1 711 ? -32.068 -8.863 43.417 1.00 83.06 711 LYS A CA 1
ATOM 5563 C C . LYS A 1 711 ? -33.540 -8.467 43.610 1.00 83.06 711 LYS A C 1
ATOM 5565 O O . LYS A 1 711 ? -34.187 -8.909 44.560 1.00 83.06 711 LYS A O 1
ATOM 5570 N N . GLN A 1 712 ? -34.109 -7.699 42.683 1.00 85.31 712 GLN A N 1
ATOM 5571 C CA . GLN A 1 712 ? -35.530 -7.337 42.653 1.00 85.31 712 GLN A CA 1
ATOM 5572 C C . GLN A 1 712 ? -36.341 -8.399 41.895 1.00 85.31 712 GLN A C 1
ATOM 5574 O O . GLN A 1 712 ? -36.959 -8.145 40.862 1.00 85.31 712 GLN A O 1
ATOM 5579 N N . TYR A 1 713 ? -36.327 -9.632 42.409 1.00 85.94 713 TYR A N 1
ATOM 5580 C CA . TYR A 1 713 ? -36.885 -10.794 41.709 1.00 85.94 713 TYR A CA 1
ATOM 5581 C C . TYR A 1 713 ? -38.401 -10.712 41.473 1.00 85.94 713 TYR A C 1
ATOM 5583 O O . TYR A 1 713 ? -38.888 -11.204 40.460 1.00 85.94 713 TYR A O 1
ATOM 5591 N N . LYS A 1 714 ? -39.150 -10.086 42.391 1.00 85.25 714 LYS A N 1
ATOM 5592 C CA . LYS A 1 714 ? -40.612 -9.946 42.274 1.00 85.25 714 LYS A CA 1
ATOM 5593 C C . LYS A 1 714 ? -40.995 -9.069 41.079 1.00 85.25 714 LYS A C 1
ATOM 5595 O O . LYS A 1 714 ? -41.762 -9.505 40.229 1.00 85.25 714 LYS A O 1
ATOM 5600 N N . GLU A 1 715 ? -40.381 -7.891 40.975 1.00 85.06 715 GLU A N 1
ATOM 5601 C CA . GLU A 1 715 ? -40.575 -6.965 39.851 1.00 85.06 715 GLU A CA 1
ATOM 5602 C C . GLU A 1 715 ? -40.137 -7.590 38.518 1.00 85.06 715 GLU A C 1
ATOM 5604 O O . GLU A 1 715 ? -40.805 -7.413 37.500 1.00 85.06 715 GLU A O 1
ATOM 5609 N N . ALA A 1 716 ? -39.052 -8.376 38.515 1.00 86.81 716 ALA A N 1
ATOM 5610 C CA . ALA A 1 716 ? -38.584 -9.083 37.322 1.00 86.81 716 ALA A CA 1
ATOM 5611 C C . ALA A 1 716 ? -39.624 -10.089 36.791 1.00 86.81 716 ALA A C 1
ATOM 5613 O O . ALA A 1 716 ? -39.909 -10.110 35.593 1.00 86.81 716 ALA A O 1
ATOM 5614 N N . ILE A 1 717 ? -40.223 -10.891 37.682 1.00 85.50 717 ILE A N 1
ATOM 5615 C CA . ILE A 1 717 ? -41.260 -11.874 37.325 1.00 85.50 717 ILE A CA 1
ATOM 5616 C C . ILE A 1 717 ? -42.520 -11.164 36.821 1.00 85.50 717 ILE A C 1
ATOM 5618 O O . ILE A 1 717 ? -43.059 -11.542 35.782 1.00 85.50 717 ILE A O 1
ATOM 5622 N N . GLU A 1 718 ? -42.962 -10.101 37.497 1.00 86.88 718 GLU A N 1
ATOM 5623 C CA . GLU A 1 718 ? -44.126 -9.330 37.052 1.00 86.88 718 GLU A CA 1
ATOM 5624 C C . GLU A 1 718 ? -43.914 -8.674 35.684 1.00 86.88 718 GLU A C 1
ATOM 5626 O O . GLU A 1 718 ? -44.823 -8.676 34.855 1.00 86.88 718 GLU A O 1
ATOM 5631 N N . THR A 1 719 ? -42.717 -8.144 35.423 1.00 87.69 719 THR A N 1
ATOM 5632 C CA . THR A 1 719 ? -42.369 -7.517 34.138 1.00 87.69 719 THR A CA 1
ATOM 5633 C C . THR A 1 719 ? -42.431 -8.531 32.989 1.00 87.69 719 THR A C 1
ATOM 5635 O O . THR A 1 719 ? -42.922 -8.214 31.906 1.00 87.69 719 THR A O 1
ATOM 5638 N N . LEU A 1 720 ? -42.021 -9.783 33.225 1.00 85.81 720 LEU A N 1
ATOM 5639 C CA . LEU A 1 720 ? -42.167 -10.865 32.244 1.00 85.81 720 LEU A CA 1
ATOM 5640 C C . LEU A 1 720 ? -43.618 -11.299 32.044 1.00 85.81 720 LEU A C 1
ATOM 5642 O O . LEU A 1 720 ? -44.037 -11.502 30.907 1.00 85.81 720 LEU A O 1
ATOM 5646 N N . MET A 1 721 ? -44.400 -11.400 33.120 1.00 84.81 721 MET A N 1
ATOM 5647 C CA . MET A 1 721 ? -45.826 -11.739 33.031 1.00 84.81 721 MET A CA 1
ATOM 5648 C C . MET A 1 721 ? -46.633 -10.672 32.280 1.00 84.81 721 MET A C 1
ATOM 5650 O O . MET A 1 721 ? -47.614 -10.995 31.613 1.00 84.81 721 MET A O 1
ATOM 5654 N N . ARG A 1 722 ? -46.215 -9.402 32.374 1.00 84.31 722 ARG A N 1
ATOM 5655 C CA . ARG A 1 722 ? -46.792 -8.268 31.634 1.00 84.31 722 ARG A CA 1
ATOM 5656 C C . ARG A 1 722 ? -46.335 -8.196 30.173 1.00 84.31 722 ARG A C 1
ATOM 5658 O O . ARG A 1 722 ? -46.911 -7.429 29.398 1.00 84.31 722 ARG A O 1
ATOM 5665 N N . SER A 1 723 ? -45.308 -8.952 29.786 1.00 84.81 723 SER A N 1
ATOM 5666 C CA . SER A 1 723 ? -44.772 -8.917 28.426 1.00 84.81 723 SER A CA 1
ATOM 5667 C C . SER A 1 723 ? -45.748 -9.538 27.417 1.00 84.81 723 SER A C 1
ATOM 5669 O O . SER A 1 723 ? -46.448 -10.507 27.709 1.00 84.81 723 SER A O 1
ATOM 5671 N N . LYS A 1 724 ? -45.806 -8.955 26.211 1.00 78.12 724 LYS A N 1
ATOM 5672 C CA . LYS A 1 724 ? -46.644 -9.448 25.101 1.00 78.12 724 LYS A CA 1
ATOM 5673 C C . LYS A 1 724 ? -46.029 -10.643 24.367 1.00 78.12 724 LYS A C 1
ATOM 5675 O O . LYS A 1 724 ? -46.707 -11.263 23.558 1.00 78.12 724 LYS A O 1
ATOM 5680 N N . ASP A 1 725 ? -44.750 -10.912 24.606 1.00 81.88 725 ASP A N 1
ATOM 5681 C CA . ASP A 1 725 ? -44.025 -12.017 23.995 1.00 81.88 725 ASP A CA 1
ATOM 5682 C C . ASP A 1 725 ? -44.286 -13.296 24.800 1.00 81.88 725 ASP A C 1
ATOM 5684 O O . ASP A 1 725 ? -43.938 -13.390 25.981 1.00 81.88 725 ASP A O 1
ATOM 5688 N N . GLU A 1 726 ? -44.913 -14.283 24.160 1.00 81.38 726 GLU A N 1
ATOM 5689 C CA . GLU A 1 726 ? -45.263 -15.562 24.780 1.00 81.38 726 GLU A CA 1
ATOM 5690 C C . GLU A 1 726 ? -44.027 -16.300 25.318 1.00 81.38 726 GLU A C 1
ATOM 5692 O O . GLU A 1 726 ? -44.106 -16.937 26.370 1.00 81.38 726 GLU A O 1
ATOM 5697 N N . ALA A 1 727 ? -42.867 -16.173 24.662 1.00 79.19 727 ALA A N 1
ATOM 5698 C CA . ALA A 1 727 ? -41.633 -16.820 25.102 1.00 79.19 727 ALA A CA 1
ATOM 5699 C C . ALA A 1 727 ? -41.084 -16.191 26.394 1.00 79.19 727 ALA A C 1
ATOM 5701 O O . ALA A 1 727 ? -40.682 -16.910 27.312 1.00 79.19 727 ALA A O 1
ATOM 5702 N N . LEU A 1 728 ? -41.111 -14.856 26.496 1.00 80.88 728 LEU A N 1
ATOM 5703 C CA . LEU A 1 728 ? -40.722 -14.129 27.711 1.00 80.88 728 LEU A CA 1
ATOM 5704 C C . LEU A 1 728 ? -41.708 -14.382 28.857 1.00 80.88 728 LEU A C 1
ATOM 5706 O O . LEU A 1 728 ? -41.296 -14.540 30.006 1.00 80.88 728 LEU A O 1
ATOM 5710 N N . ASN A 1 729 ? -43.001 -14.487 28.551 1.00 83.31 729 ASN A N 1
ATOM 5711 C CA . ASN A 1 729 ? -44.016 -14.805 29.548 1.00 83.31 729 ASN A CA 1
ATOM 5712 C C . ASN A 1 729 ? -43.817 -16.219 30.122 1.00 83.31 729 ASN A C 1
ATOM 5714 O O . ASN A 1 729 ? -43.771 -16.387 31.340 1.00 83.31 729 ASN A O 1
ATOM 5718 N N . LEU A 1 730 ? -43.574 -17.226 29.275 1.00 81.88 730 LEU A N 1
ATOM 5719 C CA . LEU A 1 730 ? -43.253 -18.593 29.715 1.00 81.88 730 LEU A CA 1
ATOM 5720 C C . LEU A 1 730 ? -41.984 -18.652 30.579 1.00 81.88 730 LEU A C 1
ATOM 5722 O O . LEU A 1 730 ? -41.906 -19.428 31.535 1.00 81.88 730 LEU A O 1
ATOM 5726 N N . LEU A 1 731 ? -41.006 -17.793 30.288 1.00 82.31 731 LEU A N 1
ATOM 5727 C CA . LEU A 1 731 ? -39.759 -17.699 31.040 1.00 82.31 731 LEU A CA 1
ATOM 5728 C C . LEU A 1 731 ? -39.964 -17.216 32.495 1.00 82.31 731 LEU A C 1
ATOM 5730 O O . LEU A 1 731 ? -39.135 -17.514 33.358 1.00 82.31 731 LEU A O 1
ATOM 5734 N N . SER A 1 732 ? -41.087 -16.554 32.805 1.00 81.12 732 SER A N 1
ATOM 5735 C CA . SER A 1 732 ? -41.435 -16.140 34.175 1.00 81.12 732 SER A CA 1
ATOM 5736 C C . SER A 1 732 ? -41.555 -17.327 35.143 1.00 81.12 732 SER A C 1
ATOM 5738 O O . SER A 1 732 ? -41.081 -17.247 36.278 1.00 81.12 732 SER A O 1
ATOM 5740 N N . GLY A 1 733 ? -42.102 -18.461 34.682 1.00 77.81 733 GLY A N 1
ATOM 5741 C CA . GLY A 1 733 ? -42.234 -19.685 35.476 1.00 77.81 733 GLY A CA 1
ATOM 5742 C C . GLY A 1 733 ? -40.885 -20.346 35.764 1.00 77.81 733 GLY A C 1
ATOM 5743 O O . GLY A 1 733 ? -40.611 -20.745 36.897 1.00 77.81 733 GLY A O 1
ATOM 5744 N N . THR A 1 734 ? -40.003 -20.394 34.761 1.00 78.38 734 THR A N 1
ATOM 5745 C CA . THR A 1 734 ? -38.630 -20.904 34.910 1.00 78.38 734 THR A CA 1
ATOM 5746 C C . THR A 1 734 ? -37.819 -20.041 35.875 1.00 78.38 734 THR A C 1
ATOM 5748 O O . THR A 1 734 ? -37.103 -20.565 36.728 1.00 78.38 734 THR A O 1
ATOM 5751 N N . LEU A 1 735 ? -37.967 -18.715 35.801 1.00 79.38 735 LEU A N 1
ATOM 5752 C CA . LEU A 1 735 ? -37.312 -17.795 36.728 1.00 79.38 735 LEU A CA 1
ATOM 5753 C C . LEU A 1 735 ? -37.841 -17.927 38.154 1.00 79.38 735 LEU A C 1
ATOM 5755 O O . LEU A 1 735 ? -37.038 -18.006 39.080 1.00 79.38 735 LEU A O 1
ATOM 5759 N N . ALA A 1 736 ? -39.157 -18.037 38.347 1.00 78.81 736 ALA A N 1
ATOM 5760 C CA . ALA A 1 736 ? -39.739 -18.270 39.668 1.00 78.81 736 ALA A CA 1
ATOM 5761 C C . ALA A 1 736 ? -39.189 -19.547 40.340 1.00 78.81 736 ALA A C 1
ATOM 5763 O O . ALA A 1 736 ? -39.041 -19.579 41.561 1.00 78.81 736 ALA A O 1
ATOM 5764 N N . ALA A 1 737 ? -38.829 -20.571 39.555 1.00 76.19 737 ALA A N 1
ATOM 5765 C CA . ALA A 1 737 ? -38.215 -21.808 40.046 1.00 76.19 737 ALA A CA 1
ATOM 5766 C C . ALA A 1 737 ? -36.701 -21.697 40.343 1.00 76.19 737 ALA A C 1
ATOM 5768 O O . ALA A 1 737 ? -36.166 -22.494 41.121 1.00 76.19 737 ALA A O 1
ATOM 5769 N N . LEU A 1 738 ? -36.003 -20.739 39.724 1.00 75.12 738 LEU A N 1
ATOM 5770 C CA . LEU A 1 738 ? -34.554 -20.531 39.854 1.00 75.12 738 LEU A CA 1
ATOM 5771 C C . LEU A 1 738 ? -34.169 -19.492 40.918 1.00 75.12 738 LEU A C 1
ATOM 5773 O O . LEU A 1 738 ? -33.045 -19.531 41.423 1.00 75.12 738 LEU A O 1
ATOM 5777 N N . VAL A 1 739 ? -35.072 -18.568 41.258 1.00 75.69 739 VAL A N 1
ATOM 5778 C CA . VAL A 1 739 ? -34.807 -17.493 42.224 1.00 75.69 739 VAL A CA 1
ATOM 5779 C C . VAL A 1 739 ? -34.518 -18.062 43.626 1.00 75.69 739 VAL A C 1
ATOM 5781 O O . VAL A 1 739 ? -35.306 -18.853 44.150 1.00 75.69 739 VAL A O 1
ATOM 5784 N N . PRO A 1 740 ? -33.418 -17.648 44.285 1.00 67.81 740 PRO A N 1
ATOM 5785 C CA . PRO A 1 740 ? -33.104 -18.085 45.641 1.00 67.81 740 PRO A CA 1
ATOM 5786 C C . PRO A 1 740 ? -34.087 -17.474 46.656 1.00 67.81 740 PRO A C 1
ATOM 5788 O O . PRO A 1 740 ? -34.023 -16.289 46.977 1.00 67.81 740 PRO A O 1
ATOM 5791 N N . GLY A 1 741 ? -35.019 -18.287 47.162 1.00 63.91 741 GLY A N 1
ATOM 5792 C CA . GLY A 1 741 ? -35.947 -17.906 48.233 1.00 63.91 741 GLY A CA 1
ATOM 5793 C C . GLY A 1 741 ? -35.369 -18.110 49.647 1.00 63.91 741 GLY A C 1
ATOM 5794 O O . GLY A 1 741 ? -34.477 -18.938 49.828 1.00 63.91 741 GLY A O 1
ATOM 5795 N N . PRO A 1 742 ? -35.917 -17.440 50.682 1.00 52.56 742 PRO A N 1
ATOM 5796 C CA . PRO A 1 742 ? -35.415 -17.508 52.064 1.00 52.56 742 PRO A CA 1
ATOM 5797 C C . PRO A 1 742 ? -35.488 -18.908 52.708 1.00 52.56 742 PRO A C 1
ATOM 5799 O O . PRO A 1 742 ? -34.794 -19.155 53.686 1.00 52.56 742 PRO A O 1
ATOM 5802 N N . ASN A 1 743 ? -36.273 -19.831 52.134 1.00 48.81 743 ASN A N 1
ATOM 5803 C CA . ASN A 1 743 ? -36.416 -21.229 52.573 1.00 48.81 743 ASN A CA 1
ATOM 5804 C C . ASN A 1 743 ? -35.942 -22.260 51.519 1.00 48.81 743 ASN A C 1
ATOM 5806 O O . ASN A 1 743 ? -36.259 -23.446 51.630 1.00 48.81 743 ASN A O 1
ATOM 5810 N N . HIS A 1 744 ? -35.221 -21.842 50.471 1.00 53.78 744 HIS A N 1
ATOM 5811 C CA . HIS A 1 744 ? -34.773 -22.739 49.399 1.00 53.78 744 HIS A CA 1
ATOM 5812 C C . HIS A 1 744 ? -33.328 -23.209 49.610 1.00 53.78 744 HIS A C 1
ATOM 5814 O O . HIS A 1 744 ? -32.381 -22.436 49.494 1.00 53.78 744 HIS A O 1
ATOM 5820 N N . HIS A 1 745 ? -33.152 -24.509 49.870 1.00 48.25 745 HIS A N 1
ATOM 5821 C CA . HIS A 1 745 ? -31.836 -25.151 49.861 1.00 48.25 745 HIS A CA 1
ATOM 5822 C C . HIS A 1 745 ? -31.280 -25.208 48.420 1.00 48.25 745 HIS A C 1
ATOM 5824 O O . HIS A 1 745 ? -32.007 -25.632 47.514 1.00 48.25 745 HIS A O 1
ATOM 5830 N N . PRO A 1 746 ? -29.998 -24.860 48.186 1.00 53.56 746 PRO A N 1
ATOM 5831 C CA . PRO A 1 746 ? -29.391 -24.793 46.848 1.00 53.56 746 PRO A CA 1
ATOM 5832 C C . PRO A 1 746 ? -29.373 -26.130 46.085 1.00 53.56 746 PRO A C 1
ATOM 5834 O O . PRO A 1 746 ? -29.205 -26.143 44.870 1.00 53.56 746 PRO A O 1
ATOM 5837 N N . SER A 1 747 ? -29.587 -27.256 46.771 1.00 51.94 747 SER A N 1
ATOM 5838 C CA . SER A 1 747 ? -29.538 -28.611 46.212 1.00 51.94 747 SER A CA 1
ATOM 5839 C C . SER A 1 747 ? -30.827 -29.083 45.530 1.00 51.94 747 SER A C 1
ATOM 5841 O O . SER A 1 747 ? -30.816 -30.128 44.888 1.00 51.94 747 SER A O 1
ATOM 5843 N N . ARG A 1 748 ? -31.949 -28.362 45.661 1.00 51.56 748 ARG A N 1
ATOM 5844 C CA . ARG A 1 748 ? -33.269 -28.914 45.303 1.00 51.56 748 ARG A CA 1
ATOM 5845 C C . ARG A 1 748 ? -33.631 -28.825 43.807 1.00 51.56 748 ARG A C 1
ATOM 5847 O O . ARG A 1 748 ? -34.606 -29.445 43.413 1.00 51.56 748 ARG A O 1
ATOM 5854 N N . ASN A 1 749 ? -32.842 -28.118 42.986 1.00 63.34 749 ASN A N 1
ATOM 5855 C CA . ASN A 1 749 ? -33.088 -27.896 41.546 1.00 63.34 749 ASN A CA 1
ATOM 5856 C C . ASN A 1 749 ? -31.815 -28.077 40.683 1.00 63.34 749 ASN A C 1
ATOM 5858 O O . ASN A 1 749 ? -31.610 -27.337 39.722 1.00 63.34 749 ASN A O 1
ATOM 5862 N N . SER A 1 750 ? -30.926 -29.021 41.018 1.00 68.00 750 SER A N 1
ATOM 5863 C CA . SER A 1 750 ? -29.687 -29.251 40.247 1.00 68.00 750 SER A CA 1
ATOM 5864 C C . SER A 1 750 ? -29.963 -29.646 38.791 1.00 68.00 750 SER A C 1
ATOM 5866 O O . SER A 1 750 ? -29.361 -29.084 37.885 1.00 68.00 750 SER A O 1
ATOM 5868 N N . GLU A 1 751 ? -30.936 -30.528 38.552 1.00 71.62 751 GLU A N 1
ATOM 5869 C CA . GLU A 1 751 ? -31.324 -30.963 37.201 1.00 71.62 751 GLU A CA 1
ATOM 5870 C C . GLU A 1 751 ? -31.868 -29.809 36.348 1.00 71.62 751 GLU A C 1
ATOM 5872 O O . GLU A 1 751 ? -31.560 -29.708 35.161 1.00 71.62 751 GLU A O 1
ATOM 5877 N N . LEU A 1 752 ? -32.634 -28.902 36.963 1.00 73.44 752 LEU A N 1
ATOM 5878 C CA . LEU A 1 752 ? -33.182 -27.725 36.292 1.00 73.44 752 LEU A CA 1
ATOM 5879 C C . LEU A 1 752 ? -32.087 -26.689 35.990 1.00 73.44 752 LEU A C 1
ATOM 5881 O O . LEU A 1 752 ? -32.116 -26.085 34.923 1.00 73.44 752 LEU A O 1
ATOM 5885 N N . ARG A 1 753 ? -31.079 -26.537 36.861 1.00 75.12 753 ARG A N 1
ATOM 5886 C CA . ARG A 1 753 ? -29.887 -25.710 36.587 1.00 75.12 753 ARG A CA 1
ATOM 5887 C C . ARG A 1 753 ? -29.076 -26.262 35.415 1.00 75.12 753 ARG A C 1
ATOM 5889 O O . ARG A 1 753 ? -28.835 -25.535 34.458 1.00 75.12 753 ARG A O 1
ATOM 5896 N N . THR A 1 754 ? -28.789 -27.566 35.407 1.00 77.75 754 THR A N 1
ATOM 5897 C CA . THR A 1 754 ? -28.101 -28.225 34.283 1.00 77.75 754 THR A CA 1
ATOM 5898 C C . THR A 1 754 ? -28.909 -28.146 32.982 1.00 77.75 754 THR A C 1
ATOM 5900 O O . THR A 1 754 ? -28.347 -28.057 31.889 1.00 77.75 754 THR A O 1
ATOM 5903 N N . HIS A 1 755 ? -30.242 -28.166 33.062 1.00 78.38 755 HIS A N 1
ATOM 5904 C CA . HIS A 1 755 ? -31.097 -27.942 31.899 1.00 78.38 755 HIS A CA 1
ATOM 5905 C C . HIS A 1 755 ? -30.995 -26.497 31.383 1.00 78.38 755 HIS A C 1
ATOM 5907 O O . HIS A 1 755 ? -30.824 -26.295 30.181 1.00 78.38 755 HIS A O 1
ATOM 5913 N N . CYS A 1 756 ? -31.029 -25.503 32.273 1.00 75.06 756 CYS A N 1
ATOM 5914 C CA . CYS A 1 756 ? -30.870 -24.089 31.928 1.00 75.06 756 CYS A CA 1
ATOM 5915 C C . CYS A 1 756 ? -29.486 -23.766 31.344 1.00 75.06 756 CYS A C 1
ATOM 5917 O O . CYS A 1 756 ? -29.413 -22.994 30.391 1.00 75.06 756 CYS A O 1
ATOM 5919 N N . GLU A 1 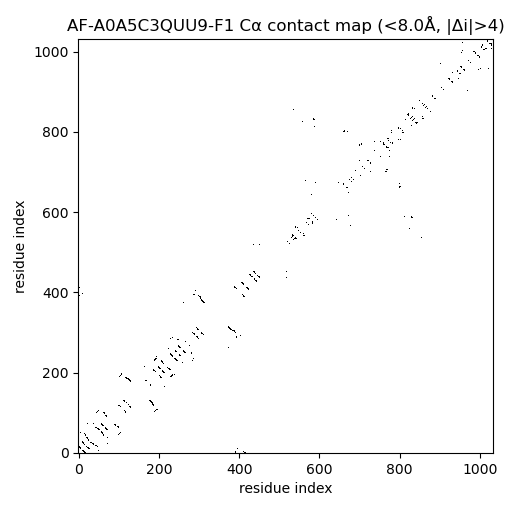757 ? -28.417 -24.410 31.819 1.00 76.19 757 GLU A N 1
ATOM 5920 C CA . GLU A 1 757 ? -27.072 -24.328 31.224 1.00 76.19 757 GLU A CA 1
ATOM 5921 C C . GLU A 1 757 ? -27.044 -24.841 29.775 1.00 76.19 757 GLU A C 1
ATOM 5923 O O . GLU A 1 757 ? -26.426 -24.243 28.899 1.00 76.19 757 GLU A O 1
ATOM 5928 N N . ARG A 1 758 ? -27.749 -25.939 29.472 1.00 79.31 758 ARG A N 1
ATOM 5929 C CA . ARG A 1 758 ? -27.841 -26.448 28.089 1.00 79.31 758 ARG A CA 1
ATOM 5930 C C . ARG A 1 758 ? -28.718 -25.568 27.204 1.00 79.31 758 ARG A C 1
ATOM 5932 O O . ARG A 1 758 ? -28.486 -25.486 25.997 1.00 79.31 758 ARG A O 1
ATOM 5939 N N . LEU A 1 759 ? -29.747 -24.952 27.784 1.00 77.94 759 LEU A N 1
ATOM 5940 C CA . LEU A 1 759 ? -30.627 -24.032 27.074 1.00 77.94 759 LEU A CA 1
ATOM 5941 C C . LEU A 1 759 ? -29.929 -22.708 26.761 1.00 77.94 759 LEU A C 1
ATOM 5943 O O . LEU A 1 759 ? -30.128 -22.205 25.658 1.00 77.94 759 LEU A O 1
ATOM 5947 N N . SER A 1 760 ? -29.094 -22.176 27.662 1.00 74.06 760 SER A N 1
ATOM 5948 C CA . SER A 1 760 ? -28.436 -20.874 27.483 1.00 74.06 760 SER A CA 1
ATOM 5949 C C . SER A 1 760 ? -27.631 -20.809 26.177 1.00 74.06 760 SER A C 1
ATOM 5951 O O . SER A 1 760 ? -27.775 -19.851 25.422 1.00 74.06 760 SER A O 1
ATOM 5953 N N . ILE A 1 761 ? -26.918 -21.885 25.823 1.00 76.12 761 ILE A N 1
ATOM 5954 C CA . ILE A 1 761 ? -26.135 -22.006 24.577 1.00 76.12 761 ILE A CA 1
ATOM 5955 C C . ILE A 1 761 ? -27.003 -21.837 23.314 1.00 76.12 761 ILE A C 1
ATOM 5957 O O . ILE A 1 761 ? -26.520 -21.403 22.270 1.00 76.12 761 ILE A O 1
ATOM 5961 N N . ARG A 1 762 ? -28.292 -22.193 23.378 1.00 77.81 762 ARG A N 1
ATOM 5962 C CA . ARG A 1 762 ? -29.209 -22.186 22.224 1.00 77.81 762 ARG A CA 1
ATOM 5963 C C . ARG A 1 762 ? -30.039 -20.909 22.109 1.00 77.81 762 ARG A C 1
ATOM 5965 O O . ARG A 1 762 ? -30.745 -20.748 21.114 1.00 77.81 762 ARG A O 1
ATOM 5972 N N . LEU A 1 763 ? -30.003 -20.037 23.115 1.00 80.81 763 LEU A N 1
ATOM 5973 C CA . LEU A 1 763 ? -30.793 -18.807 23.135 1.00 80.81 763 LEU A CA 1
ATOM 5974 C C . LEU A 1 763 ? -30.141 -17.732 22.275 1.00 80.81 763 LEU A C 1
ATOM 5976 O O . LEU A 1 763 ? -28.945 -17.500 22.392 1.00 80.81 763 LEU A O 1
ATOM 5980 N N . GLN A 1 764 ? -30.926 -17.047 21.445 1.00 79.50 764 GLN A N 1
ATOM 5981 C CA . GLN A 1 764 ? -30.427 -15.952 20.604 1.00 79.50 764 GLN A CA 1
ATOM 5982 C C . GLN A 1 764 ? -30.309 -14.626 21.367 1.00 79.50 764 GLN A C 1
ATOM 5984 O O . GLN A 1 764 ? -29.394 -13.861 21.086 1.00 79.50 764 GLN A O 1
ATOM 5989 N N . ASP A 1 765 ? -31.185 -14.375 22.348 1.00 84.88 765 ASP A N 1
ATOM 5990 C CA . ASP A 1 765 ? -31.140 -13.150 23.152 1.00 84.88 765 ASP A CA 1
ATOM 5991 C C . ASP A 1 765 ? -29.986 -13.212 24.177 1.00 84.88 765 ASP A C 1
ATOM 5993 O O . ASP A 1 765 ? -29.979 -14.104 25.041 1.00 84.88 765 ASP A O 1
ATOM 5997 N N . PRO A 1 766 ? -29.021 -12.276 24.112 1.00 86.56 766 PRO A N 1
ATOM 5998 C CA . PRO A 1 766 ? -27.851 -12.292 24.977 1.00 86.56 766 PRO A CA 1
ATOM 5999 C C . PRO A 1 766 ? -28.189 -11.998 26.440 1.00 86.56 766 PRO A C 1
ATOM 6001 O O . PRO A 1 766 ? -27.586 -12.598 27.326 1.00 86.56 766 PRO A O 1
ATOM 6004 N N . TYR A 1 767 ? -29.187 -11.151 26.716 1.00 86.62 767 TYR A N 1
ATOM 6005 C CA . TYR A 1 767 ? -29.592 -10.785 28.075 1.00 86.62 767 TYR A CA 1
ATOM 6006 C C . TYR A 1 767 ? -30.262 -11.953 28.798 1.00 86.62 767 TYR A C 1
ATOM 6008 O O . TYR A 1 767 ? -30.008 -12.186 29.979 1.00 86.62 767 TYR A O 1
ATOM 6016 N N . ILE A 1 768 ? -31.076 -12.742 28.092 1.00 86.12 768 ILE A N 1
ATOM 6017 C CA . ILE A 1 768 ? -31.677 -13.952 28.674 1.00 86.12 768 ILE A CA 1
ATOM 6018 C C . ILE A 1 768 ? -30.594 -15.000 28.946 1.00 86.12 768 ILE A C 1
ATOM 6020 O O . ILE A 1 768 ? -30.607 -15.647 29.995 1.00 86.12 768 ILE A O 1
ATOM 6024 N N . ARG A 1 769 ? -29.635 -15.143 28.023 1.00 86.56 769 ARG A N 1
ATOM 6025 C CA . ARG A 1 769 ? -28.511 -16.072 28.159 1.00 86.56 769 ARG A CA 1
ATOM 6026 C C . ARG A 1 769 ? -27.698 -15.779 29.416 1.00 86.56 769 ARG A C 1
ATOM 6028 O O . ARG A 1 769 ? -27.584 -16.663 30.262 1.00 86.56 769 ARG A O 1
ATOM 6035 N N . ILE A 1 770 ? -27.214 -14.546 29.589 1.00 86.00 770 ILE A N 1
ATOM 6036 C CA . ILE A 1 770 ? -26.412 -14.192 30.771 1.00 86.00 770 ILE A CA 1
ATOM 6037 C C . ILE A 1 770 ? -27.197 -14.280 32.076 1.00 86.00 770 ILE A C 1
ATOM 6039 O O . ILE A 1 770 ? -26.649 -14.692 33.095 1.00 86.00 770 ILE A O 1
ATOM 6043 N N . MET A 1 771 ? -28.485 -13.946 32.051 1.00 85.94 771 MET A N 1
ATOM 6044 C CA . MET A 1 771 ? -29.358 -14.046 33.212 1.00 85.94 771 MET A CA 1
ATOM 6045 C C . MET A 1 771 ? -29.503 -15.503 33.670 1.00 85.94 771 MET A C 1
ATOM 6047 O O . MET A 1 771 ? -29.389 -15.783 34.864 1.00 85.94 771 MET A O 1
ATOM 6051 N N . LEU A 1 772 ? -29.715 -16.445 32.743 1.00 82.62 772 LEU A N 1
ATOM 6052 C CA . LEU A 1 772 ? -29.804 -17.873 33.067 1.00 82.62 772 LEU A CA 1
ATOM 6053 C C . LEU A 1 772 ? -28.456 -18.458 33.492 1.00 82.62 772 LEU A C 1
ATOM 6055 O O . LEU A 1 772 ? -28.421 -19.239 34.444 1.00 82.62 772 LEU A O 1
ATOM 6059 N N . THR A 1 773 ? -27.359 -18.066 32.839 1.00 81.81 773 THR A N 1
ATOM 6060 C CA . THR A 1 773 ? -26.000 -18.464 33.234 1.00 81.81 773 THR A CA 1
ATOM 6061 C C . THR A 1 773 ? -25.698 -18.002 34.661 1.00 81.81 773 THR A C 1
ATOM 6063 O O . THR A 1 773 ? -25.286 -18.806 35.497 1.00 81.81 773 THR A O 1
ATOM 6066 N N . TYR A 1 774 ? -26.020 -16.747 34.991 1.00 83.31 774 TYR A N 1
ATOM 6067 C CA . TYR A 1 774 ? -25.849 -16.208 36.339 1.00 83.31 774 TYR A CA 1
ATOM 6068 C C . TYR A 1 774 ? -26.680 -16.965 37.386 1.00 83.31 774 TYR A C 1
ATOM 6070 O O . TYR A 1 774 ? -26.161 -17.347 38.433 1.00 83.31 774 TYR A O 1
ATOM 6078 N N . LEU A 1 775 ? -27.962 -17.223 37.115 1.00 79.94 775 LEU A N 1
ATOM 6079 C CA . LEU A 1 775 ? -28.840 -17.924 38.061 1.00 79.94 775 LEU A CA 1
ATOM 6080 C C . LEU A 1 775 ? -28.473 -19.406 38.248 1.00 79.94 775 LEU A C 1
ATOM 6082 O O . LEU A 1 775 ? -28.705 -19.962 39.327 1.00 79.94 775 LEU A O 1
ATOM 6086 N N . SER A 1 776 ? -27.893 -20.037 37.224 1.00 76.88 776 SER A N 1
ATOM 6087 C CA . SER A 1 776 ? -27.486 -21.447 37.259 1.00 76.88 776 SER A CA 1
ATOM 6088 C C . SER A 1 776 ? -26.153 -21.632 37.988 1.00 76.88 776 SER A C 1
ATOM 6090 O O . SER A 1 776 ? -26.097 -22.425 38.934 1.00 76.88 776 SER A O 1
ATOM 6092 N N . ASN A 1 777 ? -25.139 -20.830 37.635 1.00 74.44 777 ASN A N 1
ATOM 6093 C CA . ASN A 1 777 ? -23.748 -21.020 38.068 1.00 74.44 777 ASN A CA 1
ATOM 6094 C C . ASN A 1 777 ? -23.348 -20.112 39.238 1.00 74.44 777 ASN A C 1
ATOM 6096 O O . ASN A 1 777 ? -22.474 -20.465 40.027 1.00 74.44 777 ASN A O 1
ATOM 6100 N N . GLY A 1 778 ? -23.985 -18.946 39.379 1.00 72.62 778 GLY A N 1
ATOM 6101 C CA . GLY A 1 778 ? -23.641 -17.950 40.398 1.00 72.62 778 GLY A CA 1
ATOM 6102 C C . GLY A 1 778 ? -22.279 -17.273 40.197 1.00 72.62 778 GLY A C 1
ATOM 6103 O O . GLY A 1 778 ? -21.869 -16.500 41.063 1.00 72.62 778 GLY A O 1
ATOM 6104 N N . ASP A 1 779 ? -21.592 -17.542 39.081 1.00 78.00 779 ASP A N 1
ATOM 6105 C CA . ASP A 1 779 ? -20.311 -16.935 38.717 1.00 78.00 779 ASP A CA 1
ATOM 6106 C C . ASP A 1 779 ? -20.514 -15.811 37.691 1.00 78.00 779 ASP A C 1
ATOM 6108 O O . ASP A 1 779 ? -21.199 -15.959 36.678 1.00 78.00 779 ASP A O 1
ATOM 6112 N N . TRP A 1 780 ? -19.895 -14.667 37.962 1.00 81.62 780 TRP A N 1
ATOM 6113 C CA . TRP A 1 780 ? -19.915 -13.488 37.101 1.00 81.62 780 TRP A CA 1
ATOM 6114 C C . TRP A 1 780 ? -18.892 -13.574 35.958 1.00 81.62 780 TRP A C 1
ATOM 6116 O O . TRP A 1 780 ? -18.974 -12.808 34.998 1.00 81.62 780 TRP A O 1
ATOM 6126 N N . THR A 1 781 ? -17.930 -14.497 36.038 1.00 83.00 781 THR A N 1
ATOM 6127 C CA . THR A 1 781 ? -16.861 -14.649 35.042 1.00 83.00 781 THR A CA 1
ATOM 6128 C C . THR A 1 781 ? -17.406 -15.041 33.671 1.00 83.00 781 THR A C 1
ATOM 6130 O O . THR A 1 781 ? -16.990 -14.469 32.666 1.00 83.00 781 THR A O 1
ATOM 6133 N N . GLU A 1 782 ? -18.367 -15.964 33.621 1.00 79.12 782 GLU A N 1
ATOM 6134 C CA . GLU A 1 782 ? -19.015 -16.391 32.373 1.00 79.12 782 GLU A CA 1
ATOM 6135 C C . GLU A 1 782 ? -19.955 -15.314 31.813 1.00 79.12 782 GLU A C 1
ATOM 6137 O O . GLU A 1 782 ? -20.025 -15.125 30.603 1.00 79.12 782 GLU A O 1
ATOM 6142 N N . VAL A 1 783 ? -20.614 -14.543 32.687 1.00 82.25 783 VAL A N 1
ATOM 6143 C CA . VAL A 1 783 ? -21.508 -13.435 32.299 1.00 82.25 783 VAL A CA 1
ATOM 6144 C C . VAL A 1 783 ? -20.758 -12.360 31.509 1.00 82.25 783 VAL A C 1
ATOM 6146 O O . VAL A 1 783 ? -21.259 -11.842 30.517 1.00 82.25 783 VAL A O 1
ATOM 6149 N N . ILE A 1 784 ? -19.542 -12.026 31.939 1.00 83.44 784 ILE A N 1
ATOM 6150 C CA . ILE A 1 784 ? -18.729 -10.962 31.335 1.00 83.44 784 ILE A CA 1
ATOM 6151 C C . ILE A 1 784 ? -18.004 -11.428 30.054 1.00 83.44 784 ILE A C 1
ATOM 6153 O O . ILE A 1 784 ? -17.608 -10.604 29.224 1.00 83.44 784 ILE A O 1
ATOM 6157 N N . GLN A 1 785 ? -17.847 -12.740 29.855 1.00 81.75 785 GLN A N 1
ATOM 6158 C CA . GLN A 1 785 ? -17.276 -13.296 28.622 1.00 81.75 785 GLN A CA 1
ATOM 6159 C C . GLN A 1 785 ? -18.225 -13.200 27.419 1.00 81.75 785 GLN A C 1
ATOM 6161 O O . GLN A 1 785 ? -17.774 -13.343 26.285 1.00 81.75 785 GLN A O 1
ATOM 6166 N N . GLU A 1 786 ? -19.509 -12.916 27.636 1.00 80.81 786 GLU A N 1
ATOM 6167 C CA . GLU A 1 786 ? -20.493 -12.771 26.566 1.00 80.81 786 GLU A CA 1
ATOM 6168 C C . GLU A 1 786 ? -20.270 -11.466 25.771 1.00 80.81 786 GLU A C 1
ATOM 6170 O O . GLU A 1 786 ? -20.723 -10.388 26.153 1.00 80.81 786 GLU A O 1
ATOM 6175 N N . GLU A 1 787 ? -19.556 -11.547 24.645 1.00 75.25 787 GLU A N 1
ATOM 6176 C CA . GLU A 1 787 ? -19.149 -10.376 23.847 1.00 75.25 787 GLU A CA 1
ATOM 6177 C C . GLU A 1 787 ? -20.303 -9.635 23.158 1.00 75.25 787 GLU A C 1
ATOM 6179 O O . GLU A 1 787 ? -20.128 -8.492 22.746 1.00 75.25 787 GLU A O 1
ATOM 6184 N N . THR A 1 788 ? -21.483 -10.249 23.046 1.00 80.38 788 THR A N 1
ATOM 6185 C CA . THR A 1 788 ? -22.671 -9.635 22.428 1.00 80.38 788 THR A CA 1
ATOM 6186 C C . THR A 1 788 ? -23.302 -8.537 23.287 1.00 80.38 788 THR A C 1
ATOM 6188 O O . THR A 1 788 ? -24.193 -7.832 22.824 1.00 80.38 788 THR A O 1
ATOM 6191 N N . ILE A 1 789 ? -22.889 -8.410 24.551 1.00 82.69 789 ILE A N 1
ATOM 6192 C CA . ILE A 1 789 ? -23.329 -7.333 25.442 1.00 82.69 789 ILE A CA 1
ATOM 6193 C C . ILE A 1 789 ? -22.408 -6.122 25.253 1.00 82.69 789 ILE A C 1
ATOM 6195 O O . ILE A 1 789 ? -21.182 -6.302 25.221 1.00 82.69 789 ILE A O 1
ATOM 6199 N N . PRO A 1 790 ? -22.958 -4.890 25.213 1.00 83.50 790 PRO A N 1
ATOM 6200 C CA . PRO A 1 790 ? -22.160 -3.676 25.087 1.00 83.50 790 PRO A CA 1
ATOM 6201 C C . PRO A 1 790 ? -21.001 -3.639 26.088 1.00 83.50 790 PRO A C 1
ATOM 6203 O O . PRO A 1 790 ? -21.173 -3.904 27.283 1.00 83.50 790 PRO A O 1
ATOM 6206 N N . PHE A 1 791 ? -19.803 -3.301 25.608 1.00 86.56 791 PHE A N 1
ATOM 6207 C CA . PHE A 1 791 ? -18.574 -3.344 26.405 1.00 86.56 791 PHE A CA 1
ATOM 6208 C C . PHE A 1 791 ? -18.673 -2.503 27.686 1.00 86.56 791 PHE A C 1
ATOM 6210 O O . PHE A 1 791 ? -18.268 -2.944 28.766 1.00 86.56 791 PHE A O 1
ATOM 6217 N N . ARG A 1 792 ? -19.319 -1.337 27.592 1.00 86.19 792 ARG A N 1
ATOM 6218 C CA . ARG A 1 792 ? -19.626 -0.456 28.724 1.00 86.19 792 ARG A CA 1
ATOM 6219 C C . ARG A 1 792 ? -20.441 -1.142 29.828 1.00 86.19 792 ARG A C 1
ATOM 6221 O O . ARG A 1 792 ? -20.129 -0.965 31.005 1.00 86.19 792 ARG A O 1
ATOM 6228 N N . GLU A 1 793 ? -21.443 -1.952 29.477 1.00 85.31 793 GLU A N 1
ATOM 6229 C CA . GLU A 1 793 ? -22.247 -2.700 30.459 1.00 85.31 793 GLU A CA 1
ATOM 6230 C C . GLU A 1 793 ? -21.420 -3.796 31.131 1.00 85.31 793 GLU A C 1
ATOM 6232 O O . GLU A 1 793 ? -21.487 -3.967 32.348 1.00 85.31 793 GLU A O 1
ATOM 6237 N N . ARG A 1 794 ? -20.577 -4.499 30.367 1.00 88.44 794 ARG A N 1
ATOM 6238 C CA . ARG A 1 794 ? -19.677 -5.522 30.918 1.00 88.44 794 ARG A CA 1
ATOM 6239 C C . ARG A 1 794 ? -18.686 -4.935 31.922 1.00 88.44 794 ARG A C 1
ATOM 6241 O O . ARG A 1 794 ? -18.444 -5.538 32.968 1.00 88.44 794 ARG A O 1
ATOM 6248 N N . LEU A 1 795 ? -18.151 -3.742 31.647 1.00 89.62 795 LEU A N 1
ATOM 6249 C CA . LEU A 1 795 ? -17.314 -3.002 32.597 1.00 89.62 795 LEU A CA 1
ATOM 6250 C C . LEU A 1 795 ? -18.090 -2.613 33.863 1.00 89.62 795 LEU A C 1
ATOM 6252 O O . LEU A 1 795 ? -17.566 -2.784 34.964 1.00 89.62 795 LEU A O 1
ATOM 6256 N N . ALA A 1 796 ? -19.335 -2.145 33.733 1.00 87.88 796 ALA A N 1
ATOM 6257 C CA . ALA A 1 796 ? -20.175 -1.805 34.882 1.00 87.88 796 ALA A CA 1
ATOM 6258 C C . ALA A 1 796 ? -20.470 -3.027 35.772 1.00 87.88 796 ALA A C 1
ATOM 6260 O O . ALA A 1 796 ? -20.314 -2.950 36.992 1.00 87.88 796 ALA A O 1
ATOM 6261 N N . ILE A 1 797 ? -20.807 -4.176 35.169 1.00 86.94 797 ILE A N 1
ATOM 6262 C CA . ILE A 1 797 ? -21.010 -5.448 35.883 1.00 86.94 797 ILE A CA 1
ATOM 6263 C C . ILE A 1 797 ? -19.725 -5.845 36.625 1.00 86.94 797 ILE A C 1
ATOM 6265 O O . ILE A 1 797 ? -19.769 -6.134 37.823 1.00 86.94 797 ILE A O 1
ATOM 6269 N N . ALA A 1 798 ? -18.564 -5.795 35.963 1.00 89.62 798 ALA A N 1
ATOM 6270 C CA . ALA A 1 798 ? -17.285 -6.112 36.599 1.00 89.62 798 ALA A CA 1
ATOM 6271 C C . ALA A 1 798 ? -16.991 -5.184 37.795 1.00 89.62 798 ALA A C 1
ATOM 6273 O O . ALA A 1 798 ? -16.631 -5.648 38.878 1.00 89.62 798 ALA A O 1
ATOM 6274 N N . LEU A 1 799 ? -17.205 -3.875 37.638 1.00 88.06 799 LEU A N 1
ATOM 6275 C CA . LEU A 1 799 ? -16.999 -2.881 38.696 1.00 88.06 799 LEU A CA 1
ATOM 6276 C C . LEU A 1 799 ? -17.953 -3.057 39.886 1.00 88.06 799 LEU A C 1
ATOM 6278 O O . LEU A 1 799 ? -17.585 -2.714 41.013 1.00 88.06 799 LEU A O 1
ATOM 6282 N N . GLN A 1 800 ? -19.152 -3.598 39.669 1.00 84.62 800 GLN A N 1
ATOM 6283 C CA . GLN A 1 800 ? -20.142 -3.804 40.724 1.00 84.62 800 GLN A CA 1
ATOM 6284 C C . GLN A 1 800 ? -19.971 -5.145 41.456 1.00 84.62 800 GLN A C 1
ATOM 6286 O O . GLN A 1 800 ? -20.157 -5.191 42.677 1.00 84.62 800 GLN A O 1
ATOM 6291 N N . PHE A 1 801 ? -19.598 -6.211 40.737 1.00 85.75 801 PHE A N 1
ATOM 6292 C CA . PHE A 1 801 ? -19.710 -7.589 41.228 1.00 85.75 801 PHE A CA 1
ATOM 6293 C C . PHE A 1 801 ? -18.403 -8.390 41.312 1.00 85.75 801 PHE A C 1
ATOM 6295 O O . PHE A 1 801 ? -18.397 -9.430 41.966 1.00 85.75 801 PHE A O 1
ATOM 6302 N N . PHE A 1 802 ? -17.292 -7.954 40.710 1.00 88.88 802 PHE A N 1
ATOM 6303 C CA . PHE A 1 802 ? -15.999 -8.620 40.925 1.00 88.88 802 PHE A CA 1
ATOM 6304 C C . PHE A 1 802 ? -15.332 -8.154 42.215 1.00 88.88 802 PHE A C 1
ATOM 6306 O O . PHE A 1 802 ? -15.463 -6.995 42.609 1.00 88.88 802 PHE A O 1
ATOM 6313 N N . ASP A 1 803 ? -14.561 -9.032 42.853 1.00 89.38 803 ASP A N 1
ATOM 6314 C CA . ASP A 1 803 ? -13.618 -8.640 43.900 1.00 89.38 803 ASP A CA 1
ATOM 6315 C C . ASP A 1 803 ? -12.425 -7.863 43.306 1.00 89.38 803 ASP A C 1
ATOM 6317 O O . ASP A 1 803 ? -12.246 -7.770 42.090 1.00 89.38 803 ASP A O 1
ATOM 6321 N N . ASP A 1 804 ? -11.608 -7.251 44.165 1.00 90.56 804 ASP A N 1
ATOM 6322 C CA . ASP A 1 804 ? -10.530 -6.360 43.714 1.00 90.56 804 ASP A CA 1
ATOM 6323 C C . ASP A 1 804 ? -9.490 -7.099 42.833 1.00 90.56 804 ASP A C 1
ATOM 6325 O O . ASP A 1 804 ? -8.924 -6.514 41.904 1.00 90.56 804 ASP A O 1
ATOM 6329 N N . LYS A 1 805 ? -9.263 -8.401 43.069 1.00 90.19 805 LYS A N 1
ATOM 6330 C CA . LYS A 1 805 ? -8.302 -9.219 42.307 1.00 90.19 805 LYS A CA 1
ATOM 6331 C C . LYS A 1 805 ? -8.821 -9.590 40.918 1.00 90.19 805 LYS A C 1
ATOM 6333 O O . LYS A 1 805 ? -8.088 -9.428 39.935 1.00 90.19 805 LYS A O 1
ATOM 6338 N N . ASN A 1 806 ? -10.067 -10.059 40.822 1.00 90.38 806 ASN A N 1
ATOM 6339 C CA . ASN A 1 806 ? -10.665 -10.415 39.537 1.00 90.38 806 ASN A CA 1
ATOM 6340 C C . ASN A 1 806 ? -10.896 -9.174 38.678 1.00 90.38 806 ASN A C 1
ATOM 6342 O O . ASN A 1 806 ? -10.634 -9.220 37.479 1.00 90.38 806 ASN A O 1
ATOM 6346 N N . LEU A 1 807 ? -11.282 -8.044 39.283 1.00 91.62 807 LEU A N 1
ATOM 6347 C CA . LEU A 1 807 ? -11.417 -6.774 38.569 1.00 91.62 807 LEU A CA 1
ATOM 6348 C C . LEU A 1 807 ? -10.087 -6.323 37.952 1.00 91.62 807 LEU A C 1
ATOM 6350 O O . LEU A 1 807 ? -10.043 -6.010 36.766 1.00 91.62 807 LEU A O 1
ATOM 6354 N N . THR A 1 808 ? -8.991 -6.368 38.717 1.00 92.69 808 THR A N 1
ATOM 6355 C CA . THR A 1 808 ? -7.650 -6.026 38.201 1.00 92.69 808 THR A CA 1
ATOM 6356 C C . THR A 1 808 ? -7.266 -6.917 37.015 1.00 92.69 808 THR A C 1
ATOM 6358 O O . THR A 1 808 ? -6.872 -6.434 35.954 1.00 92.69 808 THR A O 1
ATOM 6361 N N . SER A 1 809 ? -7.452 -8.231 37.164 1.00 92.56 809 SER A N 1
ATOM 6362 C CA . SER A 1 809 ? -7.138 -9.206 36.112 1.00 92.56 809 SER A CA 1
ATOM 6363 C C . SER A 1 809 ? -8.003 -9.012 34.862 1.00 92.56 809 SER A C 1
ATOM 6365 O O . SER A 1 809 ? -7.530 -9.190 33.739 1.00 92.56 809 SER A O 1
ATOM 6367 N N . TYR A 1 810 ? -9.268 -8.631 35.042 1.00 92.56 810 TYR A N 1
ATOM 6368 C CA . TYR A 1 810 ? -10.203 -8.377 33.954 1.00 92.56 810 TYR A CA 1
ATOM 6369 C C . TYR A 1 810 ? -9.853 -7.112 33.164 1.00 92.56 810 TYR A C 1
ATOM 6371 O O . TYR A 1 810 ? -9.789 -7.172 31.937 1.00 92.56 810 TYR A O 1
ATOM 6379 N N . LEU A 1 811 ? -9.548 -5.998 33.837 1.00 94.00 811 LEU A N 1
ATOM 6380 C CA . LEU A 1 811 ? -9.131 -4.753 33.177 1.00 94.00 811 LEU A CA 1
ATOM 6381 C C . LEU A 1 811 ? -7.823 -4.937 32.392 1.00 94.00 811 LEU A C 1
ATOM 6383 O O . LEU A 1 811 ? -7.704 -4.461 31.258 1.00 94.00 811 LEU A O 1
ATOM 6387 N N . TYR A 1 812 ? -6.877 -5.703 32.945 1.00 93.94 812 TYR A N 1
ATOM 6388 C CA . TYR A 1 812 ? -5.654 -6.075 32.235 1.00 93.94 812 TYR A CA 1
ATOM 6389 C C . TYR A 1 812 ? -5.958 -6.889 30.968 1.00 93.94 812 TYR A C 1
ATOM 6391 O O . TYR A 1 812 ? -5.457 -6.569 29.889 1.00 93.94 812 TYR A O 1
ATOM 6399 N N . ARG A 1 813 ? -6.830 -7.904 31.061 1.00 92.31 813 ARG A N 1
ATOM 6400 C CA . ARG A 1 813 ? -7.258 -8.703 29.899 1.00 92.31 813 ARG A CA 1
ATOM 6401 C C . ARG A 1 813 ? -7.959 -7.861 28.836 1.00 92.31 813 ARG A C 1
ATOM 6403 O O . ARG A 1 813 ? -7.646 -8.027 27.662 1.00 92.31 813 ARG A O 1
ATOM 6410 N N . CYS A 1 814 ? -8.846 -6.946 29.229 1.00 92.38 814 CYS A N 1
ATOM 6411 C CA . CYS A 1 814 ? -9.507 -6.023 28.301 1.00 92.38 814 CYS A CA 1
ATOM 6412 C C . CYS A 1 814 ? -8.481 -5.177 27.539 1.00 92.38 814 CYS A C 1
ATOM 6414 O O . CYS A 1 814 ? -8.555 -5.073 26.319 1.00 92.38 814 CYS A O 1
ATOM 6416 N N . THR A 1 815 ? -7.480 -4.652 28.249 1.00 93.75 815 THR A N 1
ATOM 6417 C CA . THR A 1 815 ? -6.395 -3.862 27.654 1.00 93.75 815 THR A CA 1
ATOM 6418 C C . THR A 1 815 ? -5.592 -4.672 26.635 1.00 93.75 815 THR A C 1
ATOM 6420 O O . THR A 1 815 ? -5.385 -4.220 25.512 1.00 93.75 815 THR A O 1
ATOM 6423 N N . GLN A 1 816 ? -5.172 -5.892 26.986 1.00 94.50 816 GLN A N 1
ATOM 6424 C CA . GLN A 1 816 ? -4.430 -6.760 26.062 1.00 94.50 816 GLN A CA 1
ATOM 6425 C C . GLN A 1 816 ? -5.271 -7.162 24.844 1.00 94.50 816 GLN A C 1
ATOM 6427 O O . GLN A 1 816 ? -4.764 -7.195 23.724 1.00 94.50 816 GLN A O 1
ATOM 6432 N N . ASN A 1 817 ? -6.562 -7.428 25.051 1.00 91.56 817 ASN A N 1
ATOM 6433 C CA . ASN A 1 817 ? -7.480 -7.777 23.973 1.00 91.56 817 ASN A CA 1
ATOM 6434 C C . ASN A 1 817 ? -7.651 -6.620 22.977 1.00 91.56 817 ASN A C 1
ATOM 6436 O O . ASN A 1 817 ? -7.566 -6.836 21.768 1.00 91.56 817 ASN A O 1
ATOM 6440 N N . ALA A 1 818 ? -7.825 -5.397 23.488 1.00 91.25 818 ALA A N 1
ATOM 6441 C CA . ALA A 1 818 ? -7.933 -4.188 22.679 1.00 91.25 818 ALA A CA 1
ATOM 6442 C C . ALA A 1 818 ? -6.635 -3.878 21.917 1.00 91.25 818 ALA A C 1
ATOM 6444 O O . ALA A 1 818 ? -6.688 -3.534 20.740 1.00 91.25 818 ALA A O 1
ATOM 6445 N N . LEU A 1 819 ? -5.465 -4.072 22.539 1.00 92.50 819 LEU A N 1
ATOM 6446 C CA . LEU A 1 819 ? -4.172 -3.923 21.861 1.00 92.50 819 LEU A CA 1
ATOM 6447 C C . LEU A 1 819 ? -4.006 -4.918 20.705 1.00 92.50 819 LEU A C 1
ATOM 6449 O O . LEU A 1 819 ? -3.500 -4.549 19.646 1.00 92.50 819 LEU A O 1
ATOM 6453 N N . HIS A 1 820 ? -4.432 -6.171 20.893 1.00 90.44 820 HIS A N 1
ATOM 6454 C CA . HIS A 1 820 ? -4.270 -7.211 19.879 1.00 90.44 820 HIS A CA 1
ATOM 6455 C C . HIS A 1 820 ? -5.209 -7.033 18.681 1.00 90.44 820 HIS A C 1
ATOM 6457 O O . HIS A 1 820 ? -4.765 -7.183 17.546 1.00 90.44 820 HIS A O 1
ATOM 6463 N N . HIS A 1 821 ? -6.480 -6.711 18.930 1.00 87.31 821 HIS A N 1
ATOM 6464 C CA . HIS A 1 821 ? -7.514 -6.649 17.890 1.00 87.31 821 HIS A CA 1
ATOM 6465 C C . HIS A 1 821 ? -7.809 -5.234 17.377 1.00 87.31 821 HIS A C 1
ATOM 6467 O O . HIS A 1 821 ? -8.574 -5.084 16.430 1.00 87.31 821 HIS A O 1
ATOM 6473 N N . GLY A 1 822 ? -7.252 -4.197 18.009 1.00 88.31 822 GLY A N 1
ATOM 6474 C CA . GLY A 1 822 ? -7.513 -2.805 17.641 1.00 88.31 822 GLY A CA 1
ATOM 6475 C C . GLY A 1 822 ? -8.909 -2.318 18.031 1.00 88.31 822 GLY A C 1
ATOM 6476 O O . GLY A 1 822 ? -9.456 -1.444 17.365 1.00 88.31 822 GLY A O 1
ATOM 6477 N N . TYR A 1 823 ? -9.511 -2.878 19.086 1.00 90.25 823 TYR A N 1
ATOM 6478 C CA . TYR A 1 823 ? -10.832 -2.449 19.550 1.00 90.25 823 TYR A CA 1
ATOM 6479 C C . TYR A 1 823 ? -10.755 -1.078 20.237 1.00 90.25 823 TYR A C 1
ATOM 6481 O O . TYR A 1 823 ? -10.118 -0.919 21.281 1.00 90.25 823 TYR A O 1
ATOM 6489 N N . ILE A 1 824 ? -11.385 -0.073 19.620 1.00 91.38 824 ILE A N 1
ATOM 6490 C CA . ILE A 1 824 ? -11.279 1.334 20.034 1.00 91.38 824 ILE A CA 1
ATOM 6491 C C . ILE A 1 824 ? -12.006 1.638 21.352 1.00 91.38 824 ILE A C 1
ATOM 6493 O O . ILE A 1 824 ? -11.603 2.537 22.087 1.00 91.38 824 ILE A O 1
ATOM 6497 N N . ASP A 1 825 ? -13.026 0.856 21.699 1.00 89.62 825 ASP A N 1
ATOM 6498 C CA . ASP A 1 825 ? -13.711 0.893 22.998 1.00 89.62 825 ASP A CA 1
ATOM 6499 C C . ASP A 1 825 ? -12.763 0.608 24.180 1.00 89.62 825 ASP A C 1
ATOM 6501 O O . ASP A 1 825 ? -12.979 1.097 25.291 1.00 89.62 825 ASP A O 1
ATOM 6505 N N . GLY A 1 826 ? -11.640 -0.074 23.931 1.00 92.12 826 GLY A N 1
ATOM 6506 C CA . GLY A 1 826 ? -10.544 -0.247 24.881 1.00 92.12 826 GLY A CA 1
ATOM 6507 C C . GLY A 1 826 ? -9.961 1.067 25.417 1.00 92.12 826 GLY A C 1
ATOM 6508 O O . GLY A 1 826 ? -9.422 1.075 26.527 1.00 92.12 826 GLY A O 1
ATOM 6509 N N . LEU A 1 827 ? -10.134 2.192 24.706 1.00 93.56 827 LEU A N 1
ATOM 6510 C CA . LEU A 1 827 ? -9.747 3.521 25.194 1.00 93.56 827 LEU A CA 1
ATOM 6511 C C . LEU A 1 827 ? -10.491 3.926 26.469 1.00 93.56 827 LEU A C 1
ATOM 6513 O O . LEU A 1 827 ? -9.914 4.614 27.305 1.00 93.56 827 LEU A O 1
ATOM 6517 N N . VAL A 1 828 ? -11.714 3.434 26.684 1.00 92.62 828 VAL A N 1
ATOM 6518 C CA . VAL A 1 828 ? -12.456 3.652 27.937 1.00 92.62 828 VAL A CA 1
ATOM 6519 C C . VAL A 1 828 ? -11.701 3.051 29.133 1.00 92.62 828 VAL A C 1
ATOM 6521 O O . VAL A 1 828 ? -11.735 3.583 30.245 1.00 92.62 828 VAL A O 1
ATOM 6524 N N . VAL A 1 829 ? -10.974 1.949 28.914 1.00 93.62 829 VAL A N 1
ATOM 6525 C CA . VAL A 1 829 ? -10.175 1.278 29.947 1.00 93.62 829 VAL A CA 1
ATOM 6526 C C . VAL A 1 829 ? -8.812 1.939 30.115 1.00 93.62 829 VAL A C 1
ATOM 6528 O O . VAL A 1 829 ? -8.425 2.227 31.246 1.00 93.62 829 VAL A O 1
ATOM 6531 N N . THR A 1 830 ? -8.080 2.197 29.030 1.00 93.69 830 THR A N 1
ATOM 6532 C CA . THR A 1 830 ? -6.699 2.711 29.112 1.00 93.69 830 THR A CA 1
ATOM 6533 C C . THR A 1 830 ? -6.596 4.222 29.253 1.00 93.69 830 THR A C 1
ATOM 6535 O O . THR A 1 830 ? -5.559 4.720 29.690 1.00 93.69 830 THR A O 1
ATOM 6538 N N . GLY A 1 831 ? -7.628 4.957 28.849 1.00 92.06 831 GLY A N 1
ATOM 6539 C CA . GLY A 1 831 ? -7.572 6.400 28.668 1.00 92.06 831 GLY A CA 1
ATOM 6540 C C . GLY A 1 831 ? -6.817 6.804 27.403 1.00 92.06 831 GLY A C 1
ATOM 6541 O O . GLY A 1 831 ? -6.258 5.954 26.699 1.00 92.06 831 GLY A O 1
ATOM 6542 N N . LEU A 1 832 ? -6.725 8.114 27.156 1.00 92.69 832 LEU A N 1
ATOM 6543 C CA . LEU A 1 832 ? -5.825 8.688 26.147 1.00 92.69 832 LEU A CA 1
ATOM 6544 C C . LEU A 1 832 ? -4.407 8.792 26.723 1.00 92.69 832 LEU A C 1
ATOM 6546 O O . LEU A 1 832 ? -3.851 9.870 26.885 1.00 92.69 832 LEU A O 1
ATOM 6550 N N . THR A 1 833 ? -3.841 7.642 27.076 1.00 91.44 833 THR A N 1
ATOM 6551 C CA . THR A 1 833 ? -2.496 7.479 27.647 1.00 91.44 833 THR A CA 1
ATOM 6552 C C . THR A 1 833 ? -1.540 6.895 26.596 1.00 91.44 833 THR A C 1
ATOM 6554 O O . THR A 1 833 ? -2.003 6.462 25.536 1.00 91.44 833 THR A O 1
ATOM 6557 N N . PRO A 1 834 ? -0.220 6.785 26.848 1.00 91.56 834 PRO A N 1
ATOM 6558 C CA . PRO A 1 834 ? 0.700 6.115 25.917 1.00 91.56 834 PRO A CA 1
ATOM 6559 C C . PRO A 1 834 ? 0.279 4.677 25.543 1.00 91.56 834 PRO A C 1
ATOM 6561 O O . PRO A 1 834 ? 0.471 4.228 24.406 1.00 91.56 834 PRO A O 1
ATOM 6564 N N . THR A 1 835 ? -0.359 3.958 26.475 1.00 92.69 835 THR A N 1
ATOM 6565 C CA . THR A 1 835 ? -0.972 2.647 26.208 1.00 92.69 835 THR A CA 1
ATOM 6566 C C . THR A 1 835 ? -2.183 2.782 25.284 1.00 92.69 835 THR A C 1
ATOM 6568 O O . THR A 1 835 ? -2.285 2.040 24.309 1.00 92.69 835 THR A O 1
ATOM 6571 N N . GLY A 1 836 ? -3.053 3.770 25.522 1.00 94.00 836 GLY A N 1
ATOM 6572 C CA . GLY A 1 836 ? -4.176 4.092 24.635 1.00 94.00 836 GLY A CA 1
ATOM 6573 C C . GLY A 1 836 ? -3.742 4.474 23.216 1.00 94.00 836 GLY A C 1
ATOM 6574 O O . GLY A 1 836 ? -4.351 4.028 22.248 1.00 94.00 836 GLY A O 1
ATOM 6575 N N . MET A 1 837 ? -2.622 5.187 23.055 1.00 95.06 837 MET A N 1
ATOM 6576 C CA . MET A 1 837 ? -2.054 5.476 21.728 1.00 95.06 837 MET A CA 1
ATOM 6577 C C . MET A 1 837 ? -1.631 4.201 20.987 1.00 95.06 837 MET A C 1
ATOM 6579 O O . MET A 1 837 ? -1.664 4.141 19.761 1.00 95.06 837 MET A O 1
ATOM 6583 N N . SER A 1 838 ? -1.263 3.146 21.715 1.00 95.75 838 SER A N 1
ATOM 6584 C CA . SER A 1 838 ? -0.967 1.842 21.111 1.00 95.75 838 SER A CA 1
ATOM 6585 C C . SER A 1 838 ? -2.228 1.099 20.673 1.00 95.75 838 SER A C 1
ATOM 6587 O O . SER A 1 838 ? -2.185 0.407 19.657 1.00 95.75 838 SER A O 1
ATOM 6589 N N . ILE A 1 839 ? -3.358 1.304 21.359 1.00 95.56 839 ILE A N 1
ATOM 6590 C CA . ILE A 1 839 ? -4.671 0.846 20.884 1.00 95.56 839 ILE A CA 1
ATOM 6591 C C . ILE A 1 839 ? -5.062 1.611 19.617 1.00 95.56 839 ILE A C 1
ATOM 6593 O O . ILE A 1 839 ? -5.453 0.974 18.649 1.00 95.56 839 ILE A O 1
ATOM 6597 N N . LEU A 1 840 ? -4.882 2.939 19.572 1.00 95.44 840 LEU A N 1
ATOM 6598 C CA . LEU A 1 840 ? -5.138 3.734 18.362 1.00 95.44 840 LEU A CA 1
ATOM 6599 C C . LEU A 1 840 ? -4.277 3.290 17.174 1.00 95.44 840 LEU A C 1
ATOM 6601 O O . LEU A 1 840 ? -4.790 3.191 16.066 1.00 95.44 840 LEU A O 1
ATOM 6605 N N . GLN A 1 841 ? -2.998 2.963 17.387 1.00 95.62 841 GLN A N 1
ATOM 6606 C CA . GLN A 1 841 ? -2.163 2.398 16.322 1.00 95.62 841 GLN A CA 1
ATOM 6607 C C . GLN A 1 841 ? -2.731 1.073 15.808 1.00 95.62 841 GLN A C 1
ATOM 6609 O O . GLN A 1 841 ? -2.851 0.897 14.602 1.00 95.62 841 GLN A O 1
ATOM 6614 N N . SER A 1 842 ? -3.104 0.163 16.712 1.00 94.38 842 SER A N 1
ATOM 6615 C CA . SER A 1 842 ? -3.714 -1.114 16.331 1.00 94.38 842 SER A CA 1
ATOM 6616 C C . SER A 1 842 ? -5.050 -0.898 15.610 1.00 94.38 842 SER A C 1
ATOM 6618 O O . SER A 1 842 ? -5.301 -1.536 14.596 1.00 94.38 842 SER A O 1
ATOM 6620 N N . TYR A 1 843 ? -5.874 0.053 16.056 1.00 94.44 843 TYR A N 1
ATOM 6621 C CA . TYR A 1 843 ? -7.108 0.451 15.377 1.00 94.44 843 TYR A CA 1
ATOM 6622 C C . TYR A 1 843 ? -6.830 0.916 13.943 1.00 94.44 843 TYR A C 1
ATOM 6624 O O . TYR A 1 843 ? -7.391 0.346 13.014 1.00 94.44 843 TYR A O 1
ATOM 6632 N N . VAL A 1 844 ? -5.900 1.858 13.743 1.00 94.62 844 VAL A N 1
ATOM 6633 C CA . VAL A 1 844 ? -5.505 2.338 12.406 1.00 94.62 844 VAL A CA 1
ATOM 6634 C C . VAL A 1 844 ? -4.956 1.201 11.539 1.00 94.62 844 VAL A C 1
ATOM 6636 O O . VAL A 1 844 ? -5.292 1.127 10.361 1.00 94.62 844 VAL A O 1
ATOM 6639 N N . ASP A 1 845 ? -4.161 0.289 12.103 1.00 92.50 845 ASP A N 1
ATOM 6640 C CA . ASP A 1 845 ? -3.612 -0.860 11.370 1.00 92.50 845 ASP A CA 1
ATOM 6641 C C . ASP A 1 845 ? -4.709 -1.825 10.874 1.00 92.50 845 ASP A C 1
ATOM 6643 O O . ASP A 1 845 ? -4.518 -2.495 9.856 1.00 92.50 845 ASP A O 1
ATOM 6647 N N . HIS A 1 846 ? -5.849 -1.901 11.572 1.00 89.88 846 HIS A N 1
ATOM 6648 C CA . HIS A 1 846 ? -6.977 -2.768 11.213 1.00 89.88 846 HIS A CA 1
ATOM 6649 C C . HIS A 1 846 ? -8.038 -2.068 10.351 1.00 89.88 846 HIS A C 1
ATOM 6651 O O . HIS A 1 846 ? -8.624 -2.718 9.486 1.00 89.88 846 HIS A O 1
ATOM 6657 N N . THR A 1 847 ? -8.305 -0.778 10.575 1.00 89.75 847 THR A N 1
ATOM 6658 C CA . THR A 1 847 ? -9.407 -0.045 9.921 1.00 89.75 847 THR A CA 1
ATOM 6659 C C . THR A 1 847 ? -8.945 0.928 8.841 1.00 89.75 847 THR A C 1
ATOM 6661 O O . THR A 1 847 ? -9.703 1.212 7.920 1.00 89.75 847 THR A O 1
ATOM 6664 N N . GLY A 1 848 ? -7.720 1.451 8.932 1.00 89.94 848 GLY A N 1
ATOM 6665 C CA . GLY A 1 848 ? -7.239 2.554 8.097 1.00 89.94 848 GLY A CA 1
ATOM 6666 C C . GLY A 1 848 ? -7.807 3.932 8.472 1.00 89.94 848 GLY A C 1
ATOM 6667 O O . GLY A 1 848 ? -7.510 4.909 7.786 1.00 89.94 848 GLY A O 1
ATOM 6668 N N . ASP A 1 849 ? -8.594 4.036 9.548 1.00 92.56 849 ASP A N 1
ATOM 6669 C CA . ASP A 1 849 ? -9.248 5.276 9.989 1.00 92.56 849 ASP A CA 1
ATOM 6670 C C . ASP A 1 849 ? -8.258 6.222 10.693 1.00 92.56 849 ASP A C 1
ATOM 6672 O O . ASP A 1 849 ? -8.176 6.327 11.922 1.00 92.56 849 ASP A O 1
ATOM 6676 N N . VAL A 1 850 ? -7.453 6.901 9.876 1.00 95.00 850 VAL A N 1
ATOM 6677 C CA . VAL A 1 850 ? -6.454 7.871 10.338 1.00 95.00 850 VAL A CA 1
ATOM 6678 C C . VAL A 1 850 ? -7.092 9.168 10.842 1.00 95.00 850 VAL A C 1
ATOM 6680 O O . VAL A 1 850 ? -6.517 9.824 11.710 1.00 95.00 850 VAL A O 1
ATOM 6683 N N . GLN A 1 851 ? -8.285 9.521 10.347 1.00 94.75 851 GLN A N 1
ATOM 6684 C CA . GLN A 1 851 ? -9.026 10.713 10.762 1.00 94.75 851 GLN A CA 1
ATOM 6685 C C . GLN A 1 851 ? -9.334 10.661 12.259 1.00 94.75 851 GLN A C 1
ATOM 6687 O O . GLN A 1 851 ? -8.971 11.579 12.998 1.00 94.75 851 GLN A O 1
ATOM 6692 N N . THR A 1 852 ? -9.964 9.581 12.727 1.00 94.31 852 THR A N 1
ATOM 6693 C CA . THR A 1 852 ? -10.296 9.427 14.147 1.00 94.31 852 THR A CA 1
ATOM 6694 C C . THR A 1 852 ? -9.039 9.438 15.017 1.00 94.31 852 THR A C 1
ATOM 6696 O O . THR A 1 852 ? -9.015 10.115 16.046 1.00 94.31 852 THR A O 1
ATOM 6699 N N . ALA A 1 853 ? -7.965 8.759 14.599 1.00 95.25 853 ALA A N 1
ATOM 6700 C CA . ALA A 1 853 ? -6.707 8.748 15.344 1.00 95.25 853 ALA A CA 1
ATOM 6701 C C . ALA A 1 853 ? -6.057 10.143 15.430 1.00 95.25 853 ALA A C 1
ATOM 6703 O O . ALA A 1 853 ? -5.583 10.536 16.500 1.00 95.25 853 ALA A O 1
ATOM 6704 N N . ALA A 1 854 ? -6.071 10.920 14.343 1.00 95.38 854 ALA A N 1
ATOM 6705 C CA . ALA A 1 854 ? -5.541 12.283 14.301 1.00 95.38 854 ALA A CA 1
ATOM 6706 C C . ALA A 1 854 ? -6.332 13.245 15.206 1.00 95.38 854 ALA A C 1
ATOM 6708 O O . ALA A 1 854 ? -5.735 14.010 15.966 1.00 95.38 854 ALA A O 1
ATOM 6709 N N . ILE A 1 855 ? -7.667 13.182 15.178 1.00 94.56 855 ILE A N 1
ATOM 6710 C CA . ILE A 1 855 ? -8.525 14.050 15.999 1.00 94.56 855 ILE A CA 1
ATOM 6711 C C . ILE A 1 855 ? -8.407 13.676 17.485 1.00 94.56 855 ILE A C 1
ATOM 6713 O O . ILE A 1 855 ? -8.185 14.558 18.311 1.00 94.56 855 ILE A O 1
ATOM 6717 N N . ILE A 1 856 ? -8.485 12.388 17.842 1.00 94.38 856 ILE A N 1
ATOM 6718 C CA . ILE A 1 856 ? -8.396 11.948 19.246 1.00 94.38 856 ILE A CA 1
ATOM 6719 C C . ILE A 1 856 ? -7.006 12.233 19.833 1.00 94.38 856 ILE A C 1
ATOM 6721 O O . ILE A 1 856 ? -6.902 12.753 20.944 1.00 94.38 856 ILE A O 1
ATOM 6725 N N . SER A 1 857 ? -5.926 11.929 19.104 1.00 94.19 857 SER A N 1
ATOM 6726 C CA . SER A 1 857 ? -4.563 12.201 19.592 1.00 94.19 857 SER A CA 1
ATOM 6727 C C . SER A 1 857 ? -4.287 13.698 19.761 1.00 94.19 857 SER A C 1
ATOM 6729 O O . SER A 1 857 ? -3.538 14.085 20.659 1.00 94.19 857 SER A O 1
ATOM 6731 N N . SER A 1 858 ? -4.961 14.554 18.983 1.00 92.62 858 SER A N 1
ATOM 6732 C CA . SER A 1 858 ? -4.904 16.010 19.139 1.00 92.62 858 SER A CA 1
ATOM 6733 C C . SER A 1 858 ? -5.508 16.522 20.438 1.00 92.62 858 SER A C 1
ATOM 6735 O O . SER A 1 858 ? -5.381 17.706 20.674 1.00 92.62 858 SER A O 1
ATOM 6737 N N . LEU A 1 859 ? -6.167 15.708 21.267 1.00 90.38 859 LEU A N 1
ATOM 6738 C CA . LEU A 1 859 ? -6.695 16.147 22.569 1.00 90.38 859 LEU A CA 1
ATOM 6739 C C . LEU A 1 859 ? -5.664 16.063 23.703 1.00 90.38 859 LEU A C 1
ATOM 6741 O O . LEU A 1 859 ? -5.898 16.590 24.792 1.00 90.38 859 LEU A O 1
ATOM 6745 N N . VAL A 1 860 ? -4.545 15.373 23.464 1.00 88.88 860 VAL A N 1
ATOM 6746 C CA . VAL A 1 860 ? -3.516 15.102 24.479 1.00 88.88 860 VAL A CA 1
ATOM 6747 C C . VAL A 1 860 ? -2.097 15.383 23.994 1.00 88.88 860 VAL A C 1
ATOM 6749 O O . VAL A 1 860 ? -1.245 15.740 24.804 1.00 88.88 860 VAL A O 1
ATOM 6752 N N . CYS A 1 861 ? -1.817 15.261 22.695 1.00 88.88 861 CYS A N 1
ATOM 6753 C CA . CYS A 1 861 ? -0.478 15.462 22.149 1.00 88.88 861 CYS A CA 1
ATOM 6754 C C . CYS A 1 861 ? -0.336 16.841 21.473 1.00 88.88 861 CYS A C 1
ATOM 6756 O O . CYS A 1 861 ? -1.101 17.150 20.550 1.00 88.88 861 CYS A O 1
ATOM 6758 N N . PRO A 1 862 ? 0.698 17.643 21.813 1.00 85.31 862 PRO A N 1
ATOM 6759 C CA . PRO A 1 862 ? 1.880 17.281 22.618 1.00 85.31 862 PRO A CA 1
ATOM 6760 C C . PRO A 1 862 ? 1.846 17.655 24.119 1.00 85.31 862 PRO A C 1
ATOM 6762 O O . PRO A 1 862 ? 2.817 17.369 24.809 1.00 85.31 862 PRO A O 1
ATOM 6765 N N . TRP A 1 863 ? 0.793 18.296 24.642 1.00 83.56 863 TRP A N 1
ATOM 6766 C CA . TRP A 1 863 ? 0.833 18.927 25.981 1.00 83.56 863 TRP A CA 1
ATOM 6767 C C . TRP A 1 863 ? 0.740 17.989 27.179 1.00 83.56 863 TRP A C 1
ATOM 6769 O O . TRP A 1 863 ? 1.299 18.295 28.225 1.00 83.56 863 TRP A O 1
ATOM 6779 N N . LYS A 1 864 ? 0.046 16.855 27.066 1.00 82.19 864 LYS A N 1
ATOM 6780 C CA . LYS A 1 864 ? 0.028 15.851 28.140 1.00 82.19 864 LYS A CA 1
ATOM 6781 C C . LYS A 1 864 ? 1.238 14.933 28.057 1.00 82.19 864 LYS A C 1
ATOM 6783 O O . LYS A 1 864 ? 1.807 14.562 29.078 1.00 82.19 864 LYS A O 1
ATOM 6788 N N . PHE A 1 865 ? 1.597 14.538 26.839 1.00 86.56 865 PHE A N 1
ATOM 6789 C CA . PHE A 1 865 ? 2.788 13.760 26.516 1.00 86.56 865 PHE A CA 1
ATOM 6790 C C . PHE A 1 865 ? 3.049 13.822 25.006 1.00 86.56 865 PHE A C 1
ATOM 6792 O O . PHE A 1 865 ? 2.157 14.119 24.204 1.00 86.56 865 PHE A O 1
ATOM 6799 N N . THR A 1 866 ? 4.272 13.489 24.606 1.00 87.00 866 THR A N 1
ATOM 6800 C CA . THR A 1 866 ? 4.685 13.453 23.203 1.00 87.00 866 THR A CA 1
ATOM 6801 C C . THR A 1 866 ? 4.644 12.027 22.650 1.00 87.00 866 THR A C 1
ATOM 6803 O O . THR A 1 866 ? 5.076 11.072 23.296 1.00 87.00 866 THR A O 1
ATOM 6806 N N . ASP A 1 867 ? 4.119 11.869 21.432 1.00 90.50 867 ASP A N 1
ATOM 6807 C CA . ASP A 1 867 ? 4.110 10.598 20.701 1.00 90.50 867 ASP A CA 1
ATOM 6808 C C . ASP A 1 867 ? 4.368 10.854 19.211 1.00 90.50 867 ASP A C 1
ATOM 6810 O O . ASP A 1 867 ? 3.678 11.642 18.562 1.00 90.50 867 ASP A O 1
ATOM 6814 N N . VAL A 1 868 ? 5.368 10.171 18.652 1.00 90.06 868 VAL A N 1
ATOM 6815 C CA . VAL A 1 868 ? 5.776 10.329 17.246 1.00 90.06 868 VAL A CA 1
ATOM 6816 C C . VAL A 1 868 ? 4.677 9.865 16.283 1.00 90.06 868 VAL A C 1
ATOM 6818 O O . VAL A 1 868 ? 4.553 10.392 15.177 1.00 90.06 868 VAL A O 1
ATOM 6821 N N . ARG A 1 869 ? 3.860 8.883 16.685 1.00 93.31 869 ARG A N 1
ATOM 6822 C CA . ARG A 1 869 ? 2.776 8.341 15.853 1.00 93.31 869 ARG A CA 1
ATOM 6823 C C . ARG A 1 869 ? 1.677 9.373 15.632 1.00 93.31 869 ARG A C 1
ATOM 6825 O O . ARG A 1 869 ? 1.199 9.492 14.509 1.00 93.31 869 ARG A O 1
ATOM 6832 N N . ALA A 1 870 ? 1.356 10.161 16.660 1.00 92.94 870 ALA A N 1
ATOM 6833 C CA . ALA A 1 870 ? 0.361 11.227 16.570 1.00 92.94 870 ALA A CA 1
ATOM 6834 C C . ALA A 1 870 ? 0.728 12.244 15.478 1.00 92.94 870 ALA A C 1
ATOM 6836 O O . ALA A 1 870 ? -0.112 12.573 14.647 1.00 92.94 870 ALA A O 1
ATOM 6837 N N . GLY A 1 871 ? 1.999 12.660 15.404 1.00 89.81 871 GLY A N 1
ATOM 6838 C CA . GLY A 1 871 ? 2.492 13.530 14.326 1.00 89.81 871 GLY A CA 1
ATOM 6839 C C . GLY A 1 871 ? 2.265 12.940 12.930 1.00 89.81 871 GLY A C 1
ATOM 6840 O O . GLY A 1 871 ? 1.761 13.615 12.041 1.00 89.81 871 GLY A O 1
ATOM 6841 N N . ARG A 1 872 ? 2.535 11.641 12.753 1.00 92.62 872 ARG A N 1
ATOM 6842 C CA . ARG A 1 872 ? 2.320 10.962 11.464 1.00 92.62 872 ARG A CA 1
ATOM 6843 C C . ARG A 1 872 ? 0.847 10.888 11.076 1.00 92.62 872 ARG A C 1
ATOM 6845 O O . ARG A 1 872 ? 0.529 11.099 9.909 1.00 92.62 872 ARG A O 1
ATOM 6852 N N . TRP A 1 873 ? -0.043 10.582 12.021 1.00 96.19 873 TRP A N 1
ATOM 6853 C CA . TRP A 1 873 ? -1.485 10.561 11.755 1.00 96.19 873 TRP A CA 1
ATOM 6854 C C . TRP A 1 873 ? -1.999 11.950 11.379 1.00 96.19 873 TRP A C 1
ATOM 6856 O O . TRP A 1 873 ? -2.784 12.065 10.443 1.00 96.19 873 TRP A O 1
ATOM 6866 N N . LEU A 1 874 ? -1.510 12.996 12.051 1.00 93.56 874 LEU A N 1
ATOM 6867 C CA . LEU A 1 874 ? -1.835 14.388 11.739 1.00 93.56 874 LEU A CA 1
ATOM 6868 C C . LEU A 1 874 ? -1.450 14.764 10.312 1.00 93.56 874 LEU A C 1
ATOM 6870 O O . LEU A 1 874 ? -2.292 15.260 9.567 1.00 93.56 874 LEU A O 1
ATOM 6874 N N . ASP A 1 875 ? -0.201 14.514 9.927 1.00 91.94 875 ASP A N 1
ATOM 6875 C CA . ASP A 1 875 ? 0.285 14.874 8.595 1.00 91.94 875 ASP A CA 1
ATOM 6876 C C . ASP A 1 875 ? -0.429 14.058 7.511 1.00 91.94 875 ASP A C 1
ATOM 6878 O O . ASP A 1 875 ? -0.899 14.619 6.527 1.00 91.94 875 ASP A O 1
ATOM 6882 N N . THR A 1 876 ? -0.659 12.764 7.755 1.00 93.62 876 THR A N 1
ATOM 6883 C CA . THR A 1 876 ? -1.427 11.908 6.834 1.00 93.62 876 THR A CA 1
ATOM 6884 C C . THR A 1 876 ? -2.871 12.391 6.676 1.00 93.62 876 THR A C 1
ATOM 6886 O O . THR A 1 876 ? -3.410 12.383 5.572 1.00 93.62 876 THR A O 1
ATOM 6889 N N . TYR A 1 877 ? -3.520 12.824 7.762 1.00 94.88 877 TYR A N 1
ATOM 6890 C CA . TYR A 1 877 ? -4.882 13.351 7.697 1.00 94.88 877 TYR A CA 1
ATOM 6891 C C . TYR A 1 877 ? -4.939 14.704 6.973 1.00 94.88 877 TYR A C 1
ATOM 6893 O O . TYR A 1 877 ? -5.852 14.934 6.182 1.00 94.88 877 TYR A O 1
ATOM 6901 N N . ARG A 1 878 ? -3.944 15.579 7.165 1.00 92.25 878 ARG A N 1
ATOM 6902 C CA . ARG A 1 878 ? -3.816 16.837 6.409 1.00 92.25 878 ARG A CA 1
ATOM 6903 C C . ARG A 1 878 ? -3.642 16.583 4.915 1.00 92.25 878 ARG A C 1
ATOM 6905 O O . ARG A 1 878 ? -4.376 17.173 4.126 1.00 92.25 878 ARG A O 1
ATOM 6912 N N . ASP A 1 879 ? -2.745 15.671 4.549 1.00 89.75 879 ASP A N 1
ATOM 6913 C CA . ASP A 1 879 ? -2.526 15.263 3.159 1.00 89.75 879 ASP A CA 1
ATOM 6914 C C . ASP A 1 879 ? -3.806 14.680 2.545 1.00 89.75 879 ASP A C 1
ATOM 6916 O O . ASP A 1 879 ? -4.121 14.930 1.379 1.00 89.75 879 ASP A O 1
ATOM 6920 N N . LEU A 1 880 ? -4.587 13.939 3.338 1.00 90.81 880 LEU A N 1
ATOM 6921 C CA . LEU A 1 880 ? -5.872 13.396 2.912 1.00 90.81 880 LEU A CA 1
ATOM 6922 C C . LEU A 1 880 ? -6.906 14.502 2.648 1.00 90.81 880 LEU A C 1
ATOM 6924 O O . LEU A 1 880 ? -7.559 14.486 1.605 1.00 90.81 880 LEU A O 1
ATOM 6928 N N . LEU A 1 881 ? -7.038 15.477 3.553 1.00 90.00 881 LEU A N 1
ATOM 6929 C CA . LEU A 1 881 ? -7.942 16.619 3.378 1.00 90.00 881 LEU A CA 1
ATOM 6930 C C . LEU A 1 881 ? -7.553 17.478 2.169 1.00 90.00 881 LEU A C 1
ATOM 6932 O O . LEU A 1 881 ? -8.428 17.874 1.394 1.00 90.00 881 LEU A O 1
ATOM 6936 N N . ASP A 1 882 ? -6.255 17.710 1.966 1.00 86.94 882 ASP A N 1
ATOM 6937 C CA . ASP A 1 882 ? -5.726 18.377 0.773 1.00 86.94 882 ASP A CA 1
ATOM 6938 C C . ASP A 1 882 ? -6.050 17.573 -0.492 1.00 86.94 882 ASP A C 1
ATOM 6940 O O . ASP A 1 882 ? -6.521 18.129 -1.488 1.00 86.94 882 ASP A O 1
ATOM 6944 N N . GLY A 1 883 ? -5.889 16.248 -0.435 1.00 82.69 883 GLY A N 1
ATOM 6945 C CA . GLY A 1 883 ? -6.274 15.327 -1.499 1.00 82.69 883 GLY A CA 1
ATOM 6946 C C . GLY A 1 883 ? -7.772 15.368 -1.815 1.00 82.69 883 GLY A C 1
ATOM 6947 O O . GLY A 1 883 ? -8.159 15.247 -2.978 1.00 82.69 883 GLY A O 1
ATOM 6948 N N . PHE A 1 884 ? -8.630 15.573 -0.816 1.00 84.62 884 PHE A N 1
ATOM 6949 C CA . PHE A 1 884 ? -10.069 15.767 -1.009 1.00 84.62 884 PHE A CA 1
ATOM 6950 C C . PHE A 1 884 ? -10.436 17.183 -1.475 1.00 84.62 884 PHE A C 1
ATOM 6952 O O . PHE A 1 884 ? -11.579 17.397 -1.880 1.00 84.62 884 PHE A O 1
ATOM 6959 N N . LYS A 1 885 ? -9.481 18.127 -1.471 1.00 84.88 885 LYS A N 1
ATOM 6960 C CA . LYS A 1 885 ? -9.682 19.574 -1.672 1.00 84.88 885 LYS A CA 1
ATOM 6961 C C . LYS A 1 885 ? -10.562 20.223 -0.598 1.00 84.88 885 LYS A C 1
ATOM 6963 O O . LYS A 1 885 ? -11.174 21.263 -0.832 1.00 84.88 885 LYS A O 1
ATOM 6968 N N . LEU A 1 886 ? -10.609 19.636 0.597 1.00 86.25 886 LEU A N 1
ATOM 6969 C CA . LEU A 1 886 ? -11.337 20.167 1.751 1.00 86.25 886 LEU A CA 1
ATOM 6970 C C . LEU A 1 886 ? -10.450 21.129 2.553 1.00 86.25 886 LEU A C 1
ATOM 6972 O O . LEU A 1 886 ? -10.251 20.970 3.758 1.00 86.25 886 LEU A O 1
ATOM 6976 N N . PHE A 1 887 ? -9.910 22.144 1.871 1.00 86.56 887 PHE A N 1
ATOM 6977 C CA . PHE A 1 887 ? -8.967 23.099 2.464 1.00 86.56 887 PHE A CA 1
ATOM 6978 C C . PHE A 1 887 ? -9.586 23.870 3.635 1.00 86.56 887 PHE A C 1
ATOM 6980 O O . PHE A 1 887 ? -8.924 24.079 4.646 1.00 86.56 887 PHE A O 1
ATOM 6987 N N . GLY A 1 888 ? -10.871 24.233 3.537 1.00 84.44 888 GLY A N 1
ATOM 6988 C CA . GLY A 1 888 ? -11.595 24.890 4.629 1.00 84.44 888 GLY A CA 1
ATOM 6989 C C . GLY A 1 888 ? -11.667 24.019 5.886 1.00 84.44 888 GLY A C 1
ATOM 6990 O O . GLY A 1 888 ? -11.346 24.483 6.978 1.00 84.44 888 GLY A O 1
ATOM 6991 N N . SER A 1 889 ? -11.998 22.733 5.730 1.00 88.19 889 SER A N 1
ATOM 6992 C CA . SER A 1 889 ? -12.030 21.779 6.844 1.00 88.19 889 SER A CA 1
ATOM 6993 C C . SER A 1 889 ? -10.647 21.567 7.458 1.00 88.19 889 SER A C 1
ATOM 6995 O O . SER A 1 889 ? -10.531 21.505 8.682 1.00 88.19 889 SER A O 1
ATOM 6997 N N . ARG A 1 890 ? -9.591 21.521 6.632 1.00 90.19 890 ARG A N 1
ATOM 6998 C CA . ARG A 1 890 ? -8.200 21.450 7.104 1.00 90.19 890 ARG A CA 1
ATOM 6999 C C . ARG A 1 890 ? -7.814 22.678 7.923 1.00 90.19 890 ARG A C 1
ATOM 7001 O O . ARG A 1 890 ? -7.296 22.526 9.024 1.00 90.19 890 ARG A O 1
ATOM 7008 N N . VAL A 1 891 ? -8.079 23.878 7.409 1.00 86.31 891 VAL A N 1
ATOM 7009 C CA . VAL A 1 891 ? -7.780 25.130 8.119 1.00 86.31 891 VAL A CA 1
ATOM 7010 C C . VAL A 1 891 ? -8.532 25.175 9.446 1.00 86.31 891 VAL A C 1
ATOM 7012 O O . VAL A 1 891 ? -7.935 25.487 10.471 1.00 86.31 891 VAL A O 1
ATOM 7015 N N . ASN A 1 892 ? -9.811 24.790 9.459 1.00 87.69 892 ASN A N 1
ATOM 7016 C CA . ASN A 1 892 ? -10.596 24.721 10.689 1.00 87.69 892 ASN A CA 1
ATOM 7017 C C . ASN A 1 892 ? -9.996 23.727 11.704 1.00 87.69 892 ASN A C 1
ATOM 7019 O O . ASN A 1 892 ? -9.828 24.070 12.871 1.00 87.69 892 ASN A O 1
ATOM 7023 N N . PHE A 1 893 ? -9.603 22.528 11.257 1.00 90.94 893 PHE A N 1
ATOM 7024 C CA . PHE A 1 893 ? -8.912 21.543 12.098 1.00 90.94 893 PHE A CA 1
ATOM 7025 C C . PHE A 1 893 ? -7.612 22.104 12.703 1.00 90.94 893 PHE A C 1
ATOM 7027 O O . PHE A 1 893 ? -7.388 21.991 13.910 1.00 90.94 893 PHE A O 1
ATOM 7034 N N . ASP A 1 894 ? -6.773 22.757 11.892 1.00 88.19 894 ASP A N 1
ATOM 7035 C CA . ASP A 1 894 ? -5.514 23.350 12.352 1.00 88.19 894 ASP A CA 1
ATOM 7036 C C . ASP A 1 894 ? -5.747 24.516 13.335 1.00 88.19 894 ASP A C 1
ATOM 7038 O O . ASP A 1 894 ? -5.026 24.623 14.330 1.00 88.19 894 ASP A O 1
ATOM 7042 N N . ILE A 1 895 ? -6.779 25.345 13.118 1.00 83.44 895 ILE A N 1
ATOM 7043 C CA . ILE A 1 895 ? -7.182 26.422 14.041 1.00 83.44 895 ILE A CA 1
ATOM 7044 C C . ILE A 1 895 ? -7.620 25.839 15.387 1.00 83.44 895 ILE A C 1
ATOM 7046 O O . ILE A 1 895 ? -7.115 26.261 16.427 1.00 83.44 895 ILE A O 1
ATOM 7050 N N . GLN A 1 896 ? -8.526 24.858 15.386 1.00 86.38 896 GLN A N 1
ATOM 7051 C CA . GLN A 1 896 ? -9.035 24.232 16.611 1.00 86.38 896 GLN A CA 1
ATOM 7052 C C . GLN A 1 896 ? -7.914 23.549 17.400 1.00 86.38 896 GLN A C 1
ATOM 7054 O O . GLN A 1 896 ? -7.797 23.719 18.615 1.00 86.38 896 GLN A O 1
ATOM 7059 N N . ARG A 1 897 ? -7.024 22.827 16.712 1.00 87.19 897 ARG A N 1
ATOM 7060 C CA . ARG A 1 897 ? -5.842 22.233 17.341 1.00 87.19 897 ARG A CA 1
ATOM 7061 C C . ARG A 1 897 ? -4.898 23.303 17.899 1.00 87.19 897 ARG A C 1
ATOM 7063 O O . ARG A 1 897 ? -4.367 23.140 18.997 1.00 87.19 897 ARG A O 1
ATOM 7070 N N . GLY A 1 898 ? -4.700 24.401 17.171 1.00 83.62 898 GLY A N 1
ATOM 7071 C CA . GLY A 1 898 ? -3.911 25.548 17.621 1.00 83.62 898 GLY A CA 1
ATOM 7072 C C . GLY A 1 898 ? -4.475 26.194 18.888 1.00 83.62 898 GLY A C 1
ATOM 7073 O O . GLY A 1 898 ? -3.712 26.511 19.797 1.00 83.62 898 GLY A O 1
ATOM 7074 N N . GLN A 1 899 ? -5.802 26.312 18.998 1.00 84.25 899 GLN A N 1
ATOM 7075 C CA . GLN A 1 899 ? -6.476 26.814 20.201 1.00 84.25 899 GLN A CA 1
ATOM 7076 C C . GLN A 1 899 ? -6.203 25.932 21.426 1.00 84.25 899 GLN A C 1
ATOM 7078 O O . GLN A 1 899 ? -5.939 26.464 22.504 1.00 84.25 899 GLN A O 1
ATOM 7083 N N . LEU A 1 900 ? -6.204 24.603 21.267 1.00 84.12 900 LEU A N 1
ATOM 7084 C CA . LEU A 1 900 ? -5.868 23.679 22.357 1.00 84.12 900 LEU A CA 1
ATOM 7085 C C . LEU A 1 900 ? -4.409 23.828 22.811 1.00 84.12 900 LEU A C 1
ATOM 7087 O O . LEU A 1 900 ? -4.145 23.917 24.008 1.00 84.12 900 LEU A O 1
ATOM 7091 N N . ILE A 1 901 ? -3.467 23.922 21.866 1.00 83.38 901 ILE A N 1
ATOM 7092 C CA . ILE A 1 901 ? -2.046 24.155 22.178 1.00 83.38 901 ILE A CA 1
ATOM 7093 C C . ILE A 1 901 ? -1.869 25.494 22.895 1.00 83.38 901 ILE A C 1
ATOM 7095 O O . ILE A 1 901 ? -1.155 25.581 23.891 1.00 83.38 901 ILE A O 1
ATOM 7099 N N . HIS A 1 902 ? -2.554 26.534 22.426 1.00 77.50 902 HIS A N 1
ATOM 7100 C CA . HIS A 1 902 ? -2.501 27.854 23.035 1.00 77.50 902 HIS A CA 1
ATOM 7101 C C . HIS A 1 902 ? -3.053 27.856 24.470 1.00 77.50 902 HIS A C 1
ATOM 7103 O O . HIS A 1 902 ? -2.451 28.444 25.370 1.00 77.50 902 HIS A O 1
ATOM 7109 N N . ALA A 1 903 ? -4.172 27.165 24.707 1.00 80.56 903 ALA A N 1
ATOM 7110 C CA . ALA A 1 903 ? -4.716 26.980 26.048 1.00 80.56 903 ALA A CA 1
ATOM 7111 C C . ALA A 1 903 ? -3.714 26.256 26.965 1.00 80.56 903 ALA A C 1
ATOM 7113 O O . ALA A 1 903 ? -3.469 26.715 28.080 1.00 80.56 903 ALA A O 1
ATOM 7114 N N . ALA A 1 904 ? -3.062 25.199 26.473 1.00 78.12 904 ALA A N 1
ATOM 7115 C CA . ALA A 1 904 ? -2.047 24.464 27.225 1.00 78.12 904 ALA A CA 1
ATOM 7116 C C . ALA A 1 904 ? -0.815 25.324 27.578 1.00 78.12 904 ALA A C 1
ATOM 7118 O O . ALA A 1 904 ? -0.316 25.247 28.702 1.00 78.12 904 ALA A O 1
ATOM 7119 N N . ILE A 1 905 ? -0.360 26.192 26.666 1.00 79.81 905 ILE A N 1
ATOM 7120 C CA . ILE A 1 905 ? 0.728 27.153 26.929 1.00 79.81 905 ILE A CA 1
ATOM 7121 C C . ILE A 1 905 ? 0.310 28.158 28.011 1.00 79.81 905 ILE A C 1
ATOM 7123 O O . ILE A 1 905 ? 1.057 28.390 28.961 1.00 79.81 905 ILE A O 1
ATOM 7127 N N . LYS A 1 906 ? -0.901 28.727 27.915 1.00 75.50 906 LYS A N 1
ATOM 7128 C CA . LYS A 1 906 ? -1.432 29.675 28.914 1.00 75.50 906 LYS A CA 1
ATOM 7129 C C . LYS A 1 906 ? -1.537 29.047 30.305 1.00 75.50 906 LYS A C 1
ATOM 7131 O O . LYS A 1 906 ? -1.345 29.726 31.311 1.00 75.50 906 LYS A O 1
ATOM 7136 N N . GLU A 1 907 ? -1.834 27.754 30.363 1.00 72.81 907 GLU A N 1
ATOM 7137 C CA . GLU A 1 907 ? -1.910 26.982 31.602 1.00 72.81 907 GLU A CA 1
ATOM 7138 C C . GLU A 1 907 ? -0.546 26.478 32.112 1.00 72.81 907 GLU A C 1
ATOM 7140 O O . GLU A 1 907 ? -0.491 25.882 33.191 1.00 72.81 907 GLU A O 1
ATOM 7145 N N . GLY A 1 908 ? 0.544 26.732 31.377 1.00 69.81 908 GLY A N 1
ATOM 7146 C CA . GLY A 1 908 ? 1.905 26.326 31.733 1.00 69.81 908 GLY A CA 1
ATOM 7147 C C . GLY A 1 908 ? 2.183 24.827 31.577 1.00 69.81 908 GLY A C 1
ATOM 7148 O O . GLY A 1 908 ? 3.085 24.317 32.234 1.00 69.81 908 GLY A O 1
ATOM 7149 N N . GLU A 1 909 ? 1.399 24.111 30.762 1.00 69.62 909 GLU A N 1
ATOM 7150 C CA . GLU A 1 909 ? 1.628 22.688 30.443 1.00 69.62 909 GLU A CA 1
ATOM 7151 C C . GLU A 1 909 ? 2.641 22.490 29.308 1.00 69.62 909 GLU A C 1
ATOM 7153 O O . GLU A 1 909 ? 3.225 21.417 29.185 1.00 69.62 909 GLU A O 1
ATOM 7158 N N . LEU A 1 910 ? 2.851 23.518 28.481 1.00 71.81 910 LEU A N 1
ATOM 7159 C CA . LEU A 1 910 ? 3.785 23.500 27.361 1.00 71.81 910 LEU A CA 1
ATOM 7160 C C . LEU A 1 910 ? 4.676 24.736 27.353 1.00 71.81 910 LEU A C 1
ATOM 7162 O O . LEU A 1 910 ? 4.198 25.860 27.516 1.00 71.81 910 LEU A O 1
ATOM 7166 N N . ASP A 1 911 ? 5.952 24.515 27.048 1.00 65.81 911 ASP A N 1
ATOM 7167 C CA . ASP A 1 911 ? 6.897 25.586 26.759 1.00 65.81 911 ASP A CA 1
ATOM 7168 C C . ASP A 1 911 ? 6.606 26.190 25.376 1.00 65.81 911 ASP A C 1
ATOM 7170 O O . ASP A 1 911 ? 6.574 25.497 24.352 1.00 65.81 911 ASP A O 1
ATOM 7174 N N . ALA A 1 912 ? 6.407 27.511 25.347 1.00 61.84 912 ALA A N 1
ATOM 7175 C CA . ALA A 1 912 ? 6.030 28.251 24.143 1.00 61.84 912 ALA A CA 1
ATOM 7176 C C . ALA A 1 912 ? 7.109 28.231 23.041 1.00 61.84 912 ALA A C 1
ATOM 7178 O O . ALA A 1 912 ? 6.778 28.350 21.865 1.00 61.84 912 ALA A O 1
ATOM 7179 N N . GLU A 1 913 ? 8.390 28.081 23.391 1.00 57.38 913 GLU A N 1
ATOM 7180 C CA . GLU A 1 913 ? 9.497 28.202 22.429 1.00 57.38 913 GLU A CA 1
ATOM 7181 C C . GLU A 1 913 ? 9.665 26.985 21.502 1.00 57.38 913 GLU A C 1
ATOM 7183 O O . GLU A 1 913 ? 10.159 27.142 20.388 1.00 57.38 913 GLU A O 1
ATOM 7188 N N . GLU A 1 914 ? 9.244 25.787 21.922 1.00 57.81 914 GLU A N 1
ATOM 7189 C CA . GLU A 1 914 ? 9.450 24.543 21.157 1.00 57.81 914 GLU A CA 1
ATOM 7190 C C . GLU A 1 914 ? 8.220 24.137 20.321 1.00 57.81 914 GLU A C 1
ATOM 7192 O O . GLU A 1 914 ? 8.356 23.493 19.281 1.00 57.81 914 GLU A O 1
ATOM 7197 N N . HIS A 1 915 ? 7.013 24.538 20.742 1.00 57.75 915 HIS A N 1
ATOM 7198 C CA . HIS A 1 915 ? 5.751 24.008 20.204 1.00 57.75 915 HIS A CA 1
ATOM 7199 C C . HIS A 1 915 ? 4.877 25.038 19.477 1.00 57.75 915 HIS A C 1
ATOM 7201 O O . HIS A 1 915 ? 3.865 24.664 18.874 1.00 57.75 915 HIS A O 1
ATOM 7207 N N . VAL A 1 916 ? 5.258 26.318 19.493 1.00 57.84 916 VAL A N 1
ATOM 7208 C CA . VAL A 1 916 ? 4.666 27.318 18.601 1.00 57.84 916 VAL A CA 1
ATOM 7209 C C . VAL A 1 916 ? 5.282 27.132 17.211 1.00 57.84 916 VAL A C 1
ATOM 7211 O O . VAL A 1 916 ? 6.505 27.217 17.078 1.00 57.84 916 VAL A O 1
ATOM 7214 N N . PRO A 1 917 ? 4.482 26.860 16.162 1.00 53.31 917 PRO A N 1
ATOM 7215 C CA . PRO A 1 917 ? 5.020 26.741 14.817 1.00 53.31 917 PRO A CA 1
ATOM 7216 C C . PRO A 1 917 ? 5.736 28.045 14.437 1.00 53.31 917 PRO A C 1
ATOM 7218 O O . PRO A 1 917 ? 5.200 29.128 14.689 1.00 53.31 917 PRO A O 1
ATOM 7221 N N . PRO A 1 918 ? 6.937 27.973 13.834 1.00 52.41 918 PRO A N 1
ATOM 7222 C CA . PRO A 1 918 ? 7.634 29.171 13.397 1.00 52.41 918 PRO A CA 1
ATOM 7223 C C . PRO A 1 918 ? 6.751 29.938 12.402 1.00 52.41 918 PRO A C 1
ATOM 7225 O O . PRO A 1 918 ? 6.004 29.313 11.640 1.00 52.41 918 PRO A O 1
ATOM 7228 N N . PRO A 1 919 ? 6.832 31.280 12.374 1.00 53.81 919 PRO A N 1
ATOM 7229 C CA . PRO A 1 919 ? 6.017 32.084 11.476 1.00 53.81 919 PRO A CA 1
ATOM 7230 C C . PRO A 1 919 ? 6.214 31.609 10.032 1.00 53.81 919 PRO A C 1
ATOM 7232 O O . PRO A 1 919 ? 7.335 31.594 9.519 1.00 53.81 919 PRO A O 1
ATOM 7235 N N . GLN A 1 920 ? 5.117 31.219 9.375 1.00 55.94 920 GLN A N 1
ATOM 7236 C CA . GLN A 1 920 ? 5.141 30.706 7.997 1.00 55.94 920 GLN A CA 1
ATOM 7237 C C . GLN A 1 920 ? 5.563 31.781 6.985 1.00 55.94 920 GLN A C 1
ATOM 7239 O O . GLN A 1 920 ? 6.019 31.471 5.886 1.00 55.94 920 GLN A O 1
ATOM 7244 N N . ILE A 1 921 ? 5.443 33.055 7.369 1.00 62.47 921 ILE A N 1
ATOM 7245 C CA . ILE A 1 921 ? 5.843 34.212 6.577 1.00 62.47 921 ILE A CA 1
ATOM 7246 C C . ILE A 1 921 ? 6.867 35.008 7.382 1.00 62.47 921 ILE A C 1
ATOM 7248 O O . ILE A 1 921 ? 6.590 35.477 8.485 1.00 62.47 921 ILE A O 1
ATOM 7252 N N . LEU A 1 922 ? 8.058 35.186 6.811 1.00 65.94 922 LEU A N 1
ATOM 7253 C CA . LEU A 1 922 ? 9.125 35.982 7.406 1.00 65.94 922 LEU A CA 1
ATOM 7254 C C . LEU A 1 922 ? 9.343 37.248 6.574 1.00 65.94 922 LEU A C 1
ATOM 7256 O O . LEU A 1 922 ? 9.744 37.171 5.411 1.00 65.94 922 LEU A O 1
ATOM 7260 N N . ILE A 1 923 ? 9.130 38.421 7.169 1.00 71.19 923 ILE A N 1
ATOM 7261 C CA . ILE A 1 923 ? 9.377 39.697 6.488 1.00 71.19 923 ILE A CA 1
ATOM 7262 C C . ILE A 1 923 ? 10.868 40.023 6.575 1.00 71.19 923 ILE A C 1
ATOM 7264 O O . ILE A 1 923 ? 11.452 40.055 7.659 1.00 71.19 923 ILE A O 1
ATOM 7268 N N . ARG A 1 924 ? 11.499 40.284 5.426 1.00 75.81 924 ARG A N 1
ATOM 7269 C CA . ARG A 1 924 ? 12.917 40.659 5.327 1.00 75.81 924 ARG A CA 1
ATOM 7270 C C . ARG A 1 924 ? 13.060 42.076 4.791 1.00 75.81 924 ARG A C 1
ATOM 7272 O O . ARG A 1 924 ? 12.333 42.489 3.892 1.00 75.81 924 ARG A O 1
ATOM 7279 N N . CYS A 1 925 ? 14.033 42.813 5.314 1.00 78.50 925 CYS A N 1
ATOM 7280 C CA . CYS A 1 925 ? 14.374 44.124 4.775 1.00 78.50 925 CYS A CA 1
ATOM 7281 C C . CYS A 1 925 ? 15.074 43.960 3.420 1.00 78.50 925 CYS A C 1
ATOM 7283 O O . CYS A 1 925 ? 16.146 43.368 3.361 1.00 78.50 925 CYS A O 1
ATOM 7285 N N . ASN A 1 926 ? 14.529 44.543 2.348 1.00 78.69 926 ASN A N 1
ATOM 7286 C CA . ASN A 1 926 ? 15.120 44.462 1.004 1.00 78.69 926 ASN A CA 1
ATOM 7287 C C . ASN A 1 926 ? 16.551 45.040 0.924 1.00 78.69 926 ASN A C 1
ATOM 7289 O O . ASN A 1 926 ? 17.319 44.703 0.031 1.00 78.69 926 ASN A O 1
ATOM 7293 N N . TYR A 1 927 ? 16.930 45.920 1.856 1.00 81.25 927 TYR A N 1
ATOM 7294 C CA . TYR A 1 927 ? 18.248 46.555 1.848 1.00 81.25 927 TYR A CA 1
ATOM 7295 C C . TYR A 1 927 ? 19.331 45.742 2.557 1.00 81.25 927 TYR A C 1
ATOM 7297 O O . TYR A 1 927 ? 20.457 45.687 2.075 1.00 81.25 927 TYR A O 1
ATOM 7305 N N . CYS A 1 928 ? 19.028 45.147 3.714 1.00 85.31 928 CYS A N 1
ATOM 7306 C CA . CYS A 1 928 ? 20.015 44.399 4.503 1.00 85.31 928 CYS A CA 1
ATOM 7307 C C . CYS A 1 928 ? 19.764 42.885 4.529 1.00 85.31 928 CYS A C 1
ATOM 7309 O O . CYS A 1 928 ? 20.553 42.158 5.126 1.00 85.31 928 CYS A O 1
ATOM 7311 N N . ASN A 1 929 ? 18.675 42.415 3.913 1.00 79.94 929 ASN A N 1
ATOM 7312 C CA . ASN A 1 929 ? 18.206 41.026 3.857 1.00 79.94 929 ASN A CA 1
ATOM 7313 C C . ASN A 1 929 ? 18.006 40.323 5.211 1.00 79.94 929 ASN A C 1
ATOM 7315 O O . ASN A 1 929 ? 17.742 39.121 5.249 1.00 79.94 929 ASN A O 1
ATOM 7319 N N . LYS A 1 930 ? 18.074 41.057 6.326 1.00 79.44 930 LYS A N 1
ATOM 7320 C CA . LYS A 1 930 ? 17.811 40.529 7.670 1.00 79.44 930 LYS A CA 1
ATOM 7321 C C . LYS A 1 930 ? 16.308 40.522 7.966 1.00 79.44 930 LYS A C 1
ATOM 7323 O O . LYS A 1 930 ? 15.569 41.382 7.474 1.00 79.44 930 LYS A O 1
ATOM 7328 N N . SER A 1 931 ? 15.874 39.533 8.749 1.00 74.56 931 SER A N 1
ATOM 7329 C CA . SER A 1 931 ? 14.491 39.396 9.224 1.00 74.56 931 SER A CA 1
ATOM 7330 C C . SER A 1 931 ? 14.096 40.604 10.064 1.00 74.56 931 SER A C 1
ATOM 7332 O O . SER A 1 931 ? 14.840 40.988 10.958 1.00 74.56 931 SER A O 1
ATOM 7334 N N . VAL A 1 932 ? 12.938 41.198 9.794 1.00 69.56 932 VAL A N 1
ATOM 7335 C CA . VAL A 1 932 ? 12.413 42.303 10.608 1.00 69.56 932 VAL A CA 1
ATOM 7336 C C . VAL A 1 932 ? 11.612 41.765 11.805 1.00 69.56 932 VAL A C 1
ATOM 7338 O O . VAL A 1 932 ? 11.551 42.417 12.841 1.00 69.56 932 VAL A O 1
ATOM 7341 N N . SER A 1 933 ? 11.072 40.543 11.707 1.00 59.72 933 SER A N 1
ATOM 7342 C CA . SER A 1 933 ? 10.165 39.931 12.696 1.00 59.72 933 SER A CA 1
ATOM 7343 C C . SER A 1 933 ? 10.840 39.391 13.971 1.00 59.72 933 SER A C 1
ATOM 7345 O O . SER A 1 933 ? 10.148 39.072 14.932 1.00 59.72 933 SER A O 1
ATOM 7347 N N . GLN A 1 934 ? 12.172 39.252 13.996 1.00 53.41 934 GLN A N 1
ATOM 7348 C CA . GLN A 1 934 ? 12.932 38.660 15.117 1.00 53.41 934 GLN A CA 1
ATOM 7349 C C . GLN A 1 934 ? 13.586 39.687 16.057 1.00 53.41 934 GLN A C 1
ATOM 7351 O O . GLN A 1 934 ? 14.306 39.299 16.973 1.00 53.41 934 GLN A O 1
ATOM 7356 N N . ALA A 1 935 ? 13.378 40.987 15.847 1.00 49.56 935 ALA A N 1
ATOM 7357 C CA . ALA A 1 935 ? 13.903 41.985 16.769 1.00 49.56 935 ALA A CA 1
ATOM 7358 C C . ALA A 1 935 ? 13.023 42.035 18.030 1.00 49.56 935 ALA A C 1
ATOM 7360 O O . ALA A 1 935 ? 11.849 42.397 17.941 1.00 49.56 935 ALA A O 1
ATOM 7361 N N . ASP A 1 936 ? 13.586 41.694 19.193 1.00 50.19 936 ASP A N 1
ATOM 7362 C CA . ASP A 1 936 ? 12.983 41.933 20.512 1.00 50.19 936 ASP A CA 1
ATOM 7363 C C . ASP A 1 936 ? 12.865 43.443 20.757 1.00 50.19 936 ASP A C 1
ATOM 7365 O O . ASP A 1 936 ? 13.686 44.068 21.427 1.00 50.19 936 ASP A O 1
ATOM 7369 N N . VAL A 1 937 ? 11.855 44.069 20.153 1.00 46.59 937 VAL A N 1
ATOM 7370 C CA . VAL A 1 937 ? 11.554 45.485 20.359 1.00 46.59 937 VAL A CA 1
ATOM 7371 C C . VAL A 1 937 ? 10.470 45.585 21.420 1.00 46.59 937 VAL A C 1
ATOM 7373 O O . VAL A 1 937 ? 9.279 45.725 21.132 1.00 46.59 937 VAL A O 1
ATOM 7376 N N . ALA A 1 938 ? 10.901 45.524 22.678 1.00 44.81 938 ALA A N 1
ATOM 7377 C CA . ALA A 1 938 ? 10.128 46.079 23.773 1.00 44.81 938 ALA A CA 1
ATOM 7378 C C . ALA A 1 938 ? 9.830 47.562 23.457 1.00 44.81 938 ALA A C 1
ATOM 7380 O O . ALA A 1 938 ? 10.740 48.366 23.276 1.00 44.81 938 ALA A O 1
ATOM 7381 N N . ALA A 1 939 ? 8.543 47.900 23.359 1.00 47.84 939 ALA A N 1
ATOM 7382 C CA . ALA A 1 939 ? 8.002 49.262 23.385 1.00 47.84 939 ALA A CA 1
ATOM 7383 C C . ALA A 1 939 ? 8.557 50.291 22.361 1.00 47.84 939 ALA A C 1
ATOM 7385 O O . ALA A 1 939 ? 9.214 51.258 22.724 1.00 47.84 939 ALA A O 1
ATOM 7386 N N . SER A 1 940 ? 8.218 50.153 21.074 1.00 52.56 940 SER A N 1
ATOM 7387 C CA . SER A 1 940 ? 7.785 51.259 20.180 1.00 52.56 940 SER A CA 1
ATOM 7388 C C . SER A 1 940 ? 7.500 50.718 18.772 1.00 52.56 940 SER A C 1
ATOM 7390 O O . SER A 1 940 ? 8.068 49.704 18.374 1.00 52.56 940 SER A O 1
ATOM 7392 N N . LYS A 1 941 ? 6.578 51.350 18.033 1.00 57.62 941 LYS A N 1
ATOM 7393 C CA . LYS A 1 941 ? 6.265 51.019 16.632 1.00 57.62 941 LYS A CA 1
ATOM 7394 C C . LYS A 1 941 ? 7.491 51.356 15.766 1.00 57.62 941 LYS A C 1
ATOM 7396 O O . LYS A 1 941 ? 7.789 52.544 15.628 1.00 57.62 941 LYS A O 1
ATOM 7401 N N . PRO A 1 942 ? 8.238 50.380 15.217 1.00 63.88 942 PRO A N 1
ATOM 7402 C CA . PRO A 1 942 ? 9.452 50.699 14.479 1.00 63.88 942 PRO A CA 1
ATOM 7403 C C . PRO A 1 942 ? 9.076 51.302 13.121 1.00 63.88 942 PRO A C 1
ATOM 7405 O O . PRO A 1 942 ? 8.523 50.621 12.269 1.00 63.88 942 PRO A O 1
ATOM 7408 N N . THR A 1 943 ? 9.384 52.580 12.895 1.00 72.94 943 THR A N 1
ATOM 7409 C CA . THR A 1 943 ? 9.223 53.232 11.580 1.00 72.94 943 THR A CA 1
ATOM 7410 C C . THR A 1 943 ? 10.373 52.916 10.616 1.00 72.94 943 THR A C 1
ATOM 7412 O O . THR A 1 943 ? 10.312 53.257 9.434 1.00 72.94 943 THR A O 1
ATOM 7415 N N . ALA A 1 944 ? 11.416 52.241 11.108 1.00 79.12 944 ALA A N 1
ATOM 7416 C CA . ALA A 1 944 ? 12.630 51.897 10.384 1.00 79.12 944 ALA A CA 1
ATOM 7417 C C . ALA A 1 944 ? 13.120 50.481 10.735 1.00 79.12 944 ALA A C 1
ATOM 7419 O O . ALA A 1 944 ? 12.822 49.931 11.793 1.00 79.12 944 ALA A O 1
ATOM 7420 N N . CYS A 1 945 ? 13.902 49.885 9.837 1.00 79.38 945 CYS A N 1
ATOM 7421 C CA . CYS A 1 945 ? 14.474 48.555 9.986 1.00 79.38 945 CYS A CA 1
ATOM 7422 C C . CYS A 1 945 ? 15.418 48.489 11.205 1.00 79.38 945 CYS A C 1
ATOM 7424 O O . CYS A 1 945 ? 16.415 49.214 11.226 1.00 79.38 945 CYS A O 1
ATOM 7426 N N . PRO A 1 946 ? 15.233 47.546 12.148 1.00 75.94 946 PRO A N 1
ATOM 7427 C CA . PRO A 1 946 ? 16.030 47.461 13.377 1.00 75.94 946 PRO A CA 1
ATOM 7428 C C . PRO A 1 946 ? 17.510 47.137 13.119 1.00 75.94 946 PRO A C 1
ATOM 7430 O O . PRO A 1 946 ? 18.374 47.444 13.931 1.00 75.94 946 PRO A O 1
ATOM 7433 N N . HIS A 1 947 ? 17.829 46.541 11.966 1.00 80.19 947 HIS A N 1
ATOM 7434 C CA . HIS A 1 947 ? 19.198 46.153 11.625 1.00 80.19 947 HIS A CA 1
ATOM 7435 C C . HIS A 1 947 ? 19.990 47.172 10.798 1.00 80.19 947 HIS A C 1
ATOM 7437 O O . HIS A 1 947 ? 21.212 47.062 10.730 1.00 80.19 947 HIS A O 1
ATOM 7443 N N . CYS A 1 948 ? 19.328 48.100 10.102 1.00 85.88 948 CYS A N 1
ATOM 7444 C CA . CYS A 1 948 ? 20.005 49.041 9.197 1.00 85.88 948 CYS A CA 1
ATOM 7445 C C . CYS A 1 948 ? 19.413 50.456 9.207 1.00 85.88 948 CYS A C 1
ATOM 7447 O O . CYS A 1 948 ? 19.816 51.272 8.382 1.00 85.88 948 CYS A O 1
ATOM 7449 N N . ALA A 1 949 ? 18.441 50.719 10.086 1.00 81.25 949 ALA A N 1
ATOM 7450 C CA . ALA A 1 949 ? 17.786 52.006 10.320 1.00 81.25 949 ALA A CA 1
ATOM 7451 C C . ALA A 1 949 ? 17.157 52.683 9.084 1.00 81.25 949 ALA A C 1
ATOM 7453 O O . ALA A 1 949 ? 16.889 53.877 9.110 1.00 81.25 949 ALA A O 1
ATOM 7454 N N . ARG A 1 950 ? 16.897 51.937 8.000 1.00 81.19 950 ARG A N 1
ATOM 7455 C CA . ARG A 1 950 ? 16.179 52.456 6.823 1.00 81.19 950 ARG A CA 1
ATOM 7456 C C . ARG A 1 950 ? 14.675 52.384 7.036 1.00 81.19 950 ARG A C 1
ATOM 7458 O O . ARG A 1 950 ? 14.208 51.367 7.541 1.00 81.19 950 ARG A O 1
ATOM 7465 N N . ASP A 1 951 ? 13.954 53.411 6.601 1.00 79.62 951 ASP A N 1
ATOM 7466 C CA . ASP A 1 951 ? 12.494 53.492 6.688 1.00 79.62 951 ASP A CA 1
ATOM 7467 C C . ASP A 1 951 ? 11.807 52.229 6.155 1.00 79.62 951 ASP A C 1
ATOM 7469 O O . ASP A 1 951 ? 12.173 51.685 5.107 1.00 79.62 951 ASP A O 1
ATOM 7473 N N . LEU A 1 952 ? 10.804 51.762 6.897 1.00 76.62 952 LEU A N 1
ATOM 7474 C CA . LEU A 1 952 ? 9.946 50.668 6.458 1.00 76.62 952 LEU A CA 1
ATOM 7475 C C . LEU A 1 952 ? 8.919 51.161 5.419 1.00 76.62 952 LEU A C 1
ATOM 7477 O O . LEU A 1 952 ? 8.604 52.356 5.381 1.00 76.62 952 LEU A O 1
ATOM 7481 N N . PRO A 1 953 ? 8.385 50.255 4.574 1.00 79.12 953 PRO A N 1
ATOM 7482 C CA . PRO A 1 953 ? 7.385 50.600 3.568 1.00 79.12 953 PRO A CA 1
ATOM 7483 C C . PRO A 1 953 ? 6.182 51.323 4.179 1.00 79.12 953 PRO A C 1
ATOM 7485 O O . PRO A 1 953 ? 5.738 50.995 5.279 1.00 79.12 953 PRO A O 1
ATOM 7488 N N . ARG A 1 954 ? 5.645 52.306 3.456 1.00 83.88 954 ARG A N 1
ATOM 7489 C CA . ARG A 1 954 ? 4.474 53.087 3.870 1.00 83.88 954 ARG A CA 1
ATOM 7490 C C . ARG A 1 954 ? 3.260 52.680 3.054 1.00 83.88 954 ARG A C 1
ATOM 7492 O O . ARG A 1 954 ? 3.387 52.309 1.890 1.00 83.88 954 ARG A O 1
ATOM 7499 N N . CYS A 1 955 ? 2.087 52.800 3.657 1.00 85.75 955 CYS A N 1
ATOM 7500 C CA . CYS A 1 955 ? 0.833 52.629 2.951 1.00 85.75 955 CYS A CA 1
ATOM 7501 C C . CYS A 1 955 ? 0.667 53.720 1.888 1.00 85.75 955 CYS A C 1
ATOM 7503 O O . CYS A 1 955 ? 0.778 54.902 2.199 1.00 85.75 955 CYS A O 1
ATOM 7505 N N . ALA A 1 956 ? 0.341 53.334 0.654 1.00 87.44 956 ALA A N 1
ATOM 7506 C CA . ALA A 1 956 ? 0.174 54.254 -0.474 1.00 87.44 956 ALA A CA 1
ATOM 7507 C C . ALA A 1 956 ? -0.918 55.320 -0.263 1.00 87.44 956 ALA A C 1
ATOM 7509 O O . ALA A 1 956 ? -0.879 56.365 -0.902 1.00 87.44 956 ALA A O 1
ATOM 7510 N N . ILE A 1 957 ? -1.879 55.054 0.629 1.00 86.12 957 ILE A N 1
ATOM 7511 C CA . ILE A 1 957 ? -3.021 55.937 0.902 1.00 86.12 957 ILE A CA 1
ATOM 7512 C C . ILE A 1 957 ? -2.775 56.798 2.144 1.00 86.12 957 ILE A C 1
ATOM 7514 O O . ILE A 1 957 ? -2.671 58.014 2.039 1.00 86.12 957 ILE A O 1
ATOM 7518 N N . CYS A 1 958 ? -2.644 56.191 3.330 1.00 86.19 958 CYS A N 1
ATOM 7519 C CA . CYS A 1 958 ? -2.482 56.956 4.572 1.00 86.19 958 CYS A CA 1
ATOM 7520 C C . CYS A 1 958 ? -1.043 57.429 4.843 1.00 86.19 958 CYS A C 1
ATOM 7522 O O . CYS A 1 958 ? -0.823 58.170 5.796 1.00 86.19 958 CYS A O 1
ATOM 7524 N N . LEU A 1 959 ? -0.054 56.985 4.054 1.00 83.12 959 LEU A N 1
ATOM 7525 C CA . LEU A 1 959 ? 1.374 57.341 4.159 1.00 83.12 959 LEU A CA 1
ATOM 7526 C C . LEU A 1 959 ? 2.047 57.005 5.505 1.00 83.12 959 LEU A C 1
ATOM 7528 O O . LEU A 1 959 ? 3.223 57.327 5.727 1.00 83.12 959 LEU A O 1
ATOM 7532 N N . LEU A 1 960 ? 1.329 56.310 6.387 1.00 81.69 960 LEU A N 1
ATOM 7533 C CA . LEU A 1 960 ? 1.866 55.740 7.614 1.00 81.69 960 LEU A CA 1
ATOM 7534 C C . LEU A 1 960 ? 2.676 54.488 7.288 1.00 81.69 960 LEU A C 1
ATOM 7536 O O . LEU A 1 960 ? 2.387 53.774 6.324 1.00 81.69 960 LEU A O 1
ATOM 7540 N N . THR A 1 961 ? 3.709 54.244 8.088 1.00 76.12 961 THR A N 1
ATOM 7541 C CA . THR A 1 961 ? 4.513 53.028 7.993 1.00 76.12 961 THR A CA 1
ATOM 7542 C C . THR A 1 961 ? 3.628 51.808 8.211 1.00 76.12 961 THR A C 1
ATOM 7544 O O . THR A 1 961 ? 2.836 51.790 9.148 1.00 76.12 961 THR A O 1
ATOM 7547 N N . LEU A 1 962 ? 3.779 50.807 7.346 1.00 73.75 962 LEU A N 1
ATOM 7548 C CA . LEU A 1 962 ? 3.095 49.532 7.486 1.00 73.75 962 LEU A CA 1
ATOM 7549 C C . LEU A 1 962 ? 3.614 48.834 8.737 1.00 73.75 962 LEU A C 1
ATOM 7551 O O . LEU A 1 962 ? 4.797 48.493 8.830 1.00 73.75 962 LEU A O 1
ATOM 7555 N N . GLU A 1 963 ? 2.728 48.665 9.711 1.00 64.81 963 GLU A N 1
ATOM 7556 C CA . GLU A 1 963 ? 3.035 47.897 10.906 1.00 64.81 963 GLU A CA 1
ATOM 7557 C C . GLU A 1 963 ? 3.126 46.423 10.514 1.00 64.81 963 GLU A C 1
ATOM 7559 O O . GLU A 1 963 ? 2.262 45.879 9.831 1.00 64.81 963 GLU A O 1
ATOM 7564 N N . ILE A 1 964 ? 4.214 45.767 10.915 1.00 59.72 964 ILE A N 1
ATOM 7565 C CA . ILE A 1 964 ? 4.299 44.316 10.803 1.00 59.72 964 ILE A CA 1
ATOM 7566 C C . ILE A 1 964 ? 3.318 43.776 11.832 1.00 59.72 964 ILE A C 1
ATOM 7568 O O . ILE A 1 964 ? 3.563 43.959 13.027 1.00 59.72 964 ILE A O 1
ATOM 7572 N N . VAL A 1 965 ? 2.229 43.159 11.360 1.00 54.91 965 VAL A N 1
ATOM 7573 C CA . VAL A 1 965 ? 1.257 42.457 12.206 1.00 54.91 965 VAL A CA 1
ATOM 7574 C C . VAL A 1 965 ? 2.047 41.608 13.190 1.00 54.91 965 VAL A C 1
ATOM 7576 O O . VAL A 1 965 ? 2.795 40.704 12.801 1.00 54.91 965 VAL A O 1
ATOM 7579 N N . ARG A 1 966 ? 1.978 41.987 14.465 1.00 53.25 966 ARG A N 1
ATOM 7580 C CA . ARG A 1 966 ? 2.623 41.225 15.525 1.00 53.25 966 ARG A CA 1
ATOM 7581 C C . ARG A 1 966 ? 1.869 39.919 15.643 1.00 53.25 966 ARG A C 1
ATOM 7583 O O . ARG A 1 966 ? 0.649 39.892 15.544 1.00 53.25 966 ARG A O 1
ATOM 7590 N N . ASP A 1 967 ? 2.625 38.844 15.802 1.00 49.22 967 ASP A N 1
ATOM 7591 C CA . ASP A 1 967 ? 2.064 37.511 15.921 1.00 49.22 967 ASP A CA 1
ATOM 7592 C C . ASP A 1 967 ? 1.057 37.496 17.089 1.00 49.22 967 ASP A C 1
ATOM 7594 O O . ASP A 1 967 ? 1.474 37.744 18.229 1.00 49.22 967 ASP A O 1
ATOM 7598 N N . PRO A 1 968 ? -0.244 37.238 16.855 1.00 45.84 968 PRO A N 1
ATOM 7599 C CA . PRO A 1 968 ? -1.225 37.160 17.935 1.00 45.84 968 PRO A CA 1
ATOM 7600 C C . PRO A 1 968 ? -0.839 36.090 18.969 1.00 45.84 968 PRO A C 1
ATOM 7602 O O . PRO A 1 968 ? -1.219 36.196 20.133 1.00 45.84 968 PRO A O 1
ATOM 7605 N N . ILE A 1 969 ? 0.004 35.118 18.592 1.00 46.59 969 ILE A N 1
ATOM 7606 C CA . ILE A 1 969 ? 0.567 34.110 19.498 1.00 46.59 969 ILE A CA 1
ATOM 7607 C C . ILE A 1 969 ? 1.511 34.745 20.539 1.00 46.59 969 ILE A C 1
ATOM 7609 O O . ILE A 1 969 ? 1.543 34.314 21.692 1.00 46.59 969 ILE A O 1
ATOM 7613 N N . LYS A 1 970 ? 2.244 35.811 20.183 1.00 45.84 970 LYS A N 1
ATOM 7614 C CA . LYS A 1 970 ? 3.075 36.568 21.136 1.00 45.84 970 LYS A CA 1
ATOM 7615 C C . LYS A 1 970 ? 2.250 37.544 21.977 1.00 45.84 970 LYS A C 1
ATOM 7617 O O . LYS A 1 970 ? 2.554 37.710 23.155 1.00 45.84 970 LYS A O 1
ATOM 7622 N N . GLU A 1 971 ? 1.196 38.157 21.439 1.00 45.56 971 GLU A N 1
ATOM 7623 C CA . GLU A 1 971 ? 0.347 39.088 22.209 1.00 45.56 971 GLU A CA 1
ATOM 7624 C C . GLU A 1 971 ? -0.618 38.388 23.173 1.00 45.56 971 GLU A C 1
ATOM 7626 O O . GLU A 1 971 ? -0.939 38.936 24.228 1.00 45.56 971 GLU A O 1
ATOM 7631 N N . ALA A 1 972 ? -1.003 37.141 22.906 1.00 44.75 972 ALA A N 1
ATOM 7632 C CA . ALA A 1 972 ? -1.812 36.370 23.843 1.00 44.75 972 ALA A CA 1
ATOM 7633 C C . ALA A 1 972 ? -1.044 35.986 25.128 1.00 44.75 972 ALA A C 1
ATOM 7635 O O . ALA A 1 972 ? -1.649 35.863 26.195 1.00 44.75 972 ALA A O 1
ATOM 7636 N N . SER A 1 973 ? 0.294 35.929 25.072 1.00 41.66 973 SER A N 1
ATOM 7637 C CA . SER A 1 973 ? 1.149 35.878 26.272 1.00 41.66 973 SER A CA 1
ATOM 7638 C C . SER A 1 973 ? 1.166 37.199 27.067 1.00 41.66 973 SER A C 1
ATOM 7640 O O . SER A 1 973 ? 1.489 37.202 28.253 1.00 41.66 973 SER A O 1
ATOM 7642 N N . ALA A 1 974 ? 0.754 38.312 26.443 1.00 40.06 974 ALA A N 1
ATOM 7643 C CA . ALA A 1 974 ? 0.647 39.648 27.034 1.00 40.06 974 ALA A CA 1
ATOM 7644 C C . ALA A 1 974 ? -0.791 40.034 27.460 1.00 40.06 974 ALA A C 1
ATOM 7646 O O . ALA A 1 974 ? -1.008 41.149 27.932 1.00 40.06 974 ALA A O 1
ATOM 7647 N N . GLY A 1 975 ? -1.764 39.118 27.351 1.00 41.44 975 GLY A N 1
ATOM 7648 C CA . GLY A 1 975 ? -3.090 39.263 27.964 1.00 41.44 975 GLY A CA 1
ATOM 7649 C C . GLY A 1 975 ? -4.085 40.184 27.247 1.00 41.44 975 GLY A C 1
ATOM 7650 O O . GLY A 1 975 ? -4.995 40.689 27.902 1.00 41.44 975 GLY A O 1
ATOM 7651 N N . ILE A 1 976 ? -3.951 40.411 25.936 1.00 41.53 976 ILE A N 1
ATOM 7652 C CA . ILE A 1 976 ? -4.919 41.214 25.169 1.00 41.53 976 ILE A CA 1
ATOM 7653 C C . ILE A 1 976 ? -5.940 40.290 24.484 1.00 41.53 976 ILE A C 1
ATOM 7655 O O . ILE A 1 976 ? -5.660 39.677 23.458 1.00 41.53 976 ILE A O 1
ATOM 7659 N N . ASP A 1 977 ? -7.135 40.200 25.074 1.00 43.59 977 ASP A N 1
ATOM 7660 C CA . ASP A 1 977 ? -8.330 39.591 24.477 1.00 43.59 977 ASP A CA 1
ATOM 7661 C C . ASP A 1 977 ? -8.910 40.528 23.404 1.00 43.59 977 ASP A C 1
ATOM 7663 O O . ASP A 1 977 ? -9.626 41.479 23.718 1.00 43.59 977 ASP A O 1
ATOM 7667 N N . SER A 1 978 ? -8.647 40.253 22.126 1.00 40.66 978 SER A N 1
ATOM 7668 C CA . SER A 1 978 ? -9.578 40.612 21.049 1.00 40.66 978 SER A CA 1
ATOM 7669 C C . SER A 1 978 ? -9.266 39.827 19.775 1.00 40.66 978 SER A C 1
ATOM 7671 O O . SER A 1 978 ? -8.314 40.148 19.066 1.00 40.66 978 SER A O 1
ATOM 7673 N N . PHE A 1 979 ? -10.099 38.837 19.447 1.00 46.12 979 PHE A N 1
ATOM 7674 C CA . PHE A 1 979 ? -10.245 38.369 18.067 1.00 46.12 979 PHE A CA 1
ATOM 7675 C C . PHE A 1 979 ? -10.861 39.517 17.255 1.00 46.12 979 PHE A C 1
ATOM 7677 O O . PHE A 1 979 ? -12.077 39.695 17.242 1.00 46.12 979 PHE A O 1
ATOM 7684 N N . ARG A 1 980 ? -10.015 40.346 16.643 1.00 47.66 980 ARG A N 1
ATOM 7685 C CA . ARG A 1 980 ? -10.413 41.250 15.559 1.00 47.66 980 ARG A CA 1
ATOM 7686 C C . ARG A 1 980 ? -10.323 40.497 14.235 1.00 47.66 980 ARG A C 1
ATOM 7688 O O . ARG A 1 980 ? -9.490 39.602 14.098 1.00 47.66 980 ARG A O 1
ATOM 7695 N N . GLU A 1 981 ? -11.175 40.846 13.276 1.00 47.41 981 GLU A N 1
ATOM 7696 C CA . GLU A 1 981 ? -11.035 40.394 11.891 1.00 47.41 981 GLU A CA 1
ATOM 7697 C C . GLU A 1 981 ? -9.634 40.784 11.394 1.00 47.41 981 GLU A C 1
ATOM 7699 O O . GLU A 1 981 ? -9.316 41.958 11.233 1.00 47.41 981 GLU A O 1
ATOM 7704 N N . THR A 1 982 ? -8.760 39.793 11.204 1.00 59.44 982 THR A N 1
ATOM 7705 C CA . THR A 1 982 ? -7.332 39.995 10.893 1.00 59.44 982 THR A CA 1
ATOM 7706 C C . THR A 1 982 ? -7.089 40.577 9.504 1.00 59.44 982 THR A C 1
ATOM 7708 O O . THR A 1 982 ? -5.952 40.916 9.172 1.00 59.44 982 THR A O 1
ATOM 7711 N N . ILE A 1 983 ? -8.136 40.678 8.679 1.00 64.94 983 ILE A N 1
ATOM 7712 C CA . ILE A 1 983 ? -8.021 41.203 7.324 1.00 64.94 983 ILE A CA 1
ATOM 7713 C C . ILE A 1 983 ? -7.764 42.706 7.324 1.00 64.94 983 ILE A C 1
ATOM 7715 O O . ILE A 1 983 ? -6.948 43.143 6.527 1.00 64.94 983 ILE A O 1
ATOM 7719 N N . ASP A 1 984 ? -8.353 43.483 8.237 1.00 64.31 984 ASP A N 1
ATOM 7720 C CA . ASP A 1 984 ? -8.194 44.946 8.260 1.00 64.31 984 ASP A CA 1
ATOM 7721 C C . ASP A 1 984 ? -6.764 45.389 8.591 1.00 64.31 984 ASP A C 1
ATOM 7723 O O . ASP A 1 984 ? -6.296 46.423 8.097 1.00 64.31 984 ASP A O 1
ATOM 7727 N N . ASP A 1 985 ? -6.067 44.560 9.372 1.00 65.56 985 ASP A N 1
ATOM 7728 C CA . ASP A 1 985 ? -4.672 44.730 9.773 1.00 65.56 985 ASP A CA 1
ATOM 7729 C C . ASP A 1 985 ? -3.685 44.119 8.757 1.00 65.56 985 ASP A C 1
ATOM 7731 O O . ASP A 1 985 ? -2.468 44.273 8.893 1.00 65.56 985 ASP A O 1
ATOM 7735 N N . ALA A 1 986 ? -4.172 43.432 7.715 1.00 73.06 986 ALA A N 1
ATOM 7736 C CA . ALA A 1 986 ? -3.315 42.803 6.718 1.00 73.06 986 ALA A CA 1
ATOM 7737 C C . ALA A 1 986 ? -2.605 43.837 5.827 1.00 73.06 986 ALA A C 1
ATOM 7739 O O . ALA A 1 986 ? -3.074 44.952 5.588 1.00 73.06 986 ALA A O 1
ATOM 7740 N N . ILE A 1 987 ? -1.452 43.444 5.283 1.00 80.19 987 ILE A N 1
ATOM 7741 C CA . ILE A 1 987 ? -0.710 44.238 4.302 1.00 80.19 987 ILE A CA 1
ATOM 7742 C C . ILE A 1 987 ? -1.018 43.688 2.913 1.00 80.19 987 ILE A C 1
ATOM 7744 O O . ILE A 1 987 ? -0.722 42.526 2.634 1.00 80.19 987 ILE A O 1
ATOM 7748 N N . ILE A 1 988 ? -1.539 44.534 2.024 1.00 81.75 988 ILE A N 1
ATOM 7749 C CA . ILE A 1 988 ? -1.791 44.161 0.629 1.00 81.75 988 ILE A CA 1
ATOM 7750 C C . ILE A 1 988 ? -0.809 44.883 -0.281 1.00 81.75 988 ILE A C 1
ATOM 7752 O O . ILE A 1 988 ? -0.612 46.092 -0.159 1.00 81.75 988 ILE A O 1
ATOM 7756 N N . ILE A 1 989 ? -0.188 44.142 -1.199 1.00 84.25 989 ILE A N 1
ATOM 7757 C CA . ILE A 1 989 ? 0.802 44.659 -2.145 1.00 84.25 989 ILE A CA 1
ATOM 7758 C C . ILE A 1 989 ? 0.477 44.118 -3.533 1.00 84.25 989 ILE A C 1
ATOM 7760 O O . ILE A 1 989 ? 0.372 42.908 -3.723 1.00 84.25 989 ILE A O 1
ATOM 7764 N N . CYS A 1 990 ? 0.377 45.007 -4.519 1.00 84.56 990 CYS A N 1
ATOM 7765 C CA . CYS A 1 990 ? 0.249 44.605 -5.914 1.00 84.56 990 CYS A CA 1
ATOM 7766 C C . CYS A 1 990 ? 1.552 43.949 -6.388 1.00 84.56 990 CYS A C 1
ATOM 7768 O O . CYS A 1 990 ? 2.627 44.540 -6.273 1.00 84.56 990 CYS A O 1
ATOM 7770 N N . GLN A 1 991 ? 1.479 42.750 -6.967 1.00 80.81 991 GLN A N 1
ATOM 7771 C CA . GLN A 1 991 ? 2.675 42.038 -7.433 1.00 80.81 991 GLN A CA 1
ATOM 7772 C C . GLN A 1 991 ? 3.359 42.733 -8.623 1.00 80.81 991 GLN A C 1
ATOM 7774 O O . GLN A 1 991 ? 4.577 42.626 -8.780 1.00 80.81 991 GLN A O 1
ATOM 7779 N N . THR A 1 992 ? 2.592 43.492 -9.411 1.00 83.38 992 THR A N 1
ATOM 7780 C CA . THR A 1 992 ? 3.058 44.186 -10.617 1.00 83.38 992 THR A CA 1
ATOM 7781 C C . THR A 1 992 ? 3.820 45.468 -10.278 1.00 83.38 992 THR A C 1
ATOM 7783 O O . THR A 1 992 ? 4.996 45.599 -10.619 1.00 83.38 992 THR A O 1
ATOM 7786 N N . CYS A 1 993 ? 3.192 46.416 -9.573 1.00 86.81 993 CYS A N 1
ATOM 7787 C CA . CYS A 1 993 ? 3.828 47.699 -9.247 1.00 86.81 993 CYS A CA 1
ATOM 7788 C C . CYS A 1 993 ? 4.535 47.723 -7.885 1.00 86.81 993 CYS A C 1
ATOM 7790 O O . CYS A 1 993 ? 5.264 48.669 -7.600 1.00 86.81 993 CYS A O 1
ATOM 7792 N N . ARG A 1 994 ? 4.329 46.704 -7.038 1.00 83.31 994 ARG A N 1
ATOM 7793 C CA . ARG A 1 994 ? 4.842 46.612 -5.655 1.00 83.31 994 ARG A CA 1
ATOM 7794 C C . ARG A 1 994 ? 4.388 47.735 -4.720 1.00 83.31 994 ARG A C 1
ATOM 7796 O O . ARG A 1 994 ? 4.890 47.835 -3.602 1.00 83.31 994 ARG A O 1
ATOM 7803 N N . HIS A 1 995 ? 3.432 48.555 -5.142 1.00 86.25 995 HIS A N 1
ATOM 7804 C CA . HIS A 1 995 ? 2.744 49.484 -4.259 1.00 86.25 995 HIS A CA 1
ATOM 7805 C C . HIS A 1 995 ? 1.670 48.748 -3.465 1.00 86.25 995 HIS A C 1
ATOM 7807 O O . HIS A 1 995 ? 1.082 47.769 -3.928 1.00 86.25 995 HIS A O 1
ATOM 7813 N N . GLY A 1 996 ? 1.432 49.220 -2.250 1.00 86.44 996 GLY A N 1
ATOM 7814 C CA . GLY A 1 996 ? 0.576 48.531 -1.305 1.00 86.44 996 GLY A CA 1
ATOM 7815 C C . GLY A 1 996 ? 0.251 49.380 -0.092 1.00 86.44 996 GLY A C 1
ATOM 7816 O O . GLY A 1 996 ? 0.662 50.539 0.014 1.00 86.44 996 GLY A O 1
ATOM 7817 N N . GLY A 1 997 ? -0.511 48.806 0.822 1.00 87.06 997 GLY A N 1
ATOM 7818 C CA . GLY A 1 997 ? -1.033 49.511 1.976 1.00 87.06 997 GLY A CA 1
ATOM 7819 C C . GLY A 1 997 ? -1.656 48.593 3.011 1.00 87.06 997 GLY A C 1
ATOM 7820 O O . GLY A 1 997 ? -1.656 47.374 2.845 1.00 87.06 997 GLY A O 1
ATOM 7821 N N . HIS A 1 998 ? -2.199 49.200 4.066 1.00 84.56 998 HIS A N 1
ATOM 7822 C CA . HIS A 1 998 ? -3.129 48.503 4.951 1.00 84.56 998 HIS A CA 1
ATOM 7823 C C . HIS A 1 998 ? -4.327 48.041 4.121 1.00 84.56 998 HIS A C 1
ATOM 7825 O O . HIS A 1 998 ? -4.830 48.809 3.293 1.00 84.56 998 HIS A O 1
ATOM 7831 N N . ALA A 1 999 ? -4.756 46.803 4.328 1.00 84.38 999 ALA A N 1
ATOM 7832 C CA . ALA A 1 999 ? -5.850 46.184 3.602 1.00 84.38 999 ALA A CA 1
ATOM 7833 C C . ALA A 1 999 ? -7.115 47.037 3.646 1.00 84.38 999 ALA A C 1
ATOM 7835 O O . ALA A 1 999 ? -7.647 47.356 2.590 1.00 84.38 999 ALA A O 1
ATOM 7836 N N . SER A 1 1000 ? -7.513 47.505 4.830 1.00 83.75 1000 SER A N 1
ATOM 7837 C CA . SER A 1 1000 ? -8.662 48.399 5.025 1.00 83.75 1000 SER A CA 1
ATOM 7838 C C . SER A 1 1000 ? -8.630 49.629 4.104 1.00 83.75 1000 SER A C 1
ATOM 7840 O O . SER A 1 1000 ? -9.602 49.915 3.410 1.00 83.75 1000 SER A O 1
ATOM 7842 N N . HIS A 1 1001 ? -7.491 50.323 4.004 1.00 84.81 1001 HIS A N 1
ATOM 7843 C CA . HIS A 1 1001 ? -7.361 51.485 3.118 1.00 84.81 1001 HIS A CA 1
ATOM 7844 C C . HIS A 1 1001 ? -7.337 51.105 1.633 1.00 84.81 1001 HIS A C 1
ATOM 7846 O O . HIS A 1 1001 ? -7.938 51.793 0.811 1.00 84.81 1001 HIS A O 1
ATOM 7852 N N . ILE A 1 1002 ? -6.610 50.047 1.265 1.00 86.50 1002 ILE A N 1
ATOM 7853 C CA . ILE A 1 1002 ? -6.459 49.634 -0.137 1.00 86.50 1002 ILE A CA 1
ATOM 7854 C C . ILE A 1 1002 ? -7.778 49.085 -0.686 1.00 86.50 1002 ILE A C 1
ATOM 7856 O O . ILE A 1 1002 ? -8.173 49.456 -1.789 1.00 86.50 1002 ILE A O 1
ATOM 7860 N N . LEU A 1 1003 ? -8.479 48.263 0.095 1.00 83.44 1003 LEU A N 1
ATOM 7861 C CA . LEU A 1 1003 ? -9.805 47.757 -0.241 1.00 83.44 1003 LEU A CA 1
ATOM 7862 C C . LEU A 1 1003 ? -10.793 48.915 -0.373 1.00 83.44 1003 LEU A C 1
ATOM 7864 O O . LEU A 1 1003 ? -11.464 48.988 -1.390 1.00 83.44 1003 LEU A O 1
ATOM 7868 N N . GLN A 1 1004 ? -10.798 49.891 0.542 1.00 84.38 1004 GLN A N 1
ATOM 7869 C CA . GLN A 1 1004 ? -11.639 51.091 0.416 1.00 84.38 1004 GLN A CA 1
ATOM 7870 C C . GLN A 1 1004 ? -11.301 51.954 -0.818 1.00 84.38 1004 GLN A C 1
ATOM 7872 O O . GLN A 1 1004 ? -12.149 52.676 -1.342 1.00 84.38 1004 GLN A O 1
ATOM 7877 N N . TRP A 1 1005 ? -10.055 51.934 -1.300 1.00 86.88 1005 TRP A N 1
ATOM 7878 C CA . TRP A 1 1005 ? -9.692 52.654 -2.523 1.00 86.88 1005 TRP A CA 1
ATOM 7879 C C . TRP A 1 1005 ? -10.284 52.011 -3.776 1.00 86.88 1005 TRP A C 1
ATOM 7881 O O . TRP A 1 1005 ? -10.678 52.745 -4.690 1.00 86.88 1005 TRP A O 1
ATOM 7891 N N . PHE A 1 1006 ? -10.319 50.676 -3.812 1.00 85.19 1006 PHE A N 1
ATOM 7892 C CA . PHE A 1 1006 ? -10.778 49.892 -4.955 1.00 85.19 1006 PHE A CA 1
ATOM 7893 C C . PHE A 1 1006 ? -12.266 49.538 -4.899 1.00 85.19 1006 PHE A C 1
ATOM 7895 O O . PHE A 1 1006 ? -12.871 49.471 -5.961 1.00 85.19 1006 PHE A O 1
ATOM 7902 N N . LEU A 1 1007 ? -12.862 49.364 -3.718 1.00 81.44 1007 LEU A N 1
ATOM 7903 C CA . LEU A 1 1007 ? -14.234 48.895 -3.488 1.00 81.44 1007 LEU A CA 1
ATOM 7904 C C . LEU A 1 1007 ? -15.104 49.992 -2.848 1.00 81.44 1007 LEU A C 1
ATOM 7906 O O . LEU A 1 1007 ? -14.606 50.848 -2.117 1.00 81.44 1007 LEU A O 1
ATOM 7910 N N . ALA A 1 1008 ? -16.408 49.975 -3.127 1.00 70.19 1008 ALA A N 1
ATOM 7911 C CA . ALA A 1 1008 ? -17.389 50.851 -2.489 1.00 70.19 1008 ALA A CA 1
ATOM 7912 C C . ALA A 1 1008 ? -17.665 50.414 -1.035 1.00 70.19 1008 ALA A C 1
ATOM 7914 O O . ALA A 1 1008 ? -17.190 49.374 -0.585 1.00 70.19 1008 ALA A O 1
ATOM 7915 N N . GLU A 1 1009 ? -18.450 51.197 -0.283 1.00 65.38 1009 GLU A N 1
ATOM 7916 C CA . GLU A 1 1009 ? -18.796 50.896 1.123 1.00 65.38 1009 GLU A CA 1
ATOM 7917 C C . GLU A 1 1009 ? -19.540 49.555 1.309 1.00 65.38 1009 GLU A C 1
ATOM 7919 O O . GLU A 1 1009 ? -19.628 49.053 2.425 1.00 65.38 1009 GLU A O 1
ATOM 7924 N N . ASP A 1 1010 ? -20.044 48.959 0.223 1.00 64.12 1010 ASP A N 1
ATOM 7925 C CA . ASP A 1 1010 ? -20.659 47.627 0.188 1.00 64.12 1010 ASP A CA 1
ATOM 7926 C C . ASP A 1 1010 ? -19.645 46.466 0.088 1.00 64.12 1010 ASP A C 1
ATOM 7928 O O . ASP A 1 1010 ? -20.038 45.304 0.185 1.00 64.12 1010 ASP A O 1
ATOM 7932 N N . GLY A 1 1011 ? -18.353 46.762 -0.114 1.00 62.19 1011 GLY A N 1
ATOM 7933 C CA . GLY A 1 1011 ? -17.263 45.785 -0.211 1.00 62.19 1011 GLY A CA 1
ATOM 7934 C C . GLY A 1 1011 ? -17.277 44.904 -1.467 1.00 62.19 1011 GLY A C 1
ATOM 7935 O O . GLY A 1 1011 ? -16.449 44.003 -1.575 1.00 62.19 1011 GLY A O 1
ATOM 7936 N N . LEU A 1 1012 ? -18.191 45.136 -2.413 1.00 61.28 1012 LEU A N 1
ATOM 7937 C CA . LEU A 1 1012 ? -18.418 44.255 -3.569 1.00 61.28 1012 LEU A CA 1
ATOM 7938 C C . LEU A 1 1012 ? -18.326 44.991 -4.909 1.00 61.28 1012 LEU A C 1
ATOM 7940 O O . LEU A 1 1012 ? -18.033 44.367 -5.930 1.00 61.28 1012 LEU A O 1
ATOM 7944 N N . THR A 1 1013 ? -18.540 46.309 -4.924 1.00 69.31 1013 THR A N 1
ATOM 7945 C CA . THR A 1 1013 ? -18.555 47.090 -6.166 1.00 69.31 1013 THR A CA 1
ATOM 7946 C C . THR A 1 1013 ? -17.213 47.801 -6.396 1.00 69.31 1013 THR A C 1
ATOM 7948 O O . THR A 1 1013 ? -16.845 48.651 -5.583 1.00 69.31 1013 THR A O 1
ATOM 7951 N N . PRO A 1 1014 ? -16.473 47.534 -7.492 1.00 73.12 1014 PRO A N 1
ATOM 7952 C CA . PRO A 1 1014 ? -15.217 48.224 -7.773 1.00 73.12 1014 PRO A CA 1
ATOM 7953 C C . PRO A 1 1014 ? -15.452 49.682 -8.212 1.00 73.12 1014 PRO A C 1
ATOM 7955 O O . PRO A 1 1014 ? -16.203 49.953 -9.147 1.00 73.12 1014 PRO A O 1
ATOM 7958 N N . VAL A 1 1015 ? -14.792 50.633 -7.548 1.00 78.88 1015 VAL A N 1
ATOM 7959 C CA . VAL A 1 1015 ? -14.915 52.088 -7.776 1.00 78.88 1015 VAL A CA 1
ATOM 7960 C C . VAL A 1 1015 ? -13.745 52.644 -8.587 1.00 78.88 1015 VAL A C 1
ATOM 7962 O O . VAL A 1 1015 ? -13.898 53.616 -9.328 1.00 78.88 1015 VAL A O 1
ATOM 7965 N N . ARG A 1 1016 ? -12.552 52.057 -8.446 1.00 82.31 1016 ARG A N 1
ATOM 7966 C CA . ARG A 1 1016 ? -11.328 52.501 -9.130 1.00 82.31 1016 ARG A CA 1
ATOM 7967 C C . ARG A 1 1016 ? -10.578 51.297 -9.682 1.00 82.31 1016 ARG A C 1
ATOM 7969 O O . ARG A 1 1016 ? -10.579 50.246 -9.063 1.00 82.31 1016 ARG A O 1
ATOM 7976 N N . GLU A 1 1017 ? -9.897 51.465 -10.815 1.00 83.44 1017 GLU A N 1
ATOM 7977 C CA . GLU A 1 1017 ? -9.087 50.391 -11.421 1.00 83.44 1017 GLU A CA 1
ATOM 7978 C C . GLU A 1 1017 ? -7.574 50.590 -11.234 1.00 83.44 1017 GLU A C 1
ATOM 7980 O O . GLU A 1 1017 ? -6.800 49.632 -11.272 1.00 83.44 1017 GLU A O 1
ATOM 7985 N N . THR A 1 1018 ? -7.133 51.837 -11.047 1.00 87.81 1018 THR A N 1
ATOM 7986 C CA . THR A 1 1018 ? -5.717 52.226 -11.075 1.00 87.81 1018 THR A CA 1
ATOM 7987 C C . THR A 1 1018 ? -5.113 52.386 -9.681 1.00 87.81 1018 THR A C 1
ATOM 7989 O O . THR A 1 1018 ? -5.788 52.761 -8.718 1.00 87.81 1018 THR A O 1
ATOM 7992 N N . CYS A 1 1019 ? -3.807 52.133 -9.593 1.00 88.56 1019 CYS A N 1
ATOM 7993 C CA . CYS A 1 1019 ? -2.996 52.272 -8.386 1.00 88.56 1019 CYS A CA 1
ATOM 7994 C C . CYS A 1 1019 ? -3.181 53.648 -7.699 1.00 88.56 1019 CYS A C 1
ATOM 7996 O O . CYS A 1 1019 ? -3.175 54.669 -8.386 1.00 88.56 1019 CYS A O 1
ATOM 7998 N N . PRO A 1 1020 ? -3.279 53.713 -6.352 1.00 88.62 1020 PRO A N 1
ATOM 7999 C CA . PRO A 1 1020 ? -3.404 54.979 -5.613 1.00 88.62 1020 PRO A CA 1
ATOM 8000 C C . PRO A 1 1020 ? -2.144 55.861 -5.652 1.00 88.62 1020 PRO A C 1
ATOM 8002 O O . PRO A 1 1020 ? -2.197 57.036 -5.297 1.00 88.62 1020 PRO A O 1
ATOM 8005 N N . VAL A 1 1021 ? -0.996 55.313 -6.063 1.00 87.69 1021 VAL A N 1
ATOM 8006 C CA . VAL A 1 1021 ? 0.264 56.064 -6.157 1.00 87.69 1021 VAL A CA 1
ATOM 8007 C C . VAL A 1 1021 ? 0.272 56.936 -7.411 1.00 87.69 1021 VAL A C 1
ATOM 8009 O O . VAL A 1 1021 ? 0.196 56.427 -8.529 1.00 87.69 1021 VAL A O 1
ATOM 8012 N N . ALA A 1 1022 ? 0.428 58.249 -7.224 1.00 81.44 1022 ALA A N 1
ATOM 8013 C CA . ALA A 1 1022 ? 0.571 59.205 -8.319 1.00 81.44 1022 ALA A CA 1
ATOM 8014 C C . ALA A 1 1022 ? 1.718 58.794 -9.259 1.00 81.44 1022 ALA A C 1
ATOM 8016 O O . ALA A 1 1022 ? 2.779 58.393 -8.784 1.00 81.44 1022 ALA A O 1
ATOM 8017 N N . SER A 1 1023 ? 1.518 58.919 -10.577 1.00 82.69 1023 SER A N 1
ATOM 8018 C CA . SER A 1 1023 ? 2.431 58.473 -11.655 1.00 82.69 1023 SER A CA 1
ATOM 8019 C C . SER A 1 1023 ? 2.578 56.955 -11.856 1.00 82.69 1023 SER A C 1
ATOM 8021 O O . SER A 1 1023 ? 3.434 56.521 -12.624 1.00 82.69 1023 SER A O 1
ATOM 8023 N N . CYS A 1 1024 ? 1.737 56.136 -11.214 1.00 86.81 1024 CYS A N 1
ATOM 8024 C CA . CYS A 1 1024 ? 1.665 54.698 -11.470 1.00 86.81 1024 CYS A CA 1
ATOM 8025 C C . CYS A 1 1024 ? 0.386 54.331 -12.241 1.00 86.81 1024 CYS A C 1
ATOM 8027 O O . CYS A 1 1024 ? -0.699 54.314 -11.669 1.00 86.81 1024 CYS A O 1
ATOM 8029 N N . ASP A 1 1025 ? 0.526 53.936 -13.509 1.00 88.50 1025 ASP A N 1
ATOM 8030 C CA . ASP A 1 1025 ? -0.603 53.560 -14.381 1.00 88.50 1025 ASP A CA 1
ATOM 8031 C C . ASP A 1 1025 ? -1.013 52.077 -14.252 1.00 88.50 1025 ASP A C 1
ATOM 8033 O O . ASP A 1 1025 ? -1.680 51.508 -15.117 1.00 88.50 1025 ASP A O 1
ATOM 8037 N N . CYS A 1 1026 ? -0.588 51.408 -13.176 1.00 87.75 1026 CYS A N 1
ATOM 8038 C CA . CYS A 1 1026 ? -0.866 49.992 -12.959 1.00 87.75 1026 CYS A CA 1
ATOM 8039 C C . CYS A 1 1026 ? -2.355 49.767 -12.645 1.00 87.75 1026 CYS A C 1
ATOM 8041 O O . CYS A 1 1026 ? -2.890 50.374 -11.713 1.00 87.75 1026 CYS A O 1
ATOM 8043 N N . LYS A 1 1027 ? -3.007 48.854 -13.380 1.00 87.12 1027 LYS A N 1
ATOM 8044 C CA . LYS A 1 1027 ? -4.403 48.436 -13.164 1.00 87.12 1027 LYS A CA 1
ATOM 8045 C C . LYS A 1 1027 ? -4.529 47.413 -12.033 1.00 87.12 1027 LYS A C 1
ATOM 8047 O O . LYS A 1 1027 ? -4.902 46.267 -12.256 1.00 87.12 1027 LYS A O 1
ATOM 8052 N N . CYS A 1 1028 ? -4.171 47.825 -10.821 1.00 82.56 1028 CYS A N 1
ATOM 8053 C CA . CYS A 1 1028 ? -4.096 46.931 -9.669 1.00 82.56 1028 CYS A CA 1
ATOM 8054 C C . CYS A 1 1028 ? -5.409 46.186 -9.377 1.00 82.56 1028 CYS A C 1
ATOM 8056 O O . CYS A 1 1028 ? -5.329 45.061 -8.914 1.00 82.56 1028 CYS A O 1
ATOM 8058 N N . ALA A 1 1029 ? -6.582 46.764 -9.667 1.00 74.31 1029 ALA A N 1
ATOM 8059 C CA . ALA A 1 1029 ? -7.877 46.142 -9.363 1.00 74.31 1029 ALA A CA 1
ATOM 8060 C C . ALA A 1 1029 ? -8.194 44.882 -10.191 1.00 74.31 1029 ALA A C 1
ATOM 8062 O O . ALA A 1 1029 ? -8.996 44.066 -9.762 1.00 74.31 1029 ALA A O 1
ATOM 8063 N N . ASN A 1 1030 ? -7.580 44.718 -11.368 1.00 68.94 1030 ASN A N 1
ATOM 8064 C CA . ASN A 1 1030 ? -7.799 43.536 -12.213 1.00 68.94 1030 ASN A CA 1
ATOM 8065 C C . ASN A 1 1030 ? -6.988 42.316 -11.750 1.00 68.94 1030 ASN A C 1
ATOM 8067 O O . ASN A 1 1030 ? -7.248 41.206 -12.207 1.00 68.94 1030 ASN A O 1
ATOM 8071 N N . ASP A 1 1031 ? -5.998 42.545 -10.884 1.00 56.09 1031 ASP A N 1
ATOM 8072 C CA . ASP A 1 1031 ? -5.137 41.524 -10.285 1.00 56.09 1031 ASP A CA 1
ATOM 8073 C C . ASP A 1 1031 ? -5.590 41.172 -8.844 1.00 56.09 1031 ASP A C 1
ATOM 8075 O O . ASP A 1 1031 ? -4.837 40.513 -8.122 1.00 56.09 1031 ASP A O 1
ATOM 8079 N N . PHE A 1 1032 ? -6.765 41.662 -8.412 1.00 53.28 1032 PHE A N 1
ATOM 8080 C CA . PHE A 1 1032 ? -7.346 41.477 -7.073 1.00 53.28 1032 PHE A CA 1
ATOM 8081 C C . PHE A 1 1032 ? -8.352 40.329 -7.003 1.00 53.28 1032 PHE A C 1
ATOM 8083 O O . PHE A 1 1032 ? -9.113 40.142 -7.980 1.00 53.28 1032 PHE A O 1
#